Protein 9IQ4 (pdb70)

Solvent-accessible surface area: 34242 Å² total; per-residue (Å²): 100,100,55,1,132,81,22,116,37,24,92,38,26,102,11,40,11,45,94,28,82,133,125,21,106,18,26,155,113,82,49,114,81,19,101,11,21,100,77,0,99,136,2,17,79,74,1,22,97,11,28,34,83,18,56,84,25,63,150,105,93,86,33,58,126,54,2,109,67,0,18,41,3,8,44,17,24,129,42,0,94,148,87,0,79,176,44,27,57,6,14,2,10,25,46,18,0,2,15,0,0,4,0,5,45,45,4,121,17,88,32,3,11,19,0,0,0,0,18,5,24,29,0,2,0,0,2,0,0,4,1,17,0,32,20,66,77,140,43,126,82,13,65,14,5,0,0,10,105,69,44,103,14,115,64,4,0,26,113,29,22,87,115,33,7,0,7,23,22,64,156,84,149,206,75,1,42,2,31,2,24,75,10,75,13,0,80,58,0,3,90,58,0,50,135,113,10,106,62,0,40,0,0,0,0,28,8,38,131,112,73,126,50,11,68,105,1,11,73,20,6,1,0,0,0,2,0,0,5,30,5,1,28,123,20,0,0,1,0,0,29,4,18,9,1,7,35,20,1,3,0,0,4,0,0,0,0,0,10,0,0,96,62,1,33,0,0,2,0,13,4,0,90,26,8,42,1,7,0,0,0,0,0,25,49,2,69,72,83,23,66,102,135,18,41,98,29,2,14,126,30,0,96,128,54,74,77,42,22,1,1,30,2,55,111,9,79,102,0,0,87,26,0,27,108,0,0,51,27,1,0,28,97,20,1,17,100,36,12,65,35,0,19,71,0,16,129,77,0,94,96,93,32,176,69,0,48,96,68,0,53,81,45,25,138,91,7,23,53,102,4,53,92,98,3,106,16,107,88,2,101,162,159,44,72,17,143,53,69,91,195,97,42,0,104,86,18,143,60,15,79,32,25,90,16,37,13,50,122,16,90,62,121,26,116,31,98,82,67,117,78,14,99,20,20,86,96,0,106,137,2,27,92,75,0,29,96,13,5,34,85,12,79,88,27,73,145,104,93,117,43,60,136,57,0,86,67,0,30,48,5,3,5,6,9,80,45,2,54,155,68,0,92,176,45,37,52,1,16,5,14,30,10,20,0,0,14,0,0,3,0,3,37,36,3,118,19,90,38,3,18,28,0,0,0,0,24,6,31,45,0,2,0,0,3,0,0,5,1,9,0,30,17,42,70,140,37,125,77,16,68,16,2,0,0,5,80,59,62,55,140,126,13,118,72,0,0,42,109,42,15,91,118,36,8,2,10,18,25,47,165,74,113,197,69,186,94,28,1,25,2,34,5,25,79,6,63,7,0,87,28,0,3,101,62,0,46,111,105,13,104,58,1,37,0,0,0,0,22,6,31,66,146,90,90,77,42,123,28,10,73,72,0,9,72,21,4,0,0,0,0,0,0,1,3,37,5,2,25,130,19,0,0,1,0,0,29,4,14,4,0,12,30,21,1,2,0,0,3,0,0,0,0,4,13,0,3,85,59,6,44,0,0,0,0,9,1,1,79,10,18,31,0,11,0,0,0,0,0,25,40,3,72,74,85,25,59,119,153,16,62,101,51,1,15,117,36,0,95,126,54,69,75,59,24,6,0,30,4,52,94,2,62,94,0,0,86,31,0,26,112,0,1,66,26,1,0,34,133,19,0,20,90,18,8,70,30,0,18,71,0,16,133,88,7,97,97,98,23,167,66,0,45,96,80,0,31,63,31,32,114,85,5,20,74,83,4,84,102,86,1,111,15,112,90,3,108,171,161,48,57,13,134,50,65,84

Organism: African swine fever virus (NCBI:txid10497)

Secondary structure (DSSP, 8-state):
-HHHHT------EEEEEPPP-S-----SS--PPPTHHHHHHHHHHHHHHHHHTTHHHHHSHHHHHHHHHHHHHH-TTTTHHHHHHHHHT-SS-SHHHHHHHHHHHHS--S---EEEEES-TT-HHHHHHHHHIIIII--S--EEEE--S----TTSHHHH-TTTB-S--GGG-------TTSHHHHHHHHHHHHHHSSS--EEEE-----TTHHHHHHHHHHHHHHHHHTTPPTT-EEEEEE----SHHHHHHHHHHTTTEEEEEEEE-TTS-TTS--EEEEEEEE--PPPHHHHHHHHHHHHT--SS-SS-GGG-HHHHHHHHHHIIIIIIIIIHHHHHHHHHHHHHHTT-HHHHHHHHHHHHHHHHHHHHHHS---PPPGGGSPP---/-GGGT-PPPPP-EEEEE----SPP--------THHHHHHHHHHHHHHHHHTTHHHHTSHHHHHHHHHHHHHT-TTHHHHHHHHHHH--SS--HHHHHHHHHHHHHT-S--SEEEEES-TT-HHHHHHHHHHHHTS--S--EEEEE--------TTSTTTT-GGGB-S--GGGTTSTT---S-TTSHHHHHHHHHHHHHH-SS--EEEE--------TTHHHHHHHHHHHHHHHHHHHPPTT-EEEEEE----SHHHHHHHHHHTTTEEEEEEEE-TTS-TTS--EEEEEEEE--PPPHHHHHHHHHHHHT--SS-SS-GGGGHHHHHHHHHHHIIIIIIIIHHHHHHHHHHHHHHTT-HHHHHHHHHHHHHHHHHHHHHHS---PPPGGGSPP---

Sequence (786 aa):
YDWLKTVEPTNFLKIGLPYQAHPLHLQHQATTPPSILEKFKRADILLNEVKAEMDPLMLQPETEKKLFQILSSIDMFKGLRKKVEFTYNAQIVTNAWLKMYELLNTMNFNNTSQAFCNCELPGGFISAINHFNYTMMHYPTFNWVASSLYPEDHYGLYQCNPDNWLMQSPLLKKYNNGDVTIASNVKNLALRATQRLTPIHLYTADGGIYNKQEELNLKLHFGQALTGLLSLSKGGNMILKHYTLNHAFTLSLICVFSHFFEELYITKPTSSRPTNSETYIVGKNRLRLFTPKEEQVLLKRLEFFNDTPLVDLSLYQNLLESVYFAVETIHLKQQIEFLNFGMKCYRHFYNKIKLLNDYLAPKKKIFQDRWRVLNKLYVLEKKHKLKLCAYDWLKTVEPTNFLKIGLPYQAHPLHLQATTPPSILEKFKRADILLNEVKAEMDPLMLQPETEKKLFQILSSIDMFKGLRKKVEFTYNAQIVTNAWLKMYELLNTMNFNNTSQAFCNCELPGGFISAINHFNYTMMHYPTFNWVASSLYPSSEDHYGLYQCNPDNWLMQSPLLKKNIDYNNGDVTIASNVKNLALRATQRLTPIHLYTADGGINVDYNKQEELNLKLHFGQALTGLLSLSKGGNMILKHYTLNHAFTLSLICVFSHFFEELYITKPTSSRPTNSETYIVGKNRLRLFTPKEEQVLLKRLEFFNDTPLVDLSLYQNLLESVYFAVETIHLKQQIEFLNFGMKCYRHFYNKIKLLNDYLAPKKKIFQDRWRVLNKLYVLEKKHKLKLCA

Foldseek 3Di:
DVVLVPDDFDAWDKFWFAFDPPDDDFDPDFDDADPVLVVLVVLLVVLVVLVCVCVVLVPDVVSVVLLVLLLCLPQLQNCLLVVQCVVFVFPPSDLLLLVLLLVCLPVPAPDLAEEEEALAPLHSNVRSSLQCCVPPVPDVHGHAAYEHQADPNVFQLCVFCVLRYQFDDPVVPVGASRQLLALVNLLSLQVSSPVSTPAHAEYEYDDADASCRQVVCLSVQLSSLSSCLSHADAQHKYKGKGFQCSQLQSVLSLVVLSNFANIWIKIDHSSNRLQGRIIIIMGGGTHDHDDPVSSVSSSVCSNPDDSRRRGRNVVRVRSSVSVVVVSVPRRVPRNSVVSVVSVVSCVVCSPPSVVSSVSCVVVSVVNSVVSCVSSPGHHDDPVSDRDTPD/DVVQPPDDFDAWDKFWFDFADDDDDFDADDADPCLVVLVVLLVVLVVLVCVCVVLVPDVLSVVLLVLLLVLPLLCPVVLVVCCVPFVQPLSDLVLLVLLLCCQPVVAPDQQEEEEAQQQCNSNVRSSLQCCCFPVVDVHHHAAYEHQADPVGNVWQLCVQCVLRYQADHCVCPVPPQHQRRQLLALSNLVSLQVSSLVSTPQHAEYEYEDFDDDPASCRQVVCLSVQLSSVLSCLSHHDAQHKYKYKGFQQSALQSLLVVVVVSNFAPIWIWTAHSSNSLQGRIIIIMGGGGHDGDDPVNNVVSSVCSNVDDRDRRGRNVSRPSRVVSVSVVSCVRRVPRNSVVSVVSVVSCVVCSPPSVVSSVSCVVVSVVNSVVSCVSRPGHHDDPVSGRDTPD

B-factor: mean 29.71, std 13.06, range [7.01, 109.94]

Nearest PDB structures (foldseek):
  4n48-assembly1_B  TM=7.341E-01  e=6.374E-14  Homo sapiens
  4n48-assembly2_A  TM=7.169E-01  e=1.009E-13  Homo sapiens
  8w8f-assembly1_b  TM=7.263E-01  e=9.113E-14  Homo sapiens
  8p4f-assembly1_O  TM=7.049E-01  e=2.802E-13  Homo sapiens
  4n49-assembly1_A  TM=6.876E-01  e=3.436E-13  Homo sapiens

Structure (mmCIF, N/CA/C/O backbone):
data_9IQ4
#
_entry.id   9IQ4
#
_cell.length_a   79.113
_cell.length_b   56.918
_cell.length_c   100.465
_cell.angle_alpha   90.00
_cell.angle_beta   112.30
_cell.angle_gamma   90.00
#
_symmetry.space_group_name_H-M   'P 1 21 1'
#
loop_
_entity.id
_entity.type
_entity.pdbx_description
1 polymer 'Methyltransferase EP424R'
2 non-polymer S-ADENOSYL-L-HOMOCYSTEINE
3 water water
#
loop_
_atom_site.group_PDB
_atom_site.id
_atom_site.type_symbol
_atom_site.label_atom_id
_atom_site.label_alt_id
_atom_site.label_comp_id
_atom_site.label_asym_id
_atom_site.label_entity_id
_atom_site.label_seq_id
_atom_site.pdbx_PDB_ins_code
_atom_site.Cartn_x
_atom_site.Cartn_y
_atom_site.Cartn_z
_atom_site.occupancy
_atom_site.B_iso_or_equiv
_atom_site.auth_seq_id
_atom_site.auth_comp_id
_atom_site.auth_asym_id
_atom_site.auth_atom_id
_atom_site.pdbx_PDB_model_num
ATOM 1 N N . TYR A 1 13 ? -30.204 6.293 -20.826 1.00 64.17 13 TYR A N 1
ATOM 2 C CA . TYR A 1 13 ? -28.989 6.559 -21.645 1.00 56.73 13 TYR A CA 1
ATOM 3 C C . TYR A 1 13 ? -29.413 6.954 -23.067 1.00 53.56 13 TYR A C 1
ATOM 4 O O . TYR A 1 13 ? -28.692 6.596 -24.011 1.00 50.77 13 TYR A O 1
ATOM 13 N N . ASP A 1 14 ? -30.530 7.669 -23.209 1.00 52.11 14 ASP A N 1
ATOM 14 C CA . ASP A 1 14 ? -31.032 8.154 -24.522 1.00 51.63 14 ASP A CA 1
ATOM 15 C C . ASP A 1 14 ? -29.986 9.177 -24.943 1.00 43.74 14 ASP A C 1
ATOM 16 O O . ASP A 1 14 ? -29.791 9.328 -26.146 1.00 43.35 14 ASP A O 1
ATOM 21 N N . TRP A 1 15 ? -29.383 9.884 -24.003 1.00 39.48 15 TRP A N 1
ATOM 22 C CA . TRP A 1 15 ? -28.484 10.919 -24.498 1.00 38.98 15 TRP A CA 1
ATOM 23 C C . TRP A 1 15 ? -27.243 10.343 -25.170 1.00 38.58 15 TRP A C 1
ATOM 24 O O . TRP A 1 15 ? -26.446 11.107 -25.729 1.00 38.17 15 TRP A O 1
ATOM 35 N N . LEU A 1 16 ? -27.062 9.020 -25.127 1.00 45.10 16 LEU A N 1
ATOM 36 C CA . LEU A 1 16 ? -26.018 8.340 -25.887 1.00 41.04 16 LEU A CA 1
ATOM 37 C C . LEU A 1 16 ? -26.521 7.799 -27.217 1.00 42.72 16 LEU A C 1
ATOM 38 O O . LEU A 1 16 ? -25.757 7.761 -28.189 1.00 48.15 16 LEU A O 1
ATOM 43 N N . LYS A 1 17 ? -27.786 7.383 -27.287 1.00 61.60 17 LYS A N 1
ATOM 44 C CA . LYS A 1 17 ? -28.335 6.748 -28.479 1.00 61.90 17 LYS A CA 1
ATOM 45 C C . LYS A 1 17 ? -28.854 7.739 -29.519 1.00 64.42 17 LYS A C 1
ATOM 46 O O . LYS A 1 17 ? -29.136 7.328 -30.650 1.00 68.94 17 LYS A O 1
ATOM 52 N N . THR A 1 18 ? -28.980 9.022 -29.184 1.00 32.76 18 THR A N 1
ATOM 53 C CA . THR A 1 18 ? -29.329 10.036 -30.171 1.00 36.49 18 THR A CA 1
ATOM 54 C C . THR A 1 18 ? -28.141 10.895 -30.566 1.00 33.61 18 THR A C 1
ATOM 55 O O . THR A 1 18 ? -28.326 11.927 -31.221 1.00 32.29 18 THR A O 1
ATOM 59 N N . VAL A 1 19 ? -26.936 10.526 -30.134 1.00 51.24 19 VAL A N 1
ATOM 60 C CA . VAL A 1 19 ? -25.735 11.211 -30.594 1.00 50.25 19 VAL A CA 1
ATOM 61 C C . VAL A 1 19 ? -25.675 11.108 -32.115 1.00 43.46 19 VAL A C 1
ATOM 62 O O . VAL A 1 19 ? -25.949 10.048 -32.695 1.00 41.26 19 VAL A O 1
ATOM 66 N N . GLU A 1 20 ? -25.402 12.233 -32.773 1.00 34.58 20 GLU A N 1
ATOM 67 C CA . GLU A 1 20 ? -25.427 12.319 -34.232 1.00 36.58 20 GLU A CA 1
ATOM 68 C C . GLU A 1 20 ? -24.096 12.847 -34.741 1.00 32.90 20 GLU A C 1
ATOM 69 O O . GLU A 1 20 ? -23.412 13.596 -34.036 1.00 31.68 20 GLU A O 1
ATOM 75 N N . PRO A 1 21 ? -23.684 12.458 -35.945 1.00 36.08 21 PRO A N 1
ATOM 76 C CA . PRO A 1 21 ? -22.421 12.974 -36.483 1.00 28.93 21 PRO A CA 1
ATOM 77 C C . PRO A 1 21 ? -22.413 14.491 -36.412 1.00 27.29 21 PRO A C 1
ATOM 78 O O . PRO A 1 21 ? -23.457 15.134 -36.508 1.00 30.83 21 PRO A O 1
ATOM 82 N N . THR A 1 22 ? -21.232 15.063 -36.193 1.00 26.66 22 THR A N 1
ATOM 83 C CA . THR A 1 22 ? -21.107 16.498 -36.353 1.00 19.52 22 THR A CA 1
ATOM 84 C C . THR A 1 22 ? -21.038 16.843 -37.836 1.00 22.27 22 THR A C 1
ATOM 85 O O . THR A 1 22 ? -20.840 15.989 -38.702 1.00 24.52 22 THR A O 1
ATOM 89 N N . ASN A 1 23 ? -21.205 18.111 -38.135 1.00 24.43 23 ASN A N 1
ATOM 90 C CA . ASN A 1 23 ? -21.066 18.560 -39.503 1.00 24.02 23 ASN A CA 1
ATOM 91 C C . ASN A 1 23 ? -19.801 19.382 -39.625 1.00 19.57 23 ASN A C 1
ATOM 92 O O . ASN A 1 23 ? -19.371 20.026 -38.667 1.00 19.14 23 ASN A O 1
ATOM 97 N N . PHE A 1 24 ? -19.203 19.327 -40.810 1.00 16.62 24 PHE A N 1
ATOM 98 C CA . PHE A 1 24 ? -18.221 20.323 -41.176 1.00 11.89 24 PHE A CA 1
ATOM 99 C C . PHE A 1 24 ? -18.815 21.696 -40.910 1.00 13.72 24 PHE A C 1
ATOM 100 O O . PHE A 1 24 ? -19.900 22.023 -41.395 1.00 11.48 24 PHE A O 1
ATOM 108 N N . LEU A 1 25 ? -18.127 22.471 -40.089 1.00 16.90 25 LEU A N 1
ATOM 109 C CA . LEU A 1 25 ? -18.564 23.812 -39.751 1.00 17.70 25 LEU A CA 1
ATOM 110 C C . LEU A 1 25 ? -17.762 24.798 -40.584 1.00 15.59 25 LEU A C 1
ATOM 111 O O . LEU A 1 25 ? -16.536 24.738 -40.602 1.00 16.66 25 LEU A O 1
ATOM 116 N N . LYS A 1 26 ? -18.463 25.679 -41.291 1.00 19.78 26 LYS A N 1
ATOM 117 C CA . LYS A 1 26 ? -17.849 26.551 -42.286 1.00 22.22 26 LYS A CA 1
ATOM 118 C C . LYS A 1 26 ? -18.598 27.875 -42.248 1.00 19.50 26 LYS A C 1
ATOM 119 O O . LYS A 1 26 ? -19.772 27.919 -42.620 1.00 21.43 26 LYS A O 1
ATOM 125 N N . ILE A 1 27 ? -17.918 28.941 -41.826 1.00 14.82 27 ILE A N 1
ATOM 126 C CA . ILE A 1 27 ? -18.505 30.272 -41.692 1.00 15.76 27 ILE A CA 1
ATOM 127 C C . ILE A 1 27 ? -17.761 31.219 -42.623 1.00 15.99 27 ILE A C 1
ATOM 128 O O . ILE A 1 27 ? -16.591 31.547 -42.388 1.00 11.51 27 ILE A O 1
ATOM 133 N N . GLY A 1 28 ? -18.447 31.693 -43.654 1.00 18.21 28 GLY A N 1
ATOM 134 C CA . GLY A 1 28 ? -17.840 32.670 -44.529 1.00 15.34 28 GLY A CA 1
ATOM 135 C C . GLY A 1 28 ? -17.654 33.990 -43.813 1.00 20.92 28 GLY A C 1
ATOM 136 O O . GLY A 1 28 ? -18.475 34.397 -42.989 1.00 22.52 28 GLY A O 1
ATOM 137 N N . LEU A 1 29 ? -16.533 34.636 -44.100 1.00 16.06 29 LEU A N 1
ATOM 138 C CA . LEU A 1 29 ? -16.187 35.969 -43.674 1.00 13.01 29 LEU A CA 1
ATOM 139 C C . LEU A 1 29 ? -16.216 36.901 -44.869 1.00 13.76 29 LEU A C 1
ATOM 140 O O . LEU A 1 29 ? -15.855 36.491 -45.977 1.00 17.05 29 LEU A O 1
ATOM 145 N N . PRO A 1 30 ? -16.641 38.147 -44.684 1.00 19.24 30 PRO A N 1
ATOM 146 C CA . PRO A 1 30 ? -16.714 39.079 -45.813 1.00 18.65 30 PRO A CA 1
ATOM 147 C C . PRO A 1 30 ? -15.345 39.661 -46.130 1.00 23.20 30 PRO A C 1
ATOM 148 O O . PRO A 1 30 ? -14.646 40.161 -45.249 1.00 24.64 30 PRO A O 1
ATOM 152 N N . TYR A 1 31 ? -14.958 39.553 -47.392 1.00 25.79 31 TYR A N 1
ATOM 153 C CA . TYR A 1 31 ? -13.801 40.265 -47.908 1.00 27.72 31 TYR A CA 1
ATOM 154 C C . TYR A 1 31 ? -13.988 41.770 -47.714 1.00 27.06 31 TYR A C 1
ATOM 155 O O . TYR A 1 31 ? -15.097 42.287 -47.850 1.00 30.83 31 TYR A O 1
ATOM 164 N N . GLN A 1 32 ? -12.918 42.490 -47.383 1.00 27.50 32 GLN A N 1
ATOM 165 C CA . GLN A 1 32 ? -13.041 43.933 -47.200 1.0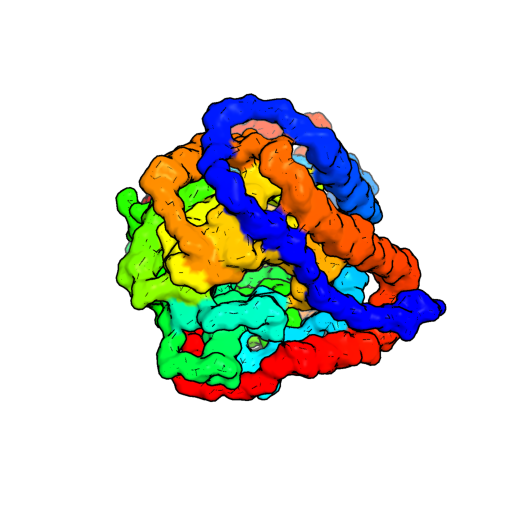0 32.71 32 GLN A CA 1
ATOM 166 C C . GLN A 1 32 ? -12.571 44.679 -48.434 1.00 33.69 32 GLN A C 1
ATOM 167 O O . GLN A 1 32 ? -11.404 44.572 -48.825 1.00 34.98 32 GLN A O 1
ATOM 173 N N . ALA A 1 33 ? -13.481 45.468 -49.007 1.00 38.52 33 ALA A N 1
ATOM 174 C CA . ALA A 1 33 ? -13.159 46.273 -50.179 1.00 42.17 33 ALA A CA 1
ATOM 175 C C . ALA A 1 33 ? -12.254 47.437 -49.801 1.00 40.89 33 ALA A C 1
ATOM 176 O O . ALA A 1 33 ? -11.213 47.657 -50.432 1.00 48.89 33 ALA A O 1
ATOM 178 N N . HIS A 1 34 ? -12.634 48.180 -48.766 1.00 28.69 34 HIS A N 1
ATOM 179 C CA . HIS A 1 34 ? -11.875 49.266 -48.162 1.00 31.66 34 HIS A CA 1
ATOM 180 C C . HIS A 1 34 ? -10.373 48.980 -48.099 1.00 33.03 34 HIS A C 1
ATOM 181 O O . HIS A 1 34 ? -9.957 47.853 -47.805 1.00 27.23 34 HIS A O 1
ATOM 188 N N . PRO A 1 35 ? -9.526 49.965 -48.383 1.00 30.16 35 PRO A N 1
ATOM 189 C CA . PRO A 1 35 ? -8.084 49.696 -48.399 1.00 25.73 35 PRO A CA 1
ATOM 190 C C . PRO A 1 35 ? -7.573 49.331 -47.018 1.00 21.89 35 PRO A C 1
ATOM 191 O O . PRO A 1 35 ? -7.944 49.930 -46.006 1.00 23.19 35 PRO A O 1
ATOM 195 N N . LEU A 1 36 ? -6.717 48.328 -46.988 1.00 27.05 36 LEU A N 1
ATOM 196 C CA . LEU A 1 36 ? -6.074 47.948 -45.742 1.00 27.21 36 LEU A CA 1
ATOM 197 C C . LEU A 1 36 ? -5.214 49.099 -45.240 1.00 25.02 36 LEU A C 1
ATOM 198 O O . LEU A 1 36 ? -4.409 49.660 -45.988 1.00 28.75 36 LEU A O 1
ATOM 203 N N . HIS A 1 37 ? -5.417 49.473 -43.985 1.00 24.81 37 HIS A N 1
ATOM 204 C CA . HIS A 1 37 ? -4.529 50.392 -43.285 1.00 30.69 37 HIS A CA 1
ATOM 205 C C . HIS A 1 37 ? -3.954 49.646 -42.086 1.00 28.96 37 HIS A C 1
ATOM 206 O O . HIS A 1 37 ? -4.622 49.486 -41.060 1.00 19.97 37 HIS A O 1
ATOM 213 N N . LEU A 1 38 ? -2.715 49.194 -42.213 1.00 32.21 38 LEU A N 1
ATOM 214 C CA . LEU A 1 38 ? -2.026 48.627 -41.066 1.00 24.37 38 LEU A CA 1
ATOM 215 C C . LEU A 1 38 ? -1.828 49.705 -40.009 1.00 29.06 38 LEU A C 1
ATOM 216 O O . LEU A 1 38 ? -1.427 50.831 -40.314 1.00 27.36 38 LEU A O 1
ATOM 221 N N . GLN A 1 39 ? -2.154 49.364 -38.772 1.00 28.08 39 GLN A N 1
ATOM 222 C CA . GLN A 1 39 ? -2.232 50.344 -37.703 1.00 28.51 39 GLN A CA 1
ATOM 223 C C . GLN A 1 39 ? -0.842 50.664 -37.167 1.00 34.42 39 GLN A C 1
ATOM 224 O O . GLN A 1 39 ? 0.023 49.793 -37.067 1.00 31.54 39 GLN A O 1
ATOM 230 N N . HIS A 1 40 ? -0.621 51.936 -36.850 1.00 50.16 40 HIS A N 1
ATOM 231 C CA . HIS A 1 40 ? 0.588 52.371 -36.168 1.00 49.07 40 HIS A CA 1
ATOM 232 C C . HIS A 1 40 ? 0.321 52.704 -34.711 1.00 48.07 40 HIS A C 1
ATOM 233 O O . HIS A 1 40 ? 1.258 52.744 -33.903 1.00 44.13 40 HIS A O 1
ATOM 240 N N . GLN A 1 41 ? -0.938 52.922 -34.366 1.00 37.97 41 GLN A N 1
ATOM 241 C CA . GLN A 1 41 ? -1.342 53.440 -33.076 1.00 45.15 41 GLN A CA 1
ATOM 242 C C . GLN A 1 41 ? -2.376 52.502 -32.476 1.00 42.65 41 GLN A C 1
ATOM 243 O O . GLN A 1 41 ? -3.264 52.012 -33.177 1.00 40.74 41 GLN A O 1
ATOM 249 N N . ALA A 1 42 ? -2.260 52.250 -31.178 1.00 40.67 42 ALA A N 1
ATOM 250 C CA . ALA A 1 42 ? -3.351 51.592 -30.483 1.00 35.59 42 ALA A CA 1
ATOM 251 C C . ALA A 1 42 ? -4.611 52.425 -30.651 1.00 41.76 42 ALA A C 1
ATOM 252 O O . ALA A 1 42 ? -4.558 53.641 -30.858 1.00 48.15 42 ALA A O 1
ATOM 254 N N . THR A 1 43 ? -5.752 51.756 -30.594 1.00 53.14 43 THR A N 1
ATOM 255 C CA . THR A 1 43 ? -7.015 52.414 -30.848 1.00 53.47 43 THR A CA 1
ATOM 256 C C . THR A 1 43 ? -8.081 51.845 -29.926 1.00 54.14 43 THR A C 1
ATOM 257 O O . THR A 1 43 ? -7.948 50.745 -29.382 1.00 54.89 43 THR A O 1
ATOM 261 N N . THR A 1 44 ? -9.130 52.624 -29.743 1.00 49.84 44 THR A N 1
ATOM 262 C CA . THR A 1 44 ? -10.239 52.216 -28.903 1.00 42.22 44 THR A CA 1
ATOM 263 C C . THR A 1 44 ? -10.974 51.047 -29.549 1.00 40.09 44 THR A C 1
ATOM 264 O O . THR A 1 44 ? -11.450 51.174 -30.685 1.00 37.13 44 THR A O 1
ATOM 268 N N . PRO A 1 45 ? -11.113 49.910 -28.864 1.00 33.12 45 PRO A N 1
ATOM 269 C CA . PRO A 1 45 ? -11.718 48.747 -29.504 1.00 32.28 45 PRO A CA 1
ATOM 270 C C . PRO A 1 45 ? -13.206 48.947 -29.715 1.00 25.90 45 PRO A C 1
ATOM 271 O O . PRO A 1 45 ? -13.866 49.683 -28.960 1.00 28.02 45 PRO A O 1
ATOM 275 N N . PRO A 1 46 ? -13.789 48.296 -30.716 1.00 27.52 46 PRO A N 1
ATOM 276 C CA . PRO A 1 46 ? -15.238 48.378 -30.910 1.00 18.54 46 PRO A CA 1
ATOM 277 C C . PRO A 1 46 ? -15.964 47.525 -29.892 1.00 18.71 46 PRO A C 1
ATOM 278 O O . PRO A 1 46 ? -15.428 46.552 -29.366 1.00 24.15 46 PRO A O 1
ATOM 282 N N . SER A 1 47 ? -17.206 47.902 -29.613 1.00 22.93 47 SER A N 1
ATOM 283 C CA . SER A 1 47 ? -17.917 47.262 -28.520 1.00 22.09 47 SER A CA 1
ATOM 284 C C . SER A 1 47 ? -18.122 45.766 -28.750 1.00 22.94 47 SER A C 1
ATOM 285 O O . SER A 1 47 ? -18.328 45.026 -27.779 1.00 24.45 47 SER A O 1
ATOM 288 N N . ILE A 1 48 ? -18.049 45.293 -29.998 1.00 16.54 48 ILE A N 1
ATOM 289 C CA . ILE A 1 48 ? -18.206 43.858 -30.234 1.00 19.17 48 ILE A CA 1
ATOM 290 C C . ILE A 1 48 ? -17.058 43.043 -29.640 1.00 24.34 48 ILE A C 1
ATOM 291 O O . ILE A 1 48 ? -17.233 41.849 -29.361 1.00 20.54 48 ILE A O 1
ATOM 296 N N . LEU A 1 49 ? -15.893 43.657 -29.412 1.00 26.29 49 LEU A N 1
ATOM 297 C CA . LEU A 1 49 ? -14.814 42.950 -28.737 1.00 25.65 49 LEU A CA 1
ATOM 298 C C . LEU A 1 49 ? -15.216 42.486 -27.340 1.00 30.31 49 LEU A C 1
ATOM 299 O O . LEU A 1 49 ? -14.677 41.489 -26.838 1.00 28.09 49 LEU A O 1
ATOM 304 N N . GLU A 1 50 ? -16.142 43.202 -26.693 1.00 30.58 50 GLU A N 1
ATOM 305 C CA . GLU A 1 50 ? -16.635 42.787 -25.385 1.00 27.83 50 GLU A CA 1
ATOM 306 C C . GLU A 1 50 ? -17.372 41.457 -25.470 1.00 24.00 50 GLU A C 1
ATOM 307 O O . GLU A 1 50 ? -17.246 40.601 -24.589 1.00 26.17 50 GLU A O 1
ATOM 313 N N . LYS A 1 51 ? -18.161 41.276 -26.516 1.00 30.71 51 LYS A N 1
ATOM 314 C CA . LYS A 1 51 ? -18.853 40.014 -26.731 1.00 27.06 51 LYS A CA 1
ATOM 315 C C . LYS A 1 51 ? -17.873 38.880 -27.029 1.00 27.52 51 LYS A C 1
ATOM 316 O O . LYS A 1 51 ? -18.138 37.718 -26.685 1.00 30.79 51 LYS A O 1
ATOM 322 N N . PHE A 1 52 ? -16.734 39.194 -27.645 1.00 22.82 52 PHE A N 1
ATOM 323 C CA . PHE A 1 52 ? -15.681 38.198 -27.805 1.00 18.19 52 PHE A CA 1
ATOM 324 C C . PHE A 1 52 ? -15.001 37.900 -26.474 1.00 18.86 52 PHE A C 1
ATOM 325 O O . PHE A 1 52 ? -14.605 36.753 -26.212 1.00 17.43 52 PHE A O 1
ATOM 333 N N . LYS A 1 53 ? -14.819 38.928 -25.640 1.00 21.17 53 LYS A N 1
ATOM 334 C CA . LYS A 1 53 ? -14.321 38.714 -24.284 1.00 23.21 53 LYS A CA 1
ATOM 335 C C . LYS A 1 53 ? -15.253 37.797 -23.495 1.00 21.50 53 LYS A C 1
ATOM 336 O O . LYS A 1 53 ? -14.799 36.886 -22.794 1.00 19.95 53 LYS A O 1
ATOM 342 N N . ARG A 1 54 ? -16.565 38.004 -23.635 1.00 20.22 54 ARG A N 1
ATOM 343 C CA . ARG A 1 54 ? -17.547 37.183 -22.933 1.00 20.99 54 ARG A CA 1
ATOM 344 C C . ARG A 1 54 ? -17.505 35.745 -23.420 1.00 22.57 54 ARG A C 1
ATOM 345 O O . ARG A 1 54 ? -17.677 34.809 -22.628 1.00 21.51 54 ARG A O 1
ATOM 353 N N . ALA A 1 55 ? -17.301 35.550 -24.733 1.00 20.86 55 ALA A N 1
ATOM 354 C CA . ALA A 1 55 ? -17.187 34.202 -25.269 1.00 16.45 55 ALA A CA 1
ATOM 355 C C . ALA A 1 55 ? -15.941 33.509 -24.731 1.00 17.67 55 ALA A C 1
ATOM 356 O O . ALA A 1 55 ? -15.978 32.315 -24.396 1.00 13.61 55 ALA A O 1
ATOM 358 N N . ASP A 1 56 ? -14.844 34.257 -24.608 1.00 18.42 56 ASP A N 1
ATOM 359 C CA . ASP A 1 56 ? -13.617 33.708 -24.042 1.00 19.78 56 ASP A CA 1
ATOM 360 C C . ASP A 1 56 ? -13.807 33.323 -22.579 1.00 25.11 56 ASP A C 1
ATOM 361 O O . ASP A 1 56 ? -13.383 32.241 -22.152 1.00 25.35 56 ASP A O 1
ATOM 366 N N . ILE A 1 57 ? -14.422 34.211 -21.787 1.00 19.15 57 ILE A N 1
ATOM 367 C CA . ILE A 1 57 ? -14.673 33.911 -20.379 1.00 14.12 57 ILE A CA 1
ATOM 368 C C . ILE A 1 57 ? -15.549 32.674 -20.248 1.00 20.66 57 ILE A C 1
ATOM 369 O O . ILE A 1 57 ? -15.306 31.805 -19.403 1.00 23.10 57 ILE A O 1
ATOM 374 N N . LEU A 1 58 ? -16.604 32.591 -21.057 1.00 17.61 58 LEU A N 1
ATOM 375 C CA . LEU A 1 58 ? -17.515 31.457 -20.966 1.00 20.33 58 LEU A CA 1
ATOM 376 C C . LEU A 1 58 ? -16.818 30.164 -21.381 1.00 22.10 58 LEU A C 1
ATOM 377 O O . LEU A 1 58 ? -16.861 29.153 -20.660 1.00 18.06 58 LEU A O 1
ATOM 382 N N . LEU A 1 59 ? -16.160 30.189 -22.543 1.00 22.19 59 LEU A N 1
ATOM 383 C CA . LEU A 1 59 ? -15.471 29.003 -23.036 1.00 27.18 59 LEU A CA 1
ATOM 384 C C . LEU A 1 59 ? -14.429 28.517 -22.033 1.00 22.82 59 LEU A C 1
ATOM 385 O O . LEU A 1 59 ? -14.250 27.311 -21.841 1.00 21.82 59 LEU A O 1
ATOM 390 N N . ASN A 1 60 ? -13.759 29.440 -21.359 1.00 22.60 60 ASN A N 1
ATOM 391 C CA . ASN A 1 60 ? -12.837 29.026 -20.311 1.00 28.94 60 ASN A CA 1
ATOM 392 C C . ASN A 1 60 ? -13.559 28.523 -19.065 1.00 23.61 60 ASN A C 1
ATOM 393 O O . ASN A 1 60 ? -13.020 27.669 -18.356 1.00 25.95 60 ASN A O 1
ATOM 398 N N . GLU A 1 61 ? -14.765 29.020 -18.780 1.00 15.41 61 GLU A N 1
ATOM 399 C CA . GLU A 1 61 ? -15.536 28.457 -17.670 1.00 23.41 61 GLU A CA 1
ATOM 400 C C . GLU A 1 61 ? -15.817 26.976 -17.891 1.00 19.11 61 GLU A C 1
ATOM 401 O O . GLU A 1 61 ? -15.625 26.158 -16.983 1.00 18.62 61 GLU A O 1
ATOM 407 N N . VAL A 1 62 ? -16.304 26.621 -19.089 1.00 17.07 62 VAL A N 1
ATOM 408 C CA . VAL A 1 62 ? -16.660 25.234 -19.367 1.00 19.04 62 VAL A CA 1
ATOM 409 C C . VAL A 1 62 ? -15.410 24.375 -19.418 1.00 20.70 62 VAL A C 1
ATOM 410 O O . VAL A 1 62 ? -15.390 23.255 -18.893 1.00 20.10 62 VAL A O 1
ATOM 414 N N . LYS A 1 63 ? -14.347 24.882 -20.046 1.00 20.52 63 LYS A N 1
ATOM 415 C CA . LYS A 1 63 ? -13.081 24.161 -20.004 1.00 25.04 63 LYS A CA 1
ATOM 416 C C . LYS A 1 63 ? -12.664 23.917 -18.566 1.00 24.68 63 LYS A C 1
ATOM 417 O O . LYS A 1 63 ? -12.257 22.805 -18.204 1.00 26.62 63 LYS A O 1
ATOM 423 N N . ALA A 1 64 ? -12.788 24.943 -17.724 1.00 21.15 64 ALA A N 1
ATOM 424 C CA . ALA A 1 64 ? -12.369 24.815 -16.340 1.00 20.66 64 ALA A CA 1
ATOM 425 C C . ALA A 1 64 ? -13.103 23.690 -15.630 1.00 26.60 64 ALA A C 1
ATOM 426 O O . ALA A 1 64 ? -12.564 23.127 -14.672 1.00 27.23 64 ALA A O 1
ATOM 428 N N . GLU A 1 65 ? -14.304 23.324 -16.104 1.00 29.53 65 GLU A N 1
ATOM 429 C CA . GLU A 1 65 ? -15.101 22.311 -15.425 1.00 27.56 65 GLU A CA 1
ATOM 430 C C . GLU A 1 65 ? -14.345 21.007 -15.208 1.00 26.71 65 GLU A C 1
ATOM 431 O O . GLU A 1 65 ? -14.748 20.207 -14.353 1.00 32.53 65 GLU A O 1
ATOM 437 N N . MET A 1 66 ? -13.263 20.768 -15.948 1.00 23.59 66 MET A N 1
ATOM 438 C CA . MET A 1 66 ? -12.502 19.542 -15.759 1.00 29.41 66 MET A CA 1
ATOM 439 C C . MET A 1 66 ? -11.357 19.676 -14.770 1.00 25.82 66 MET A C 1
ATOM 440 O O . MET A 1 66 ? -10.799 18.649 -14.366 1.00 23.74 66 MET A O 1
ATOM 445 N N . ASP A 1 67 ? -11.002 20.901 -14.371 1.00 23.36 67 ASP A N 1
ATOM 446 C CA . ASP A 1 67 ? -9.954 21.114 -13.368 1.00 20.98 67 ASP A CA 1
ATOM 447 C C . ASP A 1 67 ? -10.024 20.172 -12.171 1.00 24.26 67 ASP A C 1
ATOM 448 O O . ASP A 1 67 ? -8.985 19.595 -11.826 1.00 29.97 67 ASP A O 1
ATOM 453 N N . PRO A 1 68 ? -11.172 19.950 -11.512 1.00 15.79 68 PRO A N 1
ATOM 454 C CA . PRO A 1 68 ? -11.134 19.085 -10.317 1.00 28.99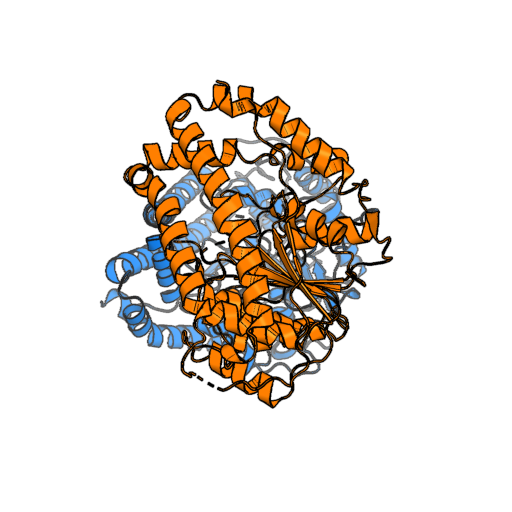 68 PRO A CA 1
ATOM 455 C C . PRO A 1 68 ? -10.601 17.696 -10.621 1.00 22.69 68 PRO A C 1
ATOM 456 O O . PRO A 1 68 ? -9.831 17.148 -9.830 1.00 21.55 68 PRO A O 1
ATOM 460 N N . LEU A 1 69 ? -10.954 17.131 -11.774 1.00 31.92 69 LEU A N 1
ATOM 461 C CA . LEU A 1 69 ? -10.403 15.839 -12.170 1.00 30.69 69 LEU A CA 1
ATOM 462 C C . LEU A 1 69 ? -8.910 15.896 -12.466 1.00 30.37 69 LEU A C 1
ATOM 463 O O . LEU A 1 69 ? -8.236 14.865 -12.405 1.00 31.50 69 LEU A O 1
ATOM 468 N N . MET A 1 70 ? -8.383 17.076 -12.768 1.00 36.70 70 MET A N 1
ATOM 469 C CA . MET A 1 70 ? -6.977 17.208 -13.124 1.00 39.58 70 MET A CA 1
ATOM 470 C C . MET A 1 70 ? -6.050 17.063 -11.908 1.00 38.60 70 MET A C 1
ATOM 471 O O . MET A 1 70 ? -4.905 16.627 -12.059 1.00 48.14 70 MET A O 1
ATOM 476 N N . LEU A 1 71 ? -6.531 17.378 -10.702 1.00 35.64 71 LEU A N 1
ATOM 477 C CA . LEU A 1 71 ? -5.645 17.488 -9.539 1.00 41.84 71 LEU A CA 1
ATOM 478 C C . LEU A 1 71 ? -5.056 16.142 -9.113 1.00 45.75 71 LEU A C 1
ATOM 479 O O . LEU A 1 71 ? -3.883 16.070 -8.730 1.00 52.69 71 LEU A O 1
ATOM 484 N N . GLN A 1 72 ? -5.847 15.074 -9.139 1.00 49.79 72 GLN A N 1
ATOM 485 C CA . GLN A 1 72 ? -5.376 13.765 -8.706 1.00 47.75 72 GLN A CA 1
ATOM 486 C C . GLN A 1 72 ? -5.150 12.876 -9.923 1.00 53.24 72 GLN A C 1
ATOM 487 O O . GLN A 1 72 ? -6.090 12.673 -10.708 1.00 49.03 72 GLN A O 1
ATOM 493 N N . PRO A 1 73 ? -3.945 12.325 -10.127 1.00 51.26 73 PRO A N 1
ATOM 494 C CA . PRO A 1 73 ? -3.661 11.623 -11.394 1.00 45.24 73 PRO A CA 1
ATOM 495 C C . PRO A 1 73 ? -4.555 10.436 -11.618 1.00 47.64 73 PRO A C 1
ATOM 496 O O . PRO A 1 73 ? -4.714 9.975 -12.757 1.00 46.02 73 PRO A O 1
ATOM 500 N N . GLU A 1 74 ? -5.140 9.918 -10.554 1.00 52.67 74 GLU A N 1
ATOM 501 C CA . GLU A 1 74 ? -6.015 8.772 -10.694 1.00 52.91 74 GLU A CA 1
ATOM 502 C C . GLU A 1 74 ? -7.267 9.139 -11.501 1.00 54.40 74 GLU A C 1
ATOM 503 O O . GLU A 1 74 ? -7.599 8.474 -12.489 1.00 57.82 74 GLU A O 1
ATOM 509 N N . THR A 1 75 ? -7.952 10.222 -11.125 1.00 34.68 75 THR A N 1
ATOM 510 C CA . THR A 1 75 ? -9.108 10.671 -11.897 1.00 35.47 75 THR A CA 1
ATOM 511 C C . THR A 1 75 ? -8.696 11.345 -13.202 1.00 30.61 75 THR A C 1
ATOM 512 O O . THR A 1 75 ? -9.478 11.369 -14.158 1.00 27.39 75 THR A O 1
ATOM 516 N N . GLU A 1 76 ? -7.483 11.888 -13.257 1.00 37.26 76 GLU A N 1
ATOM 517 C CA . GLU A 1 76 ? -6.975 12.455 -14.497 1.00 41.56 76 GLU A CA 1
ATOM 518 C C . GLU A 1 76 ? -6.954 11.407 -15.600 1.00 36.94 76 GLU A C 1
ATOM 519 O O . GLU A 1 76 ? -7.449 11.641 -16.708 1.00 34.97 76 GLU A O 1
ATOM 525 N N . LYS A 1 77 ? -6.388 10.238 -15.296 1.00 30.50 77 LYS A N 1
ATOM 526 C CA . LYS A 1 77 ? -6.385 9.111 -16.222 1.00 32.94 77 LYS A CA 1
ATOM 527 C C . LYS A 1 77 ? -7.795 8.776 -16.690 1.00 31.08 77 LYS A C 1
ATOM 528 O O . LYS A 1 77 ? -8.049 8.642 -17.895 1.00 27.37 77 LYS A O 1
ATOM 534 N N . LYS A 1 78 ? -8.729 8.627 -15.746 1.00 29.25 78 LYS A N 1
ATOM 535 C CA . LYS A 1 78 ? -10.100 8.329 -16.136 1.00 27.54 78 LYS A CA 1
ATOM 536 C C . LYS A 1 78 ? -10.644 9.394 -17.084 1.00 28.80 78 LYS A C 1
ATOM 537 O O . LYS A 1 78 ? -11.269 9.069 -18.096 1.00 28.95 78 LYS A O 1
ATOM 543 N N . LEU A 1 79 ? -10.388 10.672 -16.803 1.00 28.23 79 LEU A N 1
ATOM 544 C CA . LEU A 1 79 ? -10.892 11.706 -17.695 1.00 25.18 79 LEU A CA 1
ATOM 545 C C . LEU A 1 79 ? -10.366 11.510 -19.114 1.00 23.29 79 LEU A C 1
ATOM 546 O O . LEU A 1 79 ? -11.125 11.579 -20.081 1.00 26.34 79 LEU A O 1
ATOM 551 N N . PHE A 1 80 ? -9.070 11.274 -19.261 1.00 31.54 80 PHE A N 1
ATOM 552 C CA . PHE A 1 80 ? -8.534 11.096 -20.603 1.00 30.56 80 PHE A CA 1
ATOM 553 C C . PHE A 1 80 ? -9.033 9.810 -21.241 1.00 25.60 80 PHE A C 1
ATOM 554 O O . PHE A 1 80 ? -9.217 9.768 -22.458 1.00 27.53 80 PHE A O 1
ATOM 562 N N . GLN A 1 81 ? -9.312 8.772 -20.453 1.00 32.25 81 GLN A N 1
ATOM 563 C CA . GLN A 1 81 ? -9.970 7.605 -21.035 1.00 36.01 81 GLN A CA 1
ATOM 564 C C . GLN A 1 81 ? -11.348 7.969 -21.558 1.00 37.13 81 GLN A C 1
ATOM 565 O O . GLN A 1 81 ? -11.734 7.548 -22.656 1.00 42.08 81 GLN A O 1
ATOM 571 N N . ILE A 1 82 ? -12.089 8.777 -20.788 1.00 25.18 82 ILE A N 1
ATOM 572 C CA . ILE A 1 82 ? -13.451 9.159 -21.152 1.00 25.19 82 ILE A CA 1
ATOM 573 C C . ILE A 1 82 ? -13.448 10.005 -22.419 1.00 20.68 82 ILE A C 1
ATOM 574 O O . ILE A 1 82 ? -14.223 9.761 -23.349 1.00 24.52 82 ILE A O 1
ATOM 579 N N . LEU A 1 83 ? -12.561 10.999 -22.483 1.00 24.21 83 LEU A N 1
ATOM 580 C CA . LEU A 1 83 ? -12.427 11.803 -23.695 1.00 17.99 83 LEU A CA 1
ATOM 581 C C . LEU A 1 83 ? -11.971 10.951 -24.875 1.00 23.83 83 LEU A C 1
ATOM 582 O O . LEU A 1 83 ? -12.352 11.211 -26.020 1.00 26.64 83 LEU A O 1
ATOM 587 N N . SER A 1 84 ? -11.149 9.936 -24.621 1.00 20.31 84 SER A N 1
ATOM 588 C CA . SER A 1 84 ? -10.837 8.981 -25.672 1.00 20.13 84 SER A CA 1
ATOM 589 C C . SER A 1 84 ? -12.077 8.195 -26.084 1.00 21.78 84 SER A C 1
ATOM 590 O O . SER A 1 84 ? -12.308 7.977 -27.276 1.00 25.90 84 SER A O 1
ATOM 593 N N . SER A 1 85 ? -12.882 7.757 -25.115 1.00 19.09 85 SER A N 1
ATOM 594 C CA . SER A 1 85 ? -14.086 7.000 -25.439 1.00 23.22 85 SER A CA 1
ATOM 595 C C . SER A 1 85 ? -15.019 7.792 -26.352 1.00 26.60 85 SER A C 1
ATOM 596 O O . SER A 1 85 ? -15.661 7.219 -27.240 1.00 24.05 85 SER A O 1
ATOM 599 N N . ILE A 1 86 ? -15.117 9.113 -26.149 1.00 28.88 86 ILE A N 1
ATOM 600 C CA . ILE A 1 86 ? -16.069 9.914 -26.921 1.00 30.01 86 ILE A CA 1
ATOM 601 C C . ILE A 1 86 ? -15.467 10.466 -28.208 1.00 27.30 86 ILE A C 1
ATOM 602 O O . ILE A 1 86 ? -16.192 11.060 -29.018 1.00 31.10 86 ILE A O 1
ATOM 607 N N . ASP A 1 87 ? -14.167 10.309 -28.420 1.00 28.07 87 ASP A N 1
ATOM 608 C CA . ASP A 1 87 ? -13.583 10.660 -29.705 1.00 29.23 87 ASP A CA 1
ATOM 609 C C . ASP A 1 87 ? -14.230 9.723 -30.724 1.00 29.34 87 ASP A C 1
ATOM 610 O O . ASP A 1 87 ? -13.940 8.522 -30.752 1.00 29.07 87 ASP A O 1
ATOM 615 N N . MET A 1 88 ? -15.139 10.257 -31.538 1.00 18.94 88 MET A N 1
ATOM 616 C CA . MET A 1 88 ? -15.928 9.398 -32.399 1.00 21.80 88 MET A CA 1
ATOM 617 C C . MET A 1 88 ? -15.121 8.932 -33.614 1.00 25.52 88 MET A C 1
ATOM 618 O O . MET A 1 88 ? -15.598 8.067 -34.343 1.00 24.83 88 MET A O 1
ATOM 623 N N . PHE A 1 89 ? -13.925 9.470 -33.863 1.00 30.56 89 PHE A N 1
ATOM 624 C CA . PHE A 1 89 ? -13.123 9.064 -35.014 1.00 26.35 89 PHE A CA 1
ATOM 625 C C . PHE A 1 89 ? -11.939 8.192 -34.624 1.00 28.50 89 PHE A C 1
ATOM 626 O O . PHE A 1 89 ? -11.017 8.023 -35.431 1.00 30.32 89 PHE A O 1
ATOM 634 N N . LYS A 1 90 ? -11.950 7.617 -33.417 1.00 30.95 90 LYS A N 1
ATOM 635 C CA . LYS A 1 90 ? -10.723 7.067 -32.837 1.00 37.98 90 LYS A CA 1
ATOM 636 C C . LYS A 1 90 ? -10.030 6.068 -33.769 1.00 40.73 90 LYS A C 1
ATOM 637 O O . LYS A 1 90 ? -8.812 6.143 -33.980 1.00 54.82 90 LYS A O 1
ATOM 643 N N . GLY A 1 91 ? -10.777 5.145 -34.356 1.00 19.80 91 GLY A N 1
ATOM 644 C CA . GLY A 1 91 ? -10.091 4.190 -35.210 1.00 19.29 91 GLY A CA 1
ATOM 645 C C . GLY A 1 91 ? -9.976 4.552 -36.681 1.00 24.38 91 GLY A C 1
ATOM 646 O O . GLY A 1 91 ? -9.506 3.729 -37.483 1.00 22.08 91 GLY A O 1
ATOM 647 N N . LEU A 1 92 ? -10.376 5.766 -37.067 1.00 22.37 92 LEU A N 1
ATOM 648 C CA . LEU A 1 92 ? -10.472 6.093 -38.488 1.00 22.66 92 LEU A CA 1
ATOM 649 C C . LEU A 1 92 ? -9.097 6.223 -39.137 1.00 24.26 92 LEU A C 1
ATOM 650 O O . LEU A 1 92 ? -8.909 5.796 -40.282 1.00 27.83 92 LEU A O 1
ATOM 655 N N . ARG A 1 93 ? -8.128 6.808 -38.421 1.00 26.70 93 ARG A N 1
ATOM 656 C CA . ARG A 1 93 ? -6.767 6.961 -38.933 1.00 27.56 93 ARG A CA 1
ATOM 657 C C . ARG A 1 93 ? -6.233 5.658 -39.517 1.00 33.35 93 ARG A C 1
ATOM 658 O O . ARG A 1 93 ? -5.747 5.619 -40.656 1.00 32.66 93 ARG A O 1
ATOM 666 N N . LYS A 1 94 ? -6.295 4.580 -38.737 1.00 33.56 94 LYS A N 1
ATOM 667 C CA . LYS A 1 94 ? -5.679 3.339 -39.181 1.00 31.33 94 LYS A CA 1
ATOM 668 C C . LYS A 1 94 ? -6.483 2.712 -40.309 1.00 30.54 94 LYS A C 1
ATOM 669 O O . LYS A 1 94 ? -5.905 2.144 -41.244 1.00 36.53 94 LYS A O 1
ATOM 675 N N . LYS A 1 95 ? -7.813 2.821 -40.254 1.00 21.84 95 LYS A N 1
ATOM 676 C CA . LYS A 1 95 ? -8.644 2.358 -41.360 1.00 23.94 95 LYS A CA 1
ATOM 677 C C . LYS A 1 95 ? -8.274 3.082 -42.652 1.00 31.18 95 LYS A C 1
ATOM 678 O O . LYS A 1 95 ? -8.098 2.451 -43.703 1.00 29.55 95 LYS A O 1
ATOM 684 N N . VAL A 1 96 ? -8.127 4.413 -42.587 1.00 22.97 96 VAL A N 1
ATOM 685 C CA . VAL A 1 96 ? -7.672 5.167 -43.752 1.00 21.50 96 VAL A CA 1
ATOM 686 C C . VAL A 1 96 ? -6.293 4.688 -44.190 1.00 23.38 96 VAL A C 1
ATOM 687 O O . VAL A 1 96 ? -6.046 4.480 -45.384 1.00 26.82 96 VAL A O 1
ATOM 691 N N . GLU A 1 97 ? -5.383 4.477 -43.231 1.00 30.67 97 GLU A N 1
ATOM 692 C CA . GLU A 1 97 ? -3.998 4.140 -43.561 1.00 32.27 97 GLU A CA 1
ATOM 693 C C . GLU A 1 97 ? -3.906 2.829 -44.329 1.00 34.44 97 GLU A C 1
ATOM 694 O O . GLU A 1 97 ? -3.290 2.773 -45.398 1.00 33.17 97 GLU A O 1
ATOM 700 N N . PHE A 1 98 ? -4.505 1.759 -43.803 1.00 34.31 98 PHE A N 1
ATOM 701 C CA . PHE A 1 98 ? -4.424 0.483 -44.510 1.00 40.12 98 PHE A CA 1
ATOM 702 C C . PHE A 1 98 ? -5.227 0.513 -45.809 1.00 40.12 98 PHE A C 1
ATOM 703 O O . PHE A 1 98 ? -4.709 0.147 -46.869 1.00 42.02 98 PHE A O 1
ATOM 711 N N . THR A 1 99 ? -6.496 0.950 -45.748 1.00 33.80 99 THR A N 1
ATOM 712 C CA . THR A 1 99 ? -7.410 0.780 -46.880 1.00 31.74 99 THR A CA 1
ATOM 713 C C . THR A 1 99 ? -6.923 1.478 -48.151 1.00 34.53 99 THR A C 1
ATOM 714 O O . THR A 1 99 ? -7.199 1.000 -49.256 1.00 42.45 99 THR A O 1
ATOM 718 N N . TYR A 1 100 ? -6.202 2.598 -48.029 1.00 28.69 100 TYR A N 1
ATOM 719 C CA . TYR A 1 100 ? -5.898 3.431 -49.185 1.00 30.63 100 TYR A CA 1
ATOM 720 C C . TYR A 1 100 ? -4.407 3.726 -49.345 1.00 32.86 100 TYR A C 1
ATOM 721 O O . TYR A 1 100 ? -4.045 4.625 -50.119 1.00 31.12 100 TYR A O 1
ATOM 730 N N . ASN A 1 101 ? -3.533 2.998 -48.644 1.00 32.61 101 ASN A N 1
ATOM 731 C CA . ASN A 1 101 ? -2.092 3.226 -48.708 1.00 31.79 101 ASN A CA 1
ATOM 732 C C . ASN A 1 101 ? -1.748 4.662 -48.342 1.00 34.56 101 ASN A C 1
ATOM 733 O O . ASN A 1 101 ? -0.848 5.270 -48.927 1.00 39.87 101 ASN A O 1
ATOM 738 N N . ALA A 1 102 ? -2.483 5.225 -47.389 1.00 22.86 102 ALA A N 1
ATOM 739 C CA . ALA A 1 102 ? -2.209 6.591 -46.990 1.00 21.89 102 ALA A CA 1
ATOM 740 C C . ALA A 1 102 ? -0.998 6.614 -46.066 1.00 17.54 102 ALA A C 1
ATOM 741 O O . ALA A 1 102 ? -0.674 5.623 -45.411 1.00 19.35 102 ALA A O 1
ATOM 743 N N . GLN A 1 103 ? -0.293 7.743 -46.068 1.00 26.68 103 GLN A N 1
ATOM 744 C CA . GLN A 1 103 ? 0.936 7.918 -45.306 1.00 28.11 103 GLN A CA 1
ATOM 745 C C . GLN A 1 103 ? 0.756 9.003 -44.255 1.00 23.99 103 GLN A C 1
ATOM 746 O O . GLN A 1 103 ? -0.017 9.947 -44.442 1.00 25.06 103 GLN A O 1
ATOM 752 N N . ILE A 1 104 ? 1.509 8.878 -43.166 1.00 25.52 104 ILE A N 1
ATOM 753 C CA . ILE A 1 104 ? 1.456 9.848 -42.079 1.00 29.81 104 ILE A CA 1
ATOM 754 C C . ILE A 1 104 ? -0.006 10.203 -41.807 1.00 26.91 104 ILE A C 1
ATOM 755 O O . ILE A 1 104 ? -0.393 11.382 -41.817 1.00 25.16 104 ILE A O 1
ATOM 760 N N . VAL A 1 105 ? -0.837 9.178 -41.612 1.00 21.90 105 VAL A N 1
ATOM 761 C CA . VAL A 1 105 ? -2.248 9.380 -41.312 1.00 18.56 105 VAL A CA 1
ATOM 762 C C . VAL A 1 105 ? -2.285 9.632 -39.820 1.00 20.92 105 VAL A C 1
ATOM 763 O O . VAL A 1 105 ? -2.664 8.750 -39.040 1.00 22.55 105 VAL A O 1
ATOM 767 N N . THR A 1 106 ? -1.849 10.817 -39.414 1.00 20.51 106 THR A N 1
ATOM 768 C CA . THR A 1 106 ? -2.211 11.421 -38.148 1.00 18.56 106 THR A CA 1
ATOM 769 C C . THR A 1 106 ? -3.575 12.085 -38.297 1.00 21.29 106 THR A C 1
ATOM 770 O O . THR A 1 106 ? -4.171 12.118 -39.385 1.00 19.69 106 THR A O 1
ATOM 774 N N . ASN A 1 107 ? -4.070 12.662 -37.204 1.00 21.95 107 ASN A N 1
ATOM 775 C CA . ASN A 1 107 ? -5.299 13.430 -37.315 1.00 18.42 107 ASN A CA 1
ATOM 776 C C . ASN A 1 107 ? -5.142 14.623 -38.253 1.00 22.28 107 ASN A C 1
ATOM 777 O O . ASN A 1 107 ? -6.119 15.061 -38.871 1.00 24.72 107 ASN A O 1
ATOM 782 N N . ALA A 1 108 ? -3.941 15.185 -38.363 1.00 18.84 108 ALA A N 1
ATOM 783 C CA . ALA A 1 108 ? -3.765 16.285 -39.302 1.00 23.17 108 ALA A CA 1
ATOM 784 C C . ALA A 1 108 ? -4.060 15.829 -40.735 1.00 22.95 108 ALA A C 1
ATOM 785 O O . ALA A 1 108 ? -4.630 16.586 -41.530 1.00 16.81 108 ALA A O 1
ATOM 787 N N . TRP A 1 109 ? -3.687 14.590 -41.072 1.00 17.85 109 TRP A N 1
ATOM 788 C CA . TRP A 1 109 ? -4.055 14.000 -42.356 1.00 16.83 109 TRP A CA 1
ATOM 789 C C . TRP A 1 109 ? -5.562 14.107 -42.590 1.00 18.16 109 TRP A C 1
ATOM 790 O O . TRP A 1 109 ? -6.019 14.715 -43.566 1.00 15.40 109 TRP A O 1
ATOM 801 N N . LEU A 1 110 ? -6.351 13.522 -41.681 1.00 21.56 110 LEU A N 1
ATOM 802 C CA . LEU A 1 110 ? -7.805 13.574 -41.804 1.00 18.72 110 LEU A CA 1
ATOM 803 C C . LEU A 1 110 ? -8.302 15.005 -41.936 1.00 16.45 110 LEU A C 1
ATOM 804 O O . LEU A 1 110 ? -9.188 15.294 -42.751 1.00 15.32 110 LEU A O 1
ATOM 809 N N . LYS A 1 111 ? -7.737 15.919 -41.151 1.00 15.83 111 LYS A N 1
ATOM 810 C CA . LYS A 1 111 ? -8.252 17.282 -41.149 1.00 16.69 111 LYS A CA 1
ATOM 811 C C . LYS A 1 111 ? -7.952 17.955 -42.473 1.00 14.71 111 LYS A C 1
ATOM 812 O O . LYS A 1 111 ? -8.848 18.508 -43.130 1.00 12.44 111 LYS A O 1
ATOM 818 N N . MET A 1 112 ? -6.709 17.858 -42.915 1.00 15.16 112 MET A N 1
ATOM 819 C CA . MET A 1 112 ? -6.390 18.409 -44.219 1.00 17.01 112 MET A CA 1
ATOM 820 C C . MET A 1 112 ? -7.178 17.692 -45.303 1.00 15.81 112 MET A C 1
ATOM 821 O O . MET A 1 112 ? -7.719 18.330 -46.213 1.00 16.79 112 MET A O 1
ATOM 826 N N . TYR A 1 113 ? -7.277 16.368 -45.222 1.00 13.83 113 TYR A N 1
ATOM 827 C CA . TYR A 1 113 ? -8.019 15.674 -46.263 1.00 15.45 113 TYR A CA 1
ATOM 828 C C . TYR A 1 113 ? -9.466 16.144 -46.295 1.00 14.76 113 TYR A C 1
ATOM 829 O O . TYR A 1 113 ? -10.010 16.455 -47.361 1.00 15.38 113 TYR A O 1
ATOM 838 N N . GLU A 1 114 ? -10.107 16.207 -45.131 1.00 14.84 114 GLU A N 1
ATOM 839 C CA . GLU A 1 114 ? -11.466 16.731 -45.072 1.00 13.65 114 GLU A CA 1
ATOM 840 C C . GLU A 1 114 ? -11.518 18.157 -45.597 1.00 12.20 114 GLU A C 1
ATOM 841 O O . GLU A 1 114 ? -12.407 18.510 -46.383 1.00 12.15 114 GLU A O 1
ATOM 847 N N . LEU A 1 115 ? -10.545 18.982 -45.203 1.00 20.77 115 LEU A N 1
ATOM 848 C CA . LEU A 1 115 ? -10.483 20.357 -45.693 1.00 15.44 115 LEU A CA 1
ATOM 849 C C . LEU A 1 115 ? -10.413 20.389 -47.209 1.00 16.69 115 LEU A C 1
ATOM 850 O O . LEU A 1 115 ? -11.177 21.113 -47.858 1.00 23.72 115 LEU A O 1
ATOM 855 N N . LEU A 1 116 ? -9.520 19.586 -47.795 1.00 15.67 116 LEU A N 1
ATOM 856 C CA . LEU A 1 116 ? -9.413 19.529 -49.249 1.00 19.00 116 LEU A CA 1
ATOM 857 C C . LEU A 1 116 ? -10.728 19.124 -49.906 1.00 21.72 116 LEU A C 1
ATOM 858 O O . LEU A 1 116 ? -11.042 19.595 -51.008 1.00 22.95 116 LEU A O 1
ATOM 863 N N . ASN A 1 117 ? -11.511 18.270 -49.252 1.00 22.61 117 ASN A N 1
ATOM 864 C CA . ASN A 1 117 ? -12.716 17.732 -49.870 1.00 24.97 117 ASN A CA 1
ATOM 865 C C . ASN A 1 117 ? -13.926 18.625 -49.729 1.00 23.58 117 ASN A C 1
ATOM 866 O O . ASN A 1 117 ? -14.947 18.361 -50.370 1.00 29.75 117 ASN A O 1
ATOM 871 N N . THR A 1 118 ? -13.843 19.654 -48.908 1.00 25.63 118 THR A N 1
ATOM 872 C CA . THR A 1 118 ? -14.975 20.517 -48.629 1.00 27.56 118 THR A CA 1
ATOM 873 C C . THR A 1 118 ? -14.812 21.903 -49.220 1.00 25.61 118 THR A C 1
ATOM 874 O O . THR A 1 118 ? -15.759 22.445 -49.791 1.00 24.81 118 THR A O 1
ATOM 878 N N . MET A 1 119 ? -13.603 22.453 -49.154 1.00 23.76 119 MET A N 1
ATOM 879 C CA . MET A 1 119 ? -13.395 23.865 -49.424 1.00 15.97 119 MET A CA 1
ATOM 880 C C . MET A 1 119 ? -13.310 24.178 -50.912 1.00 14.65 119 MET A C 1
ATOM 881 O O . MET A 1 119 ? -13.282 25.359 -51.267 1.00 16.37 119 MET A O 1
ATOM 886 N N . ASN A 1 120 ? -13.281 23.160 -51.777 1.00 21.81 120 ASN A N 1
ATOM 887 C CA . ASN A 1 120 ? -13.291 23.319 -53.235 1.00 20.24 120 ASN A CA 1
ATOM 888 C C . ASN A 1 120 ? -12.237 24.336 -53.679 1.00 22.67 120 ASN A C 1
ATOM 889 O O . ASN A 1 120 ? -12.537 25.393 -54.247 1.00 21.41 120 ASN A O 1
ATOM 894 N N . PHE A 1 121 ? -10.985 24.024 -53.362 1.00 18.46 121 PHE A N 1
ATOM 895 C CA . PHE A 1 121 ? -9.900 24.910 -53.765 1.00 17.09 121 PHE A CA 1
ATOM 896 C C . PHE A 1 121 ? -9.748 24.920 -55.287 1.00 21.07 121 PHE A C 1
ATOM 897 O O . PHE A 1 121 ? -10.033 23.936 -55.976 1.00 17.60 121 PHE A O 1
ATOM 905 N N . ASN A 1 122 ? -9.326 26.070 -55.814 1.00 17.33 122 ASN A N 1
ATOM 906 C CA . ASN A 1 122 ? -9.104 26.171 -57.245 1.00 14.82 122 ASN A CA 1
ATOM 907 C C . ASN A 1 122 ? -7.895 25.348 -57.663 1.00 20.68 122 ASN A C 1
ATOM 908 O O . ASN A 1 122 ? -7.844 24.860 -58.797 1.00 22.10 122 ASN A O 1
ATOM 913 N N . ASN A 1 123 ? -6.944 25.146 -56.749 1.00 17.42 123 ASN A N 1
ATOM 914 C CA . ASN A 1 123 ? -5.687 24.481 -57.058 1.00 18.29 123 ASN A CA 1
ATOM 915 C C . ASN A 1 123 ? -4.990 24.114 -55.748 1.00 20.65 123 ASN A C 1
ATOM 916 O O . ASN A 1 123 ? -4.871 24.948 -54.849 1.00 21.68 123 ASN A O 1
ATOM 921 N N . THR A 1 124 ? -4.519 22.880 -55.638 1.00 18.80 124 THR A N 1
ATOM 922 C CA . THR A 1 124 ? -3.824 22.472 -54.417 1.00 21.55 124 THR A CA 1
ATOM 923 C C . THR A 1 124 ? -2.475 21.853 -54.732 1.00 25.48 124 THR A C 1
ATOM 924 O O . THR A 1 124 ? -2.028 20.950 -54.025 1.00 26.29 124 THR A O 1
ATOM 928 N N . SER A 1 125 ? -1.787 22.359 -55.768 1.00 27.66 125 SER A N 1
ATOM 929 C CA . SER A 1 125 ? -0.730 21.622 -56.450 1.00 27.37 125 SER A CA 1
ATOM 930 C C . SER A 1 125 ? 0.686 22.109 -56.186 1.00 36.32 125 SER A C 1
ATOM 931 O O . SER A 1 125 ? 1.640 21.420 -56.576 1.00 46.32 125 SER A O 1
ATOM 934 N N . GLN A 1 126 ? 0.866 23.289 -55.615 1.00 25.69 126 GLN A N 1
ATOM 935 C CA . GLN A 1 126 ? 2.199 23.841 -55.358 1.00 21.61 126 GLN A CA 1
ATOM 936 C C . GLN A 1 126 ? 2.133 24.258 -53.903 1.00 22.89 126 GLN A C 1
ATOM 937 O O . GLN A 1 126 ? 1.801 25.409 -53.609 1.00 21.74 126 GLN A O 1
ATOM 943 N N . ALA A 1 127 ? 2.396 23.310 -53.018 1.00 23.71 127 ALA A N 1
ATOM 944 C CA . ALA A 1 127 ? 2.105 23.462 -51.609 1.00 24.15 127 ALA A CA 1
ATOM 945 C C . ALA A 1 127 ? 3.345 23.917 -50.869 1.00 25.91 127 ALA A C 1
ATOM 946 O O . ALA A 1 127 ? 4.455 23.442 -51.127 1.00 30.05 127 ALA A O 1
ATOM 948 N N . PHE A 1 128 ? 3.139 24.864 -49.970 1.00 19.03 128 PHE A N 1
ATOM 949 C CA . PHE A 1 128 ? 4.066 25.211 -48.908 1.00 13.36 128 PHE A CA 1
ATOM 950 C C . PHE A 1 128 ? 3.353 24.856 -47.603 1.00 19.60 128 PHE A C 1
ATOM 951 O O . PHE A 1 128 ? 2.403 25.534 -47.201 1.00 21.37 128 PHE A O 1
ATOM 959 N N . CYS A 1 129 ? 3.773 23.778 -46.958 1.00 23.68 129 CYS A N 1
ATOM 960 C CA . CYS A 1 129 ? 3.219 23.381 -45.668 1.00 22.98 129 CYS A CA 1
ATOM 961 C C . CYS A 1 129 ? 4.203 23.785 -44.572 1.00 26.12 129 CYS A C 1
ATOM 962 O O . CYS A 1 129 ? 5.279 23.190 -44.447 1.00 28.29 129 CYS A O 1
ATOM 965 N N . ASN A 1 130 ? 3.831 24.792 -43.781 1.00 15.36 130 ASN A N 1
ATOM 966 C CA . ASN A 1 130 ? 4.646 25.327 -42.699 1.00 19.34 130 ASN A CA 1
ATOM 967 C C . ASN A 1 130 ? 4.181 24.806 -41.335 1.00 19.31 130 ASN A C 1
ATOM 968 O O . ASN A 1 130 ? 3.035 24.388 -41.168 1.00 21.86 130 ASN A O 1
ATOM 973 N N . CYS A 1 131 ? 5.081 24.880 -40.353 1.00 27.51 131 CYS A N 1
ATOM 974 C CA . CYS A 1 131 ? 4.937 24.219 -39.045 1.00 32.46 131 CYS A CA 1
ATOM 975 C C . CYS A 1 131 ? 4.291 22.837 -39.201 1.00 30.80 131 CYS A C 1
ATOM 976 O O . CYS A 1 131 ? 3.221 22.549 -38.674 1.00 29.69 131 CYS A O 1
ATOM 979 N N . GLU A 1 132 ? 4.970 21.971 -39.947 1.00 26.18 132 GLU A N 1
ATOM 980 C CA . GLU A 1 132 ? 4.284 20.887 -40.623 1.00 20.68 132 GLU A CA 1
ATOM 981 C C . GLU A 1 132 ? 4.638 19.490 -40.136 1.00 19.89 132 GLU A C 1
ATOM 982 O O . GLU A 1 132 ? 3.879 18.551 -40.402 1.00 18.60 132 GLU A O 1
ATOM 988 N N . LEU A 1 133 ? 5.751 19.313 -39.445 1.00 18.02 133 LEU A N 1
ATOM 989 C CA . LEU A 1 133 ? 6.127 17.966 -39.054 1.00 17.32 133 LEU A CA 1
ATOM 990 C C . LEU A 1 133 ? 5.108 17.398 -38.060 1.00 16.14 133 LEU A C 1
ATOM 991 O O . LEU A 1 133 ? 4.553 18.130 -37.234 1.00 18.23 133 LEU A O 1
ATOM 996 N N . PRO A 1 134 ? 4.851 16.087 -38.104 1.00 22.15 134 PRO A N 1
ATOM 997 C CA . PRO A 1 134 ? 5.508 15.044 -38.902 1.00 18.91 134 PRO A CA 1
ATOM 998 C C . PRO A 1 134 ? 5.116 15.034 -40.370 1.00 18.13 134 PRO A C 1
ATOM 999 O O . PRO A 1 134 ? 5.780 14.366 -41.146 1.00 27.43 134 PRO A O 1
ATOM 1003 N N . GLY A 1 135 ? 4.066 15.726 -40.806 1.00 24.03 135 GLY A N 1
ATOM 1004 C CA . GLY A 1 135 ? 3.796 15.794 -42.231 1.00 20.58 135 GLY A CA 1
ATOM 1005 C C . GLY A 1 135 ? 2.452 15.274 -42.694 1.00 19.82 135 GLY A C 1
ATOM 1006 O O . GLY A 1 135 ? 2.306 14.936 -43.869 1.00 23.40 135 GLY A O 1
ATOM 1007 N N . GLY A 1 136 ? 1.461 15.215 -41.799 1.00 18.99 136 GLY A N 1
ATOM 1008 C CA . GLY A 1 136 ? 0.128 14.796 -42.207 1.00 18.45 136 GLY A CA 1
ATOM 1009 C C . GLY A 1 136 ? -0.511 15.715 -43.238 1.00 25.13 136 GLY A C 1
ATOM 1010 O O . GLY A 1 136 ? -1.221 15.254 -44.140 1.00 24.33 136 GLY A O 1
ATOM 1011 N N . PHE A 1 137 ? -0.272 17.025 -43.129 1.00 22.79 137 PHE A N 1
ATOM 1012 C CA . PHE A 1 137 ? -0.861 17.946 -44.100 1.00 25.68 137 PHE A CA 1
ATOM 1013 C C . PHE A 1 137 ? -0.303 17.709 -45.502 1.00 27.18 137 PHE A C 1
ATOM 1014 O O . PHE A 1 137 ? -1.074 17.532 -46.461 1.00 26.21 137 PHE A O 1
ATOM 1022 N N . ILE A 1 138 ? 1.036 17.712 -45.643 1.00 23.06 138 ILE A N 1
ATOM 1023 C CA . ILE A 1 138 ? 1.657 17.393 -46.932 1.00 28.93 138 ILE A CA 1
ATOM 1024 C C . ILE A 1 138 ? 1.153 16.062 -47.448 1.00 25.27 138 ILE A C 1
ATOM 1025 O O . ILE A 1 138 ? 0.929 15.892 -48.646 1.00 28.26 138 ILE A O 1
ATOM 1030 N N . SER A 1 139 ? 1.027 15.084 -46.556 1.00 18.88 139 SER A N 1
ATOM 1031 C CA . SER A 1 139 ? 0.628 13.751 -46.977 1.00 21.70 139 SER A CA 1
ATOM 1032 C C . SER A 1 139 ? -0.795 13.759 -47.510 1.00 22.59 139 SER A C 1
ATOM 1033 O O . SER A 1 139 ? -1.052 13.308 -48.633 1.00 23.39 139 SER A O 1
ATOM 1036 N N . ALA A 1 140 ? -1.734 14.285 -46.720 1.00 18.41 140 ALA A N 1
ATOM 1037 C CA . ALA A 1 140 ? -3.096 14.451 -47.205 1.00 15.78 140 ALA A CA 1
ATOM 1038 C C . ALA A 1 140 ? -3.134 15.192 -48.536 1.00 20.74 140 ALA A C 1
ATOM 1039 O O . ALA A 1 140 ? -3.921 14.840 -49.422 1.00 19.93 140 ALA A O 1
ATOM 1041 N N . ILE A 1 141 ? -2.311 16.238 -48.697 1.00 18.74 141 ILE A N 1
ATOM 1042 C CA . ILE A 1 141 ? -2.356 16.966 -49.958 1.00 17.65 141 ILE A CA 1
ATOM 1043 C C . ILE A 1 141 ? -1.785 16.100 -51.061 1.00 19.33 141 ILE A C 1
ATOM 1044 O O . ILE A 1 141 ? -2.357 15.995 -52.153 1.00 16.66 141 ILE A O 1
ATOM 1049 N N . ASN A 1 142 ? -0.655 15.453 -50.788 1.00 16.62 142 ASN A N 1
ATOM 1050 C CA . ASN A 1 142 ? -0.112 14.503 -51.745 1.00 20.39 142 ASN A CA 1
ATOM 1051 C C . ASN A 1 142 ? -1.142 13.441 -52.104 1.00 19.78 142 ASN A C 1
ATOM 1052 O O . ASN A 1 142 ? -1.399 13.175 -53.284 1.00 16.93 142 ASN A O 1
ATOM 1057 N N . HIS A 1 143 ? -1.767 12.851 -51.087 1.00 21.10 143 HIS A N 1
ATOM 1058 C CA . HIS A 1 143 ? -2.766 11.817 -51.323 1.00 23.45 143 HIS A CA 1
ATOM 1059 C C . HIS A 1 143 ? -3.927 12.350 -52.158 1.00 23.79 143 HIS A C 1
ATOM 1060 O O . HIS A 1 143 ? -4.339 11.730 -53.147 1.00 22.26 143 HIS A O 1
ATOM 1067 N N . PHE A 1 144 ? -4.463 13.506 -51.767 1.00 25.28 144 PHE A N 1
ATOM 1068 C CA . PHE A 1 144 ? -5.580 14.117 -52.483 1.00 21.65 144 PHE A CA 1
ATOM 1069 C C . PHE A 1 144 ? -5.183 14.543 -53.893 1.00 22.89 144 PHE A C 1
ATOM 1070 O O . PHE A 1 144 ? -5.978 14.428 -54.829 1.00 24.20 144 PHE A O 1
ATOM 1078 N N . ASN A 1 145 ? -3.975 15.064 -54.066 1.00 18.12 145 ASN A N 1
ATOM 1079 C CA . ASN A 1 145 ? -3.594 15.521 -55.395 1.00 21.30 145 ASN A CA 1
ATOM 1080 C C . ASN A 1 145 ? -3.452 14.357 -56.354 1.00 22.15 145 ASN A C 1
ATOM 1081 O O . ASN A 1 145 ? -3.826 14.465 -57.527 1.00 28.32 145 ASN A O 1
ATOM 1086 N N . TYR A 1 146 ? -2.918 13.237 -55.882 1.00 22.40 146 TYR A N 1
ATOM 1087 C CA . TYR A 1 146 ? -2.660 12.144 -56.806 1.00 24.94 146 TYR A CA 1
ATOM 1088 C C . TYR A 1 146 ? -3.899 11.284 -57.020 1.00 24.75 146 TYR A C 1
ATOM 1089 O O . TYR A 1 146 ? -4.156 10.854 -58.146 1.00 34.91 146 TYR A O 1
ATOM 1098 N N . THR A 1 147 ? -4.714 11.065 -55.986 1.00 27.50 147 THR A N 1
ATOM 1099 C CA . THR A 1 147 ? -5.916 10.257 -56.199 1.00 31.85 147 THR A CA 1
ATOM 1100 C C . THR A 1 147 ? -7.102 11.076 -56.709 1.00 29.81 147 THR A C 1
ATOM 1101 O O . THR A 1 147 ? -7.995 10.521 -57.351 1.00 30.76 147 THR A O 1
ATOM 1105 N N . MET A 1 148 ? -7.155 12.377 -56.435 1.00 26.39 148 MET A N 1
ATOM 1106 C CA . MET A 1 148 ? -8.376 13.133 -56.703 1.00 26.52 148 MET A CA 1
ATOM 1107 C C . MET A 1 148 ? -8.219 14.220 -57.752 1.00 29.34 148 MET A C 1
ATOM 1108 O O . MET A 1 148 ? -9.159 14.486 -58.499 1.00 30.18 148 MET A O 1
ATOM 1113 N N . MET A 1 149 ? -7.072 14.883 -57.801 1.00 34.65 149 MET A N 1
ATOM 1114 C CA . MET A 1 149 ? -6.852 16.000 -58.704 1.00 36.07 149 MET A CA 1
ATOM 1115 C C . MET A 1 149 ? -6.149 15.597 -59.982 1.00 35.75 149 MET A C 1
ATOM 1116 O O . MET A 1 149 ? -6.403 16.195 -61.031 1.00 38.72 149 MET A O 1
ATOM 1121 N N . HIS A 1 150 ? -5.278 14.601 -59.906 1.00 40.42 150 HIS A N 1
ATOM 1122 C CA . HIS A 1 150 ? -4.461 14.175 -61.033 1.00 48.05 150 HIS A CA 1
ATOM 1123 C C . HIS A 1 150 ? -3.665 15.352 -61.606 1.00 49.34 150 HIS A C 1
ATOM 1124 O O . HIS A 1 150 ? -3.790 15.743 -62.772 1.00 53.59 150 HIS A O 1
ATOM 1131 N N . TYR A 1 151 ? -2.852 15.928 -60.750 1.00 39.33 151 TYR A N 1
ATOM 1132 C CA . TYR A 1 151 ? -1.793 16.756 -61.303 1.00 36.62 151 TYR A CA 1
ATOM 1133 C C . TYR A 1 151 ? -0.649 15.858 -61.762 1.00 41.05 151 TYR A C 1
ATOM 1134 O O . TYR A 1 151 ? -0.347 14.850 -61.108 1.00 42.38 151 TYR A O 1
ATOM 1143 N N . PRO A 1 152 ? -0.016 16.191 -62.872 1.00 34.91 152 PRO A N 1
ATOM 1144 C CA . PRO A 1 152 ? 1.082 15.361 -63.383 1.00 34.92 152 PRO A CA 1
ATOM 1145 C C . PRO A 1 152 ? 2.091 15.016 -62.298 1.00 36.03 152 PRO A C 1
ATOM 1146 O O . PRO A 1 152 ? 2.331 13.840 -61.983 1.00 30.79 152 PRO A O 1
ATOM 1150 N N . THR A 1 153 ? 2.671 16.061 -61.712 1.00 45.32 153 THR A N 1
ATOM 1151 C CA . THR A 1 153 ? 3.536 15.921 -60.558 1.00 44.94 153 THR A CA 1
ATOM 1152 C C . THR A 1 153 ? 3.162 16.987 -59.540 1.00 44.15 153 THR A C 1
ATOM 1153 O O . THR A 1 153 ? 2.761 18.098 -59.891 1.00 46.61 153 THR A O 1
ATOM 1157 N N . PHE A 1 154 ? 3.274 16.622 -58.268 1.00 40.88 154 PHE A N 1
ATOM 1158 C CA . PHE A 1 154 ? 2.982 17.513 -57.156 1.00 31.95 154 PHE A CA 1
ATOM 1159 C C . PHE A 1 154 ? 4.288 17.952 -56.511 1.00 23.47 154 PHE A C 1
ATOM 1160 O O . PHE A 1 154 ? 5.021 17.131 -55.961 1.00 34.03 154 PHE A O 1
ATOM 1168 N N . ASN A 1 155 ? 4.563 19.242 -56.559 1.00 21.49 155 ASN A N 1
ATOM 1169 C CA . ASN A 1 155 ? 5.763 19.818 -55.984 1.00 18.20 155 ASN A CA 1
ATOM 1170 C C . ASN A 1 155 ? 5.391 20.571 -54.722 1.00 24.09 155 ASN A C 1
ATOM 1171 O O . ASN A 1 155 ? 4.425 21.343 -54.718 1.00 22.42 155 ASN A O 1
ATOM 1176 N N . TRP A 1 156 ? 6.161 20.360 -53.657 1.00 24.86 156 TRP A N 1
ATOM 1177 C CA . TRP A 1 156 ? 5.839 20.985 -52.385 1.00 23.82 156 TRP A CA 1
ATOM 1178 C C . TRP A 1 156 ? 7.108 21.358 -51.648 1.00 22.19 156 TRP A C 1
ATOM 1179 O O . TRP A 1 156 ? 8.157 20.733 -51.813 1.00 15.41 156 TRP A O 1
ATOM 1190 N N . VAL A 1 157 ? 6.995 22.376 -50.808 1.00 17.74 157 VAL A N 1
ATOM 1191 C CA . VAL A 1 157 ? 8.068 22.695 -49.888 1.00 18.39 157 VAL A CA 1
ATOM 1192 C C . VAL A 1 157 ? 7.478 22.770 -48.495 1.00 22.08 157 VAL A C 1
ATOM 1193 O O . VAL A 1 157 ? 6.314 23.133 -48.309 1.00 20.28 157 VAL A O 1
ATOM 1197 N N . ALA A 1 158 ? 8.280 22.414 -47.506 1.00 28.14 158 ALA A N 1
ATOM 1198 C CA . ALA A 1 158 ? 7.763 22.371 -46.156 1.00 23.93 158 ALA A CA 1
ATOM 1199 C C . ALA A 1 158 ? 8.768 23.009 -45.211 1.00 28.17 158 ALA A C 1
ATOM 1200 O O . ALA A 1 158 ? 9.935 23.222 -45.556 1.00 29.43 158 ALA A O 1
ATOM 1202 N N . SER A 1 159 ? 8.278 23.375 -44.030 1.00 26.52 159 SER A N 1
ATOM 1203 C CA . SER A 1 159 ? 9.151 23.833 -42.966 1.00 21.53 159 SER A CA 1
ATOM 1204 C C . SER A 1 159 ? 8.505 23.476 -41.645 1.00 23.30 159 SER A C 1
ATOM 1205 O O . SER A 1 159 ? 7.289 23.296 -41.550 1.00 20.48 159 SER A O 1
ATOM 1208 N N . SER A 1 160 ? 9.344 23.362 -40.628 1.00 26.75 160 SER A N 1
ATOM 1209 C CA . SER A 1 160 ? 8.871 23.067 -39.291 1.00 29.11 160 SER A CA 1
ATOM 1210 C C . SER A 1 160 ? 10.000 23.410 -38.340 1.00 33.68 160 SER A C 1
ATOM 1211 O O . SER A 1 160 ? 11.172 23.247 -38.697 1.00 32.01 160 SER A O 1
ATOM 1214 N N . LEU A 1 161 ? 9.643 23.912 -37.152 1.00 24.39 161 LEU A N 1
ATOM 1215 C CA . LEU A 1 161 ? 10.618 24.111 -36.085 1.00 25.01 161 LEU A CA 1
ATOM 1216 C C . LEU A 1 161 ? 11.475 22.863 -35.952 1.00 32.91 161 LEU A C 1
ATOM 1217 O O . LEU A 1 161 ? 10.946 21.769 -35.704 1.00 32.49 161 LEU A O 1
ATOM 1222 N N . TYR A 1 162 ? 12.796 23.028 -36.139 1.00 38.03 162 TYR A N 1
ATOM 1223 C CA . TYR A 1 162 ? 13.654 21.897 -36.466 1.00 43.20 162 TYR A CA 1
ATOM 1224 C C . TYR A 1 162 ? 13.468 20.773 -35.448 1.00 52.32 162 TYR A C 1
ATOM 1225 O O . TYR A 1 162 ? 13.744 20.982 -34.252 1.00 51.02 162 TYR A O 1
ATOM 1234 N N . PRO A 1 163 ? 13.046 19.556 -35.889 1.00 77.69 163 PRO A N 1
ATOM 1235 C CA . PRO A 1 163 ? 12.623 18.329 -35.198 1.00 77.23 163 PRO A CA 1
ATOM 1236 C C . PRO A 1 163 ? 12.882 18.280 -33.697 1.00 80.64 163 PRO A C 1
ATOM 1237 O O . PRO A 1 163 ? 11.883 18.301 -32.974 1.00 90.46 163 PRO A O 1
ATOM 1241 N N . GLU A 1 171 ? 8.410 16.986 -34.206 1.00 54.77 171 GLU A N 1
ATOM 1242 C CA . GLU A 1 171 ? 9.502 16.068 -34.527 1.00 52.21 171 GLU A CA 1
ATOM 1243 C C . GLU A 1 171 ? 9.153 15.221 -35.767 1.00 51.93 171 GLU A C 1
ATOM 1244 O O . GLU A 1 171 ? 7.983 14.950 -36.052 1.00 46.09 171 GLU A O 1
ATOM 1250 N N . ASP A 1 172 ? 10.190 14.810 -36.496 1.00 43.24 172 ASP A N 1
ATOM 1251 C CA . ASP A 1 172 ? 10.061 14.183 -37.812 1.00 42.24 172 ASP A CA 1
ATOM 1252 C C . ASP A 1 172 ? 9.846 12.673 -37.653 1.00 40.70 172 ASP A C 1
ATOM 1253 O O . ASP A 1 172 ? 10.698 11.844 -37.990 1.00 37.83 172 ASP A O 1
ATOM 1258 N N . HIS A 1 173 ? 8.648 12.323 -37.148 1.00 38.79 173 HIS A N 1
ATOM 1259 C CA . HIS A 1 173 ? 8.382 10.958 -36.686 1.00 31.21 173 HIS A CA 1
ATOM 1260 C C . HIS A 1 173 ? 8.298 9.935 -37.814 1.00 37.47 173 HIS A C 1
ATOM 1261 O O . HIS A 1 173 ? 8.354 8.731 -37.535 1.00 40.95 173 HIS A O 1
ATOM 1268 N N . TYR A 1 174 ? 8.130 10.365 -39.068 1.00 40.98 174 TYR A N 1
ATOM 1269 C CA . TYR A 1 174 ? 8.011 9.445 -40.197 1.00 34.25 174 TYR A CA 1
ATOM 1270 C C . TYR A 1 174 ? 9.166 9.573 -41.167 1.00 33.51 174 TYR A C 1
ATOM 1271 O O . TYR A 1 174 ? 9.098 9.019 -42.270 1.00 37.11 174 TYR A O 1
ATOM 1280 N N . GLY A 1 175 ? 10.223 10.284 -40.782 1.00 30.12 175 GLY A N 1
ATOM 1281 C CA . GLY A 1 175 ? 11.344 10.506 -41.670 1.00 35.73 175 GLY A CA 1
ATOM 1282 C C . GLY A 1 175 ? 11.011 11.258 -42.940 1.00 39.38 175 GLY A C 1
ATOM 1283 O O . GLY A 1 175 ? 11.752 11.157 -43.927 1.00 40.94 175 GLY A O 1
ATOM 1284 N N . LEU A 1 176 ? 9.907 12.005 -42.952 1.00 33.62 176 LEU A N 1
ATOM 1285 C CA . LEU A 1 176 ? 9.583 12.803 -44.124 1.00 33.17 176 LEU A CA 1
ATOM 1286 C C . LEU A 1 176 ? 10.601 13.916 -44.331 1.00 35.19 176 LEU A C 1
ATOM 1287 O O . LEU A 1 176 ? 10.868 14.310 -45.473 1.00 35.03 176 LEU A O 1
ATOM 1292 N N . TYR A 1 177 ? 11.174 14.432 -43.244 1.00 28.49 177 TYR A N 1
ATOM 1293 C CA . TYR A 1 177 ? 12.186 15.467 -43.366 1.00 27.40 177 TYR A CA 1
ATOM 1294 C C . TYR A 1 177 ? 13.530 14.877 -43.773 1.00 33.45 177 TYR A C 1
ATOM 1295 O O . TYR A 1 177 ? 14.201 15.409 -44.665 1.00 34.66 177 TYR A O 1
ATOM 1304 N N . GLN A 1 178 ? 13.943 13.783 -43.126 1.00 40.55 178 GLN A N 1
ATOM 1305 C CA . GLN A 1 178 ? 15.254 13.208 -43.430 1.00 43.92 178 GLN A CA 1
ATOM 1306 C C . GLN A 1 178 ? 15.366 12.823 -44.899 1.00 40.68 178 GLN A C 1
ATOM 1307 O O . GLN A 1 178 ? 16.427 12.999 -45.512 1.00 36.71 178 GLN A O 1
ATOM 1313 N N . CYS A 1 179 ? 14.271 12.331 -45.489 1.00 35.97 179 CYS A N 1
ATOM 1314 C CA . CYS A 1 179 ? 14.297 11.725 -46.817 1.00 36.49 179 CYS A CA 1
ATOM 1315 C C . CYS A 1 179 ? 14.058 12.708 -47.949 1.00 36.86 179 CYS A C 1
ATOM 1316 O O . CYS A 1 179 ? 14.232 12.334 -49.114 1.00 36.60 179 CYS A O 1
ATOM 1319 N N . ASN A 1 180 ? 13.650 13.935 -47.648 1.00 39.41 180 ASN A N 1
ATOM 1320 C CA . ASN A 1 180 ? 13.369 14.943 -48.666 1.00 36.89 180 ASN A CA 1
ATOM 1321 C C . ASN A 1 180 ? 14.064 16.242 -48.282 1.00 36.18 180 ASN A C 1
ATOM 1322 O O . ASN A 1 180 ? 13.413 17.255 -48.006 1.00 40.27 180 ASN A O 1
ATOM 1327 N N . PRO A 1 181 ? 15.397 16.253 -48.269 1.00 45.04 181 PRO A N 1
ATOM 1328 C CA . PRO A 1 181 ? 16.101 17.504 -47.947 1.00 42.58 181 PRO A CA 1
ATOM 1329 C C . PRO A 1 181 ? 15.834 18.610 -48.950 1.00 38.80 181 PRO A C 1
ATOM 1330 O O . PRO A 1 181 ? 15.876 19.787 -48.576 1.00 43.04 181 PRO A O 1
ATOM 1334 N N . ASP A 1 182 ? 15.568 18.261 -50.219 1.00 54.98 182 ASP A N 1
ATOM 1335 C CA . ASP A 1 182 ? 15.224 19.260 -51.234 1.00 55.15 182 ASP A CA 1
ATOM 1336 C C . ASP A 1 182 ? 13.977 20.047 -50.862 1.00 56.17 182 ASP A C 1
ATOM 1337 O O . ASP A 1 182 ? 13.824 21.205 -51.277 1.00 51.80 182 ASP A O 1
ATOM 1342 N N . ASN A 1 183 ? 13.064 19.438 -50.105 1.00 40.72 183 ASN A N 1
ATOM 1343 C CA . ASN A 1 183 ? 11.752 20.033 -49.917 1.00 34.16 183 ASN A CA 1
ATOM 1344 C C . ASN A 1 183 ? 11.632 20.873 -48.657 1.00 36.47 183 ASN A C 1
ATOM 1345 O O . ASN A 1 183 ? 10.707 21.689 -48.570 1.00 35.35 183 ASN A O 1
ATOM 1350 N N . TRP A 1 184 ? 12.546 20.725 -47.703 1.00 29.96 184 TRP A N 1
ATOM 1351 C CA . TRP A 1 184 ? 12.408 21.369 -46.407 1.00 26.47 184 TRP A CA 1
ATOM 1352 C C . TRP A 1 184 ? 13.290 22.603 -46.316 1.00 26.98 184 TRP A C 1
ATOM 1353 O O . TRP A 1 184 ? 14.466 22.569 -46.683 1.00 28.51 184 TRP A O 1
ATOM 1364 N N . LEU A 1 185 ? 12.708 23.683 -45.807 1.00 33.19 185 LEU A N 1
ATOM 1365 C CA . LEU A 1 185 ? 13.287 25.013 -45.873 1.00 34.35 185 LEU A CA 1
ATOM 1366 C C . LEU A 1 185 ? 13.901 25.473 -44.555 1.00 31.22 185 LEU A C 1
ATOM 1367 O O . LEU A 1 185 ? 14.366 26.613 -44.474 1.00 33.86 185 LEU A O 1
ATOM 1372 N N . MET A 1 186 ? 13.894 24.645 -43.518 1.00 31.96 186 MET A N 1
ATOM 1373 C CA . MET A 1 186 ? 14.627 24.961 -42.300 1.00 32.42 186 MET A CA 1
ATOM 1374 C C . MET A 1 186 ? 15.888 24.113 -42.257 1.00 38.97 186 MET A C 1
ATOM 1375 O O . MET A 1 186 ? 16.045 23.156 -43.015 1.00 38.57 186 MET A O 1
ATOM 1380 N N . GLN A 1 187 ? 16.783 24.466 -41.345 1.00 48.33 187 GLN A N 1
ATOM 1381 C CA . GLN A 1 187 ? 18.098 23.861 -41.288 1.00 47.37 187 GLN A CA 1
ATOM 1382 C C . GLN A 1 187 ? 18.328 23.198 -39.938 1.00 53.86 187 GLN A C 1
ATOM 1383 O O . GLN A 1 187 ? 17.811 23.648 -38.903 1.00 46.22 187 GLN A O 1
ATOM 1389 N N . SER A 1 188 ? 19.142 22.129 -39.975 1.00 49.75 188 SER A N 1
ATOM 1390 C CA . SER A 1 188 ? 19.577 21.427 -38.779 1.00 48.27 188 SER A CA 1
ATOM 1391 C C . SER A 1 188 ? 20.448 22.338 -37.919 1.00 44.11 188 SER A C 1
ATOM 1392 O O . SER A 1 188 ? 21.022 23.312 -38.411 1.00 44.93 188 SER A O 1
ATOM 1395 N N . PRO A 1 189 ? 20.575 22.036 -36.627 1.00 46.76 189 PRO A N 1
ATOM 1396 C CA . PRO A 1 189 ? 21.459 22.852 -35.778 1.00 50.47 189 PRO A CA 1
ATOM 1397 C C . PRO A 1 189 ? 22.910 22.853 -36.230 1.00 50.80 189 PRO A C 1
ATOM 1398 O O . PRO A 1 189 ? 23.635 23.799 -35.899 1.00 54.96 189 PRO A O 1
ATOM 1402 N N . LEU A 1 190 ? 23.359 21.844 -37.008 1.00 45.66 190 LEU A N 1
ATOM 1403 C CA . LEU A 1 190 ? 24.731 21.937 -37.509 1.00 47.08 190 LEU A CA 1
ATOM 1404 C C . LEU A 1 190 ? 24.926 23.071 -38.537 1.00 53.53 190 LEU A C 1
ATOM 1405 O O . LEU A 1 190 ? 26.042 23.234 -39.053 1.00 56.16 190 LEU A O 1
ATOM 1410 N N . LEU A 1 191 ? 23.909 23.879 -38.841 1.00 44.36 191 LEU A N 1
ATOM 1411 C CA . LEU A 1 191 ? 24.084 25.014 -39.741 1.00 44.65 191 LEU A CA 1
ATOM 1412 C C . LEU A 1 191 ? 23.901 26.353 -39.043 1.00 46.63 191 LEU A C 1
ATOM 1413 O O . LEU A 1 191 ? 23.750 27.370 -39.726 1.00 47.35 191 LEU A O 1
ATOM 1418 N N . LYS A 1 192 ? 23.880 26.381 -37.708 1.00 48.51 192 LYS A N 1
ATOM 1419 C CA . LYS A 1 192 ? 23.922 27.634 -36.966 1.00 48.95 192 LYS A CA 1
ATOM 1420 C C . LYS A 1 192 ? 25.137 28.310 -37.596 1.00 64.83 192 LYS A C 1
ATOM 1421 O O . LYS A 1 192 ? 26.267 27.831 -37.440 1.00 65.64 192 LYS A O 1
ATOM 1427 N N . LYS A 1 193 ? 24.928 29.406 -38.321 1.00 69.23 193 LYS A N 1
ATOM 1428 C CA . LYS A 1 193 ? 26.062 30.080 -38.966 1.00 65.33 193 LYS A CA 1
ATOM 1429 C C . LYS A 1 193 ? 26.353 31.449 -38.354 1.00 65.42 193 LYS A C 1
ATOM 1430 O O . LYS A 1 193 ? 25.528 32.003 -37.630 1.00 68.94 193 LYS A O 1
ATOM 1436 N N . TYR A 1 197 ? 20.950 31.520 -41.011 1.00 45.08 197 TYR A N 1
ATOM 1437 C CA . TYR A 1 197 ? 20.425 30.276 -40.453 1.00 45.06 197 TYR A CA 1
ATOM 1438 C C . TYR A 1 197 ? 18.932 30.423 -40.149 1.00 41.53 197 TYR A C 1
ATOM 1439 O O . TYR A 1 197 ? 18.490 31.409 -39.556 1.00 39.53 197 TYR A O 1
ATOM 1448 N N . ASN A 1 198 ? 18.159 29.431 -40.582 1.00 39.62 198 ASN A N 1
ATOM 1449 C CA . ASN A 1 198 ? 16.710 29.391 -40.395 1.00 30.21 198 ASN A CA 1
ATOM 1450 C C . ASN A 1 198 ? 16.339 28.051 -39.762 1.00 28.43 198 ASN A C 1
ATOM 1451 O O . ASN A 1 198 ? 16.294 27.019 -40.443 1.00 22.29 198 ASN A O 1
ATOM 1456 N N . ASN A 1 199 ? 16.055 28.068 -38.464 1.00 31.67 199 ASN A N 1
ATOM 1457 C CA . ASN A 1 199 ? 15.600 26.862 -37.787 1.00 29.90 199 ASN A CA 1
ATOM 1458 C C . ASN A 1 199 ? 14.092 26.650 -37.929 1.00 31.36 199 ASN A C 1
ATOM 1459 O O . ASN A 1 199 ? 13.522 25.771 -37.263 1.00 30.02 199 ASN A O 1
ATOM 1464 N N . GLY A 1 200 ? 13.442 27.425 -38.795 1.00 31.02 200 GLY A N 1
ATOM 1465 C CA . GLY A 1 200 ? 12.026 27.243 -39.030 1.00 34.23 200 GLY A CA 1
ATOM 1466 C C . GLY A 1 200 ? 11.134 27.714 -37.907 1.00 29.46 200 GLY A C 1
ATOM 1467 O O . GLY A 1 200 ? 9.988 27.261 -37.816 1.00 34.01 200 GLY A O 1
ATOM 1468 N N . ASP A 1 201 ? 11.640 28.597 -37.038 1.00 28.40 201 ASP A N 1
ATOM 1469 C CA . ASP A 1 201 ? 10.859 29.206 -35.964 1.00 26.59 201 ASP A CA 1
ATOM 1470 C C . ASP A 1 201 ? 10.163 30.430 -36.529 1.00 26.82 201 ASP A C 1
ATOM 1471 O O . ASP A 1 201 ? 10.789 31.478 -36.704 1.00 28.06 201 ASP A O 1
ATOM 1476 N N . VAL A 1 202 ? 8.853 30.317 -36.775 1.00 26.39 202 VAL A N 1
ATOM 1477 C CA . VAL A 1 202 ? 8.147 31.395 -37.461 1.00 27.86 202 VAL A CA 1
ATOM 1478 C C . VAL A 1 202 ? 7.794 32.549 -36.536 1.00 28.40 202 VAL A C 1
ATOM 1479 O O . VAL A 1 202 ? 7.128 33.495 -36.969 1.00 30.51 202 VAL A O 1
ATOM 1483 N N . THR A 1 203 ? 8.202 32.506 -35.272 1.00 24.67 203 THR A N 1
ATOM 1484 C CA . THR A 1 203 ? 8.051 33.673 -34.409 1.00 23.25 203 THR A CA 1
ATOM 1485 C C . THR A 1 203 ? 9.193 34.671 -34.580 1.00 25.87 203 THR A C 1
ATOM 1486 O O . THR A 1 203 ? 9.148 35.756 -33.983 1.00 27.02 203 THR A O 1
ATOM 1490 N N . ILE A 1 204 ? 10.201 34.320 -35.378 1.00 24.40 204 ILE A N 1
ATOM 1491 C CA . ILE A 1 204 ? 11.331 35.181 -35.704 1.00 26.76 204 ILE A CA 1
ATOM 1492 C C . ILE A 1 204 ? 11.058 35.812 -37.061 1.00 26.29 204 ILE A C 1
ATOM 1493 O O . ILE A 1 204 ? 10.952 35.101 -38.068 1.00 25.65 204 ILE A O 1
ATOM 1498 N N . ALA A 1 205 ? 10.966 37.146 -37.089 1.00 24.14 205 ALA A N 1
ATOM 1499 C CA . ALA A 1 205 ? 10.686 37.873 -38.327 1.00 22.42 205 ALA A CA 1
ATOM 1500 C C . ALA A 1 205 ? 11.660 37.506 -39.450 1.00 26.66 205 ALA A C 1
ATOM 1501 O O . ALA A 1 205 ? 11.241 37.226 -40.578 1.00 25.34 205 ALA A O 1
ATOM 1503 N N . SER A 1 206 ? 12.966 37.500 -39.167 1.00 31.78 206 SER A N 1
ATOM 1504 C CA . SER A 1 206 ? 13.924 37.192 -40.228 1.00 29.21 206 SER A CA 1
ATOM 1505 C C . SER A 1 206 ? 13.703 35.785 -40.785 1.00 35.12 206 SER A C 1
ATOM 1506 O O . SER A 1 206 ? 13.720 35.586 -42.005 1.00 36.42 206 SER A O 1
ATOM 1509 N N . ASN A 1 207 ? 13.460 34.800 -39.912 1.00 32.21 207 ASN A N 1
ATOM 1510 C CA . ASN A 1 207 ? 13.158 33.449 -40.382 1.00 23.88 207 ASN A CA 1
ATOM 1511 C C . ASN A 1 207 ? 11.892 33.427 -41.227 1.00 30.62 207 ASN A C 1
ATOM 1512 O O . ASN A 1 207 ? 11.832 32.736 -42.255 1.00 33.36 207 ASN A O 1
ATOM 1517 N N . VAL A 1 208 ? 10.867 34.182 -40.819 1.00 30.01 208 VAL A N 1
ATOM 1518 C CA . VAL A 1 208 ? 9.621 34.226 -41.587 1.00 26.78 208 VAL A CA 1
ATOM 1519 C C . VAL A 1 208 ? 9.889 34.742 -42.999 1.00 30.30 208 VAL A C 1
ATOM 1520 O O . VAL A 1 208 ? 9.584 34.070 -43.991 1.00 28.83 208 VAL A O 1
ATOM 1524 N N . LYS A 1 209 ? 10.477 35.938 -43.105 1.00 25.57 209 LYS A N 1
ATOM 1525 C CA . LYS A 1 209 ? 10.866 36.467 -44.409 1.00 30.18 209 LYS A CA 1
ATOM 1526 C C . LYS A 1 209 ? 11.755 35.482 -45.158 1.00 32.05 209 LYS A C 1
ATOM 1527 O O . LYS A 1 209 ? 11.530 35.206 -46.342 1.00 31.44 209 LYS A O 1
ATOM 1533 N N . ASN A 1 210 ? 12.768 34.935 -44.478 1.00 30.00 210 ASN A N 1
ATOM 1534 C CA . ASN A 1 210 ? 13.662 33.985 -45.129 1.00 29.52 210 ASN A CA 1
ATOM 1535 C C . ASN A 1 210 ? 12.892 32.772 -45.630 1.00 32.97 210 ASN A C 1
ATOM 1536 O O . ASN A 1 210 ? 13.006 32.398 -46.805 1.00 32.50 210 ASN A O 1
ATOM 1541 N N . LEU A 1 211 ? 12.085 32.157 -44.751 1.00 36.99 211 LEU A N 1
ATOM 1542 C CA . LEU A 1 211 ? 11.273 31.003 -45.138 1.00 34.90 211 LEU A CA 1
ATOM 1543 C C . LEU A 1 211 ? 10.467 31.294 -46.400 1.00 35.14 211 LEU A C 1
ATOM 1544 O O . LEU A 1 211 ? 10.428 30.478 -47.330 1.00 38.27 211 LEU A O 1
ATOM 1549 N N . ALA A 1 212 ? 9.835 32.469 -46.457 1.00 19.31 212 ALA A N 1
ATOM 1550 C CA . ALA A 1 212 ? 9.036 32.831 -47.623 1.00 24.44 212 ALA A CA 1
ATOM 1551 C C . ALA A 1 212 ? 9.895 32.899 -48.883 1.00 27.16 212 ALA A C 1
ATOM 1552 O O . ALA A 1 212 ? 9.562 32.288 -49.906 1.00 25.05 212 ALA A O 1
ATOM 1554 N N . LEU A 1 213 ? 11.000 33.649 -48.826 1.00 28.68 213 LEU A N 1
ATOM 1555 C CA . LEU A 1 213 ? 11.954 33.698 -49.928 1.00 29.58 213 LEU A CA 1
ATOM 1556 C C . LEU A 1 213 ? 12.343 32.299 -50.373 1.00 30.15 213 LEU A C 1
ATOM 1557 O O . LEU A 1 213 ? 12.216 31.946 -51.549 1.00 32.40 213 LEU A O 1
ATOM 1562 N N . ARG A 1 214 ? 12.828 31.491 -49.431 1.00 40.66 214 ARG A N 1
ATOM 1563 C CA . ARG A 1 214 ? 13.194 30.115 -49.741 1.00 44.78 214 ARG A CA 1
ATOM 1564 C C . ARG A 1 214 ? 12.048 29.384 -50.429 1.00 44.20 214 ARG A C 1
ATOM 1565 O O . ARG A 1 214 ? 12.254 28.681 -51.427 1.00 44.95 214 ARG A O 1
ATOM 1573 N N . ALA A 1 215 ? 10.828 29.558 -49.919 1.00 31.72 215 ALA A N 1
ATOM 1574 C CA . ALA A 1 215 ? 9.670 28.920 -50.530 1.00 29.54 215 ALA A CA 1
ATOM 1575 C C . ALA A 1 215 ? 9.471 29.395 -51.966 1.00 32.28 215 ALA A C 1
ATOM 1576 O O . ALA A 1 215 ? 9.254 28.585 -52.877 1.00 29.44 215 ALA A O 1
ATOM 1578 N N . THR A 1 216 ? 9.528 30.711 -52.187 1.00 26.94 216 THR A N 1
ATOM 1579 C CA . THR A 1 216 ? 9.207 31.237 -53.507 1.00 29.38 216 THR A CA 1
ATOM 1580 C C . THR A 1 216 ? 10.297 30.942 -54.527 1.00 30.33 216 THR A C 1
ATOM 1581 O O . THR A 1 216 ? 10.027 31.004 -55.726 1.00 30.18 216 THR A O 1
ATOM 1585 N N . GLN A 1 217 ? 11.509 30.606 -54.079 1.00 34.32 217 GLN A N 1
ATOM 1586 C CA . GLN A 1 217 ? 12.592 30.271 -54.998 1.00 40.38 217 GLN A CA 1
ATOM 1587 C C . GLN A 1 217 ? 12.556 28.792 -55.364 1.00 38.25 217 GLN A C 1
ATOM 1588 O O . GLN A 1 217 ? 12.682 28.425 -56.536 1.00 37.43 217 GLN A O 1
ATOM 1594 N N . ARG A 1 218 ? 12.408 27.925 -54.360 1.00 54.78 218 ARG A N 1
ATOM 1595 C CA . ARG A 1 218 ? 12.331 26.495 -54.611 1.00 48.39 218 ARG A CA 1
ATOM 1596 C C . ARG A 1 218 ? 11.024 26.116 -55.285 1.00 46.92 218 ARG A C 1
ATOM 1597 O O . ARG A 1 218 ? 10.962 25.090 -55.972 1.00 52.85 218 ARG A O 1
ATOM 1605 N N . LEU A 1 219 ? 9.983 26.960 -55.194 1.00 35.47 219 LEU A N 1
ATOM 1606 C CA . LEU A 1 219 ? 8.642 26.606 -55.752 1.00 30.64 219 LEU A CA 1
ATOM 1607 C C . LEU A 1 219 ? 7.927 27.815 -56.395 1.00 31.01 219 LEU A C 1
ATOM 1608 O O . LEU A 1 219 ? 7.689 28.799 -55.692 1.00 37.52 219 LEU A O 1
ATOM 1613 N N . THR A 1 220 ? 7.693 27.741 -57.709 1.00 48.24 220 THR A N 1
ATOM 1614 C CA . THR A 1 220 ? 7.042 28.850 -58.441 1.00 55.16 220 THR A CA 1
ATOM 1615 C C . THR A 1 220 ? 6.026 28.265 -59.395 1.00 51.48 220 THR A C 1
ATOM 1616 O O . THR A 1 220 ? 6.423 27.485 -60.288 1.00 54.67 220 THR A O 1
ATOM 1620 N N . PRO A 1 221 ? 4.728 28.601 -59.247 1.00 28.67 221 PRO A N 1
ATOM 1621 C CA . PRO A 1 221 ? 4.300 29.448 -58.146 1.00 25.78 221 PRO A CA 1
ATOM 1622 C C . PRO A 1 221 ? 3.914 28.650 -56.912 1.00 25.40 221 PRO A C 1
ATOM 1623 O O . PRO A 1 221 ? 4.300 27.471 -56.805 1.00 21.37 221 PRO A O 1
ATOM 1627 N N . ILE A 1 222 ? 3.195 29.285 -55.985 1.00 19.66 222 ILE A N 1
ATOM 1628 C CA . ILE A 1 222 ? 2.700 28.590 -54.756 1.00 18.83 222 ILE A CA 1
ATOM 1629 C C . ILE A 1 222 ? 1.175 28.744 -54.714 1.00 17.86 222 ILE A C 1
ATOM 1630 O O . ILE A 1 222 ? 0.694 29.862 -54.557 1.00 22.21 222 ILE A O 1
ATOM 1635 N N . HIS A 1 223 ? 0.454 27.639 -54.847 1.00 27.02 223 HIS A N 1
ATOM 1636 C CA . HIS A 1 223 ? -1.001 27.664 -54.944 1.00 19.49 223 HIS A CA 1
ATOM 1637 C C . HIS A 1 223 ? -1.686 27.336 -53.632 1.00 21.19 223 HIS A C 1
ATOM 1638 O O . HIS A 1 223 ? -2.890 27.594 -53.488 1.00 19.82 223 HIS A O 1
ATOM 1645 N N . LEU A 1 224 ? -0.953 26.751 -52.692 1.00 16.76 224 LEU A N 1
ATOM 1646 C CA . LEU A 1 224 ? -1.533 26.283 -51.442 1.00 15.89 224 LEU A CA 1
ATOM 1647 C C . LEU A 1 224 ? -0.502 26.480 -50.354 1.00 16.05 224 LEU A C 1
ATOM 1648 O O . LEU A 1 224 ? 0.610 25.949 -50.438 1.00 18.12 224 LEU A O 1
ATOM 1653 N N . TYR A 1 225 ? -0.865 27.278 -49.362 1.00 13.00 225 TYR A N 1
ATOM 1654 C CA . TYR A 1 225 ? -0.070 27.466 -48.168 1.00 10.38 225 TYR A CA 1
ATOM 1655 C C . TYR A 1 225 ? -0.827 26.877 -46.982 1.00 11.76 225 TYR A C 1
ATOM 1656 O O . TYR A 1 225 ? -2.023 27.135 -46.805 1.00 13.27 225 TYR A O 1
ATOM 1665 N N . THR A 1 226 ? -0.149 26.074 -46.182 1.00 12.01 226 THR A N 1
ATOM 1666 C CA . THR A 1 226 ? -0.747 25.571 -44.962 1.00 13.44 226 THR A CA 1
ATOM 1667 C C . THR A 1 226 ? 0.224 25.801 -43.823 1.00 15.38 226 THR A C 1
ATOM 1668 O O . THR A 1 226 ? 1.432 25.938 -44.025 1.00 19.37 226 THR A O 1
ATOM 1672 N N . ALA A 1 227 ? -0.331 25.873 -42.623 1.00 15.11 227 ALA A N 1
ATOM 1673 C CA . ALA A 1 227 ? 0.433 26.122 -41.411 1.00 21.10 227 ALA A CA 1
ATOM 1674 C C . ALA A 1 227 ? -0.317 25.445 -40.277 1.00 20.30 227 ALA A C 1
ATOM 1675 O O . ALA A 1 227 ? -1.511 25.692 -40.098 1.00 20.42 227 ALA A O 1
ATOM 1677 N N . ASP A 1 228 ? 0.370 24.581 -39.540 1.00 22.94 228 ASP A N 1
ATOM 1678 C CA . ASP A 1 228 ? -0.281 23.678 -38.601 1.00 27.68 228 ASP A CA 1
ATOM 1679 C C . ASP A 1 228 ? 0.342 23.775 -37.219 1.00 22.77 228 ASP A C 1
ATOM 1680 O O . ASP A 1 228 ? 0.367 22.798 -36.469 1.00 25.13 228 ASP A O 1
ATOM 1685 N N . GLY A 1 229 ? 0.849 24.935 -36.865 1.00 21.81 229 GLY A N 1
ATOM 1686 C CA . GLY A 1 229 ? 1.598 25.067 -35.637 1.00 29.99 229 GLY A CA 1
ATOM 1687 C C . GLY A 1 229 ? 0.728 25.460 -34.461 1.00 29.09 229 GLY A C 1
ATOM 1688 O O . GLY A 1 229 ? -0.238 26.212 -34.593 1.00 25.79 229 GLY A O 1
ATOM 1689 N N . GLY A 1 230 ? 1.097 24.932 -33.300 1.00 35.07 230 GLY A N 1
ATOM 1690 C CA . GLY A 1 230 ? 0.413 25.261 -32.070 1.00 29.83 230 GLY A CA 1
ATOM 1691 C C . GLY A 1 230 ? 1.341 24.897 -30.937 1.00 39.39 230 GLY A C 1
ATOM 1692 O O . GLY A 1 230 ? 1.922 23.806 -30.943 1.00 43.24 230 GLY A O 1
ATOM 1693 N N . ILE A 1 231 ? 1.504 25.812 -29.978 1.00 45.28 231 ILE A N 1
ATOM 1694 C CA . ILE A 1 231 ? 2.178 25.541 -28.709 1.00 41.48 231 ILE A CA 1
ATOM 1695 C C . ILE A 1 231 ? 1.153 24.868 -27.806 1.00 43.79 231 ILE A C 1
ATOM 1696 O O . ILE A 1 231 ? -0.059 24.978 -28.047 1.00 48.74 231 ILE A O 1
ATOM 1701 N N . TYR A 1 237 ? -4.840 26.495 -20.753 1.00 49.21 237 TYR A N 1
ATOM 1702 C CA . TYR A 1 237 ? -5.874 26.524 -21.796 1.00 46.26 237 TYR A CA 1
ATOM 1703 C C . TYR A 1 237 ? -6.587 27.891 -21.867 1.00 47.28 237 TYR A C 1
ATOM 1704 O O . TYR A 1 237 ? -7.140 28.256 -22.906 1.00 37.79 237 TYR A O 1
ATOM 1713 N N . ASN A 1 238 ? -6.574 28.641 -20.759 1.00 48.43 238 ASN A N 1
ATOM 1714 C CA . ASN A 1 238 ? -7.189 29.967 -20.757 1.00 48.63 238 ASN A CA 1
ATOM 1715 C C . ASN A 1 238 ? -6.486 30.919 -21.699 1.00 47.38 238 ASN A C 1
ATOM 1716 O O . ASN A 1 238 ? -7.111 31.849 -22.226 1.00 50.59 238 ASN A O 1
ATOM 1721 N N . LYS A 1 239 ? -5.184 30.729 -21.878 1.00 40.76 239 LYS A N 1
ATOM 1722 C CA . LYS A 1 239 ? -4.357 31.599 -22.694 1.00 44.45 239 LYS A CA 1
ATOM 1723 C C . LYS A 1 239 ? -3.825 30.888 -23.934 1.00 36.11 239 LYS A C 1
ATOM 1724 O O . LYS A 1 239 ? -2.907 31.408 -24.577 1.00 32.50 239 LYS A O 1
ATOM 1730 N N . GLN A 1 240 ? -4.378 29.719 -24.286 1.00 32.85 240 GLN A N 1
ATOM 1731 C CA . GLN A 1 240 ? -3.865 28.983 -25.440 1.00 34.64 240 GLN A CA 1
ATOM 1732 C C . GLN A 1 240 ? -3.782 29.894 -26.664 1.00 29.78 240 GLN A C 1
ATOM 1733 O O . GLN A 1 240 ? -2.731 30.003 -27.308 1.00 26.24 240 GLN A O 1
ATOM 1739 N N . GLU A 1 241 ? -4.872 30.600 -26.963 1.00 29.93 241 GLU A N 1
ATOM 1740 C CA . GLU A 1 241 ? -4.853 31.549 -28.069 1.00 27.88 241 GLU A CA 1
ATOM 1741 C C . GLU A 1 241 ? -3.751 32.579 -27.878 1.00 27.91 241 GLU A C 1
ATOM 1742 O O . GLU A 1 241 ? -2.939 32.823 -28.787 1.00 20.60 241 GLU A O 1
ATOM 1748 N N . GLU A 1 242 ? -3.682 33.151 -26.674 1.00 32.32 242 GLU A N 1
ATOM 1749 C CA . GLU A 1 242 ? -2.743 34.232 -26.399 1.00 37.28 242 GLU A CA 1
ATOM 1750 C C . GLU A 1 242 ? -1.304 33.740 -26.395 1.00 31.47 242 GLU A C 1
ATOM 1751 O O . GLU A 1 242 ? -0.402 34.461 -26.823 1.00 35.19 242 GLU A O 1
ATOM 1757 N N . LEU A 1 243 ? -1.067 32.525 -25.899 1.00 32.66 243 LEU A N 1
ATOM 1758 C CA . LEU A 1 243 ? 0.270 31.941 -25.959 1.00 28.81 243 LEU A CA 1
ATOM 1759 C C . LEU A 1 243 ? 0.712 31.708 -27.388 1.00 27.40 243 LEU A C 1
ATOM 1760 O O . LEU A 1 243 ? 1.914 31.631 -27.649 1.00 29.76 243 LEU A O 1
ATOM 1765 N N . ASN A 1 244 ? -0.237 31.625 -28.314 1.00 25.09 244 ASN A N 1
ATOM 1766 C CA . ASN A 1 244 ? 0.025 31.246 -29.687 1.00 22.67 244 ASN A CA 1
ATOM 1767 C C . ASN A 1 244 ? -0.043 32.414 -30.655 1.00 21.51 244 ASN A C 1
ATOM 1768 O O . ASN A 1 244 ? 0.198 32.214 -31.847 1.00 21.54 244 ASN A O 1
ATOM 1773 N N . LEU A 1 245 ? -0.400 33.611 -30.177 1.00 21.23 245 LEU A N 1
ATOM 1774 C CA . LEU A 1 245 ? -0.523 34.774 -31.049 1.00 19.94 245 LEU A CA 1
ATOM 1775 C C . LEU A 1 245 ? 0.693 34.926 -31.952 1.00 21.29 245 LEU A C 1
ATOM 1776 O O . LEU A 1 245 ? 0.572 35.023 -33.178 1.00 22.16 245 LEU A O 1
ATOM 1781 N N . LYS A 1 246 ? 1.878 34.948 -31.348 1.00 24.75 246 LYS A N 1
ATOM 1782 C CA . LYS A 1 246 ? 3.099 35.135 -32.108 1.00 22.75 246 LYS A CA 1
ATOM 1783 C C . LYS A 1 246 ? 3.254 34.040 -33.144 1.00 25.63 246 LYS A C 1
ATOM 1784 O O . LYS A 1 246 ? 3.456 34.317 -34.334 1.00 26.14 246 LYS A O 1
ATOM 1790 N N . LEU A 1 247 ? 3.145 32.783 -32.704 1.00 21.97 247 LEU A N 1
ATOM 1791 C CA . LEU A 1 247 ? 3.267 31.645 -33.604 1.00 19.83 247 LEU A CA 1
ATOM 1792 C C . LEU A 1 247 ? 2.307 31.774 -34.775 1.00 21.39 247 LEU A C 1
ATOM 1793 O O . LEU A 1 247 ? 2.698 31.657 -35.942 1.00 20.82 247 LEU A O 1
ATOM 1798 N N . HIS A 1 248 ? 1.047 32.051 -34.475 1.00 20.18 248 HIS A N 1
ATOM 1799 C CA . HIS A 1 248 ? 0.048 32.118 -35.523 1.00 22.12 248 HIS A CA 1
ATOM 1800 C C . HIS A 1 248 ? 0.211 33.362 -36.366 1.00 21.02 248 HIS A C 1
ATOM 1801 O O . HIS A 1 248 ? -0.165 33.354 -37.539 1.00 22.88 248 HIS A O 1
ATOM 1808 N N . PHE A 1 249 ? 0.762 34.434 -35.799 1.00 19.09 249 PHE A N 1
ATOM 1809 C CA . PHE A 1 249 ? 1.106 35.582 -36.621 1.00 18.63 249 PHE A CA 1
ATOM 1810 C C . PHE A 1 249 ? 2.225 35.221 -37.610 1.00 22.50 249 PHE A C 1
ATOM 1811 O O . PHE A 1 249 ? 2.084 35.420 -38.819 1.00 18.92 249 PHE A O 1
ATOM 1819 N N . GLY A 1 250 ? 3.323 34.648 -37.116 1.00 22.67 250 GLY A N 1
ATOM 1820 C CA . GLY A 1 250 ? 4.370 34.176 -38.008 1.00 22.98 250 GLY A CA 1
ATOM 1821 C C . GLY A 1 250 ? 3.871 33.223 -39.080 1.00 28.87 250 GLY A C 1
ATOM 1822 O O . GLY A 1 250 ? 4.177 33.394 -40.268 1.00 28.93 250 GLY A O 1
ATOM 1823 N N . GLN A 1 251 ? 3.111 32.191 -38.674 1.00 26.68 251 GLN A N 1
ATOM 1824 C CA . GLN A 1 251 ? 2.430 31.313 -39.630 1.00 27.94 251 GLN A CA 1
ATOM 1825 C C . GLN A 1 251 ? 1.758 32.118 -40.726 1.00 27.55 251 GLN A C 1
ATOM 1826 O O . GLN A 1 251 ? 1.949 31.869 -41.921 1.00 26.66 251 GLN A O 1
ATOM 1832 N N . ALA A 1 252 ? 0.917 33.059 -40.302 1.00 14.33 252 ALA A N 1
ATOM 1833 C CA . ALA A 1 252 ? 0.165 33.888 -41.229 1.00 22.54 252 ALA A CA 1
ATOM 1834 C C . ALA A 1 252 ? 1.102 34.667 -42.155 1.00 16.65 252 ALA A C 1
ATOM 1835 O O . ALA A 1 252 ? 0.928 34.666 -43.378 1.00 12.32 252 ALA A O 1
ATOM 1837 N N . LEU A 1 253 ? 2.088 35.351 -41.580 1.00 20.07 253 LEU A N 1
ATOM 1838 C CA . LEU A 1 253 ? 3.003 36.149 -42.382 1.00 22.62 253 LEU A CA 1
ATOM 1839 C C . LEU A 1 253 ? 3.788 35.278 -43.357 1.00 26.31 253 LEU A C 1
ATOM 1840 O O . LEU A 1 253 ? 4.002 35.675 -44.505 1.00 23.14 253 LEU A O 1
ATOM 1845 N N . THR A 1 254 ? 4.220 34.082 -42.927 1.00 22.78 254 THR A N 1
ATOM 1846 C CA . THR A 1 254 ? 4.985 33.237 -43.838 1.00 20.93 254 THR A CA 1
ATOM 1847 C C . THR A 1 254 ? 4.164 32.911 -45.073 1.00 24.75 254 THR A C 1
ATOM 1848 O O . THR A 1 254 ? 4.657 33.015 -46.206 1.00 21.50 254 THR A O 1
ATOM 1852 N N . GLY A 1 255 ? 2.895 32.558 -44.877 1.00 18.44 255 GLY A N 1
ATOM 1853 C CA . GLY A 1 255 ? 2.047 32.285 -46.021 1.00 14.84 255 GLY A CA 1
ATOM 1854 C C . GLY A 1 255 ? 1.783 33.518 -46.851 1.00 14.66 255 GLY A C 1
ATOM 1855 O O . GLY A 1 255 ? 1.971 33.510 -48.070 1.00 19.77 255 GLY A O 1
ATOM 1856 N N . LEU A 1 256 ? 1.372 34.603 -46.195 1.00 15.65 256 LEU A N 1
ATOM 1857 C CA . LEU A 1 256 ? 1.003 35.818 -46.910 1.00 22.65 256 LEU A CA 1
ATOM 1858 C C . LEU A 1 256 ? 2.170 36.388 -47.717 1.00 23.69 256 LEU A C 1
ATOM 1859 O O . LEU A 1 256 ? 1.958 37.005 -48.767 1.00 23.38 256 LEU A O 1
ATOM 1864 N N . LEU A 1 257 ? 3.400 36.172 -47.260 1.00 19.66 257 LEU A N 1
ATOM 1865 C CA . LEU A 1 257 ? 4.584 36.618 -47.975 1.00 22.46 257 LEU A CA 1
ATOM 1866 C C . LEU A 1 257 ? 4.975 35.708 -49.128 1.00 25.48 257 LEU A C 1
ATOM 1867 O O . LEU A 1 257 ? 5.843 36.090 -49.920 1.00 27.77 257 LEU A O 1
ATOM 1872 N N . SER A 1 258 ? 4.392 34.514 -49.233 1.00 21.06 258 SER A N 1
ATOM 1873 C CA . SER A 1 258 ? 4.781 33.593 -50.290 1.00 27.27 258 SER A CA 1
ATOM 1874 C C . SER A 1 258 ? 3.621 32.997 -51.067 1.00 25.00 258 SER A C 1
ATOM 1875 O O . SER A 1 258 ? 3.861 32.414 -52.128 1.00 29.04 258 SER A O 1
ATOM 1878 N N . LEU A 1 259 ? 2.393 33.102 -50.577 1.00 22.20 259 LEU A N 1
ATOM 1879 C CA . LEU A 1 259 ? 1.254 32.534 -51.274 1.00 22.03 259 LEU A CA 1
ATOM 1880 C C . LEU A 1 259 ? 1.000 33.336 -52.536 1.00 22.84 259 LEU A C 1
ATOM 1881 O O . LEU A 1 259 ? 0.712 34.529 -52.455 1.00 22.52 259 LEU A O 1
ATOM 1886 N N . SER A 1 260 ? 1.102 32.695 -53.701 1.00 26.90 260 SER A N 1
ATOM 1887 C CA . SER A 1 260 ? 0.980 33.462 -54.934 1.00 25.37 260 SER A CA 1
ATOM 1888 C C . SER A 1 260 ? -0.463 33.916 -55.141 1.00 30.19 260 SER A C 1
ATOM 1889 O O . SER A 1 260 ? -1.398 33.458 -54.479 1.00 27.76 260 SER A O 1
ATOM 1892 N N . LYS A 1 261 ? -0.624 34.851 -56.069 1.00 35.90 261 LYS A N 1
ATOM 1893 C CA . LYS A 1 261 ? -1.944 35.319 -56.446 1.00 30.96 261 LYS A CA 1
ATOM 1894 C C . LYS A 1 261 ? -2.813 34.154 -56.904 1.00 35.32 261 LYS A C 1
ATOM 1895 O O . LYS A 1 261 ? -2.341 33.211 -57.552 1.00 29.78 261 LYS A O 1
ATOM 1901 N N . GLY A 1 262 ? -4.098 34.216 -56.557 1.00 25.33 262 GLY A N 1
ATOM 1902 C CA . GLY A 1 262 ? -4.987 33.109 -56.803 1.00 19.37 262 GLY A CA 1
ATOM 1903 C C . GLY A 1 262 ? -4.823 31.959 -55.845 1.00 23.63 262 GLY A C 1
ATOM 1904 O O . GLY A 1 262 ? -5.639 31.025 -55.874 1.00 25.18 262 GLY A O 1
ATOM 1905 N N . GLY A 1 263 ? -3.809 32.000 -54.983 1.00 11.13 263 GLY A N 1
ATOM 1906 C CA . GLY A 1 263 ? -3.518 30.881 -54.123 1.00 16.51 263 GLY A CA 1
ATOM 1907 C C . GLY A 1 263 ? -4.414 30.814 -52.904 1.00 15.59 263 GLY A C 1
ATOM 1908 O O . GLY A 1 263 ? -5.211 31.710 -52.611 1.00 13.36 263 GLY A O 1
ATOM 1909 N N . ASN A 1 264 ? -4.244 29.724 -52.166 1.00 17.39 264 ASN A N 1
ATOM 1910 C CA . ASN A 1 264 ? -5.122 29.402 -51.062 1.00 19.46 264 ASN A CA 1
ATOM 1911 C C . ASN A 1 264 ? -4.309 29.171 -49.811 1.00 17.80 264 ASN A C 1
ATOM 1912 O O . ASN A 1 264 ? -3.116 28.868 -49.860 1.00 19.73 264 ASN A O 1
ATOM 1917 N N . MET A 1 265 ? -4.977 29.326 -48.682 1.00 13.30 265 MET A N 1
ATOM 1918 C CA . MET A 1 265 ? -4.288 29.281 -47.409 1.00 14.95 265 MET A CA 1
ATOM 1919 C C . MET A 1 265 ? -5.139 28.512 -46.409 1.00 19.28 265 MET A C 1
ATOM 1920 O O . MET A 1 265 ? -6.377 28.593 -46.435 1.00 14.79 265 MET A O 1
ATOM 1925 N N . ILE A 1 266 ? -4.468 27.726 -45.562 1.00 18.39 266 ILE A N 1
ATOM 1926 C CA . ILE A 1 266 ? -5.108 27.004 -44.470 1.00 15.46 266 ILE A CA 1
ATOM 1927 C C . ILE A 1 266 ? -4.277 27.265 -43.222 1.00 17.99 266 ILE A C 1
ATOM 1928 O O . ILE A 1 266 ? -3.140 26.795 -43.118 1.00 14.07 266 ILE A O 1
ATOM 1933 N N . LEU A 1 267 ? -4.843 28.005 -42.279 1.00 15.49 267 LEU A N 1
ATOM 1934 C CA . LEU A 1 267 ? -4.160 28.380 -41.057 1.00 14.49 267 LEU A CA 1
ATOM 1935 C C . LEU A 1 267 ? -4.874 27.748 -39.874 1.00 13.24 267 LEU A C 1
ATOM 1936 O O . LEU A 1 267 ? -6.085 27.932 -39.709 1.00 13.69 267 LEU A O 1
ATOM 1941 N N . LYS A 1 268 ? -4.125 27.018 -39.052 1.00 11.75 268 LYS A N 1
ATOM 1942 C CA . LYS A 1 268 ? -4.668 26.498 -37.804 1.00 17.31 268 LYS A CA 1
ATOM 1943 C C . LYS A 1 268 ? -4.717 27.588 -36.741 1.00 16.76 268 LYS A C 1
ATOM 1944 O O . LYS A 1 268 ? -3.715 28.266 -36.481 1.00 14.82 268 LYS A O 1
ATOM 1950 N N . HIS A 1 269 ? -5.883 27.741 -36.122 1.00 18.38 269 HIS A N 1
ATOM 1951 C CA . HIS A 1 269 ? -6.071 28.671 -35.021 1.00 12.70 269 HIS A CA 1
ATOM 1952 C C . HIS A 1 269 ? -6.739 27.976 -33.855 1.00 13.62 269 HIS A C 1
ATOM 1953 O O . HIS A 1 269 ? -7.009 26.770 -33.877 1.00 13.48 269 HIS A O 1
ATOM 1960 N N . TYR A 1 270 ? -6.997 28.759 -32.816 1.00 21.13 270 TYR A N 1
ATOM 1961 C CA . TYR A 1 270 ? -7.784 28.254 -31.703 1.00 17.62 270 TYR A CA 1
ATOM 1962 C C . TYR A 1 270 ? -9.102 28.969 -31.456 1.00 22.03 270 TYR A C 1
ATOM 1963 O O . TYR A 1 270 ? -10.071 28.704 -32.184 1.00 20.29 270 TYR A O 1
ATOM 1972 N N . THR A 1 271 ? -9.137 29.915 -30.504 1.00 27.50 271 THR A N 1
ATOM 1973 C CA . THR A 1 271 ? -10.438 30.396 -30.041 1.00 28.17 271 THR A CA 1
ATOM 1974 C C . THR A 1 271 ? -10.949 31.645 -30.754 1.00 30.75 271 THR A C 1
ATOM 1975 O O . THR A 1 271 ? -12.153 31.956 -30.638 1.00 38.65 271 THR A O 1
ATOM 1979 N N . LEU A 1 272 ? -10.085 32.392 -31.429 1.00 13.70 272 LEU A N 1
ATOM 1980 C CA . LEU A 1 272 ? -10.527 33.572 -32.196 1.00 16.51 272 LEU A CA 1
ATOM 1981 C C . LEU A 1 272 ? -11.178 34.646 -31.329 1.00 17.11 272 LEU A C 1
ATOM 1982 O O . LEU A 1 272 ? -12.017 35.400 -31.828 1.00 18.58 272 LEU A O 1
ATOM 1987 N N . ASN A 1 273 ? -10.816 34.759 -30.038 1.00 14.40 273 ASN A N 1
ATOM 1988 C CA . ASN A 1 273 ? -11.391 35.815 -29.212 1.00 17.42 273 ASN A CA 1
ATOM 1989 C C . ASN A 1 273 ? -10.451 36.974 -28.917 1.00 17.54 273 ASN A C 1
ATOM 1990 O O . ASN A 1 273 ? -10.935 38.086 -28.672 1.00 17.33 273 ASN A O 1
ATOM 1995 N N . HIS A 1 274 ? -9.139 36.767 -28.949 1.00 18.14 274 HIS A N 1
ATOM 1996 C CA . HIS A 1 274 ? -8.245 37.889 -28.703 1.00 19.68 274 HIS A CA 1
ATOM 1997 C C . HIS A 1 274 ? -8.333 38.927 -29.829 1.00 18.78 274 HIS A C 1
ATOM 1998 O O . HIS A 1 274 ? -8.560 38.599 -30.995 1.00 16.52 274 HIS A O 1
ATOM 2005 N N . ALA A 1 275 ? -8.169 40.202 -29.456 1.00 13.64 275 ALA A N 1
ATOM 2006 C CA . ALA A 1 275 ? -8.291 41.286 -30.426 1.00 13.95 275 ALA A CA 1
ATOM 2007 C C . ALA A 1 275 ? -7.181 41.238 -31.462 1.00 14.37 275 ALA A C 1
ATOM 2008 O O . ALA A 1 275 ? -7.369 41.700 -32.591 1.00 13.32 275 ALA A O 1
ATOM 2010 N N . PHE A 1 276 ? -6.021 40.695 -31.109 1.00 20.90 276 PHE A N 1
ATOM 2011 C CA . PHE A 1 276 ? -4.997 40.533 -32.124 1.00 19.50 276 PHE A CA 1
ATOM 2012 C C . PHE A 1 276 ? -5.450 39.528 -33.174 1.00 23.65 276 PHE A C 1
ATOM 2013 O O . PHE A 1 276 ? -5.417 39.822 -34.380 1.00 18.67 276 PHE A O 1
ATOM 2021 N N . THR A 1 277 ? -5.902 38.345 -32.721 1.00 17.23 277 THR A N 1
ATOM 2022 C CA . THR A 1 277 ? -6.413 37.319 -33.625 1.00 15.68 277 THR A CA 1
ATOM 2023 C C . THR A 1 277 ? -7.444 37.885 -34.577 1.00 16.42 277 THR A C 1
ATOM 2024 O O . THR A 1 277 ? -7.340 37.724 -35.800 1.00 15.69 277 THR A O 1
ATOM 2028 N N . LEU A 1 278 ? -8.453 38.557 -34.020 1.00 25.28 278 LEU A N 1
ATOM 2029 C CA . LEU A 1 278 ? -9.500 39.160 -34.837 1.00 20.92 278 LEU A CA 1
ATOM 2030 C C . LEU A 1 278 ? -8.926 40.167 -35.823 1.00 22.23 278 LEU A C 1
ATOM 2031 O O . LEU A 1 278 ? -9.346 40.220 -36.984 1.00 23.80 278 LEU A O 1
ATOM 2036 N N . SER A 1 279 ? -7.970 40.980 -35.375 1.00 22.10 279 SER A N 1
ATOM 2037 C CA . SER A 1 279 ? -7.318 41.933 -36.262 1.00 20.64 279 SER A CA 1
ATOM 2038 C C . SER A 1 279 ? -6.516 41.227 -37.340 1.00 23.31 279 SER A C 1
ATOM 2039 O O . SER A 1 279 ? -6.357 41.755 -38.444 1.00 24.29 279 SER A O 1
ATOM 2042 N N . LEU A 1 280 ? -5.986 40.046 -37.033 1.00 21.32 280 LEU A N 1
ATOM 2043 C CA . LEU A 1 280 ? -5.246 39.310 -38.044 1.00 17.81 280 LEU A CA 1
ATOM 2044 C C . LEU A 1 280 ? -6.199 38.745 -39.090 1.00 22.29 280 LEU A C 1
ATOM 2045 O O . LEU A 1 280 ? -5.923 38.813 -40.299 1.00 18.86 280 LEU A O 1
ATOM 2050 N N . ILE A 1 281 ? -7.341 38.209 -38.639 1.00 20.26 281 ILE A N 1
ATOM 2051 C CA . ILE A 1 281 ? -8.379 37.790 -39.571 1.00 17.47 281 ILE A CA 1
ATOM 2052 C C . ILE A 1 281 ? -8.771 38.959 -40.451 1.00 16.55 281 ILE A C 1
ATOM 2053 O O . ILE A 1 281 ? -8.976 38.807 -41.660 1.00 15.34 281 ILE A O 1
ATOM 2058 N N . CYS A 1 282 ? -8.881 40.147 -39.849 1.00 16.34 282 CYS A N 1
ATOM 2059 C CA . CYS A 1 282 ? -9.104 41.371 -40.602 1.00 16.59 282 CYS A CA 1
ATOM 2060 C C . CYS A 1 282 ? -8.071 41.553 -41.702 1.00 17.94 282 CYS A C 1
ATOM 2061 O O . CYS A 1 282 ? -8.416 41.867 -42.847 1.00 18.15 282 CYS A O 1
ATOM 2064 N N . VAL A 1 283 ? -6.794 41.388 -41.378 1.00 16.00 283 VAL A N 1
ATOM 2065 C CA . VAL A 1 283 ? -5.796 41.516 -42.431 1.00 20.02 283 VAL A CA 1
ATOM 2066 C C . VAL A 1 283 ? -6.090 40.530 -43.548 1.00 19.63 283 VAL A C 1
ATOM 2067 O O . VAL A 1 283 ? -6.124 40.901 -44.726 1.00 25.15 283 VAL A O 1
ATOM 2071 N N . PHE A 1 284 ? -6.359 39.267 -43.186 1.00 17.89 284 PHE A N 1
ATOM 2072 C CA . PHE A 1 284 ? -6.641 38.238 -44.179 1.00 15.28 284 PHE A CA 1
ATOM 2073 C C . PHE A 1 284 ? -7.712 38.685 -45.155 1.00 20.50 284 PHE A C 1
ATOM 2074 O O . PHE A 1 284 ? -7.576 38.489 -46.370 1.00 22.98 284 PHE A O 1
ATOM 2082 N N . SER A 1 285 ? -8.770 39.313 -44.638 1.00 12.33 285 SER A N 1
ATOM 2083 C CA . SER A 1 285 ? -9.943 39.673 -45.422 1.00 14.63 285 SER A CA 1
ATOM 2084 C C . SER A 1 285 ? -9.642 40.649 -46.562 1.00 17.62 285 SER A C 1
ATOM 2085 O O . SER A 1 285 ? -10.527 40.895 -47.395 1.00 17.86 285 SER A O 1
ATOM 2088 N N . HIS A 1 286 ? -8.441 41.215 -46.620 1.00 16.74 286 HIS A N 1
ATOM 2089 C CA . HIS A 1 286 ? -8.085 42.083 -47.737 1.00 17.71 286 HIS A CA 1
ATOM 2090 C C . HIS A 1 286 ? -7.455 41.330 -48.891 1.00 22.38 286 HIS A C 1
ATOM 2091 O O . HIS A 1 286 ? -7.227 41.928 -49.952 1.00 24.40 286 HIS A O 1
ATOM 2098 N N . PHE A 1 287 ? -7.147 40.041 -48.710 1.00 23.85 287 PHE A N 1
ATOM 2099 C CA . PHE A 1 287 ? -6.270 39.347 -49.639 1.00 19.94 287 PHE A CA 1
ATOM 2100 C C . PHE A 1 287 ? -6.891 38.137 -50.307 1.00 18.47 287 PHE A C 1
ATOM 2101 O O . PHE A 1 287 ? -6.269 37.579 -51.214 1.00 22.44 287 PHE A O 1
ATOM 2109 N N . PHE A 1 288 ? -8.075 37.703 -49.897 1.00 18.23 288 PHE A N 1
ATOM 2110 C CA . PHE A 1 288 ? -8.664 36.507 -50.476 1.00 20.40 288 PHE A CA 1
ATOM 2111 C C . PHE A 1 288 ? -10.064 36.831 -50.958 1.00 18.33 288 PHE A C 1
ATOM 2112 O O . PHE A 1 288 ? -10.752 37.679 -50.386 1.00 21.51 288 PHE A O 1
ATOM 2120 N N . GLU A 1 289 ? -10.464 36.165 -52.040 1.00 18.81 289 GLU A N 1
ATOM 2121 C CA . GLU A 1 289 ? -11.802 36.369 -52.575 1.00 16.46 289 GLU A CA 1
ATOM 2122 C C . GLU A 1 289 ? -12.853 35.789 -51.638 1.00 19.58 289 GLU A C 1
ATOM 2123 O O . GLU A 1 289 ? -13.932 36.368 -51.458 1.00 24.76 289 GLU A O 1
ATOM 2129 N N . GLU A 1 290 ? -12.549 34.659 -51.016 1.00 24.04 290 GLU A N 1
ATOM 2130 C CA . GLU A 1 290 ? -13.401 34.090 -49.988 1.00 23.50 290 GLU A CA 1
ATOM 2131 C C . GLU A 1 290 ? -12.549 33.846 -48.763 1.00 22.90 290 GLU A C 1
ATOM 2132 O O . GLU A 1 290 ? -11.324 33.712 -48.855 1.00 27.23 290 GLU A O 1
ATOM 2138 N N . LEU A 1 291 ? -13.208 33.813 -47.605 1.00 21.39 291 LEU A N 1
ATOM 2139 C CA . LEU A 1 291 ? -12.509 33.662 -46.336 1.00 15.35 291 LEU A CA 1
ATOM 2140 C C . LEU A 1 291 ? -13.430 32.943 -45.363 1.00 14.96 291 LEU A C 1
ATOM 2141 O O . LEU A 1 291 ? -14.583 33.343 -45.190 1.00 16.09 291 LEU A O 1
ATOM 2146 N N . TYR A 1 292 ? -12.931 31.886 -44.738 1.00 13.32 292 TYR A N 1
ATOM 2147 C CA . TYR A 1 292 ? -13.764 31.073 -43.870 1.00 15.19 292 TYR A CA 1
ATOM 2148 C C . TYR A 1 292 ? -13.082 30.809 -42.538 1.00 18.58 292 TYR A C 1
ATOM 2149 O O . TYR A 1 292 ? -11.848 30.782 -42.428 1.00 16.96 292 TYR A O 1
ATOM 2158 N N . ILE A 1 293 ? -13.900 30.638 -41.523 1.00 14.16 293 ILE A N 1
ATOM 2159 C CA . ILE A 1 293 ? -13.498 29.913 -40.334 1.00 12.63 293 ILE A CA 1
ATOM 2160 C C . ILE A 1 293 ? -14.153 28.556 -40.429 1.00 12.45 293 ILE A C 1
ATOM 2161 O O . ILE A 1 293 ? -15.313 28.439 -40.847 1.00 16.13 293 ILE A O 1
ATOM 2166 N N . THR A 1 294 ? -13.391 27.520 -40.136 1.00 12.10 294 THR A N 1
ATOM 2167 C CA . THR A 1 294 ? -13.869 26.167 -40.324 1.00 13.67 294 THR A CA 1
ATOM 2168 C C . THR A 1 294 ? -13.477 25.335 -39.122 1.00 13.33 294 THR A C 1
ATOM 2169 O O . THR A 1 294 ? -12.444 25.569 -38.488 1.00 12.29 294 THR A O 1
ATOM 2173 N N . LYS A 1 295 ? -14.326 24.361 -38.825 1.00 11.70 295 LYS A N 1
ATOM 2174 C CA . LYS A 1 295 ? -14.005 23.275 -37.906 1.00 16.79 295 LYS A CA 1
ATOM 2175 C C . LYS A 1 295 ? -14.363 21.988 -38.631 1.00 15.90 295 LYS A C 1
ATOM 2176 O O . LYS A 1 295 ? -15.553 21.627 -38.706 1.00 17.15 295 LYS A O 1
ATOM 2182 N N . PRO A 1 296 ? -13.386 21.318 -39.241 1.00 13.24 296 PRO A N 1
ATOM 2183 C CA . PRO A 1 296 ? -13.647 19.989 -39.798 1.00 14.73 296 PRO A CA 1
ATOM 2184 C C . PRO A 1 296 ? -14.166 19.069 -38.705 1.00 14.97 296 PRO A C 1
ATOM 2185 O O . PRO A 1 296 ? -13.779 19.193 -37.543 1.00 12.64 296 PRO A O 1
ATOM 2189 N N . THR A 1 297 ? -15.059 18.145 -39.087 1.00 13.33 297 THR A N 1
ATOM 2190 C CA . THR A 1 297 ? -15.484 17.113 -38.149 1.00 16.24 297 THR A CA 1
ATOM 2191 C C . THR A 1 297 ? -14.290 16.338 -37.590 1.00 15.24 297 THR A C 1
ATOM 2192 O O . THR A 1 297 ? -14.311 15.931 -36.434 1.00 18.09 297 THR A O 1
ATOM 2196 N N . SER A 1 298 ? -13.235 16.145 -38.371 1.00 16.23 298 SER A N 1
ATOM 2197 C CA . SER A 1 298 ? -12.072 15.437 -37.844 1.00 16.11 298 SER A CA 1
ATOM 2198 C C . SER A 1 298 ? -11.169 16.319 -36.998 1.00 15.35 298 SER A C 1
ATOM 2199 O O . SER A 1 298 ? -10.193 15.814 -36.447 1.00 18.41 298 SER A O 1
ATOM 2202 N N . SER A 1 299 ? -11.439 17.617 -36.903 1.00 22.86 299 SER A N 1
ATOM 2203 C CA . SER A 1 299 ? -10.875 18.410 -35.821 1.00 22.26 299 SER A CA 1
ATOM 2204 C C . SER A 1 299 ? -11.721 18.179 -34.580 1.00 20.21 299 SER A C 1
ATOM 2205 O O . SER A 1 299 ? -12.948 18.308 -34.629 1.00 21.25 299 SER A O 1
ATOM 2208 N N . ARG A 1 300 ? -11.066 17.828 -33.487 1.00 18.20 300 ARG A N 1
ATOM 2209 C CA . ARG A 1 300 ? -11.751 17.270 -32.332 1.00 25.97 300 ARG A CA 1
ATOM 2210 C C . ARG A 1 300 ? -12.760 18.284 -31.807 1.00 20.91 300 ARG A C 1
ATOM 2211 O O . ARG A 1 300 ? -12.378 19.428 -31.522 1.00 22.68 300 ARG A O 1
ATOM 2219 N N . PRO A 1 301 ? -14.053 17.945 -31.741 1.00 17.48 301 PRO A N 1
ATOM 2220 C CA . PRO A 1 301 ? -15.057 18.961 -31.363 1.00 14.30 301 PRO A CA 1
ATOM 2221 C C . PRO A 1 301 ? -14.895 19.453 -29.937 1.00 20.94 301 PRO A C 1
ATOM 2222 O O . PRO A 1 301 ? -15.406 20.530 -29.596 1.00 20.85 301 PRO A O 1
ATOM 2226 N N . THR A 1 302 ? -14.152 18.726 -29.108 1.00 20.53 302 THR A N 1
ATOM 2227 C CA . THR A 1 302 ? -13.960 19.119 -27.726 1.00 19.04 302 THR A CA 1
ATOM 2228 C C . THR A 1 302 ? -12.849 20.149 -27.545 1.00 20.62 302 THR A C 1
ATOM 2229 O O . THR A 1 302 ? -12.792 20.789 -26.487 1.00 18.80 302 THR A O 1
ATOM 2233 N N . ASN A 1 303 ? -11.958 20.323 -28.521 1.00 18.83 303 ASN A N 1
ATOM 2234 C CA . ASN A 1 303 ? -10.978 21.395 -28.426 1.00 21.17 303 ASN A CA 1
ATOM 2235 C C . ASN A 1 303 ? -11.403 22.569 -29.307 1.00 19.44 303 ASN A C 1
ATOM 2236 O O . ASN A 1 303 ? -12.322 22.476 -30.114 1.00 21.23 303 ASN A O 1
ATOM 2241 N N . SER A 1 304 ? -10.732 23.691 -29.119 1.00 21.03 304 SER A N 1
ATOM 2242 C CA . SER A 1 304 ? -11.108 24.941 -29.759 1.00 21.74 304 SER A CA 1
ATOM 2243 C C . SER A 1 304 ? -10.462 25.134 -31.120 1.00 20.29 304 SER A C 1
ATOM 2244 O O . SER A 1 304 ? -10.571 26.223 -31.683 1.00 19.44 304 SER A O 1
ATOM 2247 N N . GLU A 1 305 ? -9.787 24.115 -31.642 1.00 21.77 305 GLU A N 1
ATOM 2248 C CA . GLU A 1 305 ? -9.013 24.252 -32.866 1.00 18.34 305 GLU A CA 1
ATOM 2249 C C . GLU A 1 305 ? -9.905 24.677 -34.022 1.00 19.05 305 GLU A C 1
ATOM 2250 O O . GLU A 1 305 ? -10.985 24.117 -34.226 1.00 18.26 305 GLU A O 1
ATOM 2256 N N . THR A 1 306 ? -9.466 25.701 -34.754 1.00 17.05 306 THR A N 1
ATOM 2257 C CA . THR A 1 306 ? -10.148 26.162 -35.952 1.00 13.99 306 THR A CA 1
ATOM 2258 C C . THR A 1 306 ? -9.170 26.230 -37.124 1.00 16.31 306 THR A C 1
ATOM 2259 O O . THR A 1 306 ? -7.941 26.243 -36.961 1.00 12.69 306 THR A O 1
ATOM 2263 N N . TYR A 1 307 ? -9.727 26.306 -38.323 1.00 13.22 307 TYR A N 1
ATOM 2264 C CA . TYR A 1 307 ? -8.903 26.449 -39.511 1.00 15.71 307 TYR A CA 1
ATOM 2265 C C . TYR A 1 307 ? -9.414 27.639 -40.299 1.00 18.07 307 TYR A C 1
ATOM 2266 O O . TYR A 1 307 ? -10.535 27.612 -40.820 1.00 18.63 307 TYR A O 1
ATOM 2275 N N . ILE A 1 308 ? -8.607 28.691 -40.359 1.00 14.75 308 ILE A N 1
ATOM 2276 C CA . ILE A 1 308 ? -8.917 29.806 -41.234 1.00 12.94 308 ILE A CA 1
ATOM 2277 C C . ILE A 1 308 ? -8.477 29.436 -42.646 1.00 16.24 308 ILE A C 1
ATOM 2278 O O . ILE A 1 308 ? -7.342 28.994 -42.867 1.00 15.11 308 ILE A O 1
ATOM 2283 N N . VAL A 1 309 ? -9.392 29.580 -43.599 1.00 17.27 309 VAL A N 1
ATOM 2284 C CA . VAL A 1 309 ? -9.165 29.200 -44.980 1.00 22.49 309 VAL A CA 1
ATOM 2285 C C . VAL A 1 309 ? -9.419 30.411 -45.871 1.00 18.33 309 VAL A C 1
ATOM 2286 O O . VAL A 1 309 ? -10.535 30.931 -45.930 1.00 24.58 309 VAL A O 1
ATOM 2290 N N . GLY A 1 310 ? -8.380 30.860 -46.571 1.00 16.11 310 GLY A N 1
ATOM 2291 C CA . GLY A 1 310 ? -8.537 31.845 -47.625 1.00 18.82 310 GLY A CA 1
ATOM 2292 C C . GLY A 1 310 ? -8.503 31.161 -48.980 1.00 15.25 310 GLY A C 1
ATOM 2293 O O . GLY A 1 310 ? -7.658 30.298 -49.232 1.00 15.51 310 GLY A O 1
ATOM 2294 N N . LYS A 1 311 ? -9.453 31.531 -49.833 1.00 17.06 311 LYS A N 1
ATOM 2295 C CA . LYS A 1 311 ? -9.529 31.015 -51.194 1.00 18.80 311 LYS A CA 1
ATOM 2296 C C . LYS A 1 311 ? -9.313 32.144 -52.188 1.00 18.72 311 LYS A C 1
ATOM 2297 O O . LYS A 1 311 ? -9.871 33.243 -52.042 1.00 16.54 311 LYS A O 1
ATOM 2303 N N . ASN A 1 312 ? -8.501 31.871 -53.212 1.00 19.17 312 ASN A N 1
ATOM 2304 C CA . ASN A 1 312 ? -8.219 32.809 -54.339 1.00 16.67 312 ASN A CA 1
ATOM 2305 C C . ASN A 1 312 ? -7.543 34.137 -54.000 1.00 18.61 312 ASN A C 1
ATOM 2306 O O . ASN A 1 312 ? -8.133 35.192 -54.239 1.00 23.50 312 ASN A O 1
ATOM 2311 N N . ARG A 1 313 ? -6.315 34.061 -53.517 1.00 18.03 313 ARG A N 1
ATOM 2312 C CA . ARG A 1 313 ? -5.615 35.306 -53.235 1.00 17.65 313 ARG A CA 1
ATOM 2313 C C . ARG A 1 313 ? -5.753 36.375 -54.308 1.00 23.49 313 ARG A C 1
ATOM 2314 O O . ARG A 1 313 ? -5.377 36.155 -55.465 1.00 20.75 313 ARG A O 1
ATOM 2322 N N . LEU A 1 314 ? -6.282 37.547 -53.921 1.00 22.30 314 LEU A N 1
ATOM 2323 C CA . LEU A 1 314 ? -6.564 38.590 -54.902 1.00 22.39 314 LEU A CA 1
ATOM 2324 C C . LEU A 1 314 ? -5.367 39.488 -55.168 1.00 27.57 314 LEU A C 1
ATOM 2325 O O . LEU A 1 314 ? -5.257 40.062 -56.267 1.00 26.42 314 LEU A O 1
ATOM 2330 N N . ARG A 1 315 ? -4.470 39.620 -54.195 1.00 28.56 315 ARG A N 1
ATOM 2331 C CA . ARG A 1 315 ? -3.317 40.491 -54.356 1.00 28.23 315 ARG A CA 1
ATOM 2332 C C . ARG A 1 315 ? -2.256 40.126 -53.326 1.00 25.83 315 ARG A C 1
ATOM 2333 O O . ARG A 1 315 ? -2.538 39.466 -52.317 1.00 25.88 315 ARG A O 1
ATOM 2341 N N . LEU A 1 316 ? -1.022 40.539 -53.618 1.00 28.54 316 LEU A N 1
ATOM 2342 C CA . LEU A 1 316 ? 0.118 40.406 -52.723 1.00 27.09 316 LEU A CA 1
ATOM 2343 C C . LEU A 1 316 ? 0.257 41.642 -51.838 1.00 30.33 316 LEU A C 1
ATOM 2344 O O . LEU A 1 316 ? -0.393 42.667 -52.055 1.00 30.83 316 LEU A O 1
ATOM 2349 N N . PHE A 1 317 ? 1.098 41.519 -50.804 1.00 33.41 317 PHE A N 1
ATOM 2350 C CA . PHE A 1 317 ? 1.477 42.673 -49.997 1.00 26.38 317 PHE A CA 1
ATOM 2351 C C . PHE A 1 317 ? 2.130 43.718 -50.880 1.00 24.31 317 PHE A C 1
ATOM 2352 O O . PHE A 1 317 ? 2.846 43.379 -51.825 1.00 25.00 317 PHE A O 1
ATOM 2360 N N . THR A 1 318 ? 1.879 44.990 -50.575 1.00 23.20 318 THR A N 1
ATOM 2361 C CA . THR A 1 318 ? 2.794 46.044 -51.002 1.00 24.00 318 THR A CA 1
ATOM 2362 C C . THR A 1 318 ? 4.066 45.961 -50.166 1.00 27.30 318 THR A C 1
ATOM 2363 O O . THR A 1 318 ? 4.072 45.351 -49.095 1.00 32.50 318 THR A O 1
ATOM 2367 N N . PRO A 1 319 ? 5.167 46.537 -50.652 1.00 36.63 319 PRO A N 1
ATOM 2368 C CA . PRO A 1 319 ? 6.395 46.556 -49.832 1.00 38.49 319 PRO A CA 1
ATOM 2369 C C . PRO A 1 319 ? 6.162 47.063 -48.422 1.00 33.46 319 PRO A C 1
ATOM 2370 O O . PRO A 1 319 ? 6.633 46.455 -47.453 1.00 38.22 319 PRO A O 1
ATOM 2374 N N . LYS A 1 320 ? 5.423 48.155 -48.279 1.00 22.98 320 LYS A N 1
ATOM 2375 C CA . LYS A 1 320 ? 5.190 48.692 -46.950 1.00 31.16 320 LYS A CA 1
ATOM 2376 C C . LYS A 1 320 ? 4.429 47.684 -46.089 1.00 27.96 320 LYS A C 1
ATOM 2377 O O . LYS A 1 320 ? 4.836 47.390 -44.960 1.00 28.40 320 LYS A O 1
ATOM 2383 N N . GLU A 1 321 ? 3.347 47.105 -46.622 1.00 29.23 321 GLU A N 1
ATOM 2384 C CA . GLU A 1 321 ? 2.601 46.115 -45.845 1.00 31.27 321 GLU A CA 1
ATOM 2385 C C . GLU A 1 321 ? 3.522 45.012 -45.339 1.00 29.08 321 GLU A C 1
ATOM 2386 O O . GLU A 1 321 ? 3.420 44.586 -44.185 1.00 27.53 321 GLU A O 1
ATOM 2392 N N . GLU A 1 322 ? 4.455 44.565 -46.178 1.00 31.36 322 GLU A N 1
ATOM 2393 C CA . GLU A 1 322 ? 5.455 43.601 -45.730 1.00 29.89 322 GLU A CA 1
ATOM 2394 C C . GLU A 1 322 ? 6.293 44.162 -44.579 1.00 30.27 322 GLU A C 1
ATOM 2395 O O . GLU A 1 322 ? 6.415 43.530 -43.525 1.00 30.54 322 GLU A O 1
ATOM 2401 N N . GLN A 1 323 ? 6.865 45.361 -44.756 1.00 37.03 323 GLN A N 1
ATOM 2402 C CA . GLN A 1 323 ? 7.716 45.956 -43.719 1.00 39.49 323 GLN A CA 1
ATOM 2403 C C . GLN A 1 323 ? 6.951 46.159 -42.412 1.00 32.62 323 GLN A C 1
ATOM 2404 O O . GLN A 1 323 ? 7.456 45.846 -41.327 1.00 33.84 323 GLN A O 1
ATOM 2410 N N . VAL A 1 324 ? 5.750 46.729 -42.496 1.00 22.57 324 VAL A N 1
ATOM 2411 C CA . VAL A 1 324 ? 4.963 46.993 -41.295 1.00 26.40 324 VAL A CA 1
ATOM 2412 C C . VAL A 1 324 ? 4.653 45.692 -40.567 1.00 26.04 324 VAL A C 1
ATOM 2413 O O . VAL A 1 324 ? 4.868 45.570 -39.350 1.00 25.61 324 VAL A O 1
ATOM 2417 N N . LEU A 1 325 ? 4.172 44.691 -41.310 1.00 23.84 325 LEU A N 1
ATOM 2418 C CA . LEU A 1 325 ? 3.787 43.417 -40.706 1.00 27.13 325 LEU A CA 1
ATOM 2419 C C . LEU A 1 325 ? 4.992 42.684 -40.127 1.00 26.96 325 LEU A C 1
ATOM 2420 O O . LEU A 1 325 ? 4.933 42.175 -39.002 1.00 22.12 325 LEU A O 1
ATOM 2425 N N . LEU A 1 326 ? 6.094 42.613 -40.880 1.00 20.00 326 LEU A N 1
ATOM 2426 C CA . LEU A 1 326 ? 7.272 41.923 -40.362 1.00 20.49 326 LEU A CA 1
ATOM 2427 C C . LEU A 1 326 ? 7.837 42.654 -39.157 1.00 21.49 326 LEU A C 1
ATOM 2428 O O . LEU A 1 326 ? 8.213 42.024 -38.165 1.00 25.61 326 LEU A O 1
ATOM 2433 N N . LYS A 1 327 ? 7.887 43.987 -39.213 1.00 25.33 327 LYS A N 1
ATOM 2434 C CA . LYS A 1 327 ? 8.313 44.740 -38.040 1.00 25.71 327 LYS A CA 1
ATOM 2435 C C . LYS A 1 327 ? 7.377 44.461 -36.870 1.00 27.88 327 LYS A C 1
ATOM 2436 O O . LYS A 1 327 ? 7.817 44.309 -35.723 1.00 30.03 327 LYS A O 1
ATOM 2442 N N . ARG A 1 328 ? 6.086 44.337 -37.162 1.00 30.22 328 ARG A N 1
ATOM 2443 C CA . ARG A 1 328 ? 5.102 43.967 -36.152 1.00 23.68 328 ARG A CA 1
ATOM 2444 C C . ARG A 1 328 ? 5.433 42.632 -35.494 1.00 28.28 328 ARG A C 1
ATOM 2445 O O . ARG A 1 328 ? 5.200 42.443 -34.293 1.00 33.19 328 ARG A O 1
ATOM 2453 N N . LEU A 1 329 ? 5.963 41.685 -36.258 1.00 23.45 329 LEU A N 1
ATOM 2454 C CA . LEU A 1 329 ? 6.317 40.409 -35.662 1.00 22.56 329 LEU A CA 1
ATOM 2455 C C . LEU A 1 329 ? 7.654 40.501 -34.946 1.00 27.68 329 LEU A C 1
ATOM 2456 O O . LEU A 1 329 ? 7.870 39.822 -33.935 1.00 26.88 329 LEU A O 1
ATOM 2461 N N . GLU A 1 330 ? 8.543 41.358 -35.439 1.00 24.80 330 GLU A N 1
ATOM 2462 C CA . GLU A 1 330 ? 9.879 41.462 -34.873 1.00 29.24 330 GLU A CA 1
ATOM 2463 C C . GLU A 1 330 ? 9.848 41.985 -33.439 1.00 29.36 330 GLU A C 1
ATOM 2464 O O . GLU A 1 330 ? 10.576 41.478 -32.577 1.00 23.81 330 GLU A O 1
ATOM 2470 N N . PHE A 1 331 ? 9.032 43.003 -33.173 1.00 27.28 331 PHE A N 1
ATOM 2471 C CA . PHE A 1 331 ? 8.860 43.574 -31.839 1.00 32.59 331 PHE A CA 1
ATOM 2472 C C . PHE A 1 331 ? 7.397 43.415 -31.437 1.00 33.52 331 PHE A C 1
ATOM 2473 O O . PHE A 1 331 ? 6.621 44.374 -31.407 1.00 31.00 331 PHE A O 1
ATOM 2481 N N . PHE A 1 332 ? 7.041 42.186 -31.099 1.00 26.58 332 PHE A N 1
ATOM 2482 C CA . PHE A 1 332 ? 5.656 41.761 -31.056 1.00 24.33 332 PHE A CA 1
ATOM 2483 C C . PHE A 1 332 ? 4.912 42.257 -29.818 1.00 25.59 332 PHE A C 1
ATOM 2484 O O . PHE A 1 332 ? 5.412 42.160 -28.692 1.00 26.10 332 PHE A O 1
ATOM 2492 N N . ASN A 1 333 ? 3.686 42.748 -30.025 1.00 28.64 333 ASN A N 1
ATOM 2493 C CA . ASN A 1 333 ? 2.743 42.896 -28.922 1.00 33.88 333 ASN A CA 1
ATOM 2494 C C . ASN A 1 333 ? 1.305 42.685 -29.397 1.00 33.77 333 ASN A C 1
ATOM 2495 O O . ASN A 1 333 ? 1.009 42.659 -30.598 1.00 27.31 333 ASN A O 1
ATOM 2500 N N . ASP A 1 334 ? 0.423 42.602 -28.387 1.00 35.84 334 ASP A N 1
ATOM 2501 C CA . ASP A 1 334 ? -1.017 42.358 -28.462 1.00 34.70 334 ASP A CA 1
ATOM 2502 C C . ASP A 1 334 ? -1.774 43.297 -29.380 1.00 29.55 334 ASP A C 1
ATOM 2503 O O . ASP A 1 334 ? -2.898 42.967 -29.776 1.00 31.05 334 ASP A O 1
ATOM 2508 N N . THR A 1 335 ? -1.254 44.492 -29.632 1.00 18.93 335 THR A N 1
ATOM 2509 C CA . THR A 1 335 ? -2.099 45.543 -30.183 1.00 16.92 335 THR A CA 1
ATOM 2510 C C . THR A 1 335 ? -2.631 45.110 -31.543 1.00 16.27 335 THR A C 1
ATOM 2511 O O . THR A 1 335 ? -1.930 44.424 -32.286 1.00 10.99 335 THR A O 1
ATOM 2515 N N . PRO A 1 336 ? -3.897 45.391 -31.841 1.00 25.76 336 PRO A N 1
ATOM 2516 C CA . PRO A 1 336 ? -4.468 44.973 -33.126 1.00 20.53 336 PRO A CA 1
ATOM 2517 C C . PRO A 1 336 ? -3.636 45.475 -34.294 1.00 21.66 336 PRO A C 1
ATOM 2518 O O . PRO A 1 336 ? -3.060 46.561 -34.245 1.00 25.47 336 PRO A O 1
ATOM 2522 N N . LEU A 1 337 ? -3.571 44.650 -35.347 1.00 21.77 337 LEU A N 1
ATOM 2523 C CA . LEU A 1 337 ? -2.913 45.038 -36.593 1.00 17.33 337 LEU A CA 1
ATOM 2524 C C . LEU A 1 337 ? -3.646 46.171 -37.310 1.00 23.63 337 LEU A C 1
ATOM 2525 O O . LEU A 1 337 ? -3.016 46.968 -38.014 1.00 24.02 337 LEU A O 1
ATOM 2530 N N . VAL A 1 338 ? -4.972 46.243 -37.171 1.00 15.80 338 VAL A N 1
ATOM 2531 C CA . VAL A 1 338 ? -5.789 47.252 -37.822 1.00 14.54 338 VAL A CA 1
ATOM 2532 C C . VAL A 1 338 ? -6.729 47.867 -36.788 1.00 19.56 338 VAL A C 1
ATOM 2533 O O . VAL A 1 338 ? -6.852 47.402 -35.654 1.00 19.44 338 VAL A O 1
ATOM 2537 N N . ASP A 1 339 ? -7.423 48.908 -37.215 1.00 35.09 339 ASP A N 1
ATOM 2538 C CA . ASP A 1 339 ? -8.550 49.436 -36.463 1.00 27.27 339 ASP A CA 1
ATOM 2539 C C . ASP A 1 339 ? -9.699 48.440 -36.574 1.00 25.75 339 ASP A C 1
ATOM 2540 O O . ASP A 1 339 ? -10.419 48.406 -37.573 1.00 28.35 339 ASP A O 1
ATOM 2545 N N . LEU A 1 340 ? -9.876 47.632 -35.532 1.00 25.33 340 LEU A N 1
ATOM 2546 C CA . LEU A 1 340 ? -10.967 46.668 -35.485 1.00 23.51 340 LEU A CA 1
ATOM 2547 C C . LEU A 1 340 ? -12.319 47.311 -35.737 1.00 24.40 340 LEU A C 1
ATOM 2548 O O . LEU A 1 340 ? -13.249 46.643 -36.204 1.00 28.31 340 LEU A O 1
ATOM 2553 N N . SER A 1 341 ? -12.460 48.600 -35.441 1.00 27.01 341 SER A N 1
ATOM 2554 C CA . SER A 1 341 ? -13.778 49.206 -35.591 1.00 25.63 341 SER A CA 1
ATOM 2555 C C . SER A 1 341 ? -14.173 49.438 -37.049 1.00 27.14 341 SER A C 1
ATOM 2556 O O . SER A 1 341 ? -15.340 49.759 -37.298 1.00 30.26 341 SER A O 1
ATOM 2559 N N . LEU A 1 342 ? -13.257 49.261 -38.013 1.00 19.37 342 LEU A N 1
ATOM 2560 C CA . LEU A 1 342 ? -13.592 49.332 -39.434 1.00 21.25 342 LEU A CA 1
ATOM 2561 C C . LEU A 1 342 ? -13.994 47.984 -40.018 1.00 19.77 342 LEU A C 1
ATOM 2562 O O . LEU A 1 342 ? -14.062 47.853 -41.239 1.00 16.86 342 LEU A O 1
ATOM 2567 N N . TYR A 1 343 ? -14.268 46.988 -39.182 1.00 23.71 343 TYR A N 1
ATOM 2568 C CA . TYR A 1 343 ? -14.552 45.639 -39.652 1.00 19.21 343 TYR A CA 1
ATOM 2569 C C . TYR A 1 343 ? -15.746 45.049 -38.919 1.00 22.42 343 TYR A C 1
ATOM 2570 O O . TYR A 1 343 ? -15.792 43.843 -38.649 1.00 21.44 343 TYR A O 1
ATOM 2579 N N . GLN A 1 344 ? -16.732 45.887 -38.598 1.00 28.23 344 GLN A N 1
ATOM 2580 C CA . GLN A 1 344 ? -17.904 45.425 -37.859 1.00 28.96 344 GLN A CA 1
ATOM 2581 C C . GLN A 1 344 ? -18.503 44.178 -38.486 1.00 27.25 344 GLN A C 1
ATOM 2582 O O . GLN A 1 344 ? -18.775 43.193 -37.791 1.00 31.39 344 GLN A O 1
ATOM 2588 N N . ASN A 1 345 ? -18.716 44.210 -39.803 1.00 24.74 345 ASN A N 1
ATOM 2589 C CA . ASN A 1 345 ? -19.360 43.103 -40.501 1.00 24.80 345 ASN A CA 1
ATOM 2590 C C . ASN A 1 345 ? -18.573 41.812 -40.335 1.00 22.56 345 ASN A C 1
ATOM 2591 O O . ASN A 1 345 ? -19.113 40.779 -39.919 1.00 23.09 345 ASN A O 1
ATOM 2596 N N . LEU A 1 346 ? -17.297 41.845 -40.716 1.00 31.23 346 LEU A N 1
ATOM 2597 C CA . LEU A 1 346 ? -16.415 40.699 -40.521 1.00 25.44 346 LEU A CA 1
ATOM 2598 C C . LEU A 1 346 ? -16.450 40.219 -39.088 1.00 21.98 346 LEU A C 1
ATOM 2599 O O . LEU A 1 346 ? -16.641 39.027 -38.817 1.00 17.88 346 LEU A O 1
ATOM 2604 N N . LEU A 1 347 ? -16.267 41.157 -38.160 1.00 18.81 347 LEU A N 1
ATOM 2605 C CA . LEU A 1 347 ? -16.239 40.824 -36.746 1.00 16.17 347 LEU A CA 1
ATOM 2606 C C . LEU A 1 347 ? -17.515 40.119 -36.328 1.00 18.00 347 LEU A C 1
ATOM 2607 O O . LEU A 1 347 ? -17.483 39.208 -35.492 1.00 16.46 347 LEU A O 1
ATOM 2612 N N . GLU A 1 348 ? -18.649 40.517 -36.910 1.00 23.05 348 GLU A N 1
ATOM 2613 C CA . GLU A 1 348 ? -19.887 39.788 -36.663 1.00 24.35 348 GLU A CA 1
ATOM 2614 C C . GLU A 1 348 ? -19.818 38.377 -37.224 1.00 20.96 348 GLU A C 1
ATOM 2615 O O . GLU A 1 348 ? -20.296 37.427 -36.597 1.00 25.87 348 GLU A O 1
ATOM 2621 N N . SER A 1 349 ? -19.266 38.219 -38.422 1.00 18.33 349 SER A N 1
ATOM 2622 C CA . SER A 1 349 ? -19.190 36.874 -38.979 1.00 20.72 349 SER A CA 1
ATOM 2623 C C . SER A 1 349 ? -18.216 36.010 -38.201 1.00 15.70 349 SER A C 1
ATOM 2624 O O . SER A 1 349 ? -18.436 34.804 -38.073 1.00 24.67 349 SER A O 1
ATOM 2627 N N . VAL A 1 350 ? -17.159 36.601 -37.651 1.00 14.18 350 VAL A N 1
ATOM 2628 C CA . VAL A 1 350 ? -16.263 35.832 -36.797 1.00 19.19 350 VAL A CA 1
ATOM 2629 C C . VAL A 1 350 ? -16.979 35.413 -35.526 1.00 18.53 350 VAL A C 1
ATOM 2630 O O . VAL A 1 350 ? -16.895 34.252 -35.100 1.00 18.48 350 VAL A O 1
ATOM 2634 N N . TYR A 1 351 ? -17.687 36.355 -34.898 1.00 16.59 351 TYR A N 1
ATOM 2635 C CA . TYR A 1 351 ? -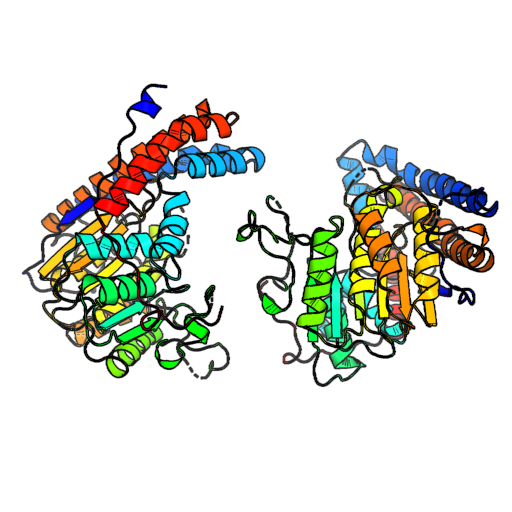18.435 36.017 -33.700 1.00 19.32 351 TYR A CA 1
ATOM 2636 C C . TYR A 1 351 ? -19.370 34.843 -33.957 1.00 22.38 351 TYR A C 1
ATOM 2637 O O . TYR A 1 351 ? -19.400 33.874 -33.185 1.00 20.14 351 TYR A O 1
ATOM 2646 N N . PHE A 1 352 ? -20.113 34.897 -35.068 1.00 25.97 352 PHE A N 1
ATOM 2647 C CA . PHE A 1 352 ? -20.952 33.767 -35.442 1.00 25.85 352 PHE A CA 1
ATOM 2648 C C . PHE A 1 352 ? -20.134 32.486 -35.563 1.00 24.11 352 PHE A C 1
ATOM 2649 O O . PHE A 1 352 ? -20.589 31.411 -35.145 1.00 21.74 352 PHE A O 1
ATOM 2657 N N . ALA A 1 353 ? -18.916 32.577 -36.111 1.00 16.82 353 ALA A N 1
ATOM 2658 C CA . ALA A 1 353 ? -18.046 31.399 -36.122 1.00 19.41 353 ALA A CA 1
ATOM 2659 C C . ALA A 1 353 ? -17.708 30.956 -34.704 1.00 12.71 353 ALA A C 1
ATOM 2660 O O . ALA A 1 353 ? -17.799 29.769 -34.377 1.00 14.60 353 ALA A O 1
ATOM 2662 N N . VAL A 1 354 ? -17.316 31.896 -33.847 1.00 15.44 354 VAL A N 1
ATOM 2663 C CA . VAL A 1 354 ? -17.026 31.549 -32.457 1.00 17.71 354 VAL A CA 1
ATOM 2664 C C . VAL A 1 354 ? -18.268 30.976 -31.784 1.00 17.51 354 VAL A C 1
ATOM 2665 O O . VAL A 1 354 ? -18.214 29.947 -31.100 1.00 16.67 354 VAL A O 1
ATOM 2669 N N . GLU A 1 355 ? -19.417 31.595 -32.035 1.00 23.55 355 GLU A N 1
ATOM 2670 C CA . GLU A 1 355 ? -20.681 31.087 -31.516 1.00 26.81 355 GLU A CA 1
ATOM 2671 C C . GLU A 1 355 ? -20.934 29.647 -31.954 1.00 26.29 355 GLU A C 1
ATOM 2672 O O . GLU A 1 355 ? -21.292 28.788 -31.141 1.00 27.65 355 GLU A O 1
ATOM 2678 N N . THR A 1 356 ? -20.749 29.366 -33.244 1.00 26.75 356 THR A N 1
ATOM 2679 C CA . THR A 1 356 ? -21.068 28.050 -33.794 1.00 23.20 356 THR A CA 1
ATOM 2680 C C . THR A 1 356 ? -20.052 27.005 -33.367 1.00 22.79 356 THR A C 1
ATOM 2681 O O . THR A 1 356 ? -20.416 25.895 -32.963 1.00 25.03 356 THR A O 1
ATOM 2685 N N . ILE A 1 357 ? -18.766 27.339 -33.447 1.00 20.88 357 ILE A N 1
ATOM 2686 C CA . ILE A 1 357 ? -17.742 26.341 -33.163 1.00 22.12 357 ILE A CA 1
ATOM 2687 C C . ILE A 1 357 ? -17.485 26.225 -31.665 1.00 19.34 357 ILE A C 1
ATOM 2688 O O . ILE A 1 357 ? -17.404 25.123 -31.112 1.00 17.35 357 ILE A O 1
ATOM 2693 N N . HIS A 1 358 ? -17.315 27.355 -30.989 1.00 18.54 358 HIS A N 1
ATOM 2694 C CA . HIS A 1 358 ? -16.828 27.297 -29.620 1.00 18.68 358 HIS A CA 1
ATOM 2695 C C . HIS A 1 358 ? -17.979 27.287 -28.614 1.00 19.02 358 HIS A C 1
ATOM 2696 O O . HIS A 1 358 ? -18.129 26.314 -27.865 1.00 18.85 358 HIS A O 1
ATOM 2703 N N . LEU A 1 359 ? -18.816 28.335 -28.612 1.00 19.25 359 LEU A N 1
ATOM 2704 C CA . LEU A 1 359 ? -19.845 28.457 -27.569 1.00 19.85 359 LEU A CA 1
ATOM 2705 C C . LEU A 1 359 ? -20.926 27.389 -27.707 1.00 21.37 359 LEU A C 1
ATOM 2706 O O . LEU A 1 359 ? -21.435 26.896 -26.694 1.00 24.26 359 LEU A O 1
ATOM 2711 N N . LYS A 1 360 ? -21.286 27.009 -28.941 1.00 22.18 360 LYS A N 1
ATOM 2712 C CA . LYS A 1 360 ? -22.267 25.946 -29.133 1.00 22.46 360 LYS A CA 1
ATOM 2713 C C . LYS A 1 360 ? -21.752 24.522 -29.267 1.00 24.02 360 LYS A C 1
ATOM 2714 O O . LYS A 1 360 ? -21.995 23.706 -28.367 1.00 22.92 360 LYS A O 1
ATOM 2720 N N . GLN A 1 361 ? -21.038 24.210 -30.361 1.00 17.69 361 GLN A N 1
ATOM 2721 C CA . GLN A 1 361 ? -20.470 22.871 -30.517 1.00 17.30 361 GLN A CA 1
ATOM 2722 C C . GLN A 1 361 ? -19.476 22.523 -29.405 1.00 18.84 361 GLN A C 1
ATOM 2723 O O . GLN A 1 361 ? -19.689 21.567 -28.650 1.00 18.67 361 GLN A O 1
ATOM 2729 N N . GLN A 1 362 ? -18.374 23.270 -29.284 1.00 17.57 362 GLN A N 1
ATOM 2730 C CA . GLN A 1 362 ? -17.324 22.794 -28.383 1.00 17.87 362 GLN A CA 1
ATOM 2731 C C . GLN A 1 362 ? -17.823 22.696 -26.942 1.00 18.90 362 GLN A C 1
ATOM 2732 O O . GLN A 1 362 ? -17.467 21.758 -26.218 1.00 18.36 362 GLN A O 1
ATOM 2738 N N . ILE A 1 363 ? -18.665 23.639 -26.516 1.00 18.37 363 ILE A N 1
ATOM 2739 C CA . ILE A 1 363 ? -19.180 23.606 -25.150 1.00 19.95 363 ILE A CA 1
ATOM 2740 C C . ILE A 1 363 ? -20.131 22.428 -24.970 1.00 19.82 363 ILE A C 1
ATOM 2741 O O . ILE A 1 363 ? -20.124 21.762 -23.928 1.00 22.36 363 ILE A O 1
ATOM 2746 N N . GLU A 1 364 ? -20.953 22.137 -25.976 1.00 17.85 364 GLU A N 1
ATOM 2747 C CA . GLU A 1 364 ? -21.822 20.969 -25.862 1.00 21.65 364 GLU A CA 1
ATOM 2748 C C . GLU A 1 364 ? -21.006 19.690 -25.741 1.00 19.77 364 GLU A C 1
ATOM 2749 O O . GLU A 1 364 ? -21.333 18.814 -24.932 1.00 26.44 364 GLU A O 1
ATOM 2755 N N . PHE A 1 365 ? -19.921 19.579 -26.514 1.00 25.46 365 PHE A N 1
ATOM 2756 C CA . PHE A 1 365 ? -19.129 18.353 -26.513 1.00 23.16 365 PHE A CA 1
ATOM 2757 C C . PHE A 1 365 ? -18.300 18.222 -25.241 1.00 25.07 365 PHE A C 1
ATOM 2758 O O . PHE A 1 365 ? -18.161 17.118 -24.711 1.00 30.62 365 PHE A O 1
ATOM 2766 N N . LEU A 1 366 ? -17.767 19.328 -24.709 1.00 25.01 366 LEU A N 1
ATOM 2767 C CA . LEU A 1 366 ? -17.166 19.268 -23.377 1.00 22.54 366 LEU A CA 1
ATOM 2768 C C . LEU A 1 366 ? -18.199 18.867 -22.322 1.00 23.16 366 LEU A C 1
ATOM 2769 O O . LEU A 1 366 ? -17.935 18.003 -21.481 1.00 25.27 366 LEU A O 1
ATOM 2774 N N . ASN A 1 367 ? -19.384 19.485 -22.350 1.00 19.06 367 ASN A N 1
ATOM 2775 C CA . ASN A 1 367 ? -20.453 19.090 -21.428 1.00 22.07 367 ASN A CA 1
ATOM 2776 C C . ASN A 1 367 ? -20.736 17.609 -21.550 1.00 22.67 367 ASN A C 1
ATOM 2777 O O . ASN A 1 367 ? -20.829 16.891 -20.546 1.00 18.93 367 ASN A O 1
ATOM 2782 N N . PHE A 1 368 ? -20.878 17.147 -22.797 1.00 18.80 368 PHE A N 1
ATOM 2783 C CA . PHE A 1 368 ? -21.117 15.746 -23.088 1.00 17.87 368 PHE A CA 1
ATOM 2784 C C . PHE A 1 368 ? -20.026 14.867 -22.489 1.00 19.68 368 PHE A C 1
ATOM 2785 O O . PHE A 1 368 ? -20.319 13.837 -21.868 1.00 19.46 368 PHE A O 1
ATOM 2793 N N . GLY A 1 369 ? -18.756 15.270 -22.654 1.00 17.34 369 GLY A N 1
ATOM 2794 C CA . GLY A 1 369 ? -17.663 14.532 -22.035 1.00 15.87 369 GLY A CA 1
ATOM 2795 C C . GLY A 1 369 ? -17.773 14.473 -20.523 1.00 19.59 369 GLY A C 1
ATOM 2796 O O . GLY A 1 369 ? -17.557 13.419 -19.917 1.00 19.47 369 GLY A O 1
ATOM 2797 N N . MET A 1 370 ? -18.107 15.607 -19.889 1.00 24.99 370 MET A N 1
ATOM 2798 C CA . MET A 1 370 ? -18.273 15.635 -18.435 1.00 25.14 370 MET A CA 1
ATOM 2799 C C . MET A 1 370 ? -19.441 14.761 -17.995 1.00 23.39 370 MET A C 1
ATOM 2800 O O . MET A 1 370 ? -19.373 14.103 -16.954 1.00 26.95 370 MET A O 1
ATOM 2805 N N . LYS A 1 371 ? -20.531 14.764 -18.757 1.00 21.78 371 LYS A N 1
ATOM 2806 C CA . LYS A 1 371 ? -21.642 13.867 -18.464 1.00 25.64 371 LYS A CA 1
ATOM 2807 C C . LYS A 1 371 ? -21.220 12.414 -18.625 1.00 29.94 371 LYS A C 1
ATOM 2808 O O . LYS A 1 371 ? -21.605 11.556 -17.817 1.00 29.86 371 LYS A O 1
ATOM 2814 N N . CYS A 1 372 ? -20.411 12.124 -19.653 1.00 21.46 372 CYS A N 1
ATOM 2815 C CA . CYS A 1 372 ? -19.857 10.783 -19.787 1.00 21.06 372 CYS A CA 1
ATOM 2816 C C . CYS A 1 372 ? -18.923 10.465 -18.628 1.00 22.92 372 CYS A C 1
ATOM 2817 O O . CYS A 1 372 ? -18.941 9.346 -18.094 1.00 22.96 372 CYS A O 1
ATOM 2820 N N . TYR A 1 373 ? -18.110 11.434 -18.205 1.00 22.87 373 TYR A N 1
ATOM 2821 C CA . TYR A 1 373 ? -17.248 11.161 -17.060 1.00 28.67 373 TYR A CA 1
ATOM 2822 C C . TYR A 1 373 ? -18.073 10.773 -15.836 1.00 29.55 373 TYR A C 1
ATOM 2823 O O . TYR A 1 373 ? -17.793 9.763 -15.183 1.00 30.37 373 TYR A O 1
ATOM 2832 N N . ARG A 1 374 ? -19.078 11.579 -15.495 1.00 23.12 374 ARG A N 1
ATOM 2833 C CA . ARG A 1 374 ? -19.808 11.343 -14.253 1.00 28.63 374 ARG A CA 1
ATOM 2834 C C . ARG A 1 374 ? -20.481 9.975 -14.263 1.00 29.98 374 ARG A C 1
ATOM 2835 O O . ARG A 1 374 ? -20.395 9.227 -13.286 1.00 33.52 374 ARG A O 1
ATOM 2843 N N . HIS A 1 375 ? -21.115 9.614 -15.370 1.00 23.90 375 HIS A N 1
ATOM 2844 C CA . HIS A 1 375 ? -21.849 8.361 -15.443 1.00 26.92 375 HIS A CA 1
ATOM 2845 C C . HIS A 1 375 ? -20.988 7.161 -15.828 1.00 21.76 375 HIS A C 1
ATOM 2846 O O . HIS A 1 375 ? -21.431 6.023 -15.661 1.00 28.49 375 HIS A O 1
ATOM 2853 N N . PHE A 1 376 ? -19.777 7.363 -16.313 1.00 21.49 376 PHE A N 1
ATOM 2854 C CA . PHE A 1 376 ? -19.017 6.211 -16.773 1.00 25.65 376 PHE A CA 1
ATOM 2855 C C . PHE A 1 376 ? -17.566 6.225 -16.326 1.00 25.60 376 PHE A C 1
ATOM 2856 O O . PHE A 1 376 ? -16.780 5.436 -16.854 1.00 29.92 376 PHE A O 1
ATOM 2864 N N . TYR A 1 377 ? -17.183 7.068 -15.361 1.00 32.70 377 TYR A N 1
ATOM 2865 C CA . TYR A 1 377 ? -15.773 7.146 -14.992 1.00 36.58 377 TYR A CA 1
ATOM 2866 C C . TYR A 1 377 ? -15.226 5.791 -14.565 1.00 41.79 377 TYR A C 1
ATOM 2867 O O . TYR A 1 377 ? -14.043 5.503 -14.780 1.00 43.05 377 TYR A O 1
ATOM 2876 N N . ASN A 1 378 ? -16.070 4.941 -13.992 1.00 45.32 378 ASN A N 1
ATOM 2877 C CA . ASN A 1 378 ? -15.689 3.592 -13.615 1.00 50.11 378 ASN A CA 1
ATOM 2878 C C . ASN A 1 378 ? -16.213 2.532 -14.586 1.00 57.83 378 ASN A C 1
ATOM 2879 O O . ASN A 1 378 ? -15.926 1.344 -14.399 1.00 60.75 378 ASN A O 1
ATOM 2884 N N . LYS A 1 379 ? -16.975 2.932 -15.609 1.00 44.92 379 LYS A N 1
ATOM 2885 C CA . LYS A 1 379 ? -17.581 2.008 -16.564 1.00 40.75 379 LYS A CA 1
ATOM 2886 C C . LYS A 1 379 ? -17.090 2.286 -17.979 1.00 37.39 379 LYS A C 1
ATOM 2887 O O . LYS A 1 379 ? -17.903 2.346 -18.908 1.00 32.27 379 LYS A O 1
ATOM 2893 N N . ILE A 1 380 ? -15.772 2.453 -18.143 1.00 45.92 380 ILE A N 1
ATOM 2894 C CA . ILE A 1 380 ? -15.209 2.872 -19.429 1.00 42.13 380 ILE A CA 1
ATOM 2895 C C . ILE A 1 380 ? -15.598 1.896 -20.526 1.00 43.63 380 ILE A C 1
ATOM 2896 O O . ILE A 1 380 ? -16.057 2.298 -21.602 1.00 43.94 380 ILE A O 1
ATOM 2901 N N . LYS A 1 381 ? -15.413 0.596 -20.270 1.00 48.17 381 LYS A N 1
ATOM 2902 C CA . LYS A 1 381 ? -15.735 -0.409 -21.276 1.00 45.78 381 LYS A CA 1
ATOM 2903 C C . LYS A 1 381 ? -17.202 -0.325 -21.675 1.00 44.77 381 LYS A C 1
ATOM 2904 O O . LYS A 1 381 ? -17.549 -0.472 -22.855 1.00 47.89 381 LYS A O 1
ATOM 2910 N N . LEU A 1 382 ? -18.073 -0.036 -20.718 1.00 29.08 382 LEU A N 1
ATOM 2911 C CA . LEU A 1 382 ? -19.486 0.070 -21.043 1.00 32.85 382 LEU A CA 1
ATOM 2912 C C . LEU A 1 382 ? -19.744 1.254 -21.970 1.00 30.47 382 LEU A C 1
ATOM 2913 O O . LEU A 1 382 ? -20.471 1.132 -22.962 1.00 36.30 382 LEU A O 1
ATOM 2918 N N . LEU A 1 383 ? -19.158 2.409 -21.667 1.00 27.73 383 LEU A N 1
ATOM 2919 C CA . LEU A 1 383 ? -19.382 3.572 -22.515 1.00 30.74 383 LEU A CA 1
ATOM 2920 C C . LEU A 1 383 ? -18.869 3.320 -23.929 1.00 29.50 383 LEU A C 1
ATOM 2921 O O . LEU A 1 383 ? -19.526 3.694 -24.908 1.00 26.62 383 LEU A O 1
ATOM 2926 N N . ASN A 1 384 ? -17.715 2.654 -24.054 1.00 27.82 384 ASN A N 1
ATOM 2927 C CA . ASN A 1 384 ? -17.187 2.321 -25.377 1.00 31.86 384 ASN A CA 1
ATOM 2928 C C . ASN A 1 384 ? -18.119 1.383 -26.137 1.00 34.83 384 ASN A C 1
ATOM 2929 O O . ASN A 1 384 ? -18.333 1.550 -27.344 1.00 26.96 384 ASN A O 1
ATOM 2934 N N . ASP A 1 385 ? -18.689 0.397 -25.439 1.00 39.07 385 ASP A N 1
ATOM 2935 C CA . ASP A 1 385 ? -19.708 -0.460 -26.033 1.00 36.67 385 ASP A CA 1
ATOM 2936 C C . ASP A 1 385 ? -20.881 0.356 -26.547 1.00 37.24 385 ASP A C 1
ATOM 2937 O O . ASP A 1 385 ? -21.382 0.117 -27.651 1.00 39.80 385 ASP A O 1
ATOM 2942 N N . TYR A 1 386 ? -21.373 1.292 -25.731 1.00 31.24 386 TYR A N 1
ATOM 2943 C CA . TYR A 1 386 ? -22.504 2.116 -26.147 1.00 28.24 386 TYR A CA 1
ATOM 2944 C C . TYR A 1 386 ? -22.168 2.931 -27.393 1.00 26.67 386 TYR A C 1
ATOM 2945 O O . TYR A 1 386 ? -23.025 3.148 -28.261 1.00 24.04 386 TYR A O 1
ATOM 2954 N N . LEU A 1 387 ? -20.926 3.395 -27.499 1.00 21.52 387 LEU A N 1
ATOM 2955 C CA . LEU A 1 387 ? -20.578 4.329 -28.552 1.00 23.73 387 LEU A CA 1
ATOM 2956 C C . LEU A 1 387 ? -19.979 3.657 -29.772 1.00 21.91 387 LEU A C 1
ATOM 2957 O O . LEU A 1 387 ? -19.936 4.284 -30.831 1.00 22.40 387 LEU A O 1
ATOM 2962 N N . ALA A 1 388 ? -19.531 2.408 -29.654 1.00 25.24 388 ALA A N 1
ATOM 2963 C CA . ALA A 1 388 ? -18.908 1.733 -30.793 1.00 27.15 388 ALA A CA 1
ATOM 2964 C C . ALA A 1 388 ? -19.785 1.768 -32.036 1.00 28.97 388 ALA A C 1
ATOM 2965 O O . ALA A 1 388 ? -19.317 2.273 -33.073 1.00 29.52 388 ALA A O 1
ATOM 2967 N N . PRO A 1 389 ? -21.053 1.329 -32.004 1.00 24.37 389 PRO A N 1
ATOM 2968 C CA . PRO A 1 389 ? -21.879 1.458 -33.216 1.00 23.48 389 PRO A CA 1
ATOM 2969 C C . PRO A 1 389 ? -21.916 2.876 -33.752 1.00 25.22 389 PRO A C 1
ATOM 2970 O O . PRO A 1 389 ? -21.727 3.091 -34.961 1.00 24.18 389 PRO A O 1
ATOM 2974 N N . LYS A 1 390 ? -22.138 3.861 -32.881 1.00 27.76 390 LYS A N 1
ATOM 2975 C CA . LYS A 1 390 ? -22.100 5.245 -33.341 1.00 27.87 390 LYS A CA 1
ATOM 2976 C C . LYS A 1 390 ? -20.742 5.592 -33.940 1.00 26.71 390 LYS A C 1
ATOM 2977 O O . LYS A 1 390 ? -20.673 6.266 -34.972 1.00 25.76 390 LYS A O 1
ATOM 2983 N N . LYS A 1 391 ? -19.652 5.094 -33.347 1.00 21.97 391 LYS A N 1
ATOM 2984 C CA . LYS A 1 391 ? -18.332 5.428 -33.872 1.00 21.67 391 LYS A CA 1
ATOM 2985 C C . LYS A 1 391 ? -18.174 4.974 -35.319 1.00 25.67 391 LYS A C 1
ATOM 2986 O O . LYS A 1 391 ? -17.541 5.665 -36.129 1.00 25.70 391 LYS A O 1
ATOM 2992 N N . LYS A 1 392 ? -18.777 3.836 -35.671 1.00 22.58 392 LYS A N 1
ATOM 2993 C CA . LYS A 1 392 ? -18.658 3.326 -37.030 1.00 23.29 392 LYS A CA 1
ATOM 2994 C C . LYS A 1 392 ? -19.529 4.122 -38.005 1.00 26.59 392 LYS A C 1
ATOM 2995 O O . LYS A 1 392 ? -19.144 4.328 -39.164 1.00 25.78 392 LYS A O 1
ATOM 3001 N N . ILE A 1 393 ? -20.712 4.562 -37.563 1.00 27.54 393 ILE A N 1
ATOM 3002 C CA . ILE A 1 393 ? -21.575 5.384 -38.413 1.00 21.38 393 ILE A CA 1
ATOM 3003 C C . ILE A 1 393 ? -20.915 6.730 -38.680 1.00 23.37 393 ILE A C 1
ATOM 3004 O O . ILE A 1 393 ? -20.954 7.245 -39.805 1.00 27.03 393 ILE A O 1
ATOM 3009 N N . PHE A 1 394 ? -20.294 7.313 -37.649 1.00 22.95 394 PHE A N 1
ATOM 3010 C CA . PHE A 1 394 ? -19.582 8.574 -37.803 1.00 22.67 394 PHE A CA 1
ATOM 3011 C C . PHE A 1 394 ? -18.421 8.414 -38.764 1.00 22.26 394 PHE A C 1
ATOM 3012 O O . PHE A 1 394 ? -18.200 9.256 -39.639 1.00 17.26 394 PHE A O 1
ATOM 3020 N N . GLN A 1 395 ? -17.658 7.332 -38.606 1.00 25.65 395 GLN A N 1
ATOM 3021 C CA . GLN A 1 395 ? -16.492 7.130 -39.454 1.00 25.92 395 GLN A CA 1
ATOM 3022 C C . GLN A 1 395 ? -16.906 6.754 -40.879 1.00 24.84 395 GLN A C 1
ATOM 3023 O O . GLN A 1 395 ? -16.351 7.291 -41.845 1.00 19.52 395 GLN A O 1
ATOM 3029 N N . ASP A 1 396 ? -17.916 5.884 -41.037 1.00 19.54 396 ASP A N 1
ATOM 3030 C CA . ASP A 1 396 ? -18.428 5.596 -42.380 1.00 19.16 396 ASP A CA 1
ATOM 3031 C C . ASP A 1 396 ? -18.937 6.860 -43.052 1.00 18.07 396 ASP A C 1
ATOM 3032 O O . ASP A 1 396 ? -18.822 7.013 -44.271 1.00 19.69 396 ASP A O 1
ATOM 3037 N N . ARG A 1 397 ? -19.512 7.767 -42.274 1.00 22.95 397 ARG A N 1
ATOM 3038 C CA . ARG A 1 397 ? -19.994 9.016 -42.834 1.00 20.91 397 ARG A CA 1
ATOM 3039 C C . ARG A 1 397 ? -18.828 9.848 -43.338 1.00 25.31 397 ARG A C 1
ATOM 3040 O O . ARG A 1 397 ? -18.858 10.381 -44.457 1.00 25.43 397 ARG A O 1
ATOM 3048 N N . TRP A 1 398 ? -17.785 9.972 -42.522 1.00 15.87 398 TRP A N 1
ATOM 3049 C CA . TRP A 1 398 ? -16.656 10.781 -42.939 1.00 16.16 398 TRP A CA 1
ATOM 3050 C C . TRP A 1 398 ? -16.057 10.241 -44.224 1.00 19.50 398 TRP A C 1
ATOM 3051 O O . TRP A 1 398 ? -15.713 11.010 -45.130 1.00 20.49 398 TRP A O 1
ATOM 3062 N N . ARG A 1 399 ? -16.000 8.912 -44.349 1.00 24.95 399 ARG A N 1
ATOM 3063 C CA . ARG A 1 399 ? -15.439 8.286 -45.543 1.00 28.33 399 ARG A CA 1
ATOM 3064 C C . ARG A 1 399 ? -16.308 8.528 -46.767 1.00 23.40 399 ARG A C 1
ATOM 3065 O O . ARG A 1 399 ? -15.792 8.694 -47.872 1.00 24.15 399 ARG A O 1
ATOM 3073 N N . VAL A 1 400 ? -17.617 8.596 -46.584 1.00 26.75 400 VAL A N 1
ATOM 3074 C CA . VAL A 1 400 ? -18.522 8.872 -47.692 1.00 24.67 400 VAL A CA 1
ATOM 3075 C C . VAL A 1 400 ? -18.457 10.339 -48.086 1.00 22.78 400 VAL A C 1
ATOM 3076 O O . VAL A 1 400 ? -18.508 10.678 -49.272 1.00 31.24 400 VAL A O 1
ATOM 3080 N N . LEU A 1 401 ? -18.357 11.229 -47.096 1.00 23.64 401 LEU A N 1
ATOM 3081 C CA . LEU A 1 401 ? -18.281 12.661 -47.362 1.00 24.63 401 LEU A CA 1
ATOM 3082 C C . LEU A 1 401 ? -16.949 13.068 -47.983 1.00 26.15 401 LEU A C 1
ATOM 3083 O O . LEU A 1 401 ? -16.897 14.040 -48.747 1.00 23.26 401 LEU A O 1
ATOM 3088 N N . ASN A 1 402 ? -15.868 12.368 -47.642 1.00 20.68 402 ASN A N 1
ATOM 3089 C CA . ASN A 1 402 ? -14.524 12.688 -48.114 1.00 23.61 402 ASN A CA 1
ATOM 3090 C C . ASN A 1 402 ? -13.996 11.426 -48.786 1.00 24.99 402 ASN A C 1
ATOM 3091 O O . ASN A 1 402 ? -13.238 10.658 -48.186 1.00 22.98 402 ASN A O 1
ATOM 3096 N N . LYS A 1 403 ? -14.428 11.213 -50.032 1.00 32.61 403 LYS A N 1
ATOM 3097 C CA . LYS A 1 403 ? -14.173 9.957 -50.721 1.00 32.51 403 LYS A CA 1
ATOM 3098 C C . LYS A 1 403 ? -12.682 9.703 -50.817 1.00 32.36 403 LYS A C 1
ATOM 3099 O O . LYS A 1 403 ? -11.884 10.613 -51.066 1.00 33.65 403 LYS A O 1
ATOM 3105 N N . LEU A 1 404 ? -12.315 8.457 -50.616 1.00 25.82 404 LEU A N 1
ATOM 3106 C CA . LEU A 1 404 ? -10.930 8.052 -50.579 1.00 26.25 404 LEU A CA 1
ATOM 3107 C C . LEU A 1 404 ? -10.717 7.032 -51.673 1.00 29.64 404 LEU A C 1
ATOM 3108 O O . LEU A 1 404 ? -11.619 6.245 -51.991 1.00 31.35 404 LEU A O 1
ATOM 3113 N N . TYR A 1 405 ? -9.542 7.095 -52.271 1.00 26.97 405 TYR A N 1
ATOM 3114 C CA . TYR A 1 405 ? -9.118 6.129 -53.254 1.00 27.74 405 TYR A CA 1
ATOM 3115 C C . TYR A 1 405 ? -7.707 5.693 -52.917 1.00 28.74 405 TYR A C 1
ATOM 3116 O O . TYR A 1 405 ? -6.931 6.448 -52.319 1.00 29.04 405 TYR A O 1
ATOM 3125 N N . VAL A 1 406 ? -7.402 4.447 -53.277 1.00 31.93 406 VAL A N 1
ATOM 3126 C CA . VAL A 1 406 ? -6.098 3.880 -52.979 1.00 30.70 406 VAL A CA 1
ATOM 3127 C C . VAL A 1 406 ? -5.016 4.709 -53.651 1.00 32.47 406 VAL A C 1
ATOM 3128 O O . VAL A 1 406 ? -5.104 5.024 -54.842 1.00 39.55 406 VAL A O 1
ATOM 3132 N N . LEU A 1 407 ? -3.999 5.086 -52.886 1.00 30.26 407 LEU A N 1
ATOM 3133 C CA . LEU A 1 407 ? -2.871 5.844 -53.411 1.00 36.19 407 LEU A CA 1
ATOM 3134 C C . LEU A 1 407 ? -1.839 4.892 -54.020 1.00 42.79 407 LEU A C 1
ATOM 3135 O O . LEU A 1 407 ? -1.360 3.965 -53.349 1.00 39.57 407 LEU A O 1
ATOM 3140 N N . GLU A 1 408 ? -1.485 5.128 -55.288 1.00 37.49 408 GLU A N 1
ATOM 3141 C CA . GLU A 1 408 ? -0.540 4.247 -55.957 1.00 34.89 408 GLU A CA 1
ATOM 3142 C C . GLU A 1 408 ? 0.833 4.380 -55.322 1.00 36.75 408 GLU A C 1
ATOM 3143 O O . GLU A 1 408 ? 1.194 5.437 -54.790 1.00 35.15 408 GLU A O 1
ATOM 3149 N N . LYS A 1 409 ? 1.602 3.289 -55.398 1.00 31.48 409 LYS A N 1
ATOM 3150 C CA . LYS A 1 409 ? 2.912 3.241 -54.758 1.00 33.14 409 LYS A CA 1
ATOM 3151 C C . LYS A 1 409 ? 3.865 4.272 -55.358 1.00 32.89 409 LYS A C 1
ATOM 3152 O O . LYS A 1 409 ? 4.636 4.905 -54.633 1.00 34.88 409 LYS A O 1
ATOM 3158 N N . LYS A 1 410 ? 3.799 4.487 -56.675 1.00 44.09 410 LYS A N 1
ATOM 3159 C CA . LYS A 1 410 ? 4.706 5.428 -57.330 1.00 43.05 410 LYS A CA 1
ATOM 3160 C C . LYS A 1 410 ? 4.436 6.880 -56.956 1.00 47.27 410 LYS A C 1
ATOM 3161 O O . LYS A 1 410 ? 5.165 7.766 -57.415 1.00 45.93 410 LYS A O 1
ATOM 3167 N N . HIS A 1 411 ? 3.427 7.148 -56.130 1.00 37.23 411 HIS A N 1
ATOM 3168 C CA . HIS A 1 411 ? 3.138 8.495 -55.681 1.00 31.65 411 HIS A CA 1
ATOM 3169 C C . HIS A 1 411 ? 3.290 8.672 -54.182 1.00 34.58 411 HIS A C 1
ATOM 3170 O O . HIS A 1 411 ? 3.145 9.798 -53.694 1.00 31.01 411 HIS A O 1
ATOM 3177 N N . LYS A 1 412 ? 3.567 7.598 -53.442 1.00 39.50 412 LYS A N 1
ATOM 3178 C CA . LYS A 1 412 ? 3.913 7.719 -52.037 1.00 41.93 412 LYS A CA 1
ATOM 3179 C C . LYS A 1 412 ? 5.045 8.722 -51.851 1.00 42.73 412 LYS A C 1
ATOM 3180 O O . LYS A 1 412 ? 6.006 8.745 -52.625 1.00 49.82 412 LYS A O 1
ATOM 3186 N N . LEU A 1 413 ? 4.921 9.569 -50.832 1.00 40.11 413 LEU A N 1
ATOM 3187 C CA . LEU A 1 413 ? 6.075 10.327 -50.374 1.00 39.45 413 LEU A CA 1
ATOM 3188 C C . LEU A 1 413 ? 7.169 9.362 -49.964 1.00 35.97 413 LEU A C 1
ATOM 3189 O O . LEU A 1 413 ? 6.904 8.216 -49.597 1.00 42.73 413 LEU A O 1
ATOM 3194 N N . LYS A 1 414 ? 8.410 9.817 -50.058 1.00 40.54 414 LYS A N 1
ATOM 3195 C CA . LYS A 1 414 ? 9.547 9.018 -49.629 1.00 40.60 414 LYS A CA 1
ATOM 3196 C C . LYS A 1 414 ? 9.765 9.282 -48.151 1.00 41.24 414 LYS A C 1
ATOM 3197 O O . LYS A 1 414 ? 9.938 10.436 -47.747 1.00 41.59 414 LYS A O 1
ATOM 3203 N N . LEU A 1 415 ? 9.737 8.213 -47.356 1.00 39.10 415 LEU A N 1
ATOM 3204 C CA . LEU A 1 415 ? 9.858 8.281 -45.908 1.00 44.54 415 LEU A CA 1
ATOM 3205 C C . LEU A 1 415 ? 11.114 7.552 -45.453 1.00 48.45 415 LEU A C 1
ATOM 3206 O O . LEU A 1 415 ? 11.447 6.490 -45.983 1.00 53.95 415 LEU A O 1
ATOM 3211 N N . CYS A 1 416 ? 11.802 8.118 -44.461 1.00 41.02 416 CYS A N 1
ATOM 3212 C CA . CYS A 1 416 ? 13.003 7.521 -43.893 1.00 35.53 416 CYS A CA 1
ATOM 3213 C C . CYS A 1 416 ? 12.737 6.738 -42.607 1.00 43.84 416 CYS A C 1
ATOM 3214 O O . CYS A 1 416 ? 13.675 6.150 -42.054 1.00 46.50 416 CYS A O 1
ATOM 3217 N N . ALA A 1 417 ? 11.495 6.718 -42.110 1.00 46.91 417 ALA A N 1
ATOM 3218 C CA . ALA A 1 417 ? 11.165 6.052 -40.853 1.00 55.89 417 ALA A CA 1
ATOM 3219 C C . ALA A 1 417 ? 9.869 5.256 -40.999 1.00 68.31 417 ALA A C 1
ATOM 3220 O O . ALA A 1 417 ? 9.096 5.438 -41.950 1.00 60.14 417 ALA A O 1
ATOM 3222 N N . TYR B 1 13 ? 29.815 14.158 19.356 1.00 54.32 13 TYR B N 1
ATOM 3223 C CA . TYR B 1 13 ? 30.843 13.801 20.327 1.00 56.53 13 TYR B CA 1
ATOM 3224 C C . TYR B 1 13 ? 31.926 12.954 19.658 1.00 57.30 13 TYR B C 1
ATOM 3225 O O . TYR B 1 13 ? 32.150 13.092 18.461 1.00 61.69 13 TYR B O 1
ATOM 3234 N N . ASP B 1 14 ? 32.589 12.082 20.426 1.00 90.91 14 ASP B N 1
ATOM 3235 C CA . ASP B 1 14 ? 33.770 11.369 19.928 1.00 90.80 14 ASP B CA 1
ATOM 3236 C C . ASP B 1 14 ? 33.462 10.606 18.643 1.00 88.53 14 ASP B C 1
ATOM 3237 O O . ASP B 1 14 ? 34.086 10.833 17.597 1.00 81.00 14 ASP B O 1
ATOM 3242 N N . TRP B 1 15 ? 32.480 9.705 18.708 1.00 57.56 15 TRP B N 1
ATOM 3243 C CA . TRP B 1 15 ? 32.159 8.748 17.656 1.00 53.57 15 TRP B CA 1
ATOM 3244 C C . TRP B 1 15 ? 32.105 9.415 16.286 1.00 48.11 15 TRP B C 1
ATOM 3245 O O . TRP B 1 15 ? 32.277 8.749 15.262 1.00 48.29 15 TRP B O 1
ATOM 3256 N N . LEU B 1 16 ? 31.864 10.725 16.258 1.00 50.99 16 LEU B N 1
ATOM 3257 C CA . LEU B 1 16 ? 31.557 11.441 15.029 1.00 48.23 16 LEU B CA 1
ATOM 3258 C C . LEU B 1 16 ? 32.786 11.730 14.191 1.00 52.64 16 LEU B C 1
ATOM 3259 O O . LEU B 1 16 ? 32.667 11.925 12.977 1.00 52.81 16 LEU B O 1
ATOM 3264 N N . LYS B 1 17 ? 33.954 11.785 14.818 1.00 76.59 17 LYS B N 1
ATOM 3265 C CA . LYS B 1 17 ? 35.197 12.122 14.147 1.00 77.07 17 LYS B CA 1
ATOM 3266 C C . LYS B 1 17 ? 36.079 10.917 13.883 1.00 71.05 17 LYS B C 1
ATOM 3267 O O . LYS B 1 17 ? 36.860 10.927 12.929 1.00 69.55 17 LYS B O 1
ATOM 3273 N N . THR B 1 18 ? 35.947 9.880 14.704 1.00 55.26 18 THR B N 1
ATOM 3274 C CA . THR B 1 18 ? 36.650 8.620 14.530 1.00 54.79 18 THR B CA 1
ATOM 3275 C C . THR B 1 18 ? 36.230 7.812 13.313 1.00 48.35 18 THR B C 1
ATOM 3276 O O . THR B 1 18 ? 36.776 6.736 13.063 1.00 46.62 18 THR B O 1
ATOM 3280 N N . VAL B 1 19 ? 35.226 8.289 12.584 1.00 44.49 19 VAL B N 1
ATOM 3281 C CA . VAL B 1 19 ? 34.805 7.642 11.347 1.00 40.33 19 VAL B CA 1
ATOM 3282 C C . VAL B 1 19 ? 35.942 7.302 10.398 1.00 35.92 19 VAL B C 1
ATOM 3283 O O . VAL B 1 19 ? 36.650 8.194 9.918 1.00 35.97 19 VAL B O 1
ATOM 3287 N N . GLU B 1 20 ? 36.124 6.023 10.126 1.00 41.44 20 GLU B N 1
ATOM 3288 C CA . GLU B 1 20 ? 37.169 5.707 9.155 1.00 46.10 20 GLU B CA 1
ATOM 3289 C C . GLU B 1 20 ? 36.645 5.883 7.731 1.00 45.60 20 GLU B C 1
ATOM 3290 O O . GLU B 1 20 ? 35.481 5.566 7.447 1.00 36.83 20 GLU B O 1
ATOM 3296 N N . PRO B 1 21 ? 37.466 6.424 6.832 1.00 57.84 21 PRO B N 1
ATOM 3297 C CA . PRO B 1 21 ? 37.158 6.320 5.403 1.00 52.12 21 PRO B CA 1
ATOM 3298 C C . PRO B 1 21 ? 36.962 4.862 5.002 1.00 45.66 21 PRO B C 1
ATOM 3299 O O . PRO B 1 21 ? 37.549 3.947 5.585 1.00 42.47 21 PRO B O 1
ATOM 3303 N N . THR B 1 22 ? 36.116 4.659 4.003 1.00 30.67 22 THR B N 1
ATOM 3304 C CA . THR B 1 22 ? 35.769 3.338 3.516 1.00 26.14 22 THR B CA 1
ATOM 3305 C C . THR B 1 22 ? 36.593 3.012 2.283 1.00 24.82 22 THR B C 1
ATOM 3306 O O . THR B 1 22 ? 37.133 3.895 1.615 1.00 27.79 22 THR B O 1
ATOM 3310 N N . ASN B 1 23 ? 36.694 1.728 1.991 1.00 27.26 23 ASN B N 1
ATOM 3311 C CA . ASN B 1 23 ? 37.410 1.278 0.811 1.00 24.96 23 ASN B CA 1
ATOM 3312 C C . ASN B 1 23 ? 36.429 0.872 -0.268 1.00 21.24 23 ASN B C 1
ATOM 3313 O O . ASN B 1 23 ? 35.301 0.463 0.016 1.00 28.43 23 ASN B O 1
ATOM 3318 N N . PHE B 1 24 ? 36.866 1.007 -1.515 1.00 23.60 24 PHE B N 1
ATOM 3319 C CA . PHE B 1 24 ? 36.189 0.329 -2.606 1.00 17.75 24 PHE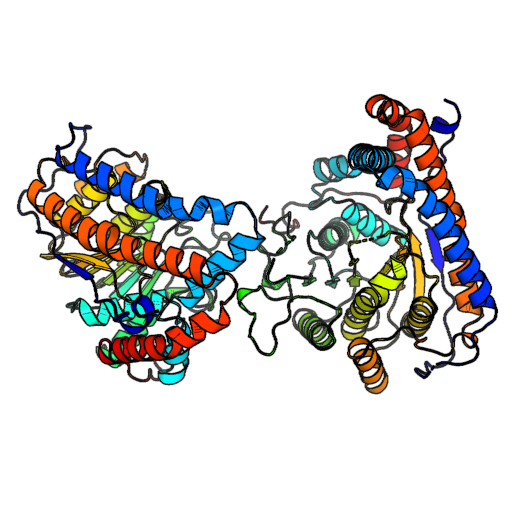 B CA 1
ATOM 3320 C C . PHE B 1 24 ? 36.273 -1.148 -2.280 1.00 18.57 24 PHE B C 1
ATOM 3321 O O . PHE B 1 24 ? 37.367 -1.709 -2.264 1.00 20.54 24 PHE B O 1
ATOM 3329 N N . LEU B 1 25 ? 35.151 -1.777 -1.960 1.00 17.83 25 LEU B N 1
ATOM 3330 C CA . LEU B 1 25 ? 35.150 -3.191 -1.635 1.00 15.70 25 LEU B CA 1
ATOM 3331 C C . LEU B 1 25 ? 35.020 -3.981 -2.931 1.00 19.94 25 LEU B C 1
ATOM 3332 O O . LEU B 1 25 ? 34.097 -3.750 -3.714 1.00 20.86 25 LEU B O 1
ATOM 3337 N N . LYS B 1 26 ? 35.957 -4.888 -3.164 1.00 20.60 26 LYS B N 1
ATOM 3338 C CA . LYS B 1 26 ? 36.048 -5.621 -4.421 1.00 23.88 26 LYS B CA 1
ATOM 3339 C C . LYS B 1 26 ? 36.501 -7.026 -4.061 1.00 25.22 26 LYS B C 1
ATOM 3340 O O . LYS B 1 26 ? 37.638 -7.227 -3.613 1.00 27.88 26 LYS B O 1
ATOM 3346 N N . ILE B 1 27 ? 35.596 -7.984 -4.201 1.00 16.43 27 ILE B N 1
ATOM 3347 C CA . ILE B 1 27 ? 35.832 -9.359 -3.797 1.00 19.35 27 ILE B CA 1
ATOM 3348 C C . ILE B 1 27 ? 35.768 -10.227 -5.046 1.00 16.83 27 ILE B C 1
ATOM 3349 O O . ILE B 1 27 ? 34.713 -10.356 -5.680 1.00 12.35 27 ILE B O 1
ATOM 3354 N N . GLY B 1 28 ? 36.903 -10.812 -5.403 1.00 18.82 28 GLY B N 1
ATOM 3355 C CA . GLY B 1 28 ? 36.949 -11.660 -6.573 1.00 22.50 28 GLY B CA 1
ATOM 3356 C C . GLY B 1 28 ? 36.264 -12.988 -6.315 1.00 26.96 28 GLY B C 1
ATOM 3357 O O . GLY B 1 28 ? 36.327 -13.546 -5.219 1.00 27.48 28 GLY B O 1
ATOM 3358 N N . LEU B 1 29 ? 35.588 -13.475 -7.327 1.00 27.45 29 LEU B N 1
ATOM 3359 C CA . LEU B 1 29 ? 35.043 -14.799 -7.219 1.00 30.74 29 LEU B CA 1
ATOM 3360 C C . LEU B 1 29 ? 35.861 -15.769 -8.062 1.00 30.65 29 LEU B C 1
ATOM 3361 O O . LEU B 1 29 ? 36.253 -15.433 -9.186 1.00 33.94 29 LEU B O 1
ATOM 3366 N N . PRO B 1 30 ? 36.158 -16.954 -7.533 1.00 30.83 30 PRO B N 1
ATOM 3367 C CA . PRO B 1 30 ? 37.066 -17.870 -8.233 1.00 34.09 30 PRO B CA 1
ATOM 3368 C C . PRO B 1 30 ? 36.419 -18.428 -9.484 1.00 30.21 30 PRO B C 1
ATOM 3369 O O . PRO B 1 30 ? 35.211 -18.656 -9.524 1.00 34.02 30 PRO B O 1
ATOM 3373 N N . TYR B 1 31 ? 37.225 -18.612 -10.528 1.00 38.32 31 TYR B N 1
ATOM 3374 C CA . TYR B 1 31 ? 36.680 -19.077 -11.799 1.00 37.41 31 TYR B CA 1
ATOM 3375 C C . TYR B 1 31 ? 36.318 -20.550 -11.699 1.00 38.34 31 TYR B C 1
ATOM 3376 O O . TYR B 1 31 ? 37.012 -21.338 -11.042 1.00 36.05 31 TYR B O 1
ATOM 3385 N N . GLN B 1 32 ? 35.216 -20.919 -12.349 1.00 49.07 32 GLN B N 1
ATOM 3386 C CA . GLN B 1 32 ? 34.643 -22.254 -12.219 1.00 58.26 32 GLN B CA 1
ATOM 3387 C C . GLN B 1 32 ? 34.981 -23.082 -13.454 1.00 53.75 32 GLN B C 1
ATOM 3388 O O . GLN B 1 32 ? 34.461 -22.826 -14.547 1.00 50.39 32 GLN B O 1
ATOM 3394 N N . ALA B 1 33 ? 35.826 -24.102 -13.255 1.00 52.39 33 ALA B N 1
ATOM 3395 C CA . ALA B 1 33 ? 36.375 -24.858 -14.378 1.00 61.98 33 ALA B CA 1
ATOM 3396 C C . ALA B 1 33 ? 35.314 -25.722 -15.056 1.00 59.73 33 ALA B C 1
ATOM 3397 O O . ALA B 1 33 ? 35.285 -25.821 -16.289 1.00 56.53 33 ALA B O 1
ATOM 3399 N N . HIS B 1 34 ? 34.428 -26.334 -14.270 1.00 46.15 34 HIS B N 1
ATOM 3400 C CA . HIS B 1 34 ? 33.465 -27.291 -14.798 1.00 46.22 34 HIS B CA 1
ATOM 3401 C C . HIS B 1 34 ? 32.420 -26.621 -15.694 1.00 41.70 34 HIS B C 1
ATOM 3402 O O . HIS B 1 34 ? 32.079 -25.452 -15.507 1.00 39.44 34 HIS B O 1
ATOM 3409 N N . PRO B 1 35 ? 31.882 -27.355 -16.662 1.00 36.05 35 PRO B N 1
ATOM 3410 C CA . PRO B 1 35 ? 30.803 -26.815 -17.492 1.00 30.72 35 PRO B CA 1
ATOM 3411 C C . PRO B 1 35 ? 29.541 -26.523 -16.689 1.00 38.03 35 PRO B C 1
ATOM 3412 O O . PRO B 1 35 ? 29.299 -27.081 -15.617 1.00 35.07 35 PRO B O 1
ATOM 3416 N N . LEU B 1 36 ? 28.712 -25.650 -17.258 1.00 33.05 36 LEU B N 1
ATOM 3417 C CA . LEU B 1 36 ? 27.476 -25.190 -16.641 1.00 33.14 36 LEU B CA 1
ATOM 3418 C C . LEU B 1 36 ? 26.333 -26.159 -16.923 1.00 34.47 36 LEU B C 1
ATOM 3419 O O . LEU B 1 36 ? 26.083 -26.514 -18.077 1.00 32.76 36 LEU B O 1
ATOM 3424 N N . HIS B 1 37 ? 25.630 -26.576 -15.871 1.00 32.84 37 HIS B N 1
ATOM 3425 C CA . HIS B 1 37 ? 24.405 -27.355 -16.025 1.00 35.07 37 HIS B CA 1
ATOM 3426 C C . HIS B 1 37 ? 23.292 -26.576 -15.335 1.00 35.01 37 HIS B C 1
ATOM 3427 O O . HIS B 1 37 ? 23.296 -26.418 -14.108 1.00 36.23 37 HIS B O 1
ATOM 3434 N N . LEU B 1 38 ? 22.347 -26.084 -16.124 1.00 39.33 38 LEU B N 1
ATOM 3435 C CA . LEU B 1 38 ? 21.125 -25.499 -15.588 1.00 39.72 38 LEU B CA 1
ATOM 3436 C C . LEU B 1 38 ? 20.128 -26.627 -15.339 1.00 38.11 38 LEU B C 1
ATOM 3437 O O . LEU B 1 38 ? 19.624 -27.232 -16.288 1.00 44.87 38 LEU B O 1
ATOM 3442 N N . GLN B 1 39 ? 19.851 -26.943 -14.076 1.00 50.35 39 GLN B N 1
ATOM 3443 C CA . GLN B 1 39 ? 18.901 -28.032 -13.810 1.00 58.18 39 GLN B CA 1
ATOM 3444 C C . GLN B 1 39 ? 17.580 -27.516 -13.250 1.00 45.46 39 GLN B C 1
ATOM 3445 O O . GLN B 1 39 ? 16.540 -28.141 -13.461 1.00 54.34 39 GLN B O 1
ATOM 3451 N N . ALA B 1 42 ? 15.384 -27.623 -6.537 1.00 76.10 42 ALA B N 1
ATOM 3452 C CA . ALA B 1 42 ? 16.665 -28.054 -7.084 1.00 80.91 42 ALA B CA 1
ATOM 3453 C C . ALA B 1 42 ? 17.115 -29.390 -6.474 1.00 88.34 42 ALA B C 1
ATOM 3454 O O . ALA B 1 42 ? 16.531 -30.447 -6.753 1.00 77.17 42 ALA B O 1
ATOM 3456 N N . THR B 1 43 ? 18.160 -29.324 -5.646 1.00 73.43 43 THR B N 1
ATOM 3457 C CA . THR B 1 43 ? 18.687 -30.458 -4.901 1.00 64.08 43 THR B CA 1
ATOM 3458 C C . THR B 1 43 ? 18.923 -30.033 -3.457 1.00 63.47 43 THR B C 1
ATOM 3459 O O . THR B 1 43 ? 18.713 -28.872 -3.087 1.00 67.55 43 THR B O 1
ATOM 3463 N N . THR B 1 44 ? 19.362 -30.989 -2.634 1.00 51.40 44 THR B N 1
ATOM 3464 C CA . THR B 1 44 ? 19.695 -30.720 -1.238 1.00 48.85 44 THR B CA 1
ATOM 3465 C C . THR B 1 44 ? 20.739 -29.614 -1.196 1.00 47.87 44 THR B C 1
ATOM 3466 O O . THR B 1 44 ? 21.871 -29.802 -1.669 1.00 48.05 44 THR B O 1
ATOM 3470 N N . PRO B 1 45 ? 20.389 -28.439 -0.671 1.00 45.64 45 PRO B N 1
ATOM 3471 C CA . PRO B 1 45 ? 21.291 -27.304 -0.784 1.00 36.95 45 PRO B CA 1
ATOM 3472 C C . PRO B 1 45 ? 22.536 -27.522 0.065 1.00 37.74 45 PRO B C 1
ATOM 3473 O O . PRO B 1 45 ? 22.490 -28.220 1.094 1.00 38.99 45 PRO B O 1
ATOM 3477 N N . PRO B 1 46 ? 23.649 -26.921 -0.312 1.00 34.71 46 PRO B N 1
ATOM 3478 C CA . PRO B 1 46 ? 24.850 -27.041 0.520 1.00 34.22 46 PRO B CA 1
ATOM 3479 C C . PRO B 1 46 ? 24.681 -26.325 1.850 1.00 36.31 46 PRO B C 1
ATOM 3480 O O . PRO B 1 46 ? 23.937 -25.347 1.968 1.00 36.56 46 PRO B O 1
ATOM 3484 N N . SER B 1 47 ? 25.384 -26.837 2.860 1.00 32.33 47 SER B N 1
ATOM 3485 C CA . SER B 1 47 ? 25.200 -26.335 4.212 1.00 29.59 47 SER B CA 1
ATOM 3486 C C . SER B 1 47 ? 25.554 -24.859 4.319 1.00 33.88 47 SER B C 1
ATOM 3487 O O . SER B 1 47 ? 25.005 -24.159 5.179 1.00 38.60 47 SER B O 1
ATOM 3490 N N . ILE B 1 48 ? 26.437 -24.359 3.446 1.00 24.44 48 ILE B N 1
ATOM 3491 C CA . ILE B 1 48 ? 26.823 -22.951 3.522 1.00 17.78 48 ILE B CA 1
ATOM 3492 C C . ILE B 1 48 ? 25.610 -22.040 3.350 1.00 19.59 48 ILE B C 1
ATOM 3493 O O . ILE B 1 48 ? 25.574 -20.939 3.914 1.00 20.01 48 ILE B O 1
ATOM 3498 N N . LEU B 1 49 ? 24.590 -22.477 2.592 1.00 27.78 49 LEU B N 1
ATOM 3499 C CA . LEU B 1 49 ? 23.358 -21.691 2.484 1.00 23.44 49 LEU B CA 1
ATOM 3500 C C . LEU B 1 49 ? 22.847 -21.249 3.848 1.00 29.85 49 LEU B C 1
ATOM 3501 O O . LEU B 1 49 ? 22.264 -20.167 3.969 1.00 31.24 49 LEU B O 1
ATOM 3506 N N . GLU B 1 50 ? 23.079 -22.065 4.887 1.00 36.86 50 GLU B N 1
ATOM 3507 C CA . GLU B 1 50 ? 22.642 -21.730 6.240 1.00 37.99 50 GLU B CA 1
ATOM 3508 C C . GLU B 1 50 ? 23.361 -20.487 6.770 1.00 34.69 50 GLU B C 1
ATOM 3509 O O . GLU B 1 50 ? 22.756 -19.663 7.468 1.00 32.60 50 GLU B O 1
ATOM 3515 N N . LYS B 1 51 ? 24.658 -20.352 6.472 1.00 32.40 51 LYS B N 1
ATOM 3516 C CA . LYS B 1 51 ? 25.395 -19.140 6.819 1.00 34.15 51 LYS B CA 1
ATOM 3517 C C . LYS B 1 51 ? 24.743 -17.909 6.193 1.00 30.75 51 LYS B C 1
ATOM 3518 O O . LYS B 1 51 ? 24.511 -16.898 6.869 1.00 29.51 51 LYS B O 1
ATOM 3524 N N . PHE B 1 52 ? 24.393 -18.009 4.906 1.00 27.86 52 PHE B N 1
ATOM 3525 C CA . PHE B 1 52 ? 23.731 -16.920 4.194 1.00 25.33 52 PHE B CA 1
ATOM 3526 C C . PHE B 1 52 ? 22.384 -16.555 4.811 1.00 27.26 52 PHE B C 1
ATOM 3527 O O . PHE B 1 52 ? 22.023 -15.373 4.853 1.00 22.14 52 PHE B O 1
ATOM 3535 N N . LYS B 1 53 ? 21.604 -17.557 5.248 1.00 24.05 53 LYS B N 1
ATOM 3536 C CA . LYS B 1 53 ? 20.330 -17.255 5.885 1.00 28.76 53 LYS B CA 1
ATOM 3537 C C . LYS B 1 53 ? 20.549 -16.575 7.230 1.00 25.87 53 LYS B C 1
ATOM 3538 O O . LYS B 1 53 ? 19.803 -15.663 7.594 1.00 26.62 53 LYS B O 1
ATOM 3544 N N . ARG B 1 54 ? 21.594 -16.973 7.958 1.00 21.37 54 ARG B N 1
ATOM 3545 C CA . ARG B 1 54 ? 21.943 -16.274 9.191 1.00 26.63 54 ARG B CA 1
ATOM 3546 C C . ARG B 1 54 ? 22.362 -14.837 8.913 1.00 23.78 54 ARG B C 1
ATOM 3547 O O . ARG B 1 54 ? 22.081 -13.933 9.711 1.00 25.11 54 ARG B O 1
ATOM 3555 N N . ALA B 1 55 ? 23.053 -14.611 7.795 1.00 23.27 55 ALA B N 1
ATOM 3556 C CA . ALA B 1 55 ? 23.414 -13.258 7.397 1.00 18.37 55 ALA B CA 1
ATOM 3557 C C . ALA B 1 55 ? 22.172 -12.444 7.103 1.00 19.68 55 ALA B C 1
ATOM 3558 O O . ALA B 1 55 ? 22.040 -11.297 7.554 1.00 17.14 55 ALA B O 1
ATOM 3560 N N . ASP B 1 56 ? 21.234 -13.044 6.364 1.00 15.41 56 ASP B N 1
ATOM 3561 C CA . ASP B 1 56 ? 20.005 -12.352 6.012 1.00 20.85 56 ASP B CA 1
ATOM 3562 C C . ASP B 1 56 ? 19.154 -12.048 7.242 1.00 22.73 56 ASP B C 1
ATOM 3563 O O . ASP B 1 56 ? 18.586 -10.957 7.349 1.00 26.01 56 ASP B O 1
ATOM 3568 N N . ILE B 1 57 ? 19.048 -12.994 8.177 1.00 21.40 57 ILE B N 1
ATOM 3569 C CA . ILE B 1 57 ? 18.343 -12.719 9.428 1.00 20.11 57 ILE B CA 1
ATOM 3570 C C . ILE B 1 57 ? 19.033 -11.593 10.184 1.00 20.84 57 ILE B C 1
ATOM 3571 O O . ILE B 1 57 ? 18.387 -10.652 10.659 1.00 23.01 57 ILE B O 1
ATOM 3576 N N . LEU B 1 58 ? 20.359 -11.671 10.305 1.00 17.24 58 LEU B N 1
ATOM 3577 C CA . LEU B 1 58 ? 21.094 -10.632 11.020 1.00 22.55 58 LEU B CA 1
ATOM 3578 C C . LEU B 1 58 ? 20.916 -9.275 10.358 1.00 22.31 58 LEU B C 1
ATOM 3579 O O . LEU B 1 58 ? 20.598 -8.282 11.020 1.00 26.45 58 LEU B O 1
ATOM 3584 N N . LEU B 1 59 ? 21.148 -9.211 9.047 1.00 27.65 59 LEU B N 1
ATOM 3585 C CA . LEU B 1 59 ? 21.063 -7.939 8.345 1.00 22.17 59 LEU B CA 1
ATOM 3586 C C . LEU B 1 59 ? 19.640 -7.390 8.368 1.00 22.69 59 LEU B C 1
ATOM 3587 O O . LEU B 1 59 ? 19.437 -6.176 8.468 1.00 24.94 59 LEU B O 1
ATOM 3592 N N . ASN B 1 60 ? 18.637 -8.261 8.281 1.00 18.85 60 ASN B N 1
ATOM 3593 C CA . ASN B 1 60 ? 17.275 -7.760 8.389 1.00 23.76 60 ASN B CA 1
ATOM 3594 C C . ASN B 1 60 ? 16.995 -7.260 9.796 1.00 21.77 60 ASN B C 1
ATOM 3595 O O . ASN B 1 60 ? 16.366 -6.213 9.967 1.00 23.68 60 ASN B O 1
ATOM 3600 N N . GLU B 1 61 ? 17.499 -7.968 10.811 1.00 28.05 61 GLU B N 1
ATOM 3601 C CA . GLU B 1 61 ? 17.469 -7.459 12.178 1.00 27.86 61 GLU B CA 1
ATOM 3602 C C . GLU B 1 61 ? 17.973 -6.024 12.237 1.00 25.77 61 GLU B C 1
ATOM 3603 O O . GLU B 1 61 ? 17.252 -5.115 12.659 1.00 26.40 61 GLU B O 1
ATOM 3609 N N . VAL B 1 62 ? 19.214 -5.796 11.803 1.00 27.75 62 VAL B N 1
ATOM 3610 C CA . VAL B 1 62 ? 19.760 -4.442 11.880 1.00 30.44 62 VAL B CA 1
ATOM 3611 C C . VAL B 1 62 ? 18.965 -3.482 10.994 1.00 29.00 62 VAL B C 1
ATOM 3612 O O . VAL B 1 62 ? 18.728 -2.328 11.368 1.00 26.75 62 VAL B O 1
ATOM 3616 N N . LYS B 1 63 ? 18.523 -3.936 9.816 1.00 27.59 63 LYS B N 1
ATOM 3617 C CA . LYS B 1 63 ? 17.688 -3.063 8.991 1.00 28.48 63 LYS B CA 1
ATOM 3618 C C . LYS B 1 63 ? 16.380 -2.740 9.701 1.00 30.42 63 LYS B C 1
ATOM 3619 O O . LYS B 1 63 ? 15.917 -1.595 9.679 1.00 24.75 63 LYS B O 1
ATOM 3625 N N . ALA B 1 64 ? 15.792 -3.738 10.366 1.00 29.35 64 ALA B N 1
ATOM 3626 C CA . ALA B 1 64 ? 14.537 -3.560 11.081 1.00 29.35 64 ALA B CA 1
ATOM 3627 C C . ALA B 1 64 ? 14.620 -2.524 12.194 1.00 25.68 64 ALA B C 1
ATOM 3628 O O . ALA B 1 64 ? 13.577 -2.119 12.707 1.00 27.05 64 ALA B O 1
ATOM 3630 N N . GLU B 1 65 ? 15.818 -2.087 12.581 1.00 20.67 65 GLU B N 1
ATOM 3631 C CA . GLU B 1 65 ? 15.919 -1.108 13.653 1.00 22.34 65 GLU B CA 1
ATOM 3632 C C . GLU B 1 65 ? 15.290 0.226 13.282 1.00 25.74 65 GLU B C 1
ATOM 3633 O O . GLU B 1 65 ? 14.865 0.967 14.176 1.00 30.69 65 GLU B O 1
ATOM 3639 N N . MET B 1 66 ? 15.212 0.563 11.994 1.00 25.66 66 MET B N 1
ATOM 3640 C CA . MET B 1 66 ? 14.601 1.834 11.621 1.00 32.69 66 MET B CA 1
ATOM 3641 C C . MET B 1 66 ? 13.083 1.753 11.454 1.00 32.19 66 MET B C 1
ATOM 3642 O O . MET B 1 66 ? 12.462 2.773 11.143 1.00 34.80 66 MET B O 1
ATOM 3647 N N . ASP B 1 67 ? 12.470 0.588 11.695 1.00 23.23 67 ASP B N 1
ATOM 3648 C CA . ASP B 1 67 ? 11.010 0.475 11.680 1.00 21.85 67 ASP B CA 1
ATOM 3649 C C . ASP B 1 67 ? 10.308 1.497 12.559 1.00 23.55 67 ASP B C 1
ATOM 3650 O O . ASP B 1 67 ? 9.422 2.195 12.047 1.00 27.16 67 ASP B O 1
ATOM 3655 N N . PRO B 1 68 ? 10.620 1.639 13.859 1.00 29.70 68 PRO B N 1
ATOM 3656 C CA . PRO B 1 68 ? 9.837 2.585 14.675 1.00 30.50 68 PRO B CA 1
ATOM 3657 C C . PRO B 1 68 ? 9.810 3.964 14.064 1.00 30.56 68 PRO B C 1
ATOM 3658 O O . PRO B 1 68 ? 8.763 4.623 14.065 1.00 29.08 68 PRO B O 1
ATOM 3662 N N . LEU B 1 69 ? 10.942 4.378 13.481 1.00 32.49 69 LEU B N 1
ATOM 3663 C CA . LEU B 1 69 ? 11.039 5.658 12.792 1.00 28.74 69 LEU B CA 1
ATOM 3664 C C . LEU B 1 69 ? 10.147 5.715 11.560 1.00 28.58 69 LEU B C 1
ATOM 3665 O O . LEU B 1 69 ? 9.731 6.807 11.149 1.00 28.89 69 LEU B O 1
ATOM 3670 N N . MET B 1 70 ? 9.843 4.565 10.963 1.00 36.04 70 MET B N 1
ATOM 3671 C CA . MET B 1 70 ? 9.009 4.531 9.767 1.00 41.78 70 MET B CA 1
ATOM 3672 C C . MET B 1 70 ? 7.529 4.735 10.056 1.00 40.06 70 MET B C 1
ATOM 3673 O O . MET B 1 70 ? 6.766 4.988 9.121 1.00 45.12 70 MET B O 1
ATOM 3678 N N . LEU B 1 71 ? 7.109 4.644 11.318 1.00 37.94 71 LEU B N 1
ATOM 3679 C CA . LEU B 1 71 ? 5.690 4.658 11.654 1.00 37.12 71 LEU B CA 1
ATOM 3680 C C . LEU B 1 71 ? 5.053 6.029 11.484 1.00 42.08 71 LEU B C 1
ATOM 3681 O O . LEU B 1 71 ? 3.827 6.120 11.382 1.00 45.41 71 LEU B O 1
ATOM 3686 N N . GLN B 1 72 ? 5.839 7.097 11.478 1.00 42.84 72 GLN B N 1
ATOM 3687 C CA . GLN B 1 72 ? 5.247 8.411 11.329 1.00 46.79 72 GLN B CA 1
ATOM 3688 C C . GLN B 1 72 ? 6.008 9.171 10.253 1.00 46.07 72 GLN B C 1
ATOM 3689 O O . GLN B 1 72 ? 7.242 9.127 10.218 1.00 40.22 72 GLN B O 1
ATOM 3695 N N . PRO B 1 73 ? 5.304 9.860 9.352 1.00 50.50 73 PRO B N 1
ATOM 3696 C CA . PRO B 1 73 ? 6.010 10.560 8.269 1.00 48.28 73 PRO B CA 1
ATOM 3697 C C . PRO B 1 73 ? 6.957 11.638 8.774 1.00 46.59 73 PRO B C 1
ATOM 3698 O O . PRO B 1 73 ? 7.920 11.981 8.070 1.00 41.78 73 PRO B O 1
ATOM 3702 N N . GLU B 1 74 ? 6.743 12.155 9.985 1.00 48.32 74 GLU B N 1
ATOM 3703 C CA . GLU B 1 74 ? 7.675 13.130 10.545 1.00 50.72 74 GLU B CA 1
ATOM 3704 C C . GLU B 1 74 ? 9.054 12.510 10.744 1.00 51.31 74 GLU B C 1
ATOM 3705 O O . GLU B 1 74 ? 10.068 13.024 10.252 1.00 45.96 74 GLU B O 1
ATOM 3711 N N . THR B 1 75 ? 9.103 11.390 11.470 1.00 41.11 75 THR B N 1
ATOM 3712 C CA . THR B 1 75 ? 10.378 10.769 11.798 1.00 33.51 75 THR B CA 1
ATOM 3713 C C . THR B 1 75 ? 10.986 10.071 10.598 1.00 30.63 75 THR B C 1
ATOM 3714 O O . THR B 1 75 ? 12.215 10.023 10.477 1.00 29.29 75 THR B O 1
ATOM 3718 N N . GLU B 1 76 ? 10.151 9.512 9.721 1.00 37.48 76 GLU B N 1
ATOM 3719 C CA . GLU B 1 76 ? 10.641 8.976 8.457 1.00 38.08 76 GLU B CA 1
ATOM 3720 C C . GLU B 1 76 ? 11.439 10.026 7.696 1.00 39.87 76 GLU B C 1
ATOM 3721 O O . GLU B 1 76 ? 12.574 9.776 7.267 1.00 35.03 76 GLU B O 1
ATOM 3727 N N . LYS B 1 77 ? 10.853 11.213 7.518 1.00 36.04 77 LYS B N 1
ATOM 3728 C CA . LYS B 1 77 ? 11.555 12.288 6.829 1.00 32.50 77 LYS B CA 1
ATOM 3729 C C . LYS B 1 77 ? 12.897 12.564 7.492 1.00 37.21 77 LYS B C 1
ATOM 3730 O O . LYS B 1 77 ? 13.938 12.617 6.823 1.00 32.98 77 LYS B O 1
ATOM 3736 N N . LYS B 1 78 ? 12.892 12.716 8.819 1.00 29.48 78 LYS B N 1
ATOM 3737 C CA . LYS B 1 78 ? 14.128 13.017 9.525 1.00 31.08 78 LYS B CA 1
ATOM 3738 C C . LYS B 1 78 ? 15.120 11.862 9.445 1.00 26.99 78 LYS B C 1
ATOM 3739 O O . LYS B 1 78 ? 16.334 12.087 9.453 1.00 29.02 78 LYS B O 1
ATOM 3745 N N . LEU B 1 79 ? 14.636 10.627 9.359 1.00 26.06 79 LEU B N 1
ATOM 3746 C CA . LEU B 1 79 ? 15.560 9.518 9.164 1.00 26.36 79 LEU B CA 1
ATOM 3747 C C . LEU B 1 79 ? 16.280 9.643 7.830 1.00 27.23 79 LEU B C 1
ATOM 3748 O O . LEU B 1 79 ? 17.491 9.417 7.741 1.00 24.55 79 LEU B O 1
ATOM 3753 N N . PHE B 1 80 ? 15.556 10.006 6.783 1.00 31.10 80 PHE B N 1
ATOM 3754 C CA . PHE B 1 80 ? 16.221 10.076 5.497 1.00 34.49 80 PHE B CA 1
ATOM 3755 C C . PHE B 1 80 ? 17.057 11.334 5.367 1.00 28.54 80 PHE B C 1
ATOM 3756 O O . PHE B 1 80 ? 18.054 11.326 4.641 1.00 29.69 80 PHE B O 1
ATOM 3764 N N . GLN B 1 81 ? 16.707 12.402 6.084 1.00 29.16 81 GLN B N 1
ATOM 3765 C CA . GLN B 1 81 ? 17.622 13.530 6.184 1.00 27.55 81 GLN B CA 1
ATOM 3766 C C . GLN B 1 81 ? 18.936 13.088 6.817 1.00 36.56 81 GLN B C 1
ATOM 3767 O O . GLN B 1 81 ? 20.025 13.421 6.327 1.00 34.62 81 GLN B O 1
ATOM 3773 N N . ILE B 1 82 ? 18.851 12.330 7.914 1.00 24.01 82 ILE B N 1
ATOM 3774 C CA . ILE B 1 82 ? 20.056 11.877 8.592 1.00 24.78 82 ILE B CA 1
ATOM 3775 C C . ILE B 1 82 ? 20.871 10.984 7.671 1.00 22.00 82 ILE B C 1
ATOM 3776 O O . ILE B 1 82 ? 22.107 11.069 7.626 1.00 19.08 82 ILE B O 1
ATOM 3781 N N . LEU B 1 83 ? 20.196 10.099 6.939 1.00 20.77 83 LEU B N 1
ATOM 3782 C CA . LEU B 1 83 ? 20.923 9.181 6.075 1.00 27.04 83 LEU B CA 1
ATOM 3783 C C . LEU B 1 83 ? 21.545 9.927 4.903 1.00 27.31 83 LEU B C 1
ATOM 3784 O O . LEU B 1 83 ? 22.648 9.599 4.462 1.00 29.90 83 LEU B O 1
ATOM 3789 N N . SER B 1 84 ? 20.854 10.938 4.394 1.00 22.52 84 SER B N 1
ATOM 3790 C CA . SER B 1 84 ? 21.466 11.825 3.422 1.00 23.31 84 SER B CA 1
ATOM 3791 C C . SER B 1 84 ? 22.604 12.639 4.043 1.00 29.12 84 SER B C 1
ATOM 3792 O O . SER B 1 84 ? 23.591 12.951 3.364 1.00 31.43 84 SER B O 1
ATOM 3795 N N . SER B 1 85 ? 22.500 12.975 5.330 1.00 25.33 85 SER B N 1
ATOM 3796 C CA . SER B 1 85 ? 23.572 13.709 5.994 1.00 19.24 85 SER B CA 1
ATOM 3797 C C . SER B 1 85 ? 24.846 12.884 6.120 1.00 22.99 85 SER B C 1
ATOM 3798 O O . SER B 1 85 ? 25.936 13.447 6.244 1.00 23.26 85 SER B O 1
ATOM 3801 N N . ILE B 1 86 ? 24.740 11.556 6.128 1.00 32.66 86 ILE B N 1
ATOM 3802 C CA . ILE B 1 86 ? 25.922 10.715 6.259 1.00 31.82 86 ILE B CA 1
ATOM 3803 C C . ILE B 1 86 ? 26.343 10.128 4.916 1.00 30.34 86 ILE B C 1
ATOM 3804 O O . ILE B 1 86 ? 27.174 9.212 4.864 1.00 27.36 86 ILE B O 1
ATOM 3809 N N . ASP B 1 87 ? 25.791 10.639 3.828 1.00 25.52 87 ASP B N 1
ATOM 3810 C CA . ASP B 1 87 ? 26.374 10.410 2.520 1.00 25.88 87 ASP B CA 1
ATOM 3811 C C . ASP B 1 87 ? 27.674 11.204 2.457 1.00 22.52 87 ASP B C 1
ATOM 3812 O O . ASP B 1 87 ? 27.673 12.434 2.546 1.00 22.52 87 ASP B O 1
ATOM 3817 N N . MET B 1 88 ? 28.794 10.515 2.374 1.00 21.44 88 MET B N 1
ATOM 3818 C CA . MET B 1 88 ? 30.051 11.238 2.471 1.00 25.15 88 MET B CA 1
ATOM 3819 C C . MET B 1 88 ? 30.477 11.842 1.141 1.00 23.83 88 MET B C 1
ATOM 3820 O O . MET B 1 88 ? 31.514 12.504 1.087 1.00 23.74 88 MET B O 1
ATOM 3825 N N . PHE B 1 89 ? 29.679 11.676 0.081 1.00 28.39 89 PHE B N 1
ATOM 3826 C CA . PHE B 1 89 ? 30.097 12.046 -1.262 1.00 29.19 89 PHE B CA 1
ATOM 3827 C C . PHE B 1 89 ? 29.160 13.021 -1.966 1.00 31.30 89 PHE B C 1
ATOM 3828 O O . PHE B 1 89 ? 29.440 13.407 -3.107 1.00 29.69 89 PHE B O 1
ATOM 3836 N N . LYS B 1 90 ? 28.079 13.466 -1.322 1.00 37.69 90 LYS B N 1
ATOM 3837 C CA . LYS B 1 90 ? 27.104 14.290 -2.038 1.00 43.36 90 LYS B CA 1
ATOM 3838 C C . LYS B 1 90 ? 27.720 15.591 -2.529 1.00 40.69 90 LYS B C 1
ATOM 3839 O O . LYS B 1 90 ? 27.437 16.038 -3.648 1.00 54.36 90 LYS B O 1
ATOM 3845 N N . GLY B 1 91 ? 28.552 16.227 -1.708 1.00 30.61 91 GLY B N 1
ATOM 3846 C CA . GLY B 1 91 ? 29.174 17.465 -2.140 1.00 35.55 91 GLY B CA 1
ATOM 3847 C C . GLY B 1 91 ? 30.137 17.278 -3.287 1.00 31.62 91 GLY B C 1
ATOM 3848 O O . GLY B 1 91 ? 30.388 18.225 -4.039 1.00 34.56 91 GLY B O 1
ATOM 3849 N N . LEU B 1 92 ? 30.661 16.064 -3.451 1.00 25.10 92 LEU B N 1
ATOM 3850 C CA . LEU B 1 92 ? 31.576 15.789 -4.547 1.00 26.49 92 LEU B CA 1
ATOM 3851 C C . LEU B 1 92 ? 30.900 15.918 -5.904 1.00 28.06 92 LEU B C 1
ATOM 3852 O O . LEU B 1 92 ? 31.566 16.246 -6.888 1.00 32.74 92 LEU B O 1
ATOM 3857 N N . ARG B 1 93 ? 29.591 15.671 -5.978 1.00 29.13 93 ARG B N 1
ATOM 3858 C CA . ARG B 1 93 ? 28.893 15.714 -7.259 1.00 31.94 93 ARG B CA 1
ATOM 3859 C C . ARG B 1 93 ? 28.874 17.122 -7.831 1.00 34.93 93 ARG B C 1
ATOM 3860 O O . ARG B 1 93 ? 29.141 17.325 -9.024 1.00 34.03 93 ARG B O 1
ATOM 3868 N N . LYS B 1 94 ? 28.549 18.105 -6.993 1.00 32.38 94 LYS B N 1
ATOM 3869 C CA . LYS B 1 94 ? 28.561 19.490 -7.438 1.00 31.11 94 LYS B CA 1
ATOM 3870 C C . LYS B 1 94 ? 29.960 19.902 -7.881 1.00 29.45 94 LYS B C 1
ATOM 3871 O O . LYS B 1 94 ? 30.122 20.568 -8.904 1.00 31.25 94 LYS B O 1
ATOM 3877 N N . LYS B 1 95 ? 30.988 19.507 -7.130 1.00 31.27 95 LYS B N 1
ATOM 3878 C CA . LYS B 1 95 ? 32.353 19.841 -7.523 1.00 29.20 95 LYS B CA 1
ATOM 3879 C C . LYS B 1 95 ? 32.688 19.241 -8.882 1.00 32.38 95 LYS B C 1
ATOM 3880 O O . LYS B 1 95 ? 33.151 19.946 -9.785 1.00 33.40 95 LYS B O 1
ATOM 3886 N N . VAL B 1 96 ? 32.425 17.941 -9.057 1.00 23.66 96 VAL B N 1
ATOM 3887 C CA . VAL B 1 96 ? 32.774 17.270 -10.307 1.00 27.82 96 VAL B CA 1
ATOM 3888 C C . VAL B 1 96 ? 32.048 17.900 -11.500 1.00 28.78 96 VAL B C 1
ATOM 3889 O O . VAL B 1 96 ? 32.635 18.079 -12.574 1.00 28.99 96 VAL B O 1
ATOM 3893 N N . GLU B 1 97 ? 30.770 18.244 -11.341 1.00 27.63 97 GLU B N 1
ATOM 3894 C CA . GLU B 1 97 ? 30.077 18.968 -12.401 1.00 30.60 97 GLU B CA 1
ATOM 3895 C C . GLU B 1 97 ? 30.728 20.319 -12.669 1.00 33.30 97 GLU B C 1
ATOM 3896 O O . GLU B 1 97 ? 31.152 20.609 -13.793 1.00 39.80 97 GLU B O 1
ATOM 3902 N N . PHE B 1 98 ? 30.803 21.168 -11.646 1.00 27.57 98 PHE B N 1
ATOM 3903 C CA . PHE B 1 98 ? 31.276 22.532 -11.848 1.00 31.00 98 PHE B CA 1
ATOM 3904 C C . PHE B 1 98 ? 32.690 22.544 -12.409 1.00 31.88 98 PHE B C 1
ATOM 3905 O O . PHE B 1 98 ? 33.001 23.323 -13.317 1.00 37.66 98 PHE B O 1
ATOM 3913 N N . THR B 1 99 ? 33.551 21.668 -11.903 1.00 31.72 99 THR B N 1
ATOM 3914 C CA . THR B 1 99 ? 34.975 21.754 -12.185 1.00 28.94 99 THR B CA 1
ATOM 3915 C C . THR B 1 99 ? 35.385 20.967 -13.414 1.00 29.97 99 THR B C 1
ATOM 3916 O O . THR B 1 99 ? 36.319 21.368 -14.117 1.00 33.34 99 THR B O 1
ATOM 3920 N N . TYR B 1 100 ? 34.717 19.856 -13.700 1.00 30.17 100 TYR B N 1
ATOM 3921 C CA . TYR B 1 100 ? 35.171 18.984 -14.775 1.00 29.48 100 TYR B CA 1
ATOM 3922 C C . TYR B 1 100 ? 34.156 18.825 -15.887 1.00 27.68 100 TYR B C 1
ATOM 3923 O O . TYR B 1 100 ? 34.367 17.989 -16.773 1.00 32.92 100 TYR B O 1
ATOM 3932 N N . ASN B 1 101 ? 33.077 19.608 -15.881 1.00 26.81 101 ASN B N 1
ATOM 3933 C CA . ASN B 1 101 ? 32.076 19.583 -16.944 1.00 33.77 101 ASN B CA 1
ATOM 3934 C C . ASN B 1 101 ? 31.319 18.265 -16.997 1.00 34.24 101 ASN B C 1
ATOM 3935 O O . ASN B 1 101 ? 30.783 17.901 -18.047 1.00 38.32 101 ASN B O 1
ATOM 3940 N N . ALA B 1 102 ? 31.281 17.523 -15.901 1.00 29.97 102 ALA B N 1
ATOM 3941 C CA . ALA B 1 102 ? 30.524 16.286 -15.887 1.00 26.63 102 ALA B CA 1
ATOM 3942 C C . ALA B 1 102 ? 29.033 16.595 -15.906 1.00 28.24 102 ALA B C 1
ATOM 3943 O O . ALA B 1 102 ? 28.576 17.587 -15.339 1.00 28.90 102 ALA B O 1
ATOM 3945 N N . GLN B 1 103 ? 28.277 15.741 -16.582 1.00 31.39 103 GLN B N 1
ATOM 3946 C CA . GLN B 1 103 ? 26.833 15.870 -16.679 1.00 28.72 103 GLN B CA 1
ATOM 3947 C C . GLN B 1 103 ? 26.149 14.750 -15.909 1.00 23.46 103 GLN B C 1
ATOM 3948 O O . GLN B 1 103 ? 26.704 13.665 -15.724 1.00 21.97 103 GLN B O 1
ATOM 3954 N N . ILE B 1 104 ? 24.916 15.016 -15.490 1.00 21.35 104 ILE B N 1
ATOM 3955 C CA . ILE B 1 104 ? 24.092 13.991 -14.858 1.00 22.23 104 ILE B CA 1
ATOM 3956 C C . ILE B 1 104 ? 24.898 13.400 -13.708 1.00 19.60 104 ILE B C 1
ATOM 3957 O O . ILE B 1 104 ? 25.040 12.178 -13.587 1.00 19.51 104 ILE B O 1
ATOM 3962 N N . VAL B 1 105 ? 25.470 14.273 -12.880 1.00 25.61 105 VAL B N 1
ATOM 3963 C CA . VAL B 1 105 ? 26.344 13.829 -11.803 1.00 28.35 105 VAL B CA 1
ATOM 3964 C C . VAL B 1 105 ? 25.476 13.448 -10.618 1.00 25.84 105 VAL B C 1
ATOM 3965 O O . VAL B 1 105 ? 25.520 14.077 -9.553 1.00 28.28 105 VAL B O 1
ATOM 3969 N N . THR B 1 106 ? 24.674 12.417 -10.814 1.00 23.18 106 THR B N 1
ATOM 3970 C CA . THR B 1 106 ? 24.015 11.756 -9.714 1.00 23.61 106 THR B CA 1
ATOM 3971 C C . THR B 1 106 ? 25.041 10.966 -8.916 1.00 21.05 106 THR B C 1
ATOM 3972 O O . THR B 1 106 ? 26.207 10.827 -9.302 1.00 18.94 106 THR B O 1
ATOM 3976 N N . ASN B 1 107 ? 24.594 10.431 -7.787 1.00 20.44 107 ASN B N 1
ATOM 3977 C CA . ASN B 1 107 ? 25.438 9.478 -7.085 1.00 17.70 107 ASN B CA 1
ATOM 3978 C C . ASN B 1 107 ? 25.805 8.285 -7.971 1.00 12.36 107 ASN B C 1
ATOM 3979 O O . ASN B 1 107 ? 26.882 7.705 -7.808 1.00 12.39 107 ASN B O 1
ATOM 3984 N N . ALA B 1 108 ? 24.934 7.900 -8.912 1.00 16.81 108 ALA B N 1
ATOM 3985 C CA . ALA B 1 108 ? 25.283 6.815 -9.827 1.00 12.77 108 ALA B CA 1
ATOM 3986 C C . ALA B 1 108 ? 26.464 7.192 -10.730 1.00 18.64 108 ALA B C 1
ATOM 3987 O O . ALA B 1 108 ? 27.292 6.331 -11.054 1.00 20.68 108 ALA B O 1
ATOM 3989 N N . TRP B 1 109 ? 26.570 8.466 -11.136 1.00 12.94 109 TRP B N 1
ATOM 3990 C CA . TRP B 1 109 ? 27.758 8.933 -11.869 1.00 15.01 109 TRP B CA 1
ATOM 3991 C C . TRP B 1 109 ? 29.036 8.655 -11.089 1.00 16.28 109 TRP B C 1
ATOM 3992 O O . TRP B 1 109 ? 29.987 8.062 -11.618 1.00 19.47 109 TRP B O 1
ATOM 4003 N N . LEU B 1 110 ? 29.088 9.104 -9.833 1.00 18.16 110 LEU B N 1
ATOM 4004 C CA . LEU B 1 110 ? 30.202 8.754 -8.961 1.00 19.29 110 LEU B CA 1
ATOM 4005 C C . LEU B 1 110 ? 30.424 7.250 -8.953 1.00 17.72 110 LEU B C 1
ATOM 4006 O O . LEU B 1 110 ? 31.539 6.768 -9.187 1.00 22.30 110 LEU B O 1
ATOM 4011 N N . LYS B 1 111 ? 29.360 6.489 -8.719 1.00 20.04 111 LYS B N 1
ATOM 4012 C CA . LYS B 1 111 ? 29.509 5.044 -8.590 1.00 21.24 111 LYS B CA 1
ATOM 4013 C C . LYS B 1 111 ? 30.098 4.434 -9.859 1.00 17.56 111 LYS B C 1
ATOM 4014 O O . LYS B 1 111 ? 31.068 3.679 -9.794 1.00 20.70 111 LYS B O 1
ATOM 4020 N N . MET B 1 112 ? 29.535 4.774 -11.027 1.00 19.20 112 MET B N 1
ATOM 4021 C CA . MET B 1 112 ? 30.060 4.278 -12.300 1.00 20.25 112 MET B CA 1
ATOM 4022 C C . MET B 1 112 ? 31.502 4.726 -12.546 1.00 23.60 112 MET B C 1
ATOM 4023 O O . MET B 1 112 ? 32.335 3.923 -12.991 1.00 20.61 112 MET B O 1
ATOM 4028 N N . TYR B 1 113 ? 31.818 6.002 -12.273 1.00 19.90 113 TYR B N 1
ATOM 4029 C CA . TYR B 1 113 ? 33.170 6.488 -12.547 1.00 18.33 113 TYR B CA 1
ATOM 4030 C C . TYR B 1 113 ? 34.185 5.794 -11.658 1.00 20.80 113 TYR B C 1
ATOM 4031 O O . TYR B 1 113 ? 35.263 5.411 -12.125 1.00 22.31 113 TYR B O 1
ATOM 4040 N N . GLU B 1 114 ? 33.846 5.615 -10.377 1.00 22.56 114 GLU B N 1
ATOM 4041 C CA . GLU B 1 114 ? 34.693 4.847 -9.466 1.00 22.22 114 GLU B CA 1
ATOM 4042 C C . GLU B 1 11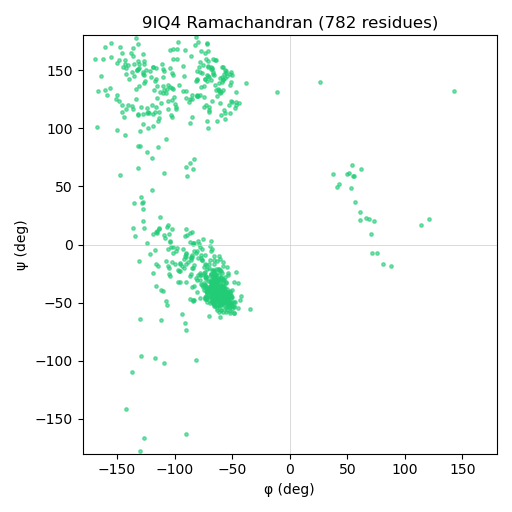4 ? 34.825 3.393 -9.916 1.00 19.35 114 GLU B C 1
ATOM 4043 O O . GLU B 1 114 ? 35.920 2.820 -9.881 1.00 24.04 114 GLU B O 1
ATOM 4049 N N . LEU B 1 115 ? 33.722 2.777 -10.345 1.00 20.73 115 LEU B N 1
ATOM 4050 C CA . LEU B 1 115 ? 33.808 1.425 -10.880 1.00 23.99 115 LEU B CA 1
ATOM 4051 C C . LEU B 1 115 ? 34.767 1.369 -12.066 1.00 24.43 115 LEU B C 1
ATOM 4052 O O . LEU B 1 115 ? 35.599 0.457 -12.152 1.00 23.13 115 LEU B O 1
ATOM 4057 N N . LEU B 1 116 ? 34.684 2.354 -12.976 1.00 16.17 116 LEU B N 1
ATOM 4058 C CA . LEU B 1 116 ? 35.488 2.298 -14.196 1.00 23.44 116 LEU B CA 1
ATOM 4059 C C . LEU B 1 116 ? 36.968 2.493 -13.913 1.00 21.94 116 LEU B C 1
ATOM 4060 O O . LEU B 1 116 ? 37.806 1.946 -14.634 1.00 21.42 116 LEU B O 1
ATOM 4065 N N . ASN B 1 117 ? 37.303 3.278 -12.887 1.00 29.70 117 ASN B N 1
ATOM 4066 C CA . ASN B 1 117 ? 38.705 3.488 -12.541 1.00 30.88 117 ASN B CA 1
ATOM 4067 C C . ASN B 1 117 ? 39.303 2.267 -11.880 1.00 32.14 117 ASN B C 1
ATOM 4068 O O . ASN B 1 117 ? 40.408 1.840 -12.231 1.00 43.00 117 ASN B O 1
ATOM 4073 N N . THR B 1 118 ? 38.601 1.692 -10.915 1.00 31.77 118 THR B N 1
ATOM 4074 C CA . THR B 1 118 ? 39.238 0.640 -10.148 1.00 34.23 118 THR B CA 1
ATOM 4075 C C . THR B 1 118 ? 39.053 -0.739 -10.762 1.00 31.48 118 THR B C 1
ATOM 4076 O O . THR B 1 118 ? 39.799 -1.654 -10.407 1.00 42.88 118 THR B O 1
ATOM 4080 N N . MET B 1 119 ? 38.121 -0.911 -11.702 1.00 21.82 119 MET B N 1
ATOM 4081 C CA . MET B 1 119 ? 37.917 -2.232 -12.290 1.00 19.54 119 MET B CA 1
ATOM 4082 C C . MET B 1 119 ? 38.867 -2.519 -13.443 1.00 18.94 119 MET B C 1
ATOM 4083 O O . MET B 1 119 ? 39.045 -3.691 -13.801 1.00 16.19 119 MET B O 1
ATOM 4088 N N . ASN B 1 120 ? 39.458 -1.482 -14.048 1.00 32.32 120 ASN B N 1
ATOM 4089 C CA . ASN B 1 120 ? 40.466 -1.652 -15.095 1.00 32.14 120 ASN B CA 1
ATOM 4090 C C . ASN B 1 120 ? 39.918 -2.519 -16.242 1.00 26.42 120 ASN B C 1
ATOM 4091 O O . ASN B 1 120 ? 40.429 -3.591 -16.557 1.00 25.54 120 ASN B O 1
ATOM 4096 N N . PHE B 1 121 ? 38.827 -2.053 -16.837 1.00 25.38 121 PHE B N 1
ATOM 4097 C CA . PHE B 1 121 ? 38.179 -2.822 -17.893 1.00 21.69 121 PHE B CA 1
ATOM 4098 C C . PHE B 1 121 ? 39.010 -2.791 -19.160 1.00 19.23 121 PHE B C 1
ATOM 4099 O O . PHE B 1 121 ? 39.644 -1.788 -19.477 1.00 20.92 121 PHE B O 1
ATOM 4107 N N . ASN B 1 122 ? 38.980 -3.894 -19.905 1.00 18.55 122 ASN B N 1
ATOM 4108 C CA . ASN B 1 122 ? 39.773 -3.941 -21.127 1.00 20.44 122 ASN B CA 1
ATOM 4109 C C . ASN B 1 122 ? 39.274 -2.921 -22.146 1.00 23.49 122 ASN B C 1
ATOM 4110 O O . ASN B 1 122 ? 40.077 -2.268 -22.819 1.00 25.92 122 ASN B O 1
ATOM 4115 N N . ASN B 1 123 ? 37.961 -2.729 -22.237 1.00 31.12 123 ASN B N 1
ATOM 4116 C CA . ASN B 1 123 ? 37.394 -1.804 -23.208 1.00 24.95 123 ASN B CA 1
ATOM 4117 C C . ASN B 1 123 ? 36.031 -1.370 -22.704 1.00 27.61 123 ASN B C 1
ATOM 4118 O O . ASN B 1 123 ? 35.246 -2.207 -22.258 1.00 28.08 123 ASN B O 1
ATOM 4123 N N . THR B 1 124 ? 35.750 -0.067 -22.766 1.00 24.83 124 THR B N 1
ATOM 4124 C CA . THR B 1 124 ? 34.443 0.441 -22.364 1.00 20.18 124 THR B CA 1
ATOM 4125 C C . THR B 1 124 ? 33.805 1.302 -23.451 1.00 22.52 124 THR B C 1
ATOM 4126 O O . THR B 1 124 ? 32.896 2.084 -23.155 1.00 21.14 124 THR B O 1
ATOM 4130 N N . SER B 1 125 ? 34.255 1.162 -24.705 1.00 29.44 125 SER B N 1
ATOM 4131 C CA . SER B 1 125 ? 33.926 2.067 -25.806 1.00 29.10 125 SER B CA 1
ATOM 4132 C C . SER B 1 125 ? 32.555 1.832 -26.414 1.00 29.08 125 SER B C 1
ATOM 4133 O O . SER B 1 125 ? 32.207 2.515 -27.381 1.00 36.52 125 SER B O 1
ATOM 4136 N N . GLN B 1 126 ? 31.784 0.878 -25.912 1.00 31.55 126 GLN B N 1
ATOM 4137 C CA . GLN B 1 126 ? 30.505 0.543 -26.535 1.00 33.48 126 GLN B CA 1
ATOM 4138 C C . GLN B 1 126 ? 29.591 0.044 -25.427 1.00 33.53 126 GLN B C 1
ATOM 4139 O O . GLN B 1 126 ? 29.682 -1.118 -25.020 1.00 33.17 126 GLN B O 1
ATOM 4145 N N . ALA B 1 127 ? 28.737 0.921 -24.934 1.00 28.83 127 ALA B N 1
ATOM 4146 C CA . ALA B 1 127 ? 28.050 0.678 -23.682 1.00 29.44 127 ALA B CA 1
ATOM 4147 C C . ALA B 1 127 ? 26.587 0.408 -23.970 1.00 27.09 127 ALA B C 1
ATOM 4148 O O . ALA B 1 127 ? 25.971 1.114 -24.776 1.00 25.22 127 ALA B O 1
ATOM 4150 N N . PHE B 1 128 ? 26.053 -0.644 -23.352 1.00 17.28 128 PHE B N 1
ATOM 4151 C CA . PHE B 1 128 ? 24.614 -0.859 -23.258 1.00 19.05 128 PHE B CA 1
ATOM 4152 C C . PHE B 1 128 ? 24.257 -0.726 -21.779 1.00 15.25 128 PHE B C 1
ATOM 4153 O O . PHE B 1 128 ? 24.690 -1.532 -20.956 1.00 16.07 128 PHE B O 1
ATOM 4161 N N . CYS B 1 129 ? 23.483 0.296 -21.447 1.00 14.99 129 CYS B N 1
ATOM 4162 C CA . CYS B 1 129 ? 23.175 0.649 -20.063 1.00 17.01 129 CYS B CA 1
ATOM 4163 C C . CYS B 1 129 ? 21.684 0.407 -19.838 1.00 17.36 129 CYS B C 1
ATOM 4164 O O . CYS B 1 129 ? 20.839 1.141 -20.363 1.00 19.66 129 CYS B O 1
ATOM 4167 N N . ASN B 1 130 ? 21.358 -0.620 -19.071 1.00 15.31 130 ASN B N 1
ATOM 4168 C CA . ASN B 1 130 ? 19.972 -1.010 -18.886 1.00 23.72 130 ASN B CA 1
ATOM 4169 C C . ASN B 1 130 ? 19.451 -0.537 -17.532 1.00 19.88 130 ASN B C 1
ATOM 4170 O O . ASN B 1 130 ? 20.200 -0.473 -16.561 1.00 27.19 130 ASN B O 1
ATOM 4175 N N . CYS B 1 131 ? 18.160 -0.211 -17.479 1.00 21.96 131 CYS B N 1
ATOM 4176 C CA . CYS B 1 131 ? 17.536 0.454 -16.330 1.00 27.02 131 CYS B CA 1
ATOM 4177 C C . CYS B 1 131 ? 18.318 1.703 -15.921 1.00 27.46 131 CYS B C 1
ATOM 4178 O O . CYS B 1 131 ? 18.832 1.809 -14.808 1.00 29.74 131 CYS B O 1
ATOM 4181 N N . GLU B 1 132 ? 18.403 2.670 -16.839 1.00 31.04 132 GLU B N 1
ATOM 4182 C CA . GLU B 1 132 ? 19.369 3.759 -16.699 1.00 29.73 132 GLU B CA 1
ATOM 4183 C C . GLU B 1 132 ? 18.738 5.130 -16.515 1.00 30.65 132 GLU B C 1
ATOM 4184 O O . GLU B 1 132 ? 19.468 6.121 -16.485 1.00 40.92 132 GLU B O 1
ATOM 4190 N N . LEU B 1 133 ? 17.430 5.185 -16.292 1.00 84.37 133 LEU B N 1
ATOM 4191 C CA . LEU B 1 133 ? 16.586 6.319 -16.673 1.00 83.56 133 LEU B CA 1
ATOM 4192 C C . LEU B 1 133 ? 17.238 7.689 -16.585 1.00 92.27 133 LEU B C 1
ATOM 4193 O O . LEU B 1 133 ? 17.206 8.410 -17.596 1.00 102.45 133 LEU B O 1
ATOM 4198 N N . PRO B 1 134 ? 17.817 8.143 -15.431 1.00 27.77 134 PRO B N 1
ATOM 4199 C CA . PRO B 1 134 ? 18.401 9.493 -15.449 1.00 21.95 134 PRO B CA 1
ATOM 4200 C C . PRO B 1 134 ? 19.611 9.493 -16.373 1.00 19.97 134 PRO B C 1
ATOM 4201 O O . PRO B 1 134 ? 19.731 10.349 -17.251 1.00 25.88 134 PRO B O 1
ATOM 4205 N N . GLY B 1 135 ? 20.497 8.528 -16.205 1.00 30.31 135 GLY B N 1
ATOM 4206 C CA . GLY B 1 135 ? 21.601 8.337 -17.112 1.00 26.25 135 GLY B CA 1
ATOM 4207 C C . GLY B 1 135 ? 22.974 8.570 -16.551 1.00 24.98 135 GLY B C 1
ATOM 4208 O O . GLY B 1 135 ? 23.913 8.748 -17.342 1.00 29.82 135 GLY B O 1
ATOM 4209 N N . GLY B 1 136 ? 23.126 8.587 -15.220 1.00 18.98 136 GLY B N 1
ATOM 4210 C CA . GLY B 1 136 ? 24.436 8.766 -14.617 1.00 19.06 136 GLY B CA 1
ATOM 4211 C C . GLY B 1 136 ? 25.490 7.803 -15.135 1.00 22.13 136 GLY B C 1
ATOM 4212 O O . GLY B 1 136 ? 26.632 8.199 -15.384 1.00 22.00 136 GLY B O 1
ATOM 4213 N N . PHE B 1 137 ? 25.124 6.528 -15.304 1.00 17.71 137 PHE B N 1
ATOM 4214 C CA . PHE B 1 137 ? 26.085 5.530 -15.760 1.00 14.77 137 PHE B CA 1
ATOM 4215 C C . PHE B 1 137 ? 26.565 5.843 -17.163 1.00 17.15 137 PHE B C 1
ATOM 4216 O O . PHE B 1 137 ? 27.757 5.729 -17.459 1.00 15.66 137 PHE B O 1
ATOM 4224 N N . ILE B 1 138 ? 25.632 6.175 -18.063 1.00 26.18 138 ILE B N 1
ATOM 4225 C CA . ILE B 1 138 ? 26.020 6.529 -19.425 1.00 29.70 138 ILE B CA 1
ATOM 4226 C C . ILE B 1 138 ? 26.998 7.69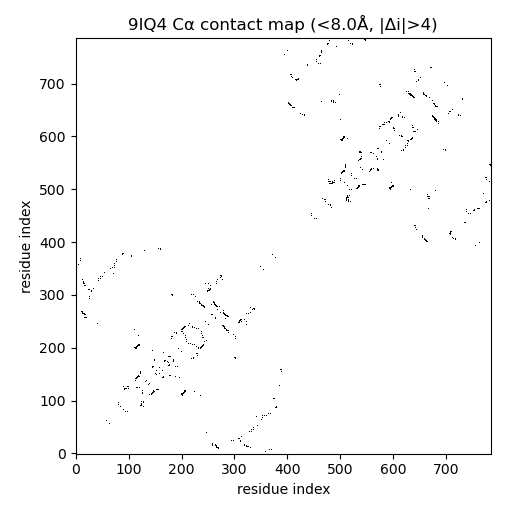1 -19.398 1.00 26.95 138 ILE B C 1
ATOM 4227 O O . ILE B 1 138 ? 28.056 7.652 -20.039 1.00 25.28 138 ILE B O 1
ATOM 4232 N N . SER B 1 139 ? 26.664 8.724 -18.618 1.00 20.89 139 SER B N 1
ATOM 4233 C CA . SER B 1 139 ? 27.454 9.948 -18.589 1.00 20.19 139 SER B CA 1
ATOM 4234 C C . SER B 1 139 ? 28.812 9.705 -17.953 1.00 23.39 139 SER B C 1
ATOM 4235 O O . SER B 1 139 ? 29.837 10.174 -18.458 1.00 22.69 139 SER B O 1
ATOM 4238 N N . ALA B 1 140 ? 28.847 8.987 -16.832 1.00 23.15 140 ALA B N 1
ATOM 4239 C CA . ALA B 1 140 ? 30.144 8.607 -16.292 1.00 23.31 140 ALA B CA 1
ATOM 4240 C C . ALA B 1 140 ? 30.942 7.826 -17.324 1.00 21.28 140 ALA B C 1
ATOM 4241 O O . ALA B 1 140 ? 32.153 8.037 -17.470 1.00 18.87 140 ALA B O 1
ATOM 4243 N N . ILE B 1 141 ? 30.285 6.916 -18.050 1.00 16.06 141 ILE B N 1
ATOM 4244 C CA . ILE B 1 141 ? 31.014 6.138 -19.049 1.00 17.83 141 ILE B CA 1
ATOM 4245 C C . ILE B 1 141 ? 31.534 7.069 -20.138 1.00 19.86 141 ILE B C 1
ATOM 4246 O O . ILE B 1 141 ? 32.714 7.037 -20.496 1.00 19.50 141 ILE B O 1
ATOM 4251 N N . ASN B 1 142 ? 30.656 7.936 -20.646 1.00 19.22 142 ASN B N 1
ATOM 4252 C CA . ASN B 1 142 ? 31.047 8.964 -21.589 1.00 20.77 142 ASN B CA 1
ATOM 4253 C C . ASN B 1 142 ? 32.223 9.784 -21.066 1.00 27.94 142 ASN B C 1
ATOM 4254 O O . ASN B 1 142 ? 33.237 9.961 -21.756 1.00 30.21 142 ASN B O 1
ATOM 4259 N N . HIS B 1 143 ? 32.101 10.290 -19.841 1.00 23.86 143 HIS B N 1
ATOM 4260 C CA . HIS B 1 143 ? 33.132 11.154 -19.283 1.00 22.07 143 HIS B CA 1
ATOM 4261 C C . HIS B 1 143 ? 34.437 10.393 -19.110 1.00 22.12 143 HIS B C 1
ATOM 4262 O O . HIS B 1 143 ? 35.521 10.922 -19.383 1.00 24.20 143 HIS B O 1
ATOM 4269 N N . PHE B 1 144 ? 34.347 9.141 -18.684 1.00 21.13 144 PHE B N 1
ATOM 4270 C CA . PHE B 1 144 ? 35.543 8.326 -18.535 1.00 24.49 144 PHE B CA 1
ATOM 4271 C C . PHE B 1 144 ? 36.178 8.025 -19.889 1.00 24.12 144 PHE B C 1
ATOM 4272 O O . PHE B 1 144 ? 37.397 8.126 -20.053 1.00 27.47 144 PHE B O 1
ATOM 4280 N N . ASN B 1 145 ? 35.361 7.639 -20.867 1.00 24.33 145 ASN B N 1
ATOM 4281 C CA . ASN B 1 145 ? 35.885 7.187 -22.150 1.00 26.76 145 ASN B CA 1
ATOM 4282 C C . ASN B 1 145 ? 36.619 8.307 -22.884 1.00 30.87 145 ASN B C 1
ATOM 4283 O O . ASN B 1 145 ? 37.608 8.056 -23.574 1.00 31.14 145 ASN B O 1
ATOM 4288 N N . TYR B 1 146 ? 36.162 9.546 -22.747 1.00 26.43 146 TYR B N 1
ATOM 4289 C CA . TYR B 1 146 ? 36.827 10.608 -23.483 1.00 28.79 146 TYR B CA 1
ATOM 4290 C C . TYR B 1 146 ? 38.045 11.127 -22.735 1.00 35.22 146 TYR B C 1
ATOM 4291 O O . TYR B 1 146 ? 39.130 11.226 -23.319 1.00 41.91 146 TYR B O 1
ATOM 4300 N N . THR B 1 147 ? 37.893 11.408 -21.437 1.00 28.38 147 THR B N 1
ATOM 4301 C CA . THR B 1 147 ? 38.939 12.088 -20.675 1.00 29.65 147 THR B CA 1
ATOM 4302 C C . THR B 1 147 ? 40.042 11.153 -20.199 1.00 32.57 147 THR B C 1
ATOM 4303 O O . THR B 1 147 ? 41.177 11.599 -20.012 1.00 39.03 147 THR B O 1
ATOM 4307 N N . MET B 1 148 ? 39.731 9.882 -19.966 1.00 27.76 148 MET B N 1
ATOM 4308 C CA . MET B 1 148 ? 40.686 8.903 -19.467 1.00 30.37 148 MET B CA 1
ATOM 4309 C C . MET B 1 148 ? 41.100 7.896 -20.526 1.00 36.15 148 MET B C 1
ATOM 4310 O O . MET B 1 148 ? 42.295 7.637 -20.700 1.00 36.30 148 MET B O 1
ATOM 4315 N N . MET B 1 149 ? 40.128 7.320 -21.236 1.00 38.96 149 MET B N 1
ATOM 4316 C CA . MET B 1 149 ? 40.391 6.314 -22.250 1.00 37.00 149 MET B CA 1
ATOM 4317 C C . MET B 1 149 ? 40.727 6.915 -23.606 1.00 32.93 149 MET B C 1
ATOM 4318 O O . MET B 1 149 ? 41.138 6.171 -24.498 1.00 39.05 149 MET B O 1
ATOM 4323 N N . HIS B 1 150 ? 40.569 8.227 -23.769 1.00 27.72 150 HIS B N 1
ATOM 4324 C CA . HIS B 1 150 ? 40.818 8.938 -25.027 1.00 34.01 150 HIS B CA 1
ATOM 4325 C C . HIS B 1 150 ? 40.311 8.138 -26.219 1.00 32.08 150 HIS B C 1
ATOM 4326 O O . HIS B 1 150 ? 41.020 7.897 -27.196 1.00 32.52 150 HIS B O 1
ATOM 4333 N N . TYR B 1 151 ? 39.073 7.687 -26.100 1.00 41.70 151 TYR B N 1
ATOM 4334 C CA . TYR B 1 151 ? 38.413 6.987 -27.189 1.00 39.73 151 TYR B CA 1
ATOM 4335 C C . TYR B 1 151 ? 38.005 7.983 -28.258 1.00 37.83 151 TYR B C 1
ATOM 4336 O O . TYR B 1 151 ? 37.325 8.965 -27.945 1.00 37.07 151 TYR B O 1
ATOM 4345 N N . PRO B 1 152 ? 38.382 7.758 -29.516 1.00 36.33 152 PRO B N 1
ATOM 4346 C CA . PRO B 1 152 ? 37.966 8.685 -30.576 1.00 32.14 152 PRO B CA 1
ATOM 4347 C C . PRO B 1 152 ? 36.484 8.985 -30.517 1.00 38.18 152 PRO B C 1
ATOM 4348 O O . PRO B 1 152 ? 36.081 10.155 -30.508 1.00 32.46 152 PRO B O 1
ATOM 4352 N N . THR B 1 153 ? 35.659 7.943 -30.427 1.00 49.11 153 THR B N 1
ATOM 4353 C CA . THR B 1 153 ? 34.227 8.122 -30.282 1.00 51.40 153 THR B CA 1
ATOM 4354 C C . THR B 1 153 ? 33.686 7.137 -29.255 1.00 46.58 153 THR B C 1
ATOM 4355 O O . THR B 1 153 ? 34.344 6.164 -28.877 1.00 45.31 153 THR B O 1
ATOM 4359 N N . PHE B 1 154 ? 32.464 7.413 -28.807 1.00 30.52 154 PHE B N 1
ATOM 4360 C CA . PHE B 1 154 ? 31.773 6.584 -27.833 1.00 32.08 154 PHE B CA 1
ATOM 4361 C C . PHE B 1 154 ? 30.385 6.261 -28.359 1.00 29.47 154 PHE B C 1
ATOM 4362 O O . PHE B 1 154 ? 29.572 7.167 -28.557 1.00 34.18 154 PHE B O 1
ATOM 4370 N N . ASN B 1 155 ? 30.098 4.986 -28.569 1.00 37.03 155 ASN B N 1
ATOM 4371 C CA . ASN B 1 155 ? 28.774 4.572 -29.021 1.00 34.70 155 ASN B CA 1
ATOM 4372 C C . ASN B 1 155 ? 28.046 3.833 -27.906 1.00 37.30 155 ASN B C 1
ATOM 4373 O O . ASN B 1 155 ? 28.609 2.932 -27.271 1.00 34.13 155 ASN B O 1
ATOM 4378 N N . TRP B 1 156 ? 26.808 4.231 -27.648 1.00 23.51 156 TRP B N 1
ATOM 4379 C CA . TRP B 1 156 ? 26.087 3.651 -26.537 1.00 22.20 156 TRP B CA 1
ATOM 4380 C C . TRP B 1 156 ? 24.637 3.490 -26.921 1.00 24.08 156 TRP B C 1
ATOM 4381 O O . TRP B 1 156 ? 24.128 4.155 -27.827 1.00 28.37 156 TRP B O 1
ATOM 4392 N N . VAL B 1 157 ? 24.000 2.548 -26.243 1.00 21.59 157 VAL B N 1
ATOM 4393 C CA . VAL B 1 157 ? 22.560 2.393 -26.259 1.00 23.83 157 VAL B CA 1
ATOM 4394 C C . VAL B 1 157 ? 22.142 2.172 -24.821 1.00 22.34 157 VAL B C 1
ATOM 4395 O O . VAL B 1 157 ? 22.932 1.724 -23.985 1.00 22.78 157 VAL B O 1
ATOM 4399 N N . ALA B 1 158 ? 20.898 2.500 -24.537 1.00 15.78 158 ALA B N 1
ATOM 4400 C CA . ALA B 1 158 ? 20.386 2.407 -23.191 1.00 18.70 158 ALA B CA 1
ATOM 4401 C C . ALA B 1 158 ? 18.927 2.011 -23.268 1.00 22.29 158 ALA B C 1
ATOM 4402 O O . ALA B 1 158 ? 18.285 2.080 -24.321 1.00 18.66 158 ALA B O 1
ATOM 4404 N N . SER B 1 159 ? 18.413 1.579 -22.129 1.00 22.34 159 SER B N 1
ATOM 4405 C CA . SER B 1 159 ? 16.995 1.379 -21.978 1.00 20.65 159 SER B CA 1
ATOM 4406 C C . SER B 1 159 ? 16.651 1.669 -20.536 1.00 21.75 159 SER B C 1
ATOM 4407 O O . SER B 1 159 ? 17.504 1.637 -19.653 1.00 19.28 159 SER B O 1
ATOM 4410 N N . SER B 1 160 ? 15.384 1.962 -20.310 1.00 20.57 160 SER B N 1
ATOM 4411 C CA . SER B 1 160 ? 14.900 2.071 -18.955 1.00 25.42 160 SER B CA 1
ATOM 4412 C C . SER B 1 160 ? 13.417 1.796 -19.024 1.00 23.19 160 SER B C 1
ATOM 4413 O O . SER B 1 160 ? 12.829 1.812 -20.105 1.00 28.25 160 SER B O 1
ATOM 4416 N N . LEU B 1 161 ? 12.830 1.472 -17.881 1.00 23.47 161 LEU B N 1
ATOM 4417 C CA . LEU B 1 161 ? 11.419 1.131 -17.866 1.00 25.80 161 LEU B CA 1
ATOM 4418 C C . LEU B 1 161 ? 10.627 2.392 -18.134 1.00 23.55 161 LEU B C 1
ATOM 4419 O O . LEU B 1 161 ? 10.711 3.354 -17.374 1.00 28.74 161 LEU B O 1
ATOM 4424 N N . TYR B 1 162 ? 9.912 2.405 -19.253 1.00 21.37 162 TYR B N 1
ATOM 4425 C CA . TYR B 1 162 ? 9.066 3.521 -19.647 1.00 26.26 162 TYR B CA 1
ATOM 4426 C C . TYR B 1 162 ? 7.624 3.071 -19.446 1.00 33.59 162 TYR B C 1
ATOM 4427 O O . TYR B 1 162 ? 7.009 2.491 -20.359 1.00 31.14 162 TYR B O 1
ATOM 4436 N N . PRO B 1 163 ? 7.047 3.300 -18.269 1.00 30.61 163 PRO B N 1
ATOM 4437 C CA . PRO B 1 163 ? 5.700 2.800 -17.988 1.00 39.28 163 PRO B CA 1
ATOM 4438 C C . PRO B 1 163 ? 4.623 3.631 -18.668 1.00 46.49 163 PRO B C 1
ATOM 4439 O O . PRO B 1 163 ? 4.752 4.846 -18.848 1.00 41.76 163 PRO B O 1
ATOM 4443 N N . SER B 1 164 ? 3.540 2.948 -19.040 1.00 75.42 164 SER B N 1
ATOM 4444 C CA . SER B 1 164 ? 2.392 3.592 -19.686 1.00 79.18 164 SER B CA 1
ATOM 4445 C C . SER B 1 164 ? 1.393 4.089 -18.634 1.00 77.80 164 SER B C 1
ATOM 4446 O O . SER B 1 164 ? 0.224 3.714 -18.606 1.00 86.21 164 SER B O 1
ATOM 4449 N N . SER B 1 165 ? 1.883 4.963 -17.760 1.00 80.63 165 SER B N 1
ATOM 4450 C CA . SER B 1 165 ? 1.091 5.476 -16.650 1.00 83.27 165 SER B CA 1
ATOM 4451 C C . SER B 1 165 ? 1.152 7.002 -16.570 1.00 86.71 165 SER B C 1
ATOM 4452 O O . SER B 1 165 ? 0.848 7.591 -15.532 1.00 86.79 165 SER B O 1
ATOM 4455 N N . GLU B 1 171 ? 12.567 8.355 -14.270 1.00 53.99 171 GLU B N 1
ATOM 4456 C CA . GLU B 1 171 ? 12.221 9.385 -15.246 1.00 45.79 171 GLU B CA 1
ATOM 4457 C C . GLU B 1 171 ? 13.488 10.057 -15.796 1.00 45.13 171 GLU B C 1
ATOM 4458 O O . GLU B 1 171 ? 14.577 9.996 -15.192 1.00 38.51 171 GLU B O 1
ATOM 4464 N N . ASP B 1 172 ? 13.338 10.679 -16.964 1.00 28.99 172 ASP B N 1
ATOM 4465 C CA . ASP B 1 172 ? 14.473 11.188 -17.726 1.00 32.16 172 ASP B CA 1
ATOM 4466 C C . ASP B 1 172 ? 14.755 12.633 -17.309 1.00 34.32 172 ASP B C 1
ATOM 4467 O O . ASP B 1 172 ? 14.629 13.592 -18.074 1.00 29.60 172 ASP B O 1
ATOM 4472 N N . HIS B 1 173 ? 15.186 12.756 -16.053 1.00 41.05 173 HIS B N 1
ATOM 4473 C CA . HIS B 1 173 ? 15.304 14.056 -15.409 1.00 37.71 173 HIS B CA 1
ATOM 4474 C C . HIS B 1 173 ? 16.200 15.011 -16.189 1.00 38.13 173 HIS B C 1
ATOM 4475 O O . HIS B 1 173 ? 16.007 16.227 -16.122 1.00 38.85 173 HIS B O 1
ATOM 4482 N N . TYR B 1 174 ? 17.163 14.496 -16.951 1.00 40.06 174 TYR B N 1
ATOM 4483 C CA . TYR B 1 174 ? 18.127 15.346 -17.640 1.00 38.74 174 TYR B CA 1
ATOM 4484 C C . TYR B 1 174 ? 17.929 15.388 -19.150 1.00 36.38 174 TYR B C 1
ATOM 4485 O O . TYR B 1 174 ? 18.782 15.935 -19.857 1.00 33.54 174 TYR B O 1
ATOM 4494 N N . GLY B 1 175 ? 16.841 14.821 -19.661 1.00 25.01 175 GLY B N 1
ATOM 4495 C CA . GLY B 1 175 ? 16.622 14.822 -21.091 1.00 25.00 175 GLY B CA 1
ATOM 4496 C C . GLY B 1 175 ? 17.534 13.925 -21.896 1.00 25.53 175 GLY B C 1
ATOM 4497 O O . GLY B 1 175 ? 17.519 14.011 -23.126 1.00 26.02 175 GLY B O 1
ATOM 4498 N N . LEU B 1 176 ? 18.332 13.064 -21.249 1.00 25.96 176 LEU B N 1
ATOM 4499 C CA . LEU B 1 176 ? 19.219 12.175 -22.000 1.00 30.30 176 LEU B CA 1
ATOM 4500 C C . LEU B 1 176 ? 18.433 11.225 -22.898 1.00 30.96 176 LEU B C 1
ATOM 4501 O O . LEU B 1 176 ? 18.895 10.872 -23.989 1.00 25.03 176 LEU B O 1
ATOM 4506 N N . TYR B 1 177 ? 17.245 10.806 -22.461 1.00 33.46 177 TYR B N 1
ATOM 4507 C CA . TYR B 1 177 ? 16.418 9.949 -23.298 1.00 34.27 177 TYR B CA 1
ATOM 4508 C C . TYR B 1 177 ? 15.871 10.718 -24.496 1.00 37.20 177 TYR B C 1
ATOM 4509 O O . TYR B 1 177 ? 16.170 10.382 -25.650 1.00 39.97 177 TYR B O 1
ATOM 4518 N N . GLN B 1 178 ? 15.070 11.767 -24.239 1.00 40.70 178 GLN B N 1
ATOM 4519 C CA . GLN B 1 178 ? 14.327 12.425 -25.314 1.00 43.13 178 GLN B CA 1
ATOM 4520 C C . GLN B 1 178 ? 15.238 13.128 -26.300 1.00 37.87 178 GLN B C 1
ATOM 4521 O O . GLN B 1 178 ? 14.857 13.303 -27.460 1.00 41.81 178 GLN B O 1
ATOM 4527 N N . CYS B 1 179 ? 16.420 13.553 -25.864 1.00 40.36 179 CYS B N 1
ATOM 4528 C CA . CYS B 1 179 ? 17.372 14.197 -26.757 1.00 42.98 179 CYS B CA 1
ATOM 4529 C C . CYS B 1 179 ? 18.223 13.215 -27.534 1.00 43.53 179 CYS B C 1
ATOM 4530 O O . CYS B 1 179 ? 19.102 13.654 -28.289 1.00 47.68 179 CYS B O 1
ATOM 4533 N N . ASN B 1 180 ? 18.028 11.910 -27.355 1.00 32.30 180 ASN B N 1
ATOM 4534 C CA . ASN B 1 180 ? 18.837 10.897 -28.047 1.00 38.02 180 ASN B CA 1
ATOM 4535 C C . ASN B 1 180 ? 17.977 9.667 -28.322 1.00 36.89 180 ASN B C 1
ATOM 4536 O O . ASN B 1 180 ? 18.289 8.559 -27.880 1.00 31.96 180 ASN B O 1
ATOM 4541 N N . PRO B 1 181 ? 16.886 9.826 -29.074 1.00 54.55 181 PRO B N 1
ATOM 4542 C CA . PRO B 1 181 ? 15.941 8.704 -29.221 1.00 49.66 181 PRO B CA 1
ATOM 4543 C C . PRO B 1 181 ? 16.564 7.484 -29.883 1.00 49.25 181 PRO B C 1
ATOM 4544 O O . PRO B 1 181 ? 16.183 6.348 -29.568 1.00 51.07 181 PRO B O 1
ATOM 4548 N N . ASP B 1 182 ? 17.532 7.692 -30.776 1.00 31.89 182 ASP B N 1
ATOM 4549 C CA . ASP B 1 182 ? 18.211 6.572 -31.419 1.00 39.27 182 ASP B CA 1
ATOM 4550 C C . ASP B 1 182 ? 18.994 5.727 -30.418 1.00 38.33 182 ASP B C 1
ATOM 4551 O O . ASP B 1 182 ? 19.202 4.527 -30.643 1.00 39.96 182 ASP B O 1
ATOM 4556 N N . ASN B 1 183 ? 19.444 6.325 -29.322 1.00 32.44 183 ASN B N 1
ATOM 4557 C CA . ASN B 1 183 ? 20.279 5.608 -28.382 1.00 27.95 183 ASN B CA 1
ATOM 4558 C C . ASN B 1 183 ? 19.485 4.818 -27.362 1.00 31.91 183 ASN B C 1
ATOM 4559 O O . ASN B 1 183 ? 20.075 4.003 -26.655 1.00 30.50 183 ASN B O 1
ATOM 4564 N N . TRP B 1 184 ? 18.173 5.020 -27.275 1.00 30.40 184 TRP B N 1
ATOM 4565 C CA . TRP B 1 184 ? 17.343 4.356 -26.280 1.00 24.22 184 TRP B CA 1
ATOM 4566 C C . TRP B 1 184 ? 16.442 3.332 -26.948 1.00 25.37 184 TRP B C 1
ATOM 4567 O O . TRP B 1 184 ? 15.835 3.607 -27.983 1.00 32.21 184 TRP B O 1
ATOM 4578 N N . LEU B 1 185 ? 16.338 2.156 -26.332 1.00 31.02 185 LEU B N 1
ATOM 4579 C CA . LEU B 1 185 ? 15.771 0.988 -26.984 1.00 26.16 185 LEU B CA 1
ATOM 4580 C C . LEU B 1 185 ? 14.347 0.683 -26.564 1.00 25.98 185 LEU B C 1
ATOM 4581 O O . LEU B 1 185 ? 13.682 -0.109 -27.242 1.00 33.04 185 LEU B O 1
ATOM 4586 N N . MET B 1 186 ? 13.862 1.268 -25.481 1.00 21.66 186 MET B N 1
ATOM 4587 C CA . MET B 1 186 ? 12.464 1.035 -25.176 1.00 29.95 186 MET B CA 1
ATOM 4588 C C . MET B 1 186 ? 11.610 1.988 -26.003 1.00 32.55 186 MET B C 1
ATOM 4589 O O . MET B 1 186 ? 12.115 2.904 -26.651 1.00 31.36 186 MET B O 1
ATOM 4594 N N . GLN B 1 187 ? 10.297 1.780 -25.960 1.00 38.87 187 GLN B N 1
ATOM 4595 C CA . GLN B 1 187 ? 9.372 2.601 -26.722 1.00 40.81 187 GLN B CA 1
ATOM 4596 C C . GLN B 1 187 ? 8.423 3.313 -25.771 1.00 38.76 187 GLN B C 1
ATOM 4597 O O . GLN B 1 187 ? 8.155 2.829 -24.667 1.00 39.09 187 GLN B O 1
ATOM 4603 N N . SER B 1 188 ? 7.930 4.478 -26.213 1.00 35.11 188 SER B N 1
ATOM 4604 C CA . SER B 1 188 ? 7.027 5.293 -25.418 1.00 41.69 188 SER B CA 1
ATOM 4605 C C . SER B 1 188 ? 5.642 4.659 -25.364 1.00 43.11 188 SER B C 1
ATOM 4606 O O . SER B 1 188 ? 5.320 3.781 -26.170 1.00 37.50 188 SER B O 1
ATOM 4609 N N . PRO B 1 189 ? 4.791 5.105 -24.428 1.00 34.72 189 PRO B N 1
ATOM 4610 C CA . PRO B 1 189 ? 3.400 4.609 -24.391 1.00 35.52 189 PRO B CA 1
ATOM 4611 C C . PRO B 1 189 ? 2.612 4.844 -25.673 1.00 35.43 189 PRO B C 1
ATOM 4612 O O . PRO B 1 189 ? 1.541 4.241 -25.842 1.00 36.77 189 PRO B O 1
ATOM 4616 N N . LEU B 1 190 ? 3.090 5.711 -26.567 1.00 36.75 190 LEU B N 1
ATOM 4617 C CA . LEU B 1 190 ? 2.486 5.880 -27.880 1.00 36.40 190 LEU B CA 1
ATOM 4618 C C . LEU B 1 190 ? 2.626 4.636 -28.744 1.00 39.19 190 LEU B C 1
ATOM 4619 O O . LEU B 1 190 ? 1.999 4.553 -29.803 1.00 36.77 190 LEU B O 1
ATOM 4624 N N . LEU B 1 191 ? 3.467 3.690 -28.349 1.00 42.59 191 LEU B N 1
ATOM 4625 C CA . LEU B 1 191 ? 3.605 2.447 -29.081 1.00 34.26 191 LEU B CA 1
ATOM 4626 C C . LEU B 1 191 ? 2.996 1.283 -28.319 1.00 33.62 191 LEU B C 1
ATOM 4627 O O . LEU B 1 191 ? 3.111 0.135 -28.763 1.00 35.00 191 LEU B O 1
ATOM 4632 N N . LYS B 1 192 ? 2.336 1.554 -27.187 1.00 30.99 192 LYS B N 1
ATOM 4633 C CA . LYS B 1 192 ? 1.450 0.584 -26.556 1.00 35.22 192 LYS B CA 1
ATOM 4634 C C . LYS B 1 192 ? 0.451 0.030 -27.568 1.00 38.72 192 LYS B C 1
ATOM 4635 O O . LYS B 1 192 ? 0.071 0.729 -28.518 1.00 47.69 192 LYS B O 1
ATOM 4641 N N . LYS B 1 193 ? 0.046 -1.223 -27.395 1.00 35.75 193 LYS B N 1
ATOM 4642 C CA . LYS B 1 193 ? -0.884 -1.891 -28.313 1.00 47.01 193 LYS B CA 1
ATOM 4643 C C . LYS B 1 193 ? -0.136 -2.414 -29.540 1.00 40.74 193 LYS B C 1
ATOM 4644 O O . LYS B 1 193 ? -0.658 -3.282 -30.242 1.00 39.84 193 LYS B O 1
ATOM 4650 N N . ASN B 1 194 ? 1.080 -1.940 -29.807 1.00 37.74 194 ASN B N 1
ATOM 4651 C CA . ASN B 1 194 ? 1.932 -2.640 -30.761 1.00 35.34 194 ASN B CA 1
ATOM 4652 C C . ASN B 1 194 ? 2.189 -4.050 -30.262 1.00 33.28 194 ASN B C 1
ATOM 4653 O O . ASN B 1 194 ? 2.309 -4.285 -29.058 1.00 33.21 194 ASN B O 1
ATOM 4658 N N . ILE B 1 195 ? 2.245 -5.000 -31.196 1.00 33.82 195 ILE B N 1
ATOM 4659 C CA . ILE B 1 195 ? 2.367 -6.389 -30.784 1.00 30.83 195 ILE B CA 1
ATOM 4660 C C . ILE B 1 195 ? 3.730 -6.641 -30.159 1.00 29.43 195 ILE B C 1
ATOM 4661 O O . ILE B 1 195 ? 3.887 -7.548 -29.334 1.00 31.36 195 ILE B O 1
ATOM 4666 N N . ASP B 1 196 ? 4.730 -5.840 -30.524 1.00 27.81 196 ASP B N 1
ATOM 4667 C CA . ASP B 1 196 ? 6.093 -5.990 -30.040 1.00 21.97 196 ASP B CA 1
ATOM 4668 C C . ASP B 1 196 ? 6.490 -4.820 -29.158 1.00 26.27 196 ASP B C 1
ATOM 4669 O O . ASP B 1 196 ? 7.676 -4.495 -29.041 1.00 26.10 196 ASP B O 1
ATOM 4674 N N . TYR B 1 197 ? 5.497 -4.156 -28.578 1.00 27.86 197 TYR B N 1
ATOM 4675 C CA . TYR B 1 197 ? 5.708 -3.083 -27.629 1.00 23.98 197 TYR B CA 1
ATOM 4676 C C . TYR B 1 197 ? 6.670 -3.518 -26.541 1.00 27.36 197 TYR B C 1
ATOM 4677 O O . TYR B 1 197 ? 6.443 -4.519 -25.846 1.00 28.32 197 TYR B O 1
ATOM 4686 N N . ASN B 1 198 ? 7.742 -2.752 -26.406 1.00 28.94 198 ASN B N 1
ATOM 4687 C CA . ASN B 1 198 ? 8.808 -2.980 -25.441 1.00 25.06 198 ASN B CA 1
ATOM 4688 C C . ASN B 1 198 ? 8.910 -1.712 -24.594 1.00 20.73 198 ASN B C 1
ATOM 4689 O O . ASN B 1 198 ? 9.461 -0.699 -25.034 1.00 24.50 198 ASN B O 1
ATOM 4694 N N . ASN B 1 199 ? 8.330 -1.748 -23.399 1.00 29.10 199 ASN B N 1
ATOM 4695 C CA . ASN B 1 199 ? 8.336 -0.608 -22.484 1.00 28.49 199 ASN B CA 1
ATOM 4696 C C . ASN B 1 199 ? 9.577 -0.569 -21.603 1.00 25.92 199 ASN B C 1
ATOM 4697 O O . ASN B 1 199 ? 9.613 0.201 -20.637 1.00 28.15 199 ASN B O 1
ATOM 4702 N N . GLY B 1 200 ? 10.578 -1.402 -21.886 1.00 29.19 200 GLY B N 1
ATOM 4703 C CA . GLY B 1 200 ? 11.773 -1.464 -21.079 1.00 26.01 200 GLY B CA 1
ATOM 4704 C C . GLY B 1 200 ? 11.714 -2.425 -19.906 1.00 26.38 200 GLY B C 1
ATOM 4705 O O . GLY B 1 200 ? 12.767 -2.787 -19.380 1.00 25.07 200 GLY B O 1
ATOM 4706 N N . ASP B 1 201 ? 10.521 -2.848 -19.474 1.00 24.18 201 ASP B N 1
ATOM 4707 C CA . ASP B 1 201 ? 10.404 -3.774 -18.348 1.00 22.19 201 ASP B CA 1
ATOM 4708 C C . ASP B 1 201 ? 11.188 -5.057 -18.586 1.00 21.51 201 ASP B C 1
ATOM 4709 O O . ASP B 1 201 ? 10.797 -5.895 -19.404 1.00 21.76 201 ASP B O 1
ATOM 4714 N N . VAL B 1 202 ? 12.302 -5.218 -17.865 1.00 21.20 202 VAL B N 1
ATOM 4715 C CA . VAL B 1 202 ? 13.153 -6.392 -18.044 1.00 19.94 202 VAL B CA 1
ATOM 4716 C C . VAL B 1 202 ? 12.677 -7.585 -17.236 1.00 19.02 202 VAL B C 1
ATOM 4717 O O . VAL B 1 202 ? 13.318 -8.640 -17.288 1.00 18.52 202 VAL B O 1
ATOM 4721 N N . THR B 1 203 ? 11.567 -7.466 -16.501 1.00 20.15 203 THR B N 1
ATOM 4722 C CA . THR B 1 203 ? 10.966 -8.662 -15.923 1.00 23.13 203 THR B CA 1
ATOM 4723 C C . THR B 1 203 ? 10.166 -9.462 -16.947 1.00 22.76 203 THR B C 1
ATOM 4724 O O . THR B 1 203 ? 9.643 -10.526 -16.601 1.00 25.51 203 THR B O 1
ATOM 4728 N N . ILE B 1 204 ? 10.069 -8.989 -18.189 1.00 18.34 204 ILE B N 1
ATOM 4729 C CA . ILE B 1 204 ? 9.239 -9.607 -19.222 1.00 26.18 204 ILE B CA 1
ATOM 4730 C C . ILE B 1 204 ? 10.153 -10.209 -20.281 1.00 20.18 204 ILE B C 1
ATOM 4731 O O . ILE B 1 204 ? 10.938 -9.490 -20.911 1.00 21.36 204 ILE B O 1
ATOM 4736 N N . ALA B 1 205 ? 10.018 -11.522 -20.501 1.00 20.91 205 ALA B N 1
ATOM 4737 C CA . ALA B 1 205 ? 11.008 -12.274 -21.278 1.00 25.50 205 ALA B CA 1
ATOM 4738 C C . ALA B 1 205 ? 11.159 -11.726 -22.694 1.00 25.29 205 ALA B C 1
ATOM 4739 O O . ALA B 1 205 ? 12.278 -11.566 -23.189 1.00 27.65 205 ALA B O 1
ATOM 4741 N N . SER B 1 206 ? 10.041 -11.436 -23.360 1.00 25.70 206 SER B N 1
ATOM 4742 C CA . SER B 1 206 ? 10.084 -10.886 -24.711 1.00 30.85 206 SER B CA 1
ATOM 4743 C C . SER B 1 206 ? 10.743 -9.504 -24.752 1.00 34.54 206 SER B C 1
ATOM 4744 O O . SER B 1 206 ? 11.405 -9.158 -25.745 1.00 29.69 206 SER B O 1
ATOM 4747 N N . ASN B 1 207 ? 10.556 -8.692 -23.703 1.00 24.53 207 ASN B N 1
ATOM 4748 C CA . ASN B 1 207 ? 11.239 -7.407 -23.648 1.00 21.41 207 ASN B CA 1
ATOM 4749 C C . ASN B 1 207 ? 12.746 -7.603 -23.558 1.00 27.49 207 ASN B C 1
ATOM 4750 O O . ASN B 1 207 ? 13.515 -6.790 -24.094 1.00 23.88 207 ASN B O 1
ATOM 4755 N N . VAL B 1 208 ? 13.183 -8.678 -22.898 1.00 18.50 208 VAL B N 1
ATOM 4756 C CA . VAL B 1 208 ? 14.612 -8.901 -22.732 1.00 22.07 208 VAL B CA 1
ATOM 4757 C C . VAL B 1 208 ? 15.222 -9.357 -24.048 1.00 21.06 208 VAL B C 1
ATOM 4758 O O . VAL B 1 208 ? 16.275 -8.859 -24.465 1.00 19.87 208 VAL B O 1
ATOM 4762 N N . LYS B 1 209 ? 14.564 -10.306 -24.724 1.00 24.17 209 LYS B N 1
ATOM 4763 C CA . LYS B 1 209 ? 14.962 -10.669 -26.080 1.00 21.46 209 LYS B CA 1
ATOM 4764 C C . LYS B 1 209 ? 15.021 -9.431 -26.964 1.00 19.83 209 LYS B C 1
ATOM 4765 O O . LYS B 1 209 ? 16.058 -9.127 -27.555 1.00 23.74 209 LYS B O 1
ATOM 4771 N N . ASN B 1 210 ? 13.941 -8.654 -26.990 1.00 22.34 210 ASN B N 1
ATOM 4772 C CA . ASN B 1 210 ? 13.873 -7.511 -27.890 1.00 22.20 210 ASN B CA 1
ATOM 4773 C C . ASN B 1 210 ? 14.950 -6.491 -27.571 1.00 25.83 210 ASN B C 1
ATOM 4774 O O . ASN B 1 210 ? 15.619 -5.976 -28.478 1.00 25.79 210 ASN B O 1
ATOM 4779 N N . LEU B 1 211 ? 15.118 -6.175 -26.283 1.00 28.87 211 LEU B N 1
ATOM 4780 C CA . LEU B 1 211 ? 16.152 -5.227 -25.876 1.00 28.80 211 LEU B CA 1
ATOM 4781 C C . LEU B 1 211 ? 17.522 -5.688 -26.345 1.00 26.86 211 LEU B C 1
ATOM 4782 O O . LEU B 1 211 ? 18.296 -4.904 -26.908 1.00 25.15 211 LEU B O 1
ATOM 4787 N N . ALA B 1 212 ? 17.843 -6.965 -26.106 1.00 25.02 212 ALA B N 1
ATOM 4788 C CA . ALA B 1 212 ? 19.168 -7.465 -26.466 1.00 24.64 212 ALA B CA 1
ATOM 4789 C C . ALA B 1 212 ? 19.331 -7.522 -27.972 1.00 22.28 212 ALA B C 1
ATOM 4790 O O . ALA B 1 212 ? 20.392 -7.159 -28.499 1.00 22.33 212 ALA B O 1
ATOM 4792 N N . LEU B 1 213 ? 18.291 -7.984 -28.676 1.00 25.74 213 LEU B N 1
ATOM 4793 C CA . LEU B 1 213 ? 18.310 -7.948 -30.135 1.00 23.03 213 LEU B CA 1
ATOM 4794 C C . LEU B 1 213 ? 18.549 -6.535 -30.615 1.00 21.62 213 LEU B C 1
ATOM 4795 O O . LEU B 1 213 ? 19.434 -6.293 -31.437 1.00 24.64 213 LEU B O 1
ATOM 4800 N N . ARG B 1 214 ? 17.807 -5.576 -30.055 1.00 29.23 214 ARG B N 1
ATOM 4801 C CA . ARG B 1 214 ? 17.919 -4.191 -30.503 1.00 31.98 214 ARG B CA 1
ATOM 4802 C C . ARG B 1 214 ? 19.309 -3.637 -30.239 1.00 28.41 214 ARG B C 1
ATOM 4803 O O . ARG B 1 214 ? 19.857 -2.903 -31.069 1.00 31.42 214 ARG B O 1
ATOM 4811 N N . ALA B 1 215 ? 19.903 -3.987 -29.096 1.00 20.97 215 ALA B N 1
ATOM 4812 C CA . ALA B 1 215 ? 21.217 -3.452 -28.748 1.00 18.98 215 ALA B CA 1
ATOM 4813 C C . ALA B 1 215 ? 22.295 -3.985 -29.682 1.00 15.20 215 ALA B C 1
ATOM 4814 O O . ALA B 1 215 ? 23.086 -3.215 -30.229 1.00 20.74 215 ALA B O 1
ATOM 4816 N N . THR B 1 216 ? 22.340 -5.302 -29.878 1.00 18.27 216 THR B N 1
ATOM 4817 C CA . THR B 1 216 ? 23.283 -5.905 -30.820 1.00 20.10 216 THR B CA 1
ATOM 4818 C C . THR B 1 216 ? 23.115 -5.358 -32.225 1.00 23.56 216 THR B C 1
ATOM 4819 O O . THR B 1 216 ? 24.023 -5.492 -33.044 1.00 28.61 216 THR B O 1
ATOM 4823 N N . GLN B 1 217 ? 21.974 -4.749 -32.523 1.00 23.78 217 GLN B N 1
ATOM 4824 C CA . GLN B 1 217 ? 21.755 -4.209 -33.853 1.00 30.16 217 GLN B CA 1
ATOM 4825 C C . GLN B 1 217 ? 22.361 -2.814 -34.002 1.00 31.90 217 GLN B C 1
ATOM 4826 O O . GLN B 1 217 ? 23.059 -2.543 -34.986 1.00 33.65 217 GLN B O 1
ATOM 4832 N N . ARG B 1 218 ? 22.092 -1.911 -33.044 1.00 30.42 218 ARG B N 1
ATOM 4833 C CA . ARG B 1 218 ? 22.683 -0.574 -33.029 1.00 30.13 218 ARG B CA 1
ATOM 4834 C C . ARG B 1 218 ? 24.129 -0.569 -32.590 1.00 31.92 218 ARG B C 1
ATOM 4835 O O . ARG B 1 218 ? 24.700 0.517 -32.451 1.00 40.54 218 ARG B O 1
ATOM 4843 N N . LEU B 1 219 ? 24.735 -1.731 -32.356 1.00 30.36 219 LEU B N 1
ATOM 4844 C CA . LEU B 1 219 ? 25.980 -1.751 -31.602 1.00 26.61 219 LEU B CA 1
ATOM 4845 C C . LEU B 1 219 ? 26.680 -3.095 -31.696 1.00 23.57 219 LEU B C 1
ATOM 4846 O O . LEU B 1 219 ? 26.285 -4.053 -31.023 1.00 23.11 219 LEU B O 1
ATOM 4851 N N . THR B 1 220 ? 27.708 -3.183 -32.544 1.00 23.83 220 THR B N 1
ATOM 4852 C CA . THR B 1 220 ? 28.565 -4.362 -32.580 1.00 22.88 220 THR B CA 1
ATOM 4853 C C . THR B 1 220 ? 30.021 -3.938 -32.610 1.00 21.89 220 THR B C 1
ATOM 4854 O O . THR B 1 220 ? 30.432 -3.161 -33.479 1.00 28.47 220 THR B O 1
ATOM 4858 N N . PRO B 1 221 ? 30.833 -4.429 -31.678 1.00 25.82 221 PRO B N 1
ATOM 4859 C CA . PRO B 1 221 ? 30.474 -5.285 -30.541 1.00 29.02 221 PRO B CA 1
ATOM 4860 C C . PRO B 1 221 ? 30.015 -4.473 -29.325 1.00 27.49 221 PRO B C 1
ATOM 4861 O O . PRO B 1 221 ? 30.254 -3.281 -29.242 1.00 28.38 221 PRO B O 1
ATOM 4865 N N . ILE B 1 222 ? 29.339 -5.071 -28.358 1.00 24.61 222 ILE B N 1
ATOM 4866 C CA . ILE B 1 222 ? 29.011 -4.393 -27.111 1.00 24.11 222 ILE B CA 1
ATOM 4867 C C . ILE B 1 222 ? 30.042 -4.821 -26.080 1.00 21.54 222 ILE B C 1
ATOM 4868 O O . ILE B 1 222 ? 30.148 -6.013 -25.762 1.00 19.67 222 ILE B O 1
ATOM 4873 N N . HIS B 1 223 ? 30.827 -3.861 -25.585 1.00 19.01 223 HIS B N 1
ATOM 4874 C CA . HIS B 1 223 ? 31.915 -4.167 -24.669 1.00 20.73 223 HIS B CA 1
ATOM 4875 C C . HIS B 1 223 ? 31.544 -3.970 -23.214 1.00 24.00 223 HIS B C 1
ATOM 4876 O O . HIS B 1 223 ? 32.226 -4.507 -22.328 1.00 19.04 223 HIS B O 1
ATOM 4883 N N . LEU B 1 224 ? 30.526 -3.168 -22.943 1.00 23.20 224 LEU B N 1
ATOM 4884 C CA . LEU B 1 224 ? 30.202 -2.829 -21.569 1.00 23.27 224 LEU B CA 1
ATOM 4885 C C . LEU B 1 224 ? 28.705 -2.937 -21.430 1.00 19.52 224 LEU B C 1
ATOM 4886 O O . LEU B 1 224 ? 27.965 -2.215 -22.104 1.00 18.03 224 LEU B O 1
ATOM 4891 N N . TYR B 1 225 ? 28.260 -3.858 -20.594 1.00 13.95 225 TYR B N 1
ATOM 4892 C CA . TYR B 1 225 ? 26.862 -3.896 -20.217 1.00 15.52 225 TYR B CA 1
ATOM 4893 C C . TYR B 1 225 ? 26.754 -3.410 -18.784 1.00 13.56 225 TYR B C 1
ATOM 4894 O O . TYR B 1 225 ? 27.512 -3.845 -17.912 1.00 11.11 225 TYR B O 1
ATOM 4903 N N . THR B 1 226 ? 25.859 -2.477 -18.550 1.00 14.04 226 THR B N 1
ATOM 4904 C CA . THR B 1 226 ? 25.548 -2.088 -17.192 1.00 14.51 226 THR B CA 1
ATOM 4905 C C . THR B 1 226 ? 24.041 -2.196 -16.994 1.00 20.91 226 THR B C 1
ATOM 4906 O O . THR B 1 226 ? 23.247 -2.001 -17.928 1.00 15.56 226 THR B O 1
ATOM 4910 N N . ALA B 1 227 ? 23.665 -2.574 -15.776 1.00 17.20 227 ALA B N 1
ATOM 4911 C CA . ALA B 1 227 ? 22.269 -2.708 -15.386 1.00 13.91 227 ALA B CA 1
ATOM 4912 C C . ALA B 1 227 ? 22.148 -2.171 -13.969 1.00 15.76 227 ALA B C 1
ATOM 4913 O O . ALA B 1 227 ? 22.817 -2.668 -13.058 1.00 14.94 227 ALA B O 1
ATOM 4915 N N . ASP B 1 228 ? 21.331 -1.144 -13.784 1.00 20.11 228 ASP B N 1
ATOM 4916 C CA . ASP B 1 228 ? 21.278 -0.406 -12.521 1.00 27.00 228 ASP B CA 1
ATOM 4917 C C . ASP B 1 228 ? 19.852 -0.316 -11.996 1.00 25.44 228 ASP B C 1
ATOM 4918 O O . ASP B 1 228 ? 19.441 0.695 -11.428 1.00 25.49 228 ASP B O 1
ATOM 4923 N N . GLY B 1 229 ? 19.070 -1.360 -12.181 1.00 24.94 229 GLY B N 1
ATOM 4924 C CA . GLY B 1 229 ? 17.670 -1.314 -11.818 1.00 29.97 229 GLY B CA 1
ATOM 4925 C C . GLY B 1 229 ? 17.411 -1.829 -10.420 1.00 27.99 229 GLY B C 1
ATOM 4926 O O . GLY B 1 229 ? 18.161 -2.644 -9.880 1.00 25.41 229 GLY B O 1
ATOM 4927 N N . GLY B 1 230 ? 16.326 -1.329 -9.843 1.00 47.85 230 GLY B N 1
ATOM 4928 C CA . GLY B 1 230 ? 15.869 -1.767 -8.543 1.00 42.77 230 GLY B CA 1
ATOM 4929 C C . GLY B 1 230 ? 14.403 -1.446 -8.348 1.00 47.84 230 GLY B C 1
ATOM 4930 O O . GLY B 1 230 ? 13.975 -0.311 -8.586 1.00 59.18 230 GLY B O 1
ATOM 4931 N N . ILE B 1 231 ? 13.621 -2.457 -7.957 1.00 32.86 231 ILE B N 1
ATOM 4932 C CA . ILE B 1 231 ? 12.261 -2.213 -7.510 1.00 36.14 231 ILE B CA 1
ATOM 4933 C C . ILE B 1 231 ? 12.281 -1.203 -6.367 1.00 42.83 231 ILE B C 1
ATOM 4934 O O . ILE B 1 231 ? 13.243 -1.122 -5.590 1.00 45.62 231 ILE B O 1
ATOM 4939 N N . ASN B 1 232 ? 11.224 -0.388 -6.282 1.00 98.62 232 ASN B N 1
ATOM 4940 C CA . ASN B 1 232 ? 11.121 0.611 -5.181 1.00 106.35 232 ASN B CA 1
ATOM 4941 C C . ASN B 1 232 ? 9.913 0.255 -4.310 1.00 103.06 232 ASN B C 1
ATOM 4942 O O . ASN B 1 232 ? 8.780 0.272 -4.840 1.00 99.14 232 ASN B O 1
ATOM 4947 N N . VAL B 1 233 ? 10.143 -0.052 -3.029 1.00 92.99 233 VAL B N 1
ATOM 4948 C CA . VAL B 1 233 ? 9.032 -0.482 -2.126 1.00 102.44 233 VAL B CA 1
ATOM 4949 C C . VAL B 1 233 ? 9.249 0.109 -0.726 1.00 109.04 233 VAL B C 1
ATOM 4950 O O . VAL B 1 233 ? 10.415 0.421 -0.392 1.00 109.94 233 VAL B O 1
ATOM 4954 N N . ASP B 1 236 ? 8.571 -1.590 2.117 1.00 108.39 236 ASP B N 1
ATOM 4955 C CA . ASP B 1 236 ? 9.236 -2.719 2.827 1.00 104.15 236 ASP B CA 1
ATOM 4956 C C . ASP B 1 236 ? 10.726 -2.697 2.477 1.00 100.64 236 ASP B C 1
ATOM 4957 O O . ASP B 1 236 ? 11.051 -2.443 1.297 1.00 98.11 236 ASP B O 1
ATOM 4962 N N . TYR B 1 237 ? 11.598 -2.956 3.455 1.00 97.97 237 TYR B N 1
ATOM 4963 C CA . TYR B 1 237 ? 13.025 -2.859 3.182 1.00 92.11 237 TYR B CA 1
ATOM 4964 C C . TYR B 1 237 ? 13.776 -4.176 3.319 1.00 84.60 237 TYR B C 1
ATOM 4965 O O . TYR B 1 237 ? 14.909 -4.273 2.834 1.00 83.34 237 TYR B O 1
ATOM 4974 N N . ASN B 1 238 ? 13.195 -5.183 3.969 1.00 83.80 238 ASN B N 1
ATOM 4975 C CA . ASN B 1 238 ? 13.933 -6.400 4.281 1.00 77.40 238 ASN B CA 1
ATOM 4976 C C . ASN B 1 238 ? 13.575 -7.571 3.373 1.00 71.96 238 ASN B C 1
ATOM 4977 O O . ASN B 1 238 ? 14.089 -8.675 3.577 1.00 72.26 238 ASN B O 1
ATOM 4982 N N . LYS B 1 239 ? 12.710 -7.357 2.382 1.00 57.06 239 LYS B N 1
ATOM 4983 C CA . LYS B 1 239 ? 12.522 -8.289 1.278 1.00 51.98 239 LYS B CA 1
ATOM 4984 C C . LYS B 1 239 ? 13.147 -7.765 -0.014 1.00 42.10 239 LYS B C 1
ATOM 4985 O O . LYS B 1 239 ? 12.868 -8.299 -1.096 1.00 30.94 239 LYS B O 1
ATOM 4991 N N . GLN B 1 240 ? 14.008 -6.747 0.086 1.00 34.73 240 GLN B N 1
ATOM 4992 C CA . GLN B 1 240 ? 14.434 -5.994 -1.090 1.00 36.36 240 GLN B CA 1
ATOM 4993 C C . GLN B 1 240 ? 15.098 -6.894 -2.131 1.00 29.63 240 GLN B C 1
ATOM 4994 O O . GLN B 1 240 ? 14.787 -6.808 -3.326 1.00 28.18 240 GLN B O 1
ATOM 5000 N N . GLU B 1 241 ? 16.003 -7.772 -1.690 1.00 25.52 241 GLU B N 1
ATOM 5001 C CA . GLU B 1 241 ? 16.609 -8.744 -2.596 1.00 23.95 241 GLU B CA 1
ATOM 5002 C C . GLU B 1 241 ? 15.558 -9.650 -3.233 1.00 23.30 241 GLU B C 1
ATOM 5003 O O . GLU B 1 241 ? 15.548 -9.839 -4.455 1.00 25.18 241 GLU B O 1
ATOM 5009 N N . GLU B 1 242 ? 14.653 -10.213 -2.426 1.00 40.56 242 GLU B N 1
ATOM 5010 C CA . GLU B 1 242 ? 13.649 -11.123 -2.979 1.00 40.44 242 GLU B CA 1
ATOM 5011 C C . GLU B 1 242 ? 12.700 -10.404 -3.930 1.00 36.87 242 GLU B C 1
ATOM 5012 O O . GLU B 1 242 ? 12.307 -10.962 -4.958 1.00 37.11 242 GLU B O 1
ATOM 5018 N N . LEU B 1 243 ? 12.332 -9.161 -3.614 1.00 26.89 243 LEU B N 1
ATOM 5019 C CA . LEU B 1 243 ? 11.454 -8.409 -4.496 1.00 23.37 243 LEU B CA 1
ATOM 5020 C C . LEU B 1 243 ? 12.108 -8.091 -5.836 1.00 25.94 243 LEU B C 1
ATOM 5021 O O . LEU B 1 243 ? 11.401 -7.835 -6.815 1.00 30.49 243 LEU B O 1
ATOM 5026 N N . ASN B 1 244 ? 13.432 -8.081 -5.902 1.00 22.88 244 ASN B N 1
ATOM 5027 C CA . ASN B 1 244 ? 14.139 -7.700 -7.112 1.00 25.17 244 ASN B CA 1
ATOM 5028 C C . ASN B 1 244 ? 14.670 -8.887 -7.896 1.00 20.60 244 ASN B C 1
ATOM 5029 O O . ASN B 1 244 ? 15.265 -8.680 -8.954 1.00 20.96 244 ASN B O 1
ATOM 5034 N N . LEU B 1 245 ? 14.480 -10.115 -7.404 1.00 18.57 245 LEU B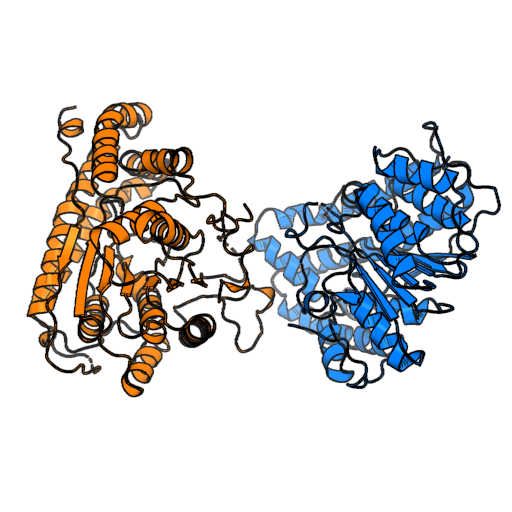 N 1
ATOM 5035 C CA . LEU B 1 245 ? 15.084 -11.272 -8.054 1.00 19.38 245 LEU B CA 1
ATOM 5036 C C . LEU B 1 245 ? 14.739 -11.328 -9.538 1.00 22.69 245 LEU B C 1
ATOM 5037 O O . LEU B 1 245 ? 15.613 -11.584 -10.376 1.00 21.21 245 LEU B O 1
ATOM 5042 N N . LYS B 1 246 ? 13.473 -11.064 -9.878 1.00 18.84 246 LYS B N 1
ATOM 5043 C CA . LYS B 1 246 ? 13.034 -11.160 -11.264 1.00 23.84 246 LYS B CA 1
ATOM 5044 C C . LYS B 1 246 ? 13.574 -10.008 -12.108 1.00 21.80 246 LYS B C 1
ATOM 5045 O O . LYS B 1 246 ? 14.020 -10.217 -13.247 1.00 18.51 246 LYS B O 1
ATOM 5051 N N . LEU B 1 247 ? 13.491 -8.780 -11.583 1.00 19.05 247 LEU B N 1
ATOM 5052 C CA . LEU B 1 247 ? 14.124 -7.641 -12.236 1.00 23.90 247 LEU B CA 1
ATOM 5053 C C . LEU B 1 247 ? 15.612 -7.898 -12.432 1.00 27.60 247 LEU B C 1
ATOM 5054 O O . LEU B 1 247 ? 16.135 -7.818 -13.551 1.00 22.82 247 LEU B O 1
ATOM 5059 N N . HIS B 1 248 ? 16.309 -8.224 -11.349 1.00 20.19 248 HIS B N 1
ATOM 5060 C CA . HIS B 1 248 ? 17.743 -8.418 -11.457 1.00 20.90 248 HIS B CA 1
ATOM 5061 C C . HIS B 1 248 ? 18.072 -9.600 -12.349 1.00 20.53 248 HIS B C 1
ATOM 5062 O O . HIS B 1 248 ? 19.157 -9.645 -12.936 1.00 19.60 248 HIS B O 1
ATOM 5069 N N . PHE B 1 249 ? 17.149 -10.560 -12.470 1.00 22.56 249 PHE B N 1
ATOM 5070 C CA . PHE B 1 249 ? 17.387 -11.688 -13.354 1.00 21.72 249 PHE B CA 1
ATOM 5071 C C . PHE B 1 249 ? 17.200 -11.293 -14.814 1.00 22.26 249 PHE B C 1
ATOM 5072 O O . PHE B 1 249 ? 17.923 -11.786 -15.681 1.00 22.79 249 PHE B O 1
ATOM 5080 N N . GLY B 1 250 ? 16.259 -10.389 -15.095 1.00 17.59 250 GLY B N 1
ATOM 5081 C CA . GLY B 1 250 ? 16.084 -9.912 -16.451 1.00 19.29 250 GLY B CA 1
ATOM 5082 C C . GLY B 1 250 ? 17.122 -8.887 -16.843 1.00 20.76 250 GLY B C 1
ATOM 5083 O O . GLY B 1 250 ? 17.452 -8.767 -18.029 1.00 18.71 250 GLY B O 1
ATOM 5084 N N . GLN B 1 251 ? 17.611 -8.113 -15.868 1.00 22.66 251 GLN B N 1
ATOM 5085 C CA . GLN B 1 251 ? 18.811 -7.300 -16.044 1.00 20.81 251 GLN B CA 1
ATOM 5086 C C . GLN B 1 251 ? 19.949 -8.142 -16.563 1.00 19.84 251 GLN B C 1
ATOM 5087 O O . GLN B 1 251 ? 20.562 -7.843 -17.596 1.00 18.69 251 GLN B O 1
ATOM 5093 N N . ALA B 1 252 ? 20.262 -9.196 -15.809 1.00 23.38 252 ALA B N 1
ATOM 5094 C CA . ALA B 1 252 ? 21.376 -10.061 -16.163 1.00 23.03 252 ALA B CA 1
ATOM 5095 C C . ALA B 1 252 ? 21.162 -10.700 -17.525 1.00 22.34 252 ALA B 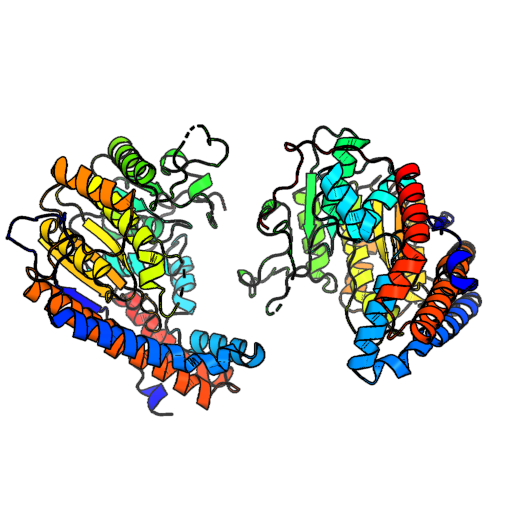C 1
ATOM 5096 O O . ALA B 1 252 ? 22.079 -10.725 -18.356 1.00 25.87 252 ALA B O 1
ATOM 5098 N N . LEU B 1 253 ? 19.951 -11.205 -17.779 1.00 18.87 253 LEU B N 1
ATOM 5099 C CA . LEU B 1 253 ? 19.669 -11.870 -19.045 1.00 20.42 253 LEU B CA 1
ATOM 5100 C C . LEU B 1 253 ? 19.841 -10.924 -20.215 1.00 19.45 253 LEU B C 1
ATOM 5101 O O . LEU B 1 253 ? 20.406 -11.291 -21.246 1.00 21.37 253 LEU B O 1
ATOM 5106 N N . THR B 1 254 ? 19.311 -9.713 -20.086 1.00 15.75 254 THR B N 1
ATOM 5107 C CA . THR B 1 254 ? 19.523 -8.705 -21.102 1.00 14.63 254 THR B CA 1
ATOM 5108 C C . THR B 1 254 ? 20.998 -8.552 -21.407 1.00 17.16 254 THR B C 1
ATOM 5109 O O . THR B 1 254 ? 21.397 -8.467 -22.572 1.00 16.31 254 THR B O 1
ATOM 5113 N N . GLY B 1 255 ? 21.831 -8.555 -20.374 1.00 16.71 255 GLY B N 1
ATOM 5114 C CA . GLY B 1 255 ? 23.248 -8.377 -20.606 1.00 18.38 255 GLY B CA 1
ATOM 5115 C C . GLY B 1 255 ? 23.895 -9.594 -21.228 1.00 19.59 255 GLY B C 1
ATOM 5116 O O . GLY B 1 255 ? 24.764 -9.472 -22.089 1.00 21.20 255 GLY B O 1
ATOM 5117 N N . LEU B 1 256 ? 23.501 -10.780 -20.782 1.00 23.91 256 LEU B N 1
ATOM 5118 C CA . LEU B 1 256 ? 24.142 -11.991 -21.264 1.00 24.68 256 LEU B CA 1
ATOM 5119 C C . LEU B 1 256 ? 23.705 -12.331 -22.681 1.00 22.27 256 LEU B C 1
ATOM 5120 O O . LEU B 1 256 ? 24.414 -13.062 -23.379 1.00 22.84 256 LEU B O 1
ATOM 5125 N N . LEU B 1 257 ? 22.579 -11.778 -23.128 1.00 21.88 257 LEU B N 1
ATOM 5126 C CA . LEU B 1 257 ? 22.133 -11.905 -24.512 1.00 21.73 257 LEU B CA 1
ATOM 5127 C C . LEU B 1 257 ? 22.762 -10.881 -25.457 1.00 18.81 257 LEU B C 1
ATOM 5128 O O . LEU B 1 257 ? 22.758 -11.106 -26.671 1.00 22.13 257 LEU B O 1
ATOM 5133 N N . SER B 1 258 ? 23.282 -9.767 -24.943 1.00 17.70 258 SER B N 1
ATOM 5134 C CA . SER B 1 258 ? 23.788 -8.667 -25.761 1.00 17.79 258 SER B CA 1
ATOM 5135 C C . SER B 1 258 ? 25.289 -8.479 -25.679 1.00 20.37 258 SER B C 1
ATOM 5136 O O . SER B 1 258 ? 25.901 -8.122 -26.674 1.00 19.52 258 SER B O 1
ATOM 5139 N N . LEU B 1 259 ? 25.880 -8.641 -24.497 1.00 22.64 259 LEU B N 1
ATOM 5140 C CA . LEU B 1 259 ? 27.306 -8.409 -24.330 1.00 19.35 259 LEU B CA 1
ATOM 5141 C C . LEU B 1 259 ? 28.111 -9.361 -25.205 1.00 18.88 259 LEU B C 1
ATOM 5142 O O . LEU B 1 259 ? 27.856 -10.568 -25.210 1.00 21.57 259 LEU B O 1
ATOM 5147 N N . SER B 1 260 ? 29.088 -8.812 -25.935 1.00 22.56 260 SER B N 1
ATOM 5148 C CA . SER B 1 260 ? 29.967 -9.592 -26.797 1.00 24.30 260 SER B CA 1
ATOM 5149 C C . SER B 1 260 ? 31.033 -10.283 -25.969 1.00 23.96 260 SER B C 1
ATOM 5150 O O . SER B 1 260 ? 31.366 -9.850 -24.866 1.00 26.83 260 SER B O 1
ATOM 5153 N N . LYS B 1 261 ? 31.583 -11.361 -26.525 1.00 16.92 261 LYS B N 1
ATOM 5154 C CA . LYS B 1 261 ? 32.760 -11.980 -25.937 1.00 18.73 261 LYS B CA 1
ATOM 5155 C C . LYS B 1 261 ? 33.813 -10.912 -25.681 1.00 20.99 261 LYS B C 1
ATOM 5156 O O . LYS B 1 261 ? 33.921 -9.939 -26.432 1.00 20.10 261 LYS B O 1
ATOM 5162 N N . GLY B 1 262 ? 34.585 -11.078 -24.600 1.00 21.22 262 GLY B N 1
ATOM 5163 C CA . GLY B 1 262 ? 35.517 -10.047 -24.182 1.00 17.52 262 GLY B CA 1
ATOM 5164 C C . GLY B 1 262 ? 34.871 -8.821 -23.586 1.00 19.94 262 GLY B C 1
ATOM 5165 O O . GLY B 1 262 ? 35.589 -7.967 -23.042 1.00 21.90 262 GLY B O 1
ATOM 5166 N N . GLY B 1 263 ? 33.535 -8.720 -23.636 1.00 17.97 263 GLY B N 1
ATOM 5167 C CA . GLY B 1 263 ? 32.816 -7.640 -22.996 1.00 16.45 263 GLY B CA 1
ATOM 5168 C C . GLY B 1 263 ? 32.790 -7.723 -21.469 1.00 18.92 263 GLY B C 1
ATOM 5169 O O . GLY B 1 263 ? 33.210 -8.687 -20.817 1.00 19.28 263 GLY B O 1
ATOM 5170 N N . ASN B 1 264 ? 32.257 -6.660 -20.894 1.00 18.22 264 ASN B N 1
ATOM 5171 C CA . ASN B 1 264 ? 32.227 -6.475 -19.458 1.00 18.12 264 ASN B CA 1
ATOM 5172 C C . ASN B 1 264 ? 30.828 -6.095 -19.005 1.00 19.57 264 ASN B C 1
ATOM 5173 O O . ASN B 1 264 ? 30.047 -5.472 -19.744 1.00 20.22 264 ASN B O 1
ATOM 5178 N N . MET B 1 265 ? 30.547 -6.459 -17.757 1.00 15.26 265 MET B N 1
ATOM 5179 C CA . MET B 1 265 ? 29.215 -6.417 -17.187 1.00 13.97 265 MET B CA 1
ATOM 5180 C C . MET B 1 265 ? 29.291 -5.770 -15.810 1.00 15.32 265 MET B C 1
ATOM 5181 O O . MET B 1 265 ? 30.195 -6.077 -15.030 1.00 16.07 265 MET B O 1
ATOM 5186 N N . ILE B 1 266 ? 28.370 -4.844 -15.538 1.00 19.28 266 ILE B N 1
ATOM 5187 C CA . ILE B 1 266 ? 28.172 -4.241 -14.225 1.00 16.58 266 ILE B CA 1
ATOM 5188 C C . ILE B 1 266 ? 26.671 -4.290 -13.929 1.00 21.49 266 ILE B C 1
ATOM 5189 O O . ILE B 1 266 ? 25.876 -3.629 -14.613 1.00 19.16 266 ILE B O 1
ATOM 5194 N N . LEU B 1 267 ? 26.279 -5.093 -12.936 1.00 18.00 267 LEU B N 1
ATOM 5195 C CA . LEU B 1 267 ? 24.877 -5.262 -12.548 1.00 21.94 267 LEU B CA 1
ATOM 5196 C C . LEU B 1 267 ? 24.668 -4.788 -11.121 1.00 19.13 267 LEU B C 1
ATOM 5197 O O . LEU B 1 267 ? 25.450 -5.135 -10.232 1.00 21.20 267 LEU B O 1
ATOM 5202 N N . LYS B 1 268 ? 23.626 -3.999 -10.897 1.00 18.42 268 LYS B N 1
ATOM 5203 C CA . LYS B 1 268 ? 23.307 -3.601 -9.534 1.00 19.01 268 LYS B CA 1
ATOM 5204 C C . LYS B 1 268 ? 22.550 -4.725 -8.855 1.00 18.36 268 LYS B C 1
ATOM 5205 O O . LYS B 1 268 ? 21.579 -5.252 -9.403 1.00 18.33 268 LYS B O 1
ATOM 5211 N N . HIS B 1 269 ? 23.013 -5.109 -7.677 1.00 22.36 269 HIS B N 1
ATOM 5212 C CA . HIS B 1 269 ? 22.297 -6.092 -6.885 1.00 18.23 269 HIS B CA 1
ATOM 5213 C C . HIS B 1 269 ? 22.068 -5.519 -5.497 1.00 25.58 269 HIS B C 1
ATOM 5214 O O . HIS B 1 269 ? 22.295 -4.320 -5.273 1.00 24.08 269 HIS B O 1
ATOM 5221 N N . TYR B 1 270 ? 21.685 -6.405 -4.576 1.00 22.52 270 TYR B N 1
ATOM 5222 C CA . TYR B 1 270 ? 21.503 -5.985 -3.168 1.00 19.72 270 TYR B CA 1
ATOM 5223 C C . TYR B 1 270 ? 22.179 -6.792 -2.062 1.00 24.99 270 TYR B C 1
ATOM 5224 O O . TYR B 1 270 ? 23.387 -6.602 -1.947 1.00 27.25 270 TYR B O 1
ATOM 5233 N N . THR B 1 271 ? 21.511 -7.751 -1.409 1.00 28.78 271 THR B N 1
ATOM 5234 C CA . THR B 1 271 ? 22.138 -8.469 -0.292 1.00 32.35 271 THR B CA 1
ATOM 5235 C C . THR B 1 271 ? 22.792 -9.814 -0.634 1.00 33.45 271 THR B C 1
ATOM 5236 O O . THR B 1 271 ? 23.610 -10.302 0.172 1.00 38.97 271 THR B O 1
ATOM 5240 N N . LEU B 1 272 ? 22.406 -10.471 -1.718 1.00 12.21 272 LEU B N 1
ATOM 5241 C CA . LEU B 1 272 ? 23.058 -11.716 -2.154 1.00 15.02 272 LEU B CA 1
ATOM 5242 C C . LEU B 1 272 ? 22.831 -12.927 -1.236 1.00 14.89 272 LEU B C 1
ATOM 5243 O O . LEU B 1 272 ? 23.604 -13.885 -1.282 1.00 17.98 272 LEU B O 1
ATOM 5248 N N . ASN B 1 273 ? 21.784 -12.965 -0.414 1.00 19.15 273 ASN B N 1
ATOM 5249 C CA . ASN B 1 273 ? 21.603 -14.120 0.459 1.00 18.55 273 ASN B CA 1
ATOM 5250 C C . ASN B 1 273 ? 20.679 -15.186 -0.108 1.00 15.23 273 ASN B C 1
ATOM 5251 O O . ASN B 1 273 ? 20.792 -16.346 0.279 1.00 21.35 273 ASN B O 1
ATOM 5256 N N . HIS B 1 274 ? 19.804 -14.838 -1.033 1.00 24.60 274 HIS B N 1
ATOM 5257 C CA . HIS B 1 274 ? 18.869 -15.807 -1.574 1.00 25.16 274 HIS B CA 1
ATOM 5258 C C . HIS B 1 274 ? 19.579 -16.808 -2.484 1.00 27.68 274 HIS B C 1
ATOM 5259 O O . HIS B 1 274 ? 20.478 -16.453 -3.258 1.00 20.38 274 HIS B O 1
ATOM 5266 N N . ALA B 1 275 ? 19.159 -18.075 -2.375 1.00 23.16 275 ALA B N 1
ATOM 5267 C CA . ALA B 1 275 ? 19.687 -19.132 -3.220 1.00 19.57 275 ALA B CA 1
ATOM 5268 C C . ALA B 1 275 ? 19.647 -18.743 -4.691 1.00 26.25 275 ALA B C 1
ATOM 5269 O O . ALA B 1 275 ? 20.578 -19.059 -5.453 1.00 19.56 275 ALA B O 1
ATOM 5271 N N . PHE B 1 276 ? 18.571 -18.071 -5.116 1.00 18.55 276 PHE B N 1
ATOM 5272 C CA . PHE B 1 276 ? 18.473 -17.737 -6.528 1.00 22.35 276 PHE B CA 1
ATOM 5273 C C . PHE B 1 276 ? 19.606 -16.816 -6.936 1.00 18.44 276 PHE B C 1
ATOM 5274 O O . PHE B 1 276 ? 20.274 -17.061 -7.940 1.00 16.29 276 PHE B O 1
ATOM 5282 N N . THR B 1 277 ? 19.822 -15.743 -6.166 1.00 24.48 277 THR B N 1
ATOM 5283 C CA . THR B 1 277 ? 20.939 -14.833 -6.393 1.00 22.05 277 THR B CA 1
ATOM 5284 C C . THR B 1 277 ? 22.256 -15.583 -6.443 1.00 23.75 277 THR B C 1
ATOM 5285 O O . THR B 1 277 ? 23.097 -15.366 -7.331 1.00 20.72 277 THR B O 1
ATOM 5289 N N . LEU B 1 278 ? 22.456 -16.452 -5.460 1.00 23.89 278 LEU B N 1
ATOM 5290 C CA . LEU B 1 278 ? 23.679 -17.229 -5.397 1.00 24.35 278 LEU B CA 1
ATOM 5291 C C . LEU B 1 278 ? 23.826 -18.075 -6.648 1.00 22.61 278 LEU B C 1
ATOM 5292 O O . LEU B 1 278 ? 24.915 -18.152 -7.232 1.00 22.94 278 LEU B O 1
ATOM 5297 N N . SER B 1 279 ? 22.723 -18.673 -7.104 1.00 19.37 279 SER B N 1
ATOM 5298 C CA . SER B 1 279 ? 22.784 -19.501 -8.301 1.00 23.95 279 SER B CA 1
ATOM 5299 C C . SER B 1 279 ? 23.051 -18.673 -9.548 1.00 19.55 279 SER B C 1
ATOM 5300 O O . SER B 1 279 ? 23.713 -19.156 -10.473 1.00 22.00 279 SER B O 1
ATOM 5303 N N . LEU B 1 280 ? 22.555 -17.437 -9.590 1.00 15.80 280 LEU B N 1
ATOM 5304 C CA . LEU B 1 280 ? 22.771 -16.593 -10.756 1.00 17.53 280 LEU B CA 1
ATOM 5305 C C . LEU B 1 280 ? 24.227 -16.166 -10.848 1.00 19.36 280 LEU B C 1
ATOM 5306 O O . LEU B 1 280 ? 24.800 -16.094 -11.941 1.00 20.80 280 LEU B O 1
ATOM 5311 N N . ILE B 1 281 ? 24.836 -15.887 -9.701 1.00 15.06 281 ILE B N 1
ATOM 5312 C CA . ILE B 1 281 ? 26.263 -15.612 -9.654 1.00 15.85 281 ILE B CA 1
ATOM 5313 C C . ILE B 1 281 ? 27.035 -16.834 -10.141 1.00 16.81 281 ILE B C 1
ATOM 5314 O O . ILE B 1 281 ? 27.966 -16.727 -10.949 1.00 16.65 281 ILE B O 1
ATOM 5319 N N . CYS B 1 282 ? 26.660 -18.016 -9.636 1.00 18.72 282 CYS B N 1
ATOM 5320 C CA . CYS B 1 282 ? 27.216 -19.272 -10.124 1.00 18.03 282 CYS B CA 1
ATOM 5321 C C . CYS B 1 282 ? 27.100 -19.378 -11.641 1.00 22.24 282 CYS B C 1
ATOM 5322 O O . CYS B 1 282 ? 28.022 -19.857 -12.305 1.00 19.13 282 CYS B O 1
ATOM 5325 N N . VAL B 1 283 ? 25.975 -18.929 -12.207 1.00 20.90 283 VAL B N 1
ATOM 5326 C CA . VAL B 1 283 ? 25.859 -18.865 -13.659 1.00 19.24 283 VAL B CA 1
ATOM 5327 C C . VAL B 1 283 ? 26.888 -17.892 -14.221 1.00 24.00 283 VAL B C 1
ATOM 5328 O O . VAL B 1 283 ? 27.708 -18.263 -15.070 1.00 30.83 283 VAL B O 1
ATOM 5332 N N . PHE B 1 284 ? 26.867 -16.634 -13.742 1.00 18.85 284 PHE B N 1
ATOM 5333 C CA . PHE B 1 284 ? 27.841 -15.636 -14.183 1.00 16.14 284 PHE B CA 1
ATOM 5334 C C . PHE B 1 284 ? 29.243 -16.211 -14.203 1.00 21.63 284 PHE B C 1
ATOM 5335 O O . PHE B 1 284 ? 30.066 -15.827 -15.041 1.00 23.98 284 PHE B O 1
ATOM 5343 N N . SER B 1 285 ? 29.528 -17.123 -13.271 1.00 30.51 285 SER B N 1
ATOM 5344 C CA . SER B 1 285 ? 30.867 -17.663 -13.075 1.00 29.16 285 SER B CA 1
ATOM 5345 C C . SER B 1 285 ? 31.418 -18.362 -14.286 1.00 26.34 285 SER B C 1
ATOM 5346 O O . SER B 1 285 ? 32.639 -18.528 -14.373 1.00 31.88 285 SER B O 1
ATOM 5349 N N . HIS B 1 286 ? 30.558 -18.827 -15.181 1.00 22.11 286 HIS B N 1
ATOM 5350 C CA . HIS B 1 286 ? 31.032 -19.538 -16.356 1.00 25.51 286 HIS B CA 1
ATOM 5351 C C . HIS B 1 286 ? 31.281 -18.613 -17.533 1.00 22.76 286 HIS B C 1
ATOM 5352 O O . HIS B 1 286 ? 31.866 -19.047 -18.530 1.00 22.34 286 HIS B O 1
ATOM 5359 N N . PHE B 1 287 ? 30.861 -17.351 -17.444 1.00 20.39 287 PHE B N 1
ATOM 5360 C CA . PHE B 1 287 ? 30.865 -16.500 -18.622 1.00 24.52 287 PHE B CA 1
ATOM 5361 C C . PHE B 1 287 ? 31.978 -15.467 -18.638 1.00 22.82 287 PHE B C 1
ATOM 5362 O O . PHE B 1 287 ? 32.359 -15.015 -19.722 1.00 24.44 287 PHE B O 1
ATOM 5370 N N . PHE B 1 288 ? 32.557 -15.138 -17.494 1.00 18.68 288 PHE B N 1
ATOM 5371 C CA . PHE B 1 288 ? 33.565 -14.105 -17.446 1.00 16.90 288 PHE B CA 1
ATOM 5372 C C . PHE B 1 288 ? 34.873 -14.689 -16.951 1.00 18.32 288 PHE B C 1
ATOM 5373 O O . PHE B 1 288 ? 34.892 -15.691 -16.230 1.00 22.21 288 PHE B O 1
ATOM 5381 N N . GLU B 1 289 ? 35.968 -14.062 -17.382 1.00 22.07 289 GLU B N 1
ATOM 5382 C CA . GLU B 1 289 ? 37.285 -14.494 -16.941 1.00 25.60 289 GLU B CA 1
ATOM 5383 C C . GLU B 1 289 ? 37.539 -14.079 -15.501 1.00 23.37 289 GLU B C 1
ATOM 5384 O O . GLU B 1 289 ? 38.210 -14.801 -14.758 1.00 23.31 289 GLU B O 1
ATOM 5390 N N . GLU B 1 290 ? 37.021 -12.920 -15.103 1.00 22.95 290 GLU B N 1
ATOM 5391 C CA . GLU B 1 290 ? 37.031 -12.464 -13.721 1.00 19.48 290 GLU B CA 1
ATOM 5392 C C . GLU B 1 290 ? 35.640 -11.968 -13.368 1.00 22.65 290 GLU B C 1
ATOM 5393 O O . GLU B 1 290 ? 34.908 -11.448 -14.214 1.00 22.01 290 GLU B O 1
ATOM 5399 N N . LEU B 1 291 ? 35.306 -12.100 -12.096 1.00 20.09 291 LEU B N 1
ATOM 5400 C CA . LEU B 1 291 ? 33.980 -11.786 -11.603 1.00 19.35 291 LEU B CA 1
ATOM 5401 C C . LEU B 1 291 ? 34.137 -11.279 -10.179 1.00 21.82 291 LEU B C 1
ATOM 5402 O O . LEU B 1 291 ? 34.719 -11.963 -9.330 1.00 21.15 291 LEU B O 1
ATOM 5407 N N . TYR B 1 292 ? 33.638 -10.076 -9.928 1.00 20.33 292 TYR B N 1
ATOM 5408 C CA . TYR B 1 292 ? 33.784 -9.434 -8.638 1.00 18.58 292 TYR B CA 1
ATOM 5409 C C . TYR B 1 292 ? 32.419 -9.036 -8.118 1.00 20.98 292 TYR B C 1
ATOM 5410 O O . TYR B 1 292 ? 31.562 -8.597 -8.891 1.00 21.49 292 TYR B O 1
ATOM 5419 N N . ILE B 1 293 ? 32.221 -9.210 -6.811 1.00 19.21 293 ILE B N 1
ATOM 5420 C CA . ILE B 1 293 ? 31.211 -8.464 -6.073 1.00 19.09 293 ILE B CA 1
ATOM 5421 C C . ILE B 1 293 ? 31.869 -7.191 -5.562 1.00 20.59 293 ILE B C 1
ATOM 5422 O O . ILE B 1 293 ? 32.985 -7.233 -5.038 1.00 21.46 293 ILE B O 1
ATOM 5427 N N . THR B 1 294 ? 31.214 -6.047 -5.749 1.00 19.96 294 THR B N 1
ATOM 5428 C CA . THR B 1 294 ? 31.879 -4.787 -5.447 1.00 20.39 294 THR B CA 1
ATOM 5429 C C . THR B 1 294 ? 30.919 -3.814 -4.786 1.00 19.80 294 THR B C 1
ATOM 5430 O O . THR B 1 294 ? 29.700 -3.864 -4.971 1.00 19.56 294 THR B O 1
ATOM 5434 N N . LYS B 1 295 ? 31.523 -2.906 -4.026 1.00 19.30 295 LYS B N 1
ATOM 5435 C CA . LYS B 1 295 ? 30.819 -1.840 -3.323 1.00 21.35 295 LYS B CA 1
ATOM 5436 C C . LYS B 1 295 ? 31.735 -0.636 -3.406 1.00 22.64 295 LYS B C 1
ATOM 5437 O O . LYS B 1 295 ? 32.678 -0.500 -2.618 1.00 17.35 295 LYS B O 1
ATOM 5443 N N . PRO B 1 296 ? 31.530 0.226 -4.396 1.00 22.38 296 PRO B N 1
ATOM 5444 C CA . PRO B 1 296 ? 32.250 1.500 -4.417 1.00 18.76 296 PRO B CA 1
ATOM 5445 C C . PRO B 1 296 ? 32.000 2.259 -3.127 1.00 18.07 296 PRO B C 1
ATOM 5446 O O . PRO B 1 296 ? 30.936 2.145 -2.517 1.00 17.48 296 PRO B O 1
ATOM 5450 N N . THR B 1 297 ? 32.992 3.051 -2.727 1.00 18.74 297 THR B N 1
ATOM 5451 C CA . THR B 1 297 ? 32.806 3.947 -1.593 1.00 17.14 297 THR B CA 1
ATOM 5452 C C . THR B 1 297 ? 31.612 4.866 -1.806 1.00 19.53 297 THR B C 1
ATOM 5453 O O . THR B 1 297 ? 30.885 5.183 -0.849 1.00 19.49 297 THR B O 1
ATOM 5457 N N . SER B 1 298 ? 31.405 5.325 -3.053 1.00 21.34 298 SER B N 1
ATOM 5458 C CA . SER B 1 298 ? 30.285 6.206 -3.357 1.00 16.22 298 SER B CA 1
ATOM 5459 C C . SER B 1 298 ? 28.974 5.454 -3.439 1.00 16.01 298 SER B C 1
ATOM 5460 O O . SER B 1 298 ? 27.919 6.086 -3.484 1.00 19.59 298 SER B O 1
ATOM 5463 N N . SER B 1 299 ? 29.003 4.132 -3.475 1.00 18.27 299 SER B N 1
ATOM 5464 C CA . SER B 1 299 ? 27.786 3.374 -3.225 1.00 17.59 299 SER B CA 1
ATOM 5465 C C . SER B 1 299 ? 27.486 3.465 -1.736 1.00 13.42 299 SER B C 1
ATOM 5466 O O . SER B 1 299 ? 28.319 3.080 -0.919 1.00 13.81 299 SER B O 1
ATOM 5469 N N . ARG B 1 300 ? 26.331 4.011 -1.387 1.00 20.30 300 ARG B N 1
ATOM 5470 C CA . ARG B 1 300 ? 26.067 4.402 -0.008 1.00 23.69 300 ARG B CA 1
ATOM 5471 C C . ARG B 1 300 ? 26.221 3.197 0.915 1.00 21.64 300 ARG B C 1
ATOM 5472 O O . ARG B 1 300 ? 25.490 2.206 0.767 1.00 25.33 300 ARG B O 1
ATOM 5480 N N . PRO B 1 301 ? 27.183 3.213 1.833 1.00 18.64 301 PRO B N 1
ATOM 5481 C CA . PRO B 1 301 ? 27.415 2.030 2.684 1.00 17.83 301 PRO B CA 1
ATOM 5482 C C . PRO B 1 301 ? 26.230 1.679 3.577 1.00 22.58 301 PRO B C 1
ATOM 5483 O O . PRO B 1 301 ? 26.197 0.566 4.122 1.00 20.35 301 PRO B O 1
ATOM 5487 N N . THR B 1 302 ? 25.261 2.584 3.740 1.00 19.83 302 THR B N 1
ATOM 5488 C CA . THR B 1 302 ? 24.089 2.275 4.541 1.00 18.40 302 THR B CA 1
ATOM 5489 C C . THR B 1 302 ? 23.138 1.319 3.834 1.00 24.27 302 THR B C 1
ATOM 5490 O O . THR B 1 302 ? 22.367 0.617 4.509 1.00 16.53 302 THR B O 1
ATOM 5494 N N . ASN B 1 303 ? 23.172 1.259 2.501 1.00 18.41 303 ASN B N 1
ATOM 5495 C CA . ASN B 1 303 ? 22.317 0.325 1.790 1.00 16.70 303 ASN B CA 1
ATOM 5496 C C . ASN B 1 303 ? 23.078 -0.948 1.447 1.00 20.38 303 ASN B C 1
ATOM 5497 O O . ASN B 1 303 ? 24.289 -1.076 1.671 1.00 21.97 303 ASN B O 1
ATOM 5502 N N . SER B 1 304 ? 22.334 -1.904 0.910 1.00 18.92 304 SER B N 1
ATOM 5503 C CA . SER B 1 304 ? 22.841 -3.225 0.583 1.00 19.04 304 SER B CA 1
ATOM 5504 C C . SER B 1 304 ? 23.323 -3.319 -0.852 1.00 20.78 304 SER B C 1
ATOM 5505 O O . SER B 1 304 ? 23.858 -4.366 -1.248 1.00 20.93 304 SER B O 1
ATOM 5508 N N . GLU B 1 305 ? 23.158 -2.245 -1.621 1.00 23.01 305 GLU B N 1
ATOM 5509 C CA . GLU B 1 305 ? 23.534 -2.229 -3.029 1.00 22.47 305 GLU B CA 1
ATOM 5510 C C . GLU B 1 305 ? 24.920 -2.817 -3.256 1.00 16.75 305 GLU B C 1
ATOM 5511 O O . GLU B 1 305 ? 25.878 -2.483 -2.564 1.00 16.05 305 GLU B O 1
ATOM 5517 N N . THR B 1 306 ? 25.013 -3.717 -4.216 1.00 13.18 306 THR B N 1
ATOM 5518 C CA . THR B 1 306 ? 26.292 -4.232 -4.653 1.00 14.41 306 THR B CA 1
ATOM 5519 C C . THR B 1 306 ? 26.319 -4.167 -6.172 1.00 15.75 306 THR B C 1
ATOM 5520 O O . THR B 1 306 ? 25.275 -4.121 -6.835 1.00 15.14 306 THR B O 1
ATOM 5524 N N . TYR B 1 307 ? 27.522 -4.157 -6.727 1.00 14.23 307 TYR B N 1
ATOM 5525 C CA . TYR B 1 307 ? 27.672 -4.215 -8.169 1.00 15.40 307 TYR B CA 1
ATOM 5526 C C . TYR B 1 307 ? 28.472 -5.456 -8.515 1.00 20.42 307 TYR B C 1
ATOM 5527 O O . TYR B 1 307 ? 29.599 -5.628 -8.032 1.00 24.06 307 TYR B O 1
ATOM 5536 N N . ILE B 1 308 ? 27.865 -6.347 -9.301 1.00 16.59 308 ILE B N 1
ATOM 5537 C CA . ILE B 1 308 ? 28.541 -7.550 -9.770 1.00 15.30 308 ILE B CA 1
ATOM 5538 C C . ILE B 1 308 ? 29.209 -7.217 -11.091 1.00 15.78 308 ILE B C 1
ATOM 5539 O O . ILE B 1 308 ? 28.580 -6.667 -11.997 1.00 13.84 308 ILE B O 1
ATOM 5544 N N . VAL B 1 309 ? 30.501 -7.484 -11.172 1.00 23.68 309 VAL B N 1
ATOM 5545 C CA . VAL B 1 309 ? 31.324 -7.038 -12.284 1.00 22.38 309 VAL B CA 1
ATOM 5546 C C . VAL B 1 309 ? 31.982 -8.269 -12.888 1.00 22.89 309 VAL B C 1
ATOM 5547 O O . VAL B 1 309 ? 32.806 -8.930 -12.242 1.00 22.01 309 VAL B O 1
ATOM 5551 N N . GLY B 1 310 ? 31.598 -8.598 -14.113 1.00 17.40 310 GLY B N 1
ATOM 5552 C CA . GLY B 1 310 ? 32.293 -9.604 -14.890 1.00 17.23 310 GLY B CA 1
ATOM 5553 C C . GLY B 1 310 ? 33.181 -8.910 -15.908 1.00 18.73 310 GLY B C 1
ATOM 5554 O O . GLY B 1 310 ? 32.715 -8.062 -16.685 1.00 13.20 310 GLY B O 1
ATOM 5555 N N . LYS B 1 311 ? 34.469 -9.253 -15.863 1.00 19.42 311 LYS B N 1
ATOM 5556 C CA . LYS B 1 311 ? 35.445 -8.800 -16.845 1.00 20.30 311 LYS B CA 1
ATOM 5557 C C . LYS B 1 311 ? 35.720 -9.911 -17.844 1.00 17.42 311 LYS B C 1
ATOM 5558 O O . LYS B 1 311 ? 35.738 -11.094 -17.488 1.00 16.61 311 LYS B O 1
ATOM 5564 N N . ASN B 1 312 ? 35.970 -9.511 -19.093 1.00 25.12 312 ASN B N 1
ATOM 5565 C CA . ASN B 1 312 ? 36.325 -10.436 -20.208 1.00 23.61 312 ASN B CA 1
ATOM 5566 C C . ASN B 1 312 ? 35.362 -11.601 -20.457 1.00 25.54 312 ASN B C 1
ATOM 5567 O O . ASN B 1 312 ? 35.747 -12.757 -20.229 1.00 26.84 312 ASN B O 1
ATOM 5572 N N . ARG B 1 313 ? 34.160 -11.293 -20.937 1.00 15.49 313 ARG B N 1
ATOM 5573 C CA . ARG B 1 313 ? 33.243 -12.384 -21.262 1.00 19.39 313 ARG B CA 1
ATOM 5574 C C . ARG B 1 313 ? 33.882 -13.518 -22.075 1.00 18.93 313 ARG B C 1
ATOM 5575 O O . ARG B 1 313 ? 34.409 -13.290 -23.167 1.00 14.20 313 ARG B O 1
ATOM 5583 N N . LEU B 1 314 ? 33.819 -14.748 -21.545 1.00 18.57 314 LEU B N 1
ATOM 5584 C CA . LEU B 1 314 ? 34.587 -15.853 -22.122 1.00 20.68 314 LEU B CA 1
ATOM 5585 C C . LEU B 1 314 ? 33.886 -16.488 -23.312 1.00 23.06 314 LEU B C 1
ATOM 5586 O O . LEU B 1 314 ? 34.541 -16.920 -24.261 1.00 19.53 314 LEU B O 1
ATOM 5591 N N . ARG B 1 315 ? 32.563 -16.566 -23.269 1.00 31.20 315 ARG B N 1
ATOM 5592 C CA . ARG B 1 315 ? 31.796 -17.187 -24.332 1.00 22.03 315 ARG B CA 1
ATOM 5593 C C . ARG B 1 315 ? 30.373 -16.681 -24.211 1.00 27.73 315 ARG B C 1
ATOM 5594 O O . ARG B 1 315 ? 29.990 -16.070 -23.211 1.00 27.55 315 ARG B O 1
ATOM 5602 N N . LEU B 1 316 ? 29.588 -16.985 -25.230 1.00 29.05 316 LEU B N 1
ATOM 5603 C CA . LEU B 1 316 ? 28.193 -16.605 -25.297 1.00 25.90 316 LEU B CA 1
ATOM 5604 C C . LEU B 1 316 ? 27.322 -17.771 -24.857 1.00 31.91 316 LEU B C 1
ATOM 5605 O O . LEU B 1 316 ? 27.784 -18.907 -24.716 1.00 32.96 316 LEU B O 1
ATOM 5610 N N . PHE B 1 317 ? 26.043 -17.467 -24.635 1.00 26.35 317 PHE B N 1
ATOM 5611 C CA . PHE B 1 317 ? 25.048 -18.503 -24.422 1.00 23.88 317 PHE B CA 1
ATOM 5612 C C . PHE B 1 317 ? 25.105 -19.543 -25.530 1.00 27.46 317 PHE B C 1
ATOM 5613 O O . PHE B 1 317 ? 25.294 -19.213 -26.703 1.00 25.15 317 PHE B O 1
ATOM 5621 N N . THR B 1 318 ? 24.952 -20.808 -25.146 1.00 29.33 318 THR B N 1
ATOM 5622 C CA . THR B 1 318 ? 24.490 -21.811 -26.085 1.00 29.12 318 THR B CA 1
ATOM 5623 C C . THR B 1 318 ? 23.022 -21.545 -26.370 1.00 31.56 318 THR B C 1
ATOM 5624 O O . THR B 1 318 ? 22.342 -20.892 -25.575 1.00 29.10 318 THR B O 1
ATOM 5628 N N . PRO B 1 319 ? 22.505 -22.032 -27.498 1.00 32.52 319 PRO B N 1
ATOM 5629 C CA . PRO B 1 319 ? 21.053 -21.899 -27.729 1.00 31.07 319 PRO B CA 1
ATOM 5630 C C . PRO B 1 319 ? 20.217 -22.553 -26.634 1.00 29.53 319 PRO B C 1
ATOM 5631 O O . PRO B 1 319 ? 19.110 -22.079 -26.348 1.00 29.72 319 PRO B O 1
ATOM 5635 N N . LYS B 1 320 ? 20.720 -23.615 -25.998 1.00 35.86 320 LYS B N 1
ATOM 5636 C CA . LYS B 1 320 ? 19.966 -24.253 -24.920 1.00 39.60 320 LYS B CA 1
ATOM 5637 C C . LYS B 1 320 ? 19.957 -23.387 -23.667 1.00 38.22 320 LYS B C 1
ATOM 5638 O O . LYS B 1 320 ? 18.917 -23.226 -23.021 1.00 36.14 320 LYS B O 1
ATOM 5644 N N . GLU B 1 321 ? 21.113 -22.834 -23.301 1.00 38.42 321 GLU B N 1
ATOM 5645 C CA . GLU B 1 321 ? 21.177 -21.961 -22.137 1.00 30.96 321 GLU B CA 1
ATOM 5646 C C . GLU B 1 321 ? 20.271 -20.754 -22.311 1.00 31.24 321 GLU B C 1
ATOM 5647 O O . GLU B 1 321 ? 19.603 -20.323 -21.364 1.00 31.42 321 GLU B O 1
ATOM 5653 N N . GLU B 1 322 ? 20.238 -20.197 -23.518 1.00 30.20 322 GLU B N 1
ATOM 5654 C CA . GLU B 1 322 ? 19.365 -19.064 -23.788 1.00 30.32 322 GLU B CA 1
ATOM 5655 C C . GLU B 1 322 ? 17.909 -19.458 -23.588 1.00 32.98 322 GLU B C 1
ATOM 5656 O O . GLU B 1 322 ? 17.142 -18.755 -22.914 1.00 28.42 322 GLU B O 1
ATOM 5662 N N . GLN B 1 323 ? 17.517 -20.602 -24.151 1.00 35.87 323 GLN B N 1
ATOM 5663 C CA . GLN B 1 323 ? 16.134 -21.044 -24.032 1.00 39.69 323 GLN B CA 1
ATOM 5664 C C . GLN B 1 323 ? 15.732 -21.184 -22.566 1.00 30.83 323 GLN B C 1
ATOM 5665 O O . GLN B 1 323 ? 14.698 -20.661 -22.138 1.00 25.72 323 GLN B O 1
ATOM 5671 N N . VAL B 1 324 ? 16.548 -21.884 -21.784 1.00 21.60 324 VAL B N 1
ATOM 5672 C CA . VAL B 1 324 ? 16.149 -22.226 -20.427 1.00 25.56 324 VAL B CA 1
ATOM 5673 C C . VAL B 1 324 ? 16.011 -20.966 -19.587 1.00 26.48 324 VAL B C 1
ATOM 5674 O O . VAL B 1 324 ? 14.993 -20.757 -18.918 1.00 22.11 324 VAL B O 1
ATOM 5678 N N . LEU B 1 325 ? 17.027 -20.095 -19.641 1.00 22.91 325 LEU B N 1
ATOM 5679 C CA . LEU B 1 325 ? 17.047 -18.900 -18.810 1.00 23.06 325 LEU B CA 1
ATOM 5680 C C . LEU B 1 325 ? 15.930 -17.946 -19.200 1.00 28.83 325 LEU B C 1
ATOM 5681 O O . LEU B 1 325 ? 15.322 -17.298 -18.337 1.00 25.98 325 LEU B O 1
ATOM 5686 N N . LEU B 1 326 ? 15.653 -17.837 -20.503 1.00 23.59 326 LEU B N 1
ATOM 5687 C CA . LEU B 1 326 ? 14.523 -17.027 -20.931 1.00 24.82 326 LEU B CA 1
ATOM 5688 C C . LEU B 1 326 ? 13.207 -17.630 -20.466 1.00 25.31 326 LEU B C 1
ATOM 5689 O O . LEU B 1 326 ? 12.265 -16.892 -20.151 1.00 24.26 326 LEU B O 1
ATOM 5694 N N . LYS B 1 327 ? 13.124 -18.963 -20.426 1.00 28.11 327 LYS B N 1
ATOM 5695 C CA . LYS B 1 327 ? 11.911 -19.608 -19.934 1.00 36.14 327 LYS B CA 1
ATOM 5696 C C . LYS B 1 327 ? 11.754 -19.369 -18.440 1.00 30.84 327 LYS B C 1
ATOM 5697 O O . LYS B 1 327 ? 10.645 -19.085 -17.969 1.00 37.90 327 LYS B O 1
ATOM 5703 N N . ARG B 1 328 ? 12.857 -19.432 -17.691 1.00 22.53 328 ARG B N 1
ATOM 5704 C CA . ARG B 1 328 ? 12.829 -19.042 -16.286 1.00 26.33 328 ARG B CA 1
ATOM 5705 C C . ARG B 1 328 ? 12.276 -17.634 -16.118 1.00 30.02 328 ARG B C 1
ATOM 5706 O O . ARG B 1 328 ? 11.305 -17.423 -15.390 1.00 29.85 328 ARG B O 1
ATOM 5714 N N . LEU B 1 329 ? 12.884 -16.648 -16.782 1.00 26.20 329 LEU B N 1
ATOM 5715 C CA . LEU B 1 329 ? 12.356 -15.291 -16.680 1.00 28.54 329 LEU B CA 1
ATOM 5716 C C . LEU B 1 329 ? 10.874 -15.247 -17.061 1.00 29.83 329 LEU B C 1
ATOM 5717 O O . LEU B 1 329 ? 10.072 -14.587 -16.389 1.00 31.85 329 LEU B O 1
ATOM 5722 N N . GLU B 1 330 ? 10.486 -15.978 -18.108 1.00 31.52 330 GLU B N 1
ATOM 5723 C CA . GLU B 1 330 ? 9.097 -15.947 -18.553 1.00 32.52 330 GLU B CA 1
ATOM 5724 C C . GLU B 1 330 ? 8.165 -16.489 -17.478 1.00 36.37 330 GLU B C 1
ATOM 5725 O O . GLU B 1 330 ? 7.186 -15.832 -17.105 1.00 38.28 330 GLU B O 1
ATOM 5731 N N . PHE B 1 331 ? 8.452 -17.687 -16.967 1.00 26.93 331 PHE B N 1
ATOM 5732 C CA . PHE B 1 331 ? 7.677 -18.295 -15.881 1.00 31.03 331 PHE B CA 1
ATOM 5733 C C . PHE B 1 331 ? 8.590 -18.389 -14.666 1.00 25.61 331 PHE B C 1
ATOM 5734 O O . PHE B 1 331 ? 9.214 -19.417 -14.397 1.00 26.61 331 PHE B O 1
ATOM 5742 N N . PHE B 1 332 ? 8.660 -17.291 -13.928 1.00 28.54 332 PHE B N 1
ATOM 5743 C CA . PHE B 1 332 ? 9.697 -17.109 -12.927 1.00 26.99 332 PHE B CA 1
ATOM 5744 C C . PHE B 1 332 ? 9.360 -17.844 -11.642 1.00 28.83 332 PHE B C 1
ATOM 5745 O O . PHE B 1 332 ? 8.187 -17.990 -11.275 1.00 28.39 332 PHE B O 1
ATOM 5753 N N . ASN B 1 333 ? 10.407 -18.292 -10.949 1.00 28.91 333 ASN B N 1
ATOM 5754 C CA . ASN B 1 333 ? 10.288 -18.783 -9.583 1.00 23.76 333 ASN B CA 1
ATOM 5755 C C . ASN B 1 333 ? 11.644 -18.641 -8.886 1.00 26.13 333 ASN B C 1
ATOM 5756 O O . ASN B 1 333 ? 12.655 -18.305 -9.507 1.00 23.83 333 ASN B O 1
ATOM 5761 N N . ASP B 1 334 ? 11.642 -18.938 -7.576 1.00 40.47 334 ASP B N 1
ATOM 5762 C CA . ASP B 1 334 ? 12.724 -18.735 -6.606 1.00 37.42 334 ASP B CA 1
ATOM 5763 C C . ASP B 1 334 ? 13.886 -19.710 -6.735 1.00 35.66 334 ASP B C 1
ATOM 5764 O O . ASP B 1 334 ? 14.932 -19.491 -6.105 1.00 35.93 334 ASP B O 1
ATOM 5769 N N . THR B 1 335 ? 13.692 -20.816 -7.440 1.00 27.81 335 THR B N 1
ATOM 5770 C CA . THR B 1 335 ? 14.526 -21.989 -7.249 1.00 30.89 335 THR B CA 1
ATOM 5771 C C . THR B 1 335 ? 15.930 -21.748 -7.804 1.00 32.88 335 THR B C 1
ATOM 5772 O O . THR B 1 335 ? 16.114 -20.946 -8.723 1.00 28.50 335 THR B O 1
ATOM 5776 N N . PRO B 1 336 ? 16.935 -22.438 -7.269 1.00 31.39 336 PRO B N 1
ATOM 5777 C CA . PRO B 1 336 ? 18.299 -22.238 -7.769 1.00 28.77 336 PRO B CA 1
ATOM 5778 C C . PRO B 1 336 ? 18.392 -22.539 -9.258 1.00 26.99 336 PRO B C 1
ATOM 5779 O O . PRO B 1 336 ? 17.757 -23.466 -9.766 1.00 29.94 336 PRO B O 1
ATOM 5783 N N . LEU B 1 337 ? 19.183 -21.718 -9.960 1.00 24.77 337 LEU B N 1
ATOM 5784 C CA . LEU B 1 337 ? 19.438 -21.944 -11.380 1.00 22.05 337 LEU B CA 1
ATOM 5785 C C . LEU B 1 337 ? 20.352 -23.135 -11.600 1.00 20.38 337 LEU B C 1
ATOM 5786 O O . LEU B 1 337 ? 20.289 -23.769 -12.653 1.00 27.74 337 LEU B O 1
ATOM 5791 N N . VAL B 1 338 ? 21.221 -23.431 -10.632 1.00 24.16 338 VAL B N 1
ATOM 5792 C CA . VAL B 1 338 ? 22.207 -24.501 -10.708 1.00 22.48 338 VAL B CA 1
ATOM 5793 C C . VAL B 1 338 ? 22.224 -25.250 -9.384 1.00 26.66 338 VAL B C 1
ATOM 5794 O O . VAL B 1 338 ? 21.668 -24.806 -8.379 1.00 27.02 338 VAL B O 1
ATOM 5798 N N . ASP B 1 339 ? 22.914 -26.385 -9.396 1.00 35.02 339 ASP B N 1
ATOM 5799 C CA . ASP B 1 339 ? 23.242 -27.128 -8.186 1.00 26.95 339 ASP B CA 1
ATOM 5800 C C . ASP B 1 339 ? 24.304 -26.365 -7.412 1.00 23.24 339 ASP B C 1
ATOM 5801 O O . ASP B 1 339 ? 25.475 -26.354 -7.800 1.00 28.07 339 ASP B O 1
ATOM 5806 N N . LEU B 1 340 ? 23.904 -25.747 -6.302 1.00 29.80 340 LEU B N 1
ATOM 5807 C CA . LEU B 1 340 ? 24.795 -24.839 -5.588 1.00 27.67 340 LEU B CA 1
ATOM 5808 C C . LEU B 1 340 ? 25.963 -25.565 -4.933 1.00 26.46 340 LEU B C 1
ATOM 5809 O O . LEU B 1 340 ? 27.013 -24.954 -4.705 1.00 27.52 340 LEU B O 1
ATOM 5814 N N . SER B 1 341 ? 25.814 -26.851 -4.613 1.00 30.17 341 SER B N 1
ATOM 5815 C CA . SER B 1 341 ? 26.935 -27.576 -4.026 1.00 31.77 341 SER B CA 1
ATOM 5816 C C . SER B 1 341 ? 28.076 -27.796 -5.017 1.00 22.69 341 SER B C 1
ATOM 5817 O O . SER B 1 341 ? 29.187 -28.138 -4.601 1.00 29.15 341 SER B O 1
ATOM 5820 N N . LEU B 1 342 ? 27.852 -27.575 -6.305 1.00 28.50 342 LEU B N 1
ATOM 5821 C CA . LEU B 1 342 ? 28.955 -27.611 -7.256 1.00 29.75 342 LEU B CA 1
ATOM 5822 C C . LEU B 1 342 ? 29.830 -26.361 -7.197 1.00 24.26 342 LEU B C 1
ATOM 5823 O O . LEU B 1 342 ? 30.854 -26.312 -7.881 1.00 30.04 342 LEU B O 1
ATOM 5828 N N . TYR B 1 343 ? 29.479 -25.363 -6.392 1.00 22.74 343 TYR B N 1
ATOM 5829 C CA . TYR B 1 343 ? 30.215 -24.109 -6.355 1.00 18.84 343 TYR B CA 1
ATOM 5830 C C . TYR B 1 343 ? 30.591 -23.714 -4.932 1.00 24.34 343 TYR B C 1
ATOM 5831 O O . TYR B 1 343 ? 30.504 -22.534 -4.571 1.00 24.26 343 TYR B O 1
ATOM 5840 N N . GLN B 1 344 ? 31.018 -24.684 -4.105 1.00 30.93 344 GLN B N 1
ATOM 5841 C CA . GLN B 1 344 ? 31.369 -24.398 -2.710 1.00 33.12 344 GLN B CA 1
ATOM 5842 C C . GLN B 1 344 ? 32.405 -23.290 -2.610 1.00 33.14 344 GLN B C 1
ATOM 5843 O O . GLN B 1 344 ? 32.265 -22.360 -1.804 1.00 30.54 344 GLN B O 1
ATOM 5849 N N . ASN B 1 345 ? 33.461 -23.385 -3.419 1.00 31.74 345 ASN B N 1
ATOM 5850 C CA . ASN B 1 345 ? 34.508 -22.369 -3.408 1.00 36.98 345 ASN B CA 1
ATOM 5851 C C . ASN B 1 345 ? 33.929 -20.994 -3.669 1.00 30.71 345 ASN B C 1
ATOM 5852 O O . ASN B 1 345 ? 34.284 -20.012 -3.010 1.00 33.99 345 ASN B O 1
ATOM 5857 N N . LEU B 1 346 ? 33.050 -20.910 -4.653 1.00 25.23 346 LEU B N 1
ATOM 5858 C CA . LEU B 1 346 ? 32.535 -19.624 -5.068 1.00 25.13 346 LEU B CA 1
ATOM 5859 C C . LEU B 1 346 ? 31.638 -19.026 -3.993 1.00 24.59 346 LEU B C 1
ATOM 5860 O O . LEU B 1 346 ? 31.730 -17.826 -3.696 1.00 22.81 346 LEU B O 1
ATOM 5865 N N . LEU B 1 347 ? 30.751 -19.846 -3.410 1.00 20.02 347 LEU B N 1
ATOM 5866 C CA . LEU B 1 347 ? 29.867 -19.349 -2.359 1.00 21.22 347 LEU B CA 1
ATOM 5867 C C . LEU B 1 347 ? 30.660 -18.904 -1.146 1.00 20.18 347 LEU B C 1
ATOM 5868 O O . LEU B 1 347 ? 30.254 -17.970 -0.446 1.00 19.88 347 LEU B O 1
ATOM 5873 N N . GLU B 1 348 ? 31.795 -19.553 -0.888 1.00 21.29 348 GLU B N 1
ATOM 5874 C CA . GLU B 1 348 ? 32.645 -19.108 0.208 1.00 27.08 348 GLU B CA 1
ATOM 5875 C C . GLU B 1 348 ? 33.168 -17.706 -0.056 1.00 27.16 348 GLU B C 1
ATOM 5876 O O . GLU B 1 348 ? 33.244 -16.879 0.865 1.00 21.06 348 GLU B O 1
ATOM 5882 N N . SER B 1 349 ? 33.494 -17.405 -1.320 1.00 22.90 349 SER B N 1
ATOM 5883 C CA . SER B 1 349 ? 33.943 -16.058 -1.629 1.00 25.47 349 SER B CA 1
ATOM 5884 C C . SER B 1 349 ? 32.773 -15.074 -1.695 1.00 19.51 349 SER B C 1
ATOM 5885 O O . SER B 1 349 ? 32.930 -13.918 -1.296 1.00 18.87 349 SER B O 1
ATOM 5888 N N . VAL B 1 350 ? 31.595 -15.498 -2.161 1.00 19.42 350 VAL B N 1
ATOM 5889 C CA . VAL B 1 350 ? 30.437 -14.611 -2.077 1.00 18.74 350 VAL B CA 1
ATOM 5890 C C . VAL B 1 350 ? 30.117 -14.345 -0.617 1.00 21.31 350 VAL B C 1
ATOM 5891 O O . VAL B 1 350 ? 29.826 -13.207 -0.219 1.00 19.05 350 VAL B O 1
ATOM 5895 N N . TYR B 1 351 ? 30.215 -15.384 0.215 1.00 18.41 351 TYR B N 1
ATOM 5896 C CA . TYR B 1 351 ? 29.942 -15.196 1.629 1.00 18.75 351 TYR B CA 1
ATOM 5897 C C . TYR B 1 351 ? 30.909 -14.203 2.245 1.00 21.13 351 TYR B C 1
ATOM 5898 O O . TYR B 1 351 ? 30.497 -13.325 3.015 1.00 21.47 351 TYR B O 1
ATOM 5907 N N . PHE B 1 352 ? 32.201 -14.328 1.925 1.00 18.37 352 PHE B N 1
ATOM 5908 C CA . PHE B 1 352 ? 33.148 -13.296 2.319 1.00 15.16 352 PHE B CA 1
ATOM 5909 C C . PHE B 1 352 ? 32.658 -11.918 1.902 1.00 17.92 352 PHE B C 1
ATOM 5910 O O . PHE B 1 352 ? 32.705 -10.963 2.686 1.00 21.54 352 PHE B O 1
ATOM 5918 N N . ALA B 1 353 ? 32.186 -11.795 0.661 1.00 16.21 353 ALA B N 1
ATOM 5919 C CA . ALA B 1 353 ? 31.698 -10.506 0.191 1.00 17.34 353 ALA B CA 1
ATOM 5920 C C . ALA B 1 353 ? 30.520 -10.040 1.035 1.00 15.80 353 ALA B C 1
ATOM 5921 O O . ALA B 1 353 ? 30.458 -8.882 1.456 1.00 17.42 353 ALA B O 1
ATOM 5923 N N . VAL B 1 354 ? 29.574 -10.937 1.294 1.00 19.32 354 VAL B N 1
ATOM 5924 C CA . VAL B 1 354 ? 28.476 -10.605 2.186 1.00 18.40 354 VAL B CA 1
ATOM 5925 C C . VAL B 1 354 ? 29.016 -10.136 3.531 1.00 22.08 354 VAL B C 1
ATOM 5926 O O . VAL B 1 354 ? 28.649 -9.062 4.020 1.00 24.35 354 VAL B O 1
ATOM 5930 N N . GLU B 1 355 ? 29.925 -10.918 4.129 1.00 21.74 355 GLU B N 1
ATOM 5931 C CA . GLU B 1 355 ? 30.476 -10.573 5.445 1.00 25.53 355 GLU B CA 1
ATOM 5932 C C . GLU B 1 355 ? 31.140 -9.209 5.436 1.00 24.91 355 GLU B C 1
ATOM 5933 O O . GLU B 1 355 ? 30.979 -8.415 6.372 1.00 22.90 355 GLU B O 1
ATOM 5939 N N . THR B 1 356 ? 31.923 -8.935 4.399 1.00 23.16 356 THR B N 1
ATOM 5940 C CA . THR B 1 356 ? 32.613 -7.657 4.312 1.00 23.30 356 THR B CA 1
ATOM 5941 C C . THR B 1 356 ? 31.645 -6.521 3.986 1.00 23.46 356 THR B C 1
ATOM 5942 O O . THR B 1 356 ? 31.669 -5.472 4.635 1.00 25.69 356 THR B O 1
ATOM 5946 N N . ILE B 1 357 ? 30.773 -6.710 2.995 1.00 13.23 357 ILE B N 1
ATOM 5947 C CA . ILE B 1 357 ? 29.986 -5.577 2.522 1.00 18.71 357 ILE B CA 1
ATOM 5948 C C . ILE B 1 357 ? 28.792 -5.309 3.425 1.00 18.09 357 ILE B C 1
ATOM 5949 O O . ILE B 1 357 ? 28.455 -4.150 3.704 1.00 15.09 357 ILE B O 1
ATOM 5954 N N . HIS B 1 358 ? 28.129 -6.369 3.876 1.00 17.49 358 HIS B N 1
ATOM 5955 C CA . HIS B 1 358 ? 26.831 -6.280 4.510 1.00 16.05 358 HIS B CA 1
ATOM 5956 C C . HIS B 1 358 ? 26.903 -6.511 6.012 1.00 23.81 358 HIS B C 1
ATOM 5957 O O . HIS B 1 358 ? 26.427 -5.671 6.780 1.00 22.13 358 HIS B O 1
ATOM 5964 N N . LEU B 1 359 ? 27.516 -7.614 6.462 1.00 17.37 359 LEU B N 1
ATOM 5965 C CA . LEU B 1 359 ? 27.554 -7.875 7.902 1.00 18.99 359 LEU B CA 1
ATOM 5966 C C . LEU B 1 359 ? 28.528 -6.950 8.625 1.00 24.16 359 LEU B C 1
ATOM 5967 O O . LEU B 1 359 ? 28.276 -6.570 9.775 1.00 25.73 359 LEU B O 1
ATOM 5972 N N . LYS B 1 360 ? 29.640 -6.586 7.988 1.00 29.05 360 LYS B N 1
ATOM 5973 C CA . LYS B 1 360 ? 30.564 -5.652 8.609 1.00 28.19 360 LYS B CA 1
ATOM 5974 C C . LYS B 1 360 ? 30.217 -4.212 8.234 1.00 32.91 360 LYS B C 1
ATOM 5975 O O . LYS B 1 360 ? 29.666 -3.468 9.060 1.00 26.13 360 LYS B O 1
ATOM 5981 N N . GLN B 1 361 ? 30.509 -3.813 6.990 1.00 23.17 361 GLN B N 1
ATOM 5982 C CA . GLN B 1 361 ? 30.351 -2.409 6.621 1.00 25.58 361 GLN B CA 1
ATOM 5983 C C . GLN B 1 361 ? 28.921 -1.921 6.827 1.00 22.63 361 GLN B C 1
ATOM 5984 O O . GLN B 1 361 ? 28.685 -0.947 7.553 1.00 27.05 361 GLN B O 1
ATOM 5990 N N . GLN B 1 362 ? 27.948 -2.563 6.173 1.00 16.81 362 GLN B N 1
ATOM 5991 C CA . GLN B 1 362 ? 26.606 -1.988 6.174 1.00 16.44 362 GLN B CA 1
ATOM 5992 C C . GLN B 1 362 ? 26.033 -1.928 7.585 1.00 16.92 362 GLN B C 1
ATOM 5993 O O . GLN B 1 362 ? 25.459 -0.911 7.993 1.00 13.68 362 GLN B O 1
ATOM 5999 N N . ILE B 1 363 ? 26.228 -2.986 8.362 1.00 16.82 363 ILE B N 1
ATOM 6000 C CA . ILE B 1 363 ? 25.734 -2.976 9.733 1.00 23.89 363 ILE B CA 1
ATOM 6001 C C . ILE B 1 363 ? 26.401 -1.867 10.555 1.00 23.48 363 ILE B C 1
ATOM 6002 O O . ILE B 1 363 ? 25.732 -1.174 11.337 1.00 22.77 363 ILE B O 1
ATOM 6007 N N . GLU B 1 364 ? 27.714 -1.648 10.373 1.00 24.33 364 GLU B N 1
ATOM 6008 C CA . GLU B 1 364 ? 28.373 -0.584 11.134 1.00 25.24 364 GLU B CA 1
ATOM 6009 C C . GLU B 1 364 ? 27.855 0.782 10.723 1.00 27.83 364 GLU B C 1
ATOM 6010 O O . GLU B 1 364 ? 27.654 1.661 11.574 1.00 25.68 364 GLU B O 1
ATOM 6016 N N . PHE B 1 365 ? 27.673 0.990 9.418 1.00 21.64 365 PHE B N 1
ATOM 6017 C CA . PHE B 1 365 ? 27.197 2.282 8.948 1.00 21.65 365 PHE B CA 1
ATOM 6018 C C . PHE B 1 365 ? 25.704 2.436 9.172 1.00 22.90 365 PHE B C 1
ATOM 6019 O O . PHE B 1 365 ? 25.219 3.562 9.310 1.00 24.41 365 PHE B O 1
ATOM 6027 N N . LEU B 1 366 ? 24.960 1.329 9.225 1.00 20.07 366 LEU B N 1
ATOM 6028 C CA . LEU B 1 366 ? 23.585 1.424 9.705 1.00 17.92 366 LEU B CA 1
ATOM 6029 C C . LEU B 1 366 ? 23.559 1.770 11.191 1.00 20.31 366 LEU B C 1
ATOM 6030 O O . LEU B 1 366 ? 22.782 2.632 11.606 1.00 18.26 366 LEU B O 1
ATOM 6035 N N . ASN B 1 367 ? 24.410 1.127 12.005 1.00 21.09 367 ASN B N 1
ATOM 6036 C CA . ASN B 1 367 ? 24.464 1.475 13.426 1.00 26.07 367 ASN B CA 1
ATOM 6037 C C . ASN B 1 367 ? 24.861 2.932 13.600 1.00 28.26 367 ASN B C 1
ATOM 6038 O O . ASN B 1 367 ? 24.220 3.685 14.345 1.00 26.93 367 ASN B O 1
ATOM 6043 N N . PHE B 1 368 ? 25.924 3.337 12.906 1.00 23.44 368 PHE B N 1
ATOM 6044 C CA . PHE B 1 368 ? 26.380 4.720 12.920 1.00 23.39 368 PHE B CA 1
ATOM 6045 C C . PHE B 1 368 ? 25.256 5.667 12.506 1.00 22.16 368 PHE B C 1
ATOM 6046 O O . PHE B 1 368 ? 25.028 6.694 13.149 1.00 20.23 368 PHE B O 1
ATOM 6054 N N . GLY B 1 369 ? 24.527 5.315 11.438 1.00 26.02 369 GLY B N 1
ATOM 6055 C CA . GLY B 1 369 ? 23.361 6.092 11.035 1.00 19.65 369 GLY B CA 1
ATOM 6056 C C . GLY B 1 369 ? 22.301 6.196 12.118 1.00 21.02 369 GLY B C 1
ATOM 6057 O O . GLY B 1 369 ? 21.731 7.266 12.336 1.00 19.63 369 GLY B O 1
ATOM 6058 N N . MET B 1 370 ? 22.019 5.092 12.813 1.00 21.65 370 MET B N 1
ATOM 6059 C CA . MET B 1 370 ? 21.116 5.169 13.964 1.00 29.23 370 MET B CA 1
ATOM 6060 C C . MET B 1 370 ? 21.651 6.119 15.033 1.00 23.73 370 MET B C 1
ATOM 6061 O O . MET B 1 370 ? 20.912 6.958 15.559 1.00 26.63 370 MET B O 1
ATOM 6066 N N . LYS B 1 371 ? 22.926 5.974 15.393 1.00 17.28 371 LYS B N 1
ATOM 6067 C CA . LYS B 1 371 ? 23.497 6.862 16.387 1.00 24.38 371 LYS B CA 1
ATOM 6068 C C . LYS B 1 371 ? 23.402 8.322 15.935 1.00 28.34 371 LYS B C 1
ATOM 6069 O O . LYS B 1 371 ? 23.140 9.215 16.752 1.00 27.37 371 LYS B O 1
ATOM 6075 N N . CYS B 1 372 ? 23.585 8.581 14.635 1.00 20.22 372 CYS B N 1
ATOM 6076 C CA . CYS B 1 372 ? 23.368 9.933 14.120 1.00 26.46 372 CYS B CA 1
ATOM 6077 C C . CYS B 1 372 ? 21.905 10.342 14.272 1.00 23.21 372 CYS B C 1
ATOM 6078 O O . CYS B 1 372 ? 21.607 11.439 14.760 1.00 22.55 372 CYS B O 1
ATOM 6081 N N . TYR B 1 373 ? 20.975 9.463 13.883 1.00 23.55 373 TYR B N 1
ATOM 6082 C CA . TYR B 1 373 ? 19.567 9.787 14.079 1.00 28.45 373 TYR B CA 1
ATOM 6083 C C . TYR B 1 373 ? 19.279 10.073 15.543 1.00 21.44 373 TYR B C 1
ATOM 6084 O O . TYR B 1 373 ? 18.634 11.065 15.862 1.00 23.45 373 TYR B O 1
ATOM 6093 N N . ARG B 1 374 ? 19.723 9.199 16.447 1.00 27.66 374 ARG B N 1
ATOM 6094 C CA . ARG B 1 374 ? 19.389 9.370 17.864 1.00 26.27 374 ARG B CA 1
ATOM 6095 C C . ARG B 1 374 ? 19.818 10.744 18.373 1.00 29.67 374 ARG B C 1
ATOM 6096 O O . ARG B 1 374 ? 19.032 11.451 19.009 1.00 28.96 374 ARG B O 1
ATOM 6104 N N . HIS B 1 375 ? 21.059 11.153 18.067 1.00 26.69 375 HIS B N 1
ATOM 6105 C CA . HIS B 1 375 ? 21.668 12.337 18.659 1.00 26.32 375 HIS B CA 1
ATOM 6106 C C . HIS B 1 375 ? 21.413 13.614 17.884 1.00 26.20 375 HIS B C 1
ATOM 6107 O O . HIS B 1 375 ? 21.655 14.702 18.420 1.00 31.98 375 HIS B O 1
ATOM 6114 N N . PHE B 1 376 ? 20.985 13.517 16.629 1.00 28.75 376 PHE B N 1
ATOM 6115 C CA . PHE B 1 376 ? 20.912 14.681 15.757 1.00 30.16 376 PHE B CA 1
ATOM 6116 C C . PHE B 1 376 ? 19.608 14.758 14.978 1.00 32.39 376 PHE B C 1
ATOM 6117 O O . PHE B 1 376 ? 19.494 15.631 14.105 1.00 29.28 376 PHE B O 1
ATOM 6125 N N . TYR B 1 377 ? 18.621 13.883 15.260 1.00 25.46 377 TYR B N 1
ATOM 6126 C CA . TYR B 1 377 ? 17.425 13.838 14.414 1.00 29.46 377 TYR B CA 1
ATOM 6127 C C . TYR B 1 377 ? 16.761 15.207 14.309 1.00 33.87 377 TYR B C 1
ATOM 6128 O O . TYR B 1 377 ? 16.206 15.547 13.263 1.00 34.70 377 TYR B O 1
ATOM 6137 N N . ASN B 1 378 ? 16.843 16.023 15.363 1.00 41.23 378 ASN B N 1
ATOM 6138 C CA . ASN B 1 378 ? 16.395 17.408 15.277 1.00 48.75 378 ASN B CA 1
ATOM 6139 C C . ASN B 1 378 ? 17.539 18.409 15.106 1.00 52.17 378 ASN B C 1
ATOM 6140 O O . ASN B 1 378 ? 17.269 19.593 14.887 1.00 55.75 378 ASN B O 1
ATOM 6145 N N . LYS B 1 379 ? 18.800 17.973 15.192 1.00 43.74 379 LYS B N 1
ATOM 6146 C CA . LYS B 1 379 ? 19.927 18.853 14.891 1.00 34.72 379 LYS B CA 1
ATOM 6147 C C . LYS B 1 379 ? 20.618 18.460 13.582 1.00 35.33 379 LYS B C 1
ATOM 6148 O O . LYS B 1 379 ? 21.809 18.118 13.575 1.00 34.04 379 LYS B O 1
ATOM 6154 N N . ILE B 1 380 ? 19.890 18.517 12.464 1.00 41.74 380 ILE B N 1
ATOM 6155 C CA . ILE B 1 380 ? 20.472 18.125 11.183 1.00 40.39 380 ILE B CA 1
ATOM 6156 C C . ILE B 1 380 ? 21.601 19.072 10.792 1.00 45.31 380 ILE B C 1
ATOM 6157 O O . ILE B 1 380 ? 22.686 18.633 10.369 1.00 36.00 380 ILE B O 1
ATOM 6162 N N . LYS B 1 381 ? 21.363 20.384 10.911 1.00 43.90 381 LYS B N 1
ATOM 6163 C CA . LYS B 1 381 ? 22.401 21.345 10.546 1.00 43.72 381 LYS B CA 1
ATOM 6164 C C . LYS B 1 381 ? 23.690 21.032 11.298 1.00 42.49 381 LYS B C 1
ATOM 6165 O O . LYS B 1 381 ? 24.768 20.918 10.702 1.00 43.23 381 LYS B O 1
ATOM 6171 N N . LEU B 1 382 ? 23.571 20.799 12.604 1.00 32.56 382 LEU B N 1
ATOM 6172 C CA . LEU B 1 382 ? 24.737 20.546 13.440 1.00 35.41 382 LEU B CA 1
ATOM 6173 C C . LEU B 1 382 ? 25.429 19.228 13.075 1.00 32.96 382 LEU B C 1
ATOM 6174 O O . LEU B 1 382 ? 26.645 19.091 13.256 1.00 33.13 382 LEU B O 1
ATOM 6179 N N . LEU B 1 383 ? 24.694 18.260 12.528 1.00 32.69 383 LEU B N 1
ATOM 6180 C CA . LEU B 1 383 ? 25.332 17.012 12.125 1.00 30.07 383 LEU B CA 1
ATOM 6181 C C . LEU B 1 383 ? 26.197 17.222 10.891 1.00 32.58 383 LEU B C 1
ATOM 6182 O O . LEU B 1 383 ? 27.350 16.776 10.838 1.00 31.01 383 LEU B O 1
ATOM 6187 N N . ASN B 1 384 ? 25.651 17.913 9.891 1.00 29.41 384 ASN B N 1
ATOM 6188 C CA . ASN B 1 384 ? 26.416 18.218 8.693 1.00 25.29 384 ASN B CA 1
ATOM 6189 C C . ASN B 1 384 ? 27.594 19.134 8.995 1.00 25.55 384 ASN B C 1
ATOM 6190 O O . ASN B 1 384 ? 28.602 19.105 8.281 1.00 25.31 384 ASN B O 1
ATOM 6195 N N . ASP B 1 385 ? 27.511 19.929 10.062 1.00 33.98 385 ASP B N 1
ATOM 6196 C CA . ASP B 1 385 ? 28.671 20.720 10.454 1.00 30.90 385 ASP B CA 1
ATOM 6197 C C . ASP B 1 385 ? 29.763 19.828 11.019 1.00 30.55 385 ASP B C 1
ATOM 6198 O O . ASP B 1 385 ? 30.954 20.025 10.737 1.00 33.35 385 ASP B O 1
ATOM 6203 N N . TYR B 1 386 ? 29.373 18.823 11.796 1.00 19.97 386 TYR B N 1
ATOM 6204 C CA . TYR B 1 386 ? 30.356 17.952 12.412 1.00 21.87 386 TYR B CA 1
ATOM 6205 C C . TYR B 1 386 ? 30.988 17.008 11.397 1.00 25.79 386 TYR B C 1
ATOM 6206 O O . TYR B 1 386 ? 32.134 16.572 11.576 1.00 23.66 386 TYR B O 1
ATOM 6215 N N . LEU B 1 387 ? 30.260 16.667 10.341 1.00 24.99 387 LEU B N 1
ATOM 6216 C CA . LEU B 1 387 ? 30.762 15.711 9.372 1.00 24.95 387 LEU B CA 1
ATOM 6217 C C . LEU B 1 387 ? 31.495 16.371 8.225 1.00 24.88 387 LEU B C 1
ATOM 6218 O O . LEU B 1 387 ? 32.278 15.700 7.551 1.00 24.24 387 LEU B O 1
ATOM 6223 N N . ALA B 1 388 ? 31.247 17.659 7.996 1.00 35.81 388 ALA B N 1
ATOM 6224 C CA . ALA B 1 388 ? 31.813 18.349 6.840 1.00 36.71 388 ALA B CA 1
ATOM 6225 C C . ALA B 1 388 ? 33.301 18.090 6.661 1.00 38.07 388 ALA B C 1
ATOM 6226 O O . ALA B 1 388 ? 33.700 17.712 5.548 1.00 38.55 388 ALA B O 1
ATOM 6228 N N . PRO B 1 389 ? 34.161 18.231 7.682 1.00 35.73 389 PRO B N 1
ATOM 6229 C CA . PRO B 1 389 ? 35.585 17.939 7.453 1.00 32.69 389 PRO B CA 1
ATOM 6230 C C . PRO B 1 389 ? 35.821 16.495 7.087 1.00 29.62 389 PRO B C 1
ATOM 6231 O O . PRO B 1 389 ? 36.657 16.210 6.219 1.00 33.59 389 PRO B O 1
ATOM 6235 N N . LYS B 1 390 ? 35.089 15.580 7.727 1.00 31.87 390 LYS B N 1
ATOM 6236 C CA . LYS B 1 390 ? 35.199 14.160 7.407 1.00 32.11 390 LYS B CA 1
ATOM 6237 C C . LYS B 1 390 ? 34.728 13.879 5.987 1.00 29.08 390 LYS B C 1
ATOM 6238 O O . LYS B 1 390 ? 35.363 13.107 5.258 1.00 27.09 390 LYS B O 1
ATOM 6244 N N . LYS B 1 391 ? 33.615 14.494 5.578 1.00 27.48 391 LYS B N 1
ATOM 6245 C CA . LYS B 1 391 ? 33.187 14.422 4.183 1.00 28.47 391 LYS B CA 1
ATOM 6246 C C . LYS B 1 391 ? 34.298 14.841 3.229 1.00 28.80 391 LYS B C 1
ATOM 6247 O O . LYS B 1 391 ? 34.589 14.134 2.254 1.00 28.67 391 LYS B O 1
ATOM 6253 N N . LYS B 1 392 ? 34.941 15.987 3.498 1.00 26.23 392 LYS B N 1
ATOM 6254 C CA . LYS B 1 392 ? 35.982 16.457 2.583 1.00 30.39 392 LYS B CA 1
ATOM 6255 C C . LYS B 1 392 ? 37.123 15.449 2.499 1.00 27.12 392 LYS B C 1
ATOM 6256 O O . LYS B 1 392 ? 37.628 15.170 1.406 1.00 23.37 392 LYS B O 1
ATOM 6262 N N . ILE B 1 393 ? 37.504 14.847 3.633 1.00 26.91 393 ILE B N 1
ATOM 6263 C CA . ILE B 1 393 ? 38.566 13.842 3.605 1.00 25.79 393 ILE B CA 1
ATOM 6264 C C . ILE B 1 393 ? 38.182 12.686 2.684 1.00 27.23 393 ILE B C 1
ATOM 6265 O O . ILE B 1 393 ? 39.005 12.196 1.896 1.00 23.20 393 ILE B O 1
ATOM 6270 N N . PHE B 1 394 ? 36.920 12.249 2.741 1.00 32.39 394 PHE B N 1
ATOM 6271 C CA . PHE B 1 394 ? 36.531 11.103 1.916 1.00 34.32 394 PHE B CA 1
ATOM 6272 C C . PHE B 1 394 ? 36.455 11.497 0.445 1.00 27.76 394 PHE B C 1
ATOM 6273 O O . PHE B 1 394 ? 36.910 10.749 -0.425 1.00 28.16 394 PHE B O 1
ATOM 6281 N N . GLN B 1 395 ? 35.931 12.690 0.154 1.00 27.26 395 GLN B N 1
ATOM 6282 C CA . GLN B 1 395 ? 35.903 13.165 -1.228 1.00 29.89 395 GLN B CA 1
ATOM 6283 C C . GLN B 1 395 ? 37.305 13.458 -1.760 1.00 26.07 395 GLN B C 1
ATOM 6284 O O . GLN B 1 395 ? 37.584 13.195 -2.932 1.00 24.40 395 GLN B O 1
ATOM 6290 N N . ASP B 1 396 ? 38.198 13.996 -0.920 1.00 24.44 396 ASP B N 1
ATOM 6291 C CA . ASP B 1 396 ? 39.597 14.156 -1.316 1.00 25.37 396 ASP B CA 1
ATOM 6292 C C . ASP B 1 396 ? 40.207 12.820 -1.717 1.00 25.26 396 ASP B C 1
ATOM 6293 O O . ASP B 1 396 ? 40.855 12.707 -2.766 1.00 23.18 396 ASP B O 1
ATOM 6298 N N . ARG B 1 397 ? 40.030 11.800 -0.872 1.00 22.94 397 ARG B N 1
ATOM 6299 C CA . ARG B 1 397 ? 40.628 10.498 -1.132 1.00 22.27 397 ARG B CA 1
ATOM 6300 C C . ARG B 1 397 ? 40.018 9.860 -2.378 1.00 24.32 397 ARG B C 1
ATOM 6301 O O . ARG B 1 397 ? 40.712 9.185 -3.150 1.00 23.60 397 ARG B O 1
ATOM 6309 N N . TRP B 1 398 ? 38.719 10.080 -2.592 1.00 23.02 398 TRP B N 1
ATOM 6310 C CA . TRP B 1 398 ? 38.072 9.692 -3.844 1.00 25.98 398 TRP B CA 1
ATOM 6311 C C . TRP B 1 398 ? 38.730 10.375 -5.048 1.00 23.68 398 TRP B C 1
ATOM 6312 O O . TRP B 1 398 ? 38.983 9.737 -6.079 1.00 21.53 398 TRP B O 1
ATOM 6323 N N . ARG B 1 399 ? 38.993 11.683 -4.942 1.00 21.22 399 ARG B N 1
ATOM 6324 C CA . ARG B 1 399 ? 39.635 12.409 -6.034 1.00 21.42 399 ARG B CA 1
ATOM 6325 C C . ARG B 1 399 ? 41.050 11.901 -6.297 1.00 24.10 399 ARG B C 1
ATOM 6326 O O . ARG B 1 399 ? 41.529 11.955 -7.434 1.00 22.41 399 ARG B O 1
ATOM 6334 N N . VAL B 1 400 ? 41.731 11.396 -5.268 1.00 22.02 400 VAL B N 1
ATOM 6335 C CA . VAL B 1 400 ? 43.059 10.829 -5.475 1.00 25.27 400 VAL B CA 1
ATOM 6336 C C . VAL B 1 400 ? 42.959 9.499 -6.205 1.00 27.98 400 VAL B C 1
ATOM 6337 O O . VAL B 1 400 ? 43.771 9.193 -7.086 1.00 32.32 400 VAL B O 1
ATOM 6341 N N . LEU B 1 401 ? 41.964 8.691 -5.850 1.00 20.18 401 LEU B N 1
ATOM 6342 C CA . LEU B 1 401 ? 41.848 7.333 -6.359 1.00 21.73 401 LEU B CA 1
ATOM 6343 C C . LEU B 1 401 ? 41.263 7.280 -7.761 1.00 17.18 401 LEU B C 1
ATOM 6344 O O . LEU B 1 401 ? 41.499 6.317 -8.491 1.00 19.94 401 LEU B O 1
ATOM 6349 N N . ASN B 1 402 ? 40.482 8.278 -8.124 1.00 25.57 402 ASN B N 1
ATOM 6350 C CA . ASN B 1 402 ? 39.692 8.313 -9.347 1.00 26.82 402 ASN B CA 1
ATOM 6351 C C . ASN B 1 402 ? 39.986 9.684 -9.955 1.00 26.79 402 ASN B C 1
ATOM 6352 O O . ASN B 1 402 ? 39.277 10.659 -9.703 1.00 27.95 402 ASN B O 1
ATOM 6357 N N . LYS B 1 403 ? 41.088 9.754 -10.700 1.00 30.99 403 LYS B N 1
ATOM 6358 C CA . LYS B 1 403 ? 41.540 11.004 -11.293 1.00 34.44 403 LYS B CA 1
ATOM 6359 C C . LYS B 1 403 ? 40.495 11.533 -12.255 1.00 32.17 403 LYS B C 1
ATOM 6360 O O . LYS B 1 403 ? 39.962 10.790 -13.082 1.00 34.64 403 LYS B O 1
ATOM 6366 N N . LEU B 1 404 ? 40.204 12.819 -12.139 1.00 26.59 404 LEU B N 1
ATOM 6367 C CA . LEU B 1 404 ? 39.206 13.476 -12.959 1.00 27.85 404 LEU B CA 1
ATOM 6368 C C . LEU B 1 404 ? 39.875 14.427 -13.937 1.00 32.95 404 LEU B C 1
ATOM 6369 O O . LEU B 1 404 ? 40.953 14.970 -13.671 1.00 34.23 404 LEU B O 1
ATOM 6374 N N . TYR B 1 405 ? 39.225 14.616 -15.081 1.00 31.22 405 TYR B N 1
ATOM 6375 C CA . TYR B 1 405 ? 39.735 15.517 -16.098 1.00 31.69 405 TYR B CA 1
ATOM 6376 C C . TYR B 1 405 ? 38.564 16.235 -16.741 1.00 31.17 405 TYR B C 1
ATOM 6377 O O . TYR B 1 405 ? 37.471 15.678 -16.868 1.00 32.65 405 TYR B O 1
ATOM 6386 N N . VAL B 1 406 ? 38.803 17.487 -17.133 1.00 27.12 406 VAL B N 1
ATOM 6387 C CA . VAL B 1 406 ? 37.752 18.297 -17.735 1.00 29.31 406 VAL B CA 1
ATOM 6388 C C . VAL B 1 406 ? 37.291 17.657 -19.030 1.00 27.45 406 VAL B C 1
ATOM 6389 O O . VAL B 1 406 ? 38.108 17.247 -19.864 1.00 35.43 406 VAL B O 1
ATOM 6393 N N . LEU B 1 407 ? 35.977 17.568 -19.207 1.00 22.00 407 LEU B N 1
ATOM 6394 C CA . LEU B 1 407 ? 35.396 16.991 -20.411 1.00 23.27 407 LEU B CA 1
ATOM 6395 C C . LEU B 1 407 ? 35.112 18.088 -21.431 1.00 25.43 407 LEU B C 1
ATOM 6396 O O . LEU B 1 407 ? 34.524 19.120 -21.100 1.00 32.85 407 LEU B O 1
ATOM 6401 N N . GLU B 1 408 ? 35.528 17.863 -22.670 1.00 31.19 408 GLU B N 1
ATOM 6402 C CA . GLU B 1 408 ? 35.402 18.895 -23.694 1.00 34.22 408 GLU B CA 1
ATOM 6403 C C . GLU B 1 408 ? 33.960 19.029 -24.149 1.00 32.21 408 GLU B C 1
ATOM 6404 O O . GLU B 1 408 ? 33.272 18.031 -24.375 1.00 35.72 408 GLU B O 1
ATOM 6410 N N . LYS B 1 409 ? 33.511 20.275 -24.293 1.00 33.37 409 LYS B N 1
ATOM 6411 C CA . LYS B 1 409 ? 32.165 20.584 -24.764 1.00 36.44 409 LYS B CA 1
ATOM 6412 C C . LYS B 1 409 ? 31.742 19.697 -25.937 1.00 40.37 409 LYS B C 1
ATOM 6413 O O . LYS B 1 409 ? 30.621 19.180 -25.954 1.00 43.02 409 LYS B O 1
ATOM 6419 N N . LYS B 1 410 ? 32.635 19.500 -26.912 1.00 39.29 410 LYS B N 1
ATOM 6420 C CA . LYS B 1 410 ? 32.315 18.699 -28.090 1.00 40.60 410 LYS B CA 1
ATOM 6421 C C . LYS B 1 410 ? 32.069 17.231 -27.764 1.00 41.72 410 LYS B C 1
ATOM 6422 O O . LYS B 1 410 ? 31.625 16.482 -28.642 1.00 38.35 410 LYS B O 1
ATOM 6428 N N . HIS B 1 411 ? 32.358 16.793 -26.541 1.00 38.94 411 HIS B N 1
ATOM 6429 C CA . HIS B 1 411 ? 32.150 15.402 -26.164 1.00 37.88 411 HIS B CA 1
ATOM 6430 C C . HIS B 1 411 ? 31.111 15.263 -25.067 1.00 36.60 411 HIS B C 1
ATOM 6431 O O . HIS B 1 411 ? 30.984 14.181 -24.487 1.00 41.03 411 HIS B O 1
ATOM 6438 N N . LYS B 1 412 ? 30.381 16.328 -24.758 1.00 30.76 412 LYS B N 1
ATOM 6439 C CA . LYS B 1 412 ? 29.259 16.211 -23.849 1.00 31.03 412 LYS B CA 1
ATOM 6440 C C . LYS B 1 412 ? 28.164 15.360 -24.479 1.00 35.94 412 LYS B C 1
ATOM 6441 O O . LYS B 1 412 ? 28.102 15.173 -25.697 1.00 41.76 412 LYS B O 1
ATOM 6447 N N . LEU B 1 413 ? 27.296 14.833 -23.627 1.00 38.43 413 LEU B N 1
ATOM 6448 C CA . LEU B 1 413 ? 26.072 14.215 -24.097 1.00 35.67 413 LEU B CA 1
ATOM 6449 C C . LEU B 1 413 ? 25.060 15.297 -24.451 1.00 33.67 413 LEU B C 1
ATOM 6450 O O . LEU B 1 413 ? 25.042 16.378 -23.858 1.00 34.63 413 LEU B O 1
ATOM 6455 N N . LYS B 1 414 ? 24.224 15.006 -25.437 1.00 38.04 414 LYS B N 1
ATOM 6456 C CA . LYS B 1 414 ? 23.117 15.897 -25.752 1.00 35.18 414 LYS B CA 1
ATOM 6457 C C . LYS B 1 414 ? 22.049 15.737 -24.690 1.00 36.42 414 LYS B C 1
ATOM 6458 O O . LYS B 1 414 ? 21.503 14.642 -24.521 1.00 38.22 414 LYS B O 1
ATOM 6464 N N . LEU B 1 415 ? 21.763 16.815 -23.963 1.00 31.23 415 LEU B N 1
ATOM 6465 C CA . LEU B 1 415 ? 20.743 16.810 -22.924 1.00 34.17 415 LEU B CA 1
ATOM 6466 C C . LEU B 1 415 ? 19.624 17.767 -23.301 1.00 41.66 415 LEU B C 1
ATOM 6467 O O . LEU B 1 415 ? 19.871 18.828 -23.884 1.00 43.56 415 LEU B O 1
ATOM 6472 N N . CYS B 1 416 ? 18.387 17.373 -22.986 1.00 42.12 416 CYS B N 1
ATOM 6473 C CA . CYS B 1 416 ? 17.222 18.220 -23.216 1.00 47.76 416 CYS B CA 1
ATOM 6474 C C . CYS B 1 416 ? 16.775 18.966 -21.963 1.00 51.93 416 CYS B C 1
ATOM 6475 O O . CYS B 1 416 ? 15.862 19.796 -22.043 1.00 59.55 416 CYS B O 1
ATOM 6478 N N . ALA B 1 417 ? 17.399 18.692 -20.820 1.00 57.90 417 ALA B N 1
ATOM 6479 C CA . ALA B 1 417 ? 17.108 19.369 -19.559 1.00 58.33 417 ALA B CA 1
ATOM 6480 C C . ALA B 1 417 ? 18.403 19.882 -18.915 1.00 60.76 417 ALA B C 1
ATOM 6481 O O . ALA B 1 417 ? 19.422 19.176 -18.871 1.00 47.11 417 ALA B O 1
#

InterPro domains:
  IPR002877 Ribosomal RNA methyltransferase, FtsJ domain [PF01728] (105-313)
  IPR025807 Adrift-type ribose 2-O-methyltransferase domain [PS51614] (103-315)
  IPR029063 S-adenosyl-L-methionine-dependent methyltransferase superfamily [SSF53335] (259-315)
  IPR050851 mRNA Cap 2'-O-Ribose Methyltransferase [PTHR16121] (99-334)

Radius of gyration: 32.13 Å; Cα contacts (8 Å, |Δi|>4): 1446; chains: 2; bounding box: 74×84×84 Å